Protein 3CZP (pdb70)

GO terms:
  GO:0042802 identical protein binding (F, IPI)

Nearest PDB structures (foldseek):
  3czp-assembly1_B  TM=9.838E-01  e=3.947E-71  Pseudomonas aeruginosa PAO1
  3rhf-assembly1_A  TM=9.357E-01  e=7.528E-18  Paenarthrobacter aurescens TC1
  5o6m-assembly1_C  TM=9.286E-01  e=1.727E-15  Meiothermus ruber H328
  5llb-assembly1_A  TM=9.405E-01  e=1.478E-15  Francisella tularensis subsp. tularensis SCHU S4
  4yeg-assembly2_D  TM=8.824E-01  e=2.903E-13  Francisella tularensis

InterPro domains:
  IPR022488 Polyphosphate kinase-2-related [PF03976] (11-234)
  IPR022488 Polyphosphate kinase-2-related [PF03976] (269-495)
  IPR022489 Polyphosphate:AMP phosphotransferase [TIGR03708] (2-491)
  IPR027417 P-loop containing nucleoside triphosphate hydrolase [G3DSA:3.40.50.300] (1-237)
  IPR027417 P-loop containing nucleoside triphosphate hydrolase [G3DSA:3.40.50.300] (238-495)
  IPR027417 P-loop containing nucleoside triphosphate hydrolase [SSF52540] (41-216)
  IPR027417 P-loop containing nucleoside triphosphate hydrolase [SSF52540] (302-489)

Foldseek 3Di:
DVVLAPDDADDPVNLVVLLVVLLVLVVVLLVLQLVVLQEEEEEEFAADPFLCRPVLVVVVVVSPCVQEAEDEDPPDDPQCVLAFVCLVVLVPGDFGSGYYYYYNDLLVCLVCVLVVVDDPVVLVVSLVLLLLVVVSVVLPYQYEYEYRYYDLVLLVVGVDPDDNVDSSSVVSSVVVVVVSQVSRADPRYHYHYHYRSYVSRRNSVVSVVVSVSSVVSSPDQLLCVVVVDDLVDADDPVRLVVLLVVLLQLLLVLLVPPVQQLEEEEEEEAEAVLLQPVPLVVSNCVSDDVVQEAEAEDDDDDPRCVRHGLCSVVSVPDDGRSHYYYYNHGSCCCLAVCVLVVVDDPVRSVVVLVVVQSVLVSRVVSHYQYEYEYRYDDLVLSCSQCVLCVDPDPVSNDDPCSVVVSVVVVVNSSSVSVLVRRCDPSYHYDYASRSYVSSRNSVSSVRSSVRSVVSVVPDD/DVVLAPDDEDDDVRLVVLLVVLLVLVVVLLVLQQVVLQAEEEEEFAADDPLCRVVLVVVNVVSPCVQEAEDEPPDDDLVCVLAFVCLVVLVPGDFRSGYYYYYHDLVVCLVCVLVPVDDPVVVVVSLVLVQLVVVSLVLPYHYEYEYRDDDPVLVVVVCSVPSSVVSVVVSQVSRADPSYHYDYFYRSYPSRRNSVVSVVVSVSSVVSSPDDPQQVVVVPDPLVDADDDVRLVVLLVVLLLLLLVLLPDPVLQQEEEEEEEAEAVVLCRVVLVVSNCVSDDPVQEAEDEDDDDDPRCVRGGLCSVVSVQQDGRSHYYYYHHDSCCCLAVCVVVVVDDPVRNVVSLVVVLSVLVSRLVSHYQYEYEYRYDDLVLCVSQVVLCPDPDPVSHQDPVSVVVSVCVSVRSRSVSVLVRHCDPSYHYDYASRSHVSSRSSSSSVRRSVSSVVSVVVVD

Sequence (912 aa):
FESAEVGHSIDKDTYEKAVIELREALLEAQFELKQQARFPVIILINGIEGAGKGETVKLLNEWDPRLIEEVQSFLRPSDEELERPPQWRFWRRLPPKGRTGIFFGNWYSQLYARVEGHIKEAKLDQAIDAAERFERLCDEGALLFKFWFHLSKKQLKERLSPLDWKQSEVYDRFVHYGERVLRRTSRDYAPWYVVEGADERYRALTVGRILLEGLQAALATDNRGLLDSLDLGQYLDKDAYKEQLAAEQARLAGLIRDKRFRQHSLVAVFEGNDAAGKGGAIRRVTDALDPRQYHIVPIAAPTEEEERAQPYLWRRFWRHIPARRQFTIFDRSWYGRVLVERIEGFCAPADWLRAYGEINDFEEQLSSEYGIIVVKFWLAIDKQTQERFKEREKTPYKRYKITEEDWRNRDKKWDQYVDAVGDVDRRTSTEIAPWTLVEANDKRFARVKVLRTINDAIEAAYKKDKFESAEVGHSIDKDTYEKAVIELREALLEAQFELKQQARFPVIILINGIEGAGKGETVKLLNEWDPRLIEVQSFLRPSDEELERPPQWRFWRRLPPKGRTGIFFGNWYSQLYARVEGHIKEAKLDQAIDAAERFERLCDEGALLFKFWFHLSKKQLKERLVYDRFVHYGERVLRRTSRDYAPWYVVEGADERYRALTVGRILLEGLQAALATKDNRGLLDSLDLGQYLDKDAYKEQLAAEQARLAGLIRDKRFRQHSLVAVFEGNDAAGKGGAIRRVTDALDPRQYHIVPIAAPTEEERAQPYLWRFWRHIPARRQFTIFDRSWYGRVLVERIEGFCAPADWLRAYGEINDFEEQLSEYGIIVVKFWLAIDKQTQERFKEREKTPYKRYKITEEDWRNRDKWDQYVDAVGDVDRTSTEIAPWTLLVEANDKRFARVKVLRTINDAIEAAYKKDK

B-factor: mean 32.68, std 11.09, range [10.51, 87.18]

Organism: Pseudomonas aeruginosa (strain ATCC 15692 / DSM 22644 / CIP 104116 / JCM 14847 / LMG 12228 / 1C / PRS 101 / PAO1) (NCBI:txid208964)

Structure (mmCIF, N/CA/C/O backbone):
data_3CZP
#
_entry.id   3CZP
#
_cell.length_a   97.089
_cell.length_b   100.735
_cell.length_c   120.128
_cell.angle_alpha   90.00
_cell.angle_beta   90.00
_cell.angle_gamma   90.00
#
_symmetry.space_group_name_H-M   'P 21 21 21'
#
loop_
_entity.id
_entity.type
_entity.pdbx_description
1 polymer 'Putative polyphosphate kinase 2'
2 non-polymer 'ACETATE ION'
3 non-polymer 1,2-ETHANEDIOL
4 non-polymer GLYCEROL
5 non-polymer 'MALONATE ION'
6 water water
#
loop_
_atom_site.group_PDB
_atom_site.id
_atom_site.type_symbol
_atom_site.label_atom_id
_atom_site.label_alt_id
_atom_site.label_comp_id
_atom_site.label_asym_id
_atom_site.label_entity_id
_atom_site.label_seq_id
_atom_site.pdbx_PDB_ins_code
_atom_site.Cartn_x
_atom_site.Cartn_y
_atom_site.Cartn_z
_atom_site.occupancy
_atom_site.B_iso_or_equiv
_atom_site.auth_seq_id
_atom_site.auth_comp_id
_atom_site.auth_asym_id
_atom_site.auth_atom_id
_atom_site.pdbx_PDB_model_num
ATOM 9 N N . PHE A 1 4 ? 40.963 48.602 -17.580 1.00 53.83 2 PHE A N 1
ATOM 10 C CA . PHE A 1 4 ? 40.741 48.024 -16.267 1.00 52.80 2 PHE A CA 1
ATOM 11 C C . PHE A 1 4 ? 42.035 47.764 -15.481 1.00 52.35 2 PHE A C 1
ATOM 12 O O . PHE A 1 4 ? 41.955 47.439 -14.307 1.00 51.20 2 PHE A O 1
ATOM 20 N N . GLU A 1 5 ? 43.222 47.925 -16.096 1.00 52.32 3 GLU A N 1
ATOM 21 C CA . GLU A 1 5 ? 44.479 47.585 -15.386 1.00 52.35 3 GLU A CA 1
ATOM 22 C C . GLU A 1 5 ? 44.725 48.422 -14.120 1.00 52.01 3 GLU A C 1
ATOM 23 O O . GLU A 1 5 ? 45.450 47.983 -13.222 1.00 52.85 3 GLU A O 1
ATOM 29 N N . SER A 1 6 ? 44.125 49.612 -14.048 1.00 51.25 4 SER A N 1
ATOM 30 C CA . SER A 1 6 ? 44.211 50.491 -12.867 1.00 50.53 4 SER A CA 1
ATOM 31 C C . SER A 1 6 ? 43.624 49.812 -11.594 1.00 49.88 4 SER A C 1
ATOM 32 O O . SER A 1 6 ? 44.157 49.938 -10.482 1.00 49.19 4 SER A O 1
ATOM 35 N N . ALA A 1 7 ? 42.551 49.060 -11.812 1.00 49.02 5 ALA A N 1
ATOM 36 C CA . ALA A 1 7 ? 41.768 48.395 -10.790 1.00 48.81 5 ALA A CA 1
ATOM 37 C C . ALA A 1 7 ? 42.151 46.897 -10.766 1.00 48.60 5 ALA A C 1
ATOM 38 O O . ALA A 1 7 ? 41.327 46.016 -10.422 1.00 49.46 5 ALA A O 1
ATOM 40 N N . GLU A 1 8 ? 43.375 46.610 -11.195 1.00 46.58 6 GLU A N 1
ATOM 41 C CA . GLU A 1 8 ? 43.917 45.252 -11.130 1.00 45.68 6 GLU A CA 1
ATOM 42 C C . GLU A 1 8 ? 45.203 45.215 -10.319 1.00 44.41 6 GLU A C 1
ATOM 43 O O . GLU A 1 8 ? 45.811 44.149 -10.193 1.00 43.97 6 GLU A O 1
ATOM 49 N N . VAL A 1 9 ? 45.573 46.374 -9.754 1.00 43.49 7 VAL A N 1
ATOM 50 C CA . VAL A 1 9 ? 46.802 46.550 -8.952 1.00 42.62 7 VAL A CA 1
ATOM 51 C C . VAL A 1 9 ? 46.659 45.945 -7.527 1.00 41.65 7 VAL A C 1
ATOM 52 O O . VAL A 1 9 ? 47.663 45.685 -6.849 1.00 40.66 7 VAL A O 1
ATOM 56 N N . GLY A 1 10 ? 45.428 45.720 -7.057 1.00 40.26 8 GLY A N 1
ATOM 57 C CA . GLY A 1 10 ? 45.233 44.976 -5.784 1.00 39.16 8 GLY A CA 1
ATOM 58 C C . GLY A 1 10 ? 44.942 45.843 -4.567 1.00 38.07 8 GLY A C 1
ATOM 59 O O . GLY A 1 10 ? 45.486 45.602 -3.470 1.00 38.93 8 GLY A O 1
ATOM 60 N N . HIS A 1 11 ? 44.067 46.833 -4.757 1.00 36.32 9 HIS A N 1
ATOM 61 C CA . HIS A 1 11 ? 43.662 47.766 -3.685 1.00 34.68 9 HIS A CA 1
ATOM 62 C C . HIS A 1 11 ? 43.072 47.018 -2.471 1.00 32.90 9 HIS A C 1
ATOM 63 O O . HIS A 1 11 ? 42.305 46.082 -2.650 1.00 30.84 9 HIS A O 1
ATOM 70 N N . SER A 1 12 ? 43.479 47.457 -1.276 1.00 32.06 10 SER A N 1
ATOM 71 C CA . SER A 1 12 ? 43.167 46.878 0.047 1.00 32.54 10 SER A CA 1
ATOM 72 C C . SER A 1 12 ? 42.952 48.014 1.024 1.00 31.19 10 SER A C 1
ATOM 73 O O . SER A 1 12 ? 43.655 49.026 0.945 1.00 30.76 10 SER A O 1
ATOM 76 N N . ILE A 1 13 ? 42.091 47.811 2.024 1.00 29.73 11 ILE A N 1
ATOM 77 C CA . ILE A 1 13 ? 42.046 48.702 3.182 1.00 29.68 11 ILE A CA 1
ATOM 78 C C . ILE A 1 13 ? 41.980 47.816 4.414 1.00 29.11 11 ILE A C 1
ATOM 79 O O . ILE A 1 13 ? 41.197 46.868 4.475 1.00 28.15 11 ILE A O 1
ATOM 84 N N . ASP A 1 14 ? 42.828 48.128 5.387 1.00 29.59 12 ASP A N 1
ATOM 85 C CA . ASP A 1 14 ? 42.932 47.339 6.622 1.00 29.98 12 ASP A CA 1
ATOM 86 C C . ASP A 1 14 ? 41.694 47.507 7.487 1.00 29.38 12 ASP A C 1
ATOM 87 O O . ASP A 1 14 ? 41.019 48.523 7.433 1.00 28.58 12 ASP A O 1
ATOM 92 N N . LYS A 1 15 ? 41.415 46.487 8.288 1.00 30.18 13 LYS A N 1
ATOM 93 C CA . LYS A 1 15 ? 40.217 46.460 9.131 1.00 30.17 13 LYS A CA 1
ATOM 94 C C . LYS A 1 15 ? 40.025 47.703 10.037 1.00 29.54 13 LYS A C 1
ATOM 95 O O . LYS A 1 15 ? 38.948 48.221 10.148 1.00 29.59 13 LYS A O 1
ATOM 101 N N . ASP A 1 16 ? 41.075 48.166 10.690 1.00 29.50 14 ASP A N 1
ATOM 102 C CA . ASP A 1 16 ? 40.959 49.250 11.648 1.00 29.30 14 ASP A CA 1
ATOM 103 C C . ASP A 1 16 ? 40.749 50.621 10.968 1.00 28.35 14 ASP A C 1
ATOM 104 O O . ASP A 1 16 ? 39.954 51.420 11.429 1.00 26.04 14 ASP A O 1
ATOM 109 N N . THR A 1 17 ? 41.456 50.886 9.880 1.00 28.23 15 THR A N 1
ATOM 110 C CA . THR A 1 17 ? 41.280 52.113 9.101 1.00 28.46 15 THR A CA 1
ATOM 111 C C . THR A 1 17 ? 39.834 52.147 8.533 1.00 28.59 15 THR A C 1
ATOM 112 O O . THR A 1 17 ? 39.192 53.192 8.531 1.00 28.65 15 THR A O 1
ATOM 116 N N . TYR A 1 18 ? 39.362 51.003 8.032 1.00 27.81 16 TYR A N 1
ATOM 117 C CA . TYR A 1 18 ? 38.027 50.831 7.488 1.00 28.60 16 TYR A CA 1
ATOM 118 C C . TYR A 1 18 ? 36.937 51.127 8.538 1.00 29.70 16 TYR A C 1
ATOM 119 O O . TYR A 1 18 ? 36.021 51.898 8.274 1.00 30.01 16 TYR A O 1
ATOM 128 N N . GLU A 1 19 ? 37.028 50.473 9.687 1.00 29.96 17 GLU A N 1
ATOM 129 C CA . GLU A 1 19 ? 35.995 50.602 10.680 1.00 31.81 17 GLU A CA 1
ATOM 130 C C . GLU A 1 19 ? 35.884 52.041 11.160 1.00 31.39 17 GLU A C 1
ATOM 131 O O . GLU A 1 19 ? 34.765 52.536 11.340 1.00 32.13 17 GLU A O 1
ATOM 137 N N . LYS A 1 20 ? 37.036 52.686 11.433 1.00 31.10 18 LYS A N 1
ATOM 138 C CA . LYS A 1 20 ? 37.052 54.113 11.772 1.00 30.19 18 LYS A CA 1
ATOM 139 C C . LYS A 1 20 ? 36.349 55.008 10.700 1.00 29.09 18 LYS A C 1
ATOM 140 O O . LYS A 1 20 ? 35.510 55.865 11.006 1.00 29.05 18 LYS A O 1
ATOM 146 N N . ALA A 1 21 ? 36.721 54.813 9.453 1.00 28.33 19 ALA A N 1
ATOM 147 C CA . ALA A 1 21 ? 36.161 55.603 8.352 1.00 28.11 19 ALA A CA 1
ATOM 148 C C . ALA A 1 21 ? 34.628 55.388 8.199 1.00 26.92 19 ALA A C 1
ATOM 149 O O . ALA A 1 21 ? 33.848 56.345 7.988 1.00 26.07 19 ALA A O 1
ATOM 151 N N . VAL A 1 22 ? 34.209 54.136 8.310 1.00 26.12 20 VAL A N 1
ATOM 152 C CA . VAL A 1 22 ? 32.799 53.802 8.196 1.00 26.46 20 VAL A CA 1
ATOM 153 C C . VAL A 1 22 ? 31.904 54.494 9.220 1.00 26.70 20 VAL A C 1
ATOM 154 O O . VAL A 1 22 ? 30.792 54.811 8.891 1.00 26.55 20 VAL A O 1
ATOM 158 N N . ILE A 1 23 ? 32.375 54.710 10.441 1.00 26.82 21 ILE A N 1
ATOM 159 C CA . ILE A 1 23 ? 31.561 55.328 11.471 1.00 26.84 21 ILE A CA 1
ATOM 160 C C . ILE A 1 23 ? 31.174 56.710 11.018 1.00 27.71 21 ILE A C 1
ATOM 161 O O . ILE A 1 23 ? 30.017 57.085 11.097 1.00 26.96 21 ILE A O 1
ATOM 166 N N . GLU A 1 24 ? 32.158 57.436 10.494 1.00 29.04 22 GLU A N 1
ATOM 167 C CA . GLU A 1 24 ? 31.964 58.797 10.010 1.00 30.23 22 GLU A CA 1
ATOM 168 C C . GLU A 1 24 ? 31.134 58.794 8.720 1.00 29.50 22 GLU A C 1
ATOM 169 O O . GLU A 1 24 ? 30.235 59.599 8.598 1.00 29.85 22 GLU A O 1
ATOM 175 N N . LEU A 1 25 ? 31.458 57.881 7.807 1.00 29.20 23 LEU A N 1
ATOM 176 C CA . LEU A 1 25 ? 30.911 57.824 6.473 1.00 28.96 23 LEU A CA 1
ATOM 177 C C . LEU A 1 25 ? 29.439 57.558 6.564 1.00 27.53 23 LEU A C 1
ATOM 178 O O . LEU A 1 25 ? 28.681 58.184 5.873 1.00 27.15 23 LEU A O 1
ATOM 183 N N . ARG A 1 26 ? 29.034 56.606 7.397 1.00 27.81 24 ARG A N 1
ATOM 184 C CA . ARG A 1 26 ? 27.627 56.261 7.480 1.00 27.73 24 ARG A CA 1
ATOM 185 C C . ARG A 1 26 ? 26.801 57.406 8.088 1.00 26.28 24 ARG A C 1
ATOM 186 O O . ARG A 1 26 ? 25.704 57.747 7.595 1.00 22.96 24 ARG A O 1
ATOM 194 N N . GLU A 1 27 ? 27.352 58.099 9.068 1.00 24.45 25 GLU A N 1
ATOM 195 C CA . GLU A 1 27 ? 26.645 59.253 9.591 1.00 25.58 25 GLU A CA 1
ATOM 196 C C . GLU A 1 27 ? 26.500 60.374 8.506 1.00 24.95 25 GLU A C 1
ATOM 197 O O . GLU A 1 27 ? 25.418 60.917 8.331 1.00 26.55 25 GLU A O 1
ATOM 203 N N . ALA A 1 28 ? 27.584 60.687 7.789 1.00 24.65 26 ALA A N 1
ATOM 204 C CA . ALA A 1 28 ? 27.578 61.661 6.708 1.00 24.43 26 ALA A CA 1
ATOM 205 C C . ALA A 1 28 ? 26.640 61.221 5.567 1.00 24.45 26 ALA A C 1
ATOM 206 O O . ALA A 1 28 ? 25.926 62.054 5.031 1.00 22.64 26 ALA A O 1
ATOM 208 N N . LEU A 1 29 ? 26.595 59.919 5.242 1.00 23.40 27 LEU A N 1
ATOM 209 C CA . LEU A 1 29 ? 25.631 59.447 4.236 1.00 23.47 27 LEU A CA 1
ATOM 210 C C . LEU A 1 29 ? 24.175 59.664 4.653 1.00 23.92 27 LEU A C 1
ATOM 211 O O . LEU A 1 29 ? 23.358 60.264 3.913 1.00 25.07 27 LEU A O 1
ATOM 216 N N . LEU A 1 30 ? 23.868 59.241 5.863 1.00 23.87 28 LEU A N 1
ATOM 217 C CA . LEU A 1 30 ? 22.562 59.401 6.405 1.00 22.68 28 LEU A CA 1
ATOM 218 C C . LEU A 1 30 ? 22.116 60.857 6.396 1.00 22.46 28 LEU A C 1
ATOM 219 O O . LEU A 1 30 ? 20.964 61.166 6.025 1.00 23.46 28 LEU A O 1
ATOM 224 N N . GLU A 1 31 ? 23.018 61.767 6.758 1.00 23.17 29 GLU A N 1
ATOM 225 C CA . GLU A 1 31 ? 22.722 63.200 6.687 1.00 22.74 29 GLU A CA 1
ATOM 226 C C . GLU A 1 31 ? 22.499 63.765 5.279 1.00 22.64 29 GLU A C 1
ATOM 227 O O . GLU A 1 31 ? 21.688 64.710 5.096 1.00 22.54 29 GLU A O 1
ATOM 233 N N . ALA A 1 32 ? 23.293 63.282 4.309 1.00 21.41 30 ALA A N 1
ATOM 234 C CA . ALA A 1 32 ? 23.195 63.671 2.923 1.00 21.94 30 ALA A CA 1
ATOM 235 C C . ALA A 1 32 ? 21.863 63.131 2.387 1.00 21.98 30 ALA A C 1
ATOM 236 O O . ALA A 1 32 ? 21.154 63.808 1.712 1.00 22.35 30 ALA A O 1
ATOM 238 N N . GLN A 1 33 ? 21.539 61.892 2.713 1.00 23.32 31 GLN A N 1
ATOM 239 C CA . GLN A 1 33 ? 20.275 61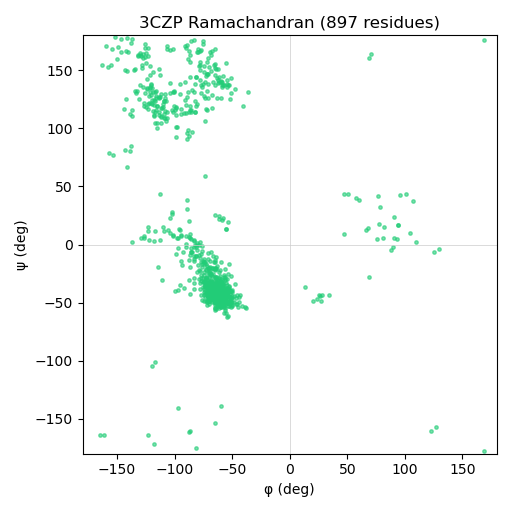.299 2.274 1.00 23.22 31 GLN A CA 1
ATOM 240 C C . GLN A 1 33 ? 19.052 62.073 2.797 1.00 22.26 31 GLN A C 1
ATOM 241 O O . GLN A 1 33 ? 18.082 62.257 2.090 1.00 22.35 31 GLN A O 1
ATOM 247 N N . PHE A 1 34 ? 19.112 62.545 4.032 1.00 21.94 32 PHE A N 1
ATOM 248 C CA . PHE A 1 34 ? 18.046 63.316 4.642 1.00 22.54 32 PHE A CA 1
ATOM 249 C C . PHE A 1 34 ? 17.875 64.684 3.967 1.00 22.48 32 PHE A C 1
ATOM 250 O O . PHE A 1 34 ? 16.758 65.112 3.653 1.00 22.86 32 PHE A O 1
ATOM 258 N N . GLU A 1 35 ? 18.985 65.338 3.689 1.00 21.70 33 GLU A N 1
ATOM 259 C CA . GLU A 1 35 ? 18.970 66.661 3.013 1.00 22.04 33 GLU A CA 1
ATOM 260 C C . GLU A 1 35 ? 18.403 66.567 1.557 1.00 21.82 33 GLU A C 1
ATOM 261 O O . GLU A 1 35 ? 17.711 67.465 1.031 1.00 20.05 33 GLU A O 1
ATOM 267 N N . LEU A 1 36 ? 18.732 65.468 0.914 1.00 21.76 34 LEU A N 1
ATOM 268 C CA . LEU A 1 36 ? 18.195 65.127 -0.371 1.00 22.32 34 LEU A CA 1
ATOM 269 C C . LEU A 1 36 ? 16.667 65.031 -0.346 1.00 23.02 34 LEU A C 1
ATOM 270 O O . LEU A 1 36 ? 16.001 65.495 -1.271 1.00 22.06 34 LEU A O 1
ATOM 275 N N . LYS A 1 37 ? 16.133 64.343 0.655 1.00 24.93 35 LYS A N 1
ATOM 276 C CA . LYS A 1 37 ? 14.708 64.195 0.832 1.00 25.45 35 LYS A CA 1
ATOM 277 C C . LYS A 1 37 ? 14.122 65.557 1.094 1.00 25.75 35 LYS A C 1
ATOM 278 O O . LYS A 1 37 ? 13.137 65.974 0.456 1.00 24.84 35 LYS A O 1
ATOM 284 N N . GLN A 1 38 ? 14.723 66.267 2.048 1.00 25.36 36 GLN A N 1
ATOM 285 C CA . GLN A 1 38 ? 14.289 67.638 2.366 1.00 25.39 36 GLN A CA 1
ATOM 286 C C . GLN A 1 38 ? 14.245 68.573 1.152 1.00 24.14 36 GLN A C 1
ATOM 287 O O . GLN A 1 38 ? 13.256 69.250 0.908 1.00 25.44 36 GLN A O 1
ATOM 293 N N . GLN A 1 39 ? 15.313 68.623 0.383 1.00 24.12 37 GLN A N 1
ATOM 294 C CA . GLN A 1 39 ? 15.330 69.492 -0.807 1.00 23.62 37 GLN A CA 1
ATOM 295 C C . GLN A 1 39 ? 14.299 69.080 -1.903 1.00 23.44 37 GLN A C 1
ATOM 296 O O . GLN A 1 39 ? 13.703 69.926 -2.552 1.00 21.27 37 GLN A O 1
ATOM 302 N N . ALA A 1 40 ? 14.100 67.777 -2.073 1.00 22.63 38 ALA A N 1
ATOM 303 C CA . ALA A 1 40 ? 13.144 67.259 -3.059 1.00 23.44 38 ALA A CA 1
ATOM 304 C C . ALA A 1 40 ? 13.347 67.879 -4.442 1.00 22.86 38 ALA A C 1
ATOM 305 O O . ALA A 1 40 ? 12.380 68.219 -5.129 1.00 22.87 38 ALA A O 1
ATOM 307 N N . ARG A 1 41 ? 14.589 67.985 -4.863 1.00 22.01 39 ARG A N 1
ATOM 308 C CA . ARG A 1 41 ? 14.918 68.759 -6.029 1.00 24.08 39 ARG A CA 1
ATOM 309 C C . ARG A 1 41 ? 15.454 67.911 -7.177 1.00 23.18 39 ARG A C 1
ATOM 310 O O . ARG A 1 41 ? 15.377 68.321 -8.311 1.00 21.04 39 ARG A O 1
ATOM 318 N N . PHE A 1 42 ? 15.932 66.694 -6.877 1.00 21.15 40 PHE A N 1
ATOM 319 C CA . PHE A 1 42 ? 16.488 65.880 -7.886 1.00 21.00 40 PHE A CA 1
ATOM 320 C C . PHE A 1 42 ? 16.567 64.432 -7.391 1.00 19.12 40 PHE A C 1
ATOM 321 O O . PHE A 1 42 ? 16.598 64.170 -6.186 1.00 20.87 40 PHE A O 1
ATOM 329 N N . PRO A 1 43 ? 16.551 63.509 -8.318 1.00 16.50 41 PRO A N 1
ATOM 330 C CA . PRO A 1 43 ? 16.711 62.098 -8.045 1.00 16.21 41 PRO A CA 1
ATOM 331 C C . PRO A 1 43 ? 18.145 61.679 -8.000 1.00 16.29 41 PRO A C 1
ATOM 332 O O . PRO A 1 43 ? 18.998 62.311 -8.632 1.00 16.87 41 PRO A O 1
ATOM 336 N N . VAL A 1 44 ? 18.398 60.566 -7.315 1.00 18.51 42 VAL A N 1
ATOM 337 C CA . VAL A 1 44 ? 19.676 59.916 -7.385 1.00 18.41 42 VAL A CA 1
ATOM 338 C C . VAL A 1 44 ? 19.533 58.528 -7.993 1.00 18.65 42 VAL A C 1
ATOM 339 O O . VAL A 1 44 ? 18.705 57.776 -7.586 1.00 18.04 42 VAL A O 1
ATOM 343 N N . ILE A 1 45 ? 20.313 58.258 -9.047 1.00 17.81 43 ILE A N 1
ATOM 344 C CA . ILE A 1 45 ? 20.288 56.962 -9.678 1.00 18.75 43 ILE A CA 1
ATOM 345 C C . ILE A 1 45 ? 21.672 56.351 -9.641 1.00 18.92 43 ILE A C 1
ATOM 346 O O . ILE A 1 45 ? 22.653 56.998 -10.027 1.00 21.34 43 ILE A O 1
ATOM 351 N N . ILE A 1 46 ? 21.730 55.108 -9.203 1.00 19.96 44 ILE A N 1
ATOM 352 C CA . ILE A 1 46 ? 22.970 54.361 -9.078 1.00 20.48 44 ILE A CA 1
ATOM 353 C C . ILE A 1 46 ? 22.873 53.067 -9.888 1.00 19.14 44 ILE A C 1
ATOM 354 O O . ILE A 1 46 ? 22.027 52.263 -9.643 1.00 18.89 44 ILE A O 1
ATOM 359 N N . LEU A 1 47 ? 23.729 52.945 -10.903 1.00 20.20 45 LEU A N 1
ATOM 360 C CA . LEU A 1 47 ? 23.865 51.714 -11.707 1.00 19.51 45 LEU A CA 1
ATOM 361 C C . LEU A 1 47 ? 24.996 50.846 -11.187 1.00 19.00 45 LEU A C 1
ATOM 362 O O . LEU A 1 47 ? 26.072 51.331 -10.838 1.00 19.25 45 LEU A O 1
ATOM 367 N N . ILE A 1 48 ? 24.719 49.552 -11.152 1.00 19.70 46 ILE A N 1
ATOM 368 C CA . ILE A 1 48 ? 25.582 48.531 -10.556 1.00 21.09 46 ILE A CA 1
ATOM 369 C C . ILE A 1 48 ? 25.833 47.518 -11.638 1.00 20.22 46 ILE A C 1
ATOM 370 O O . ILE A 1 48 ? 24.882 46.944 -12.149 1.00 21.48 46 ILE A O 1
ATOM 375 N N . ASN A 1 49 ? 27.103 47.365 -12.005 1.00 19.66 47 ASN A N 1
ATOM 376 C CA . ASN A 1 49 ? 27.554 46.560 -13.103 1.00 20.77 47 ASN A CA 1
ATOM 377 C C . ASN A 1 49 ? 28.949 45.987 -12.845 1.00 21.25 47 ASN A C 1
ATOM 378 O O . ASN A 1 49 ? 29.581 46.358 -11.858 1.00 22.89 47 ASN A O 1
ATOM 383 N N . GLY A 1 50 ? 29.392 45.060 -13.701 1.00 20.28 48 GLY A N 1
ATOM 384 C CA . GLY A 1 50 ? 30.698 44.483 -13.603 1.00 20.38 48 GLY A CA 1
ATOM 385 C C . GLY A 1 50 ? 30.799 42.971 -13.563 1.00 20.31 48 GLY A C 1
ATOM 386 O O . GLY A 1 50 ? 29.920 42.263 -14.021 1.00 19.07 48 GLY A O 1
ATOM 387 N N . ILE A 1 51 ? 31.901 42.506 -13.010 1.00 21.13 49 ILE A N 1
ATOM 388 C CA . ILE A 1 51 ? 32.254 41.082 -13.075 1.00 21.91 49 ILE A CA 1
ATOM 389 C C . ILE A 1 51 ? 31.497 40.352 -11.967 1.00 22.27 49 ILE A C 1
ATOM 390 O O . ILE A 1 51 ? 31.332 40.886 -10.864 1.00 20.35 49 ILE A O 1
ATOM 395 N N . GLU A 1 52 ? 30.983 39.165 -12.326 1.00 23.84 50 GLU A N 1
ATOM 396 C CA . GLU A 1 52 ? 30.413 38.190 -11.409 1.00 23.95 50 GLU A CA 1
ATOM 397 C C . GLU A 1 52 ? 31.428 37.931 -10.298 1.00 23.76 50 GLU A C 1
ATOM 398 O O . GLU A 1 52 ? 32.601 37.608 -10.572 1.00 22.00 50 GLU A O 1
ATOM 404 N N . GLY A 1 53 ? 30.996 38.100 -9.047 1.00 23.26 51 GLY A N 1
ATOM 405 C CA . GLY A 1 53 ? 31.864 37.777 -7.908 1.00 23.07 51 GLY A CA 1
ATOM 406 C C . GLY A 1 53 ? 32.670 38.956 -7.387 1.00 23.18 51 GLY A C 1
ATOM 407 O O . GLY A 1 53 ? 33.489 38.791 -6.467 1.00 23.05 51 GLY A O 1
ATOM 408 N N . ALA A 1 54 ? 32.423 40.146 -7.951 1.00 22.54 52 ALA A N 1
ATOM 409 C CA . ALA A 1 54 ? 33.173 41.345 -7.626 1.00 21.75 52 ALA A CA 1
ATOM 410 C C . ALA A 1 54 ? 32.510 42.180 -6.545 1.00 21.17 52 ALA A C 1
ATOM 411 O O . ALA A 1 54 ? 32.958 43.302 -6.266 1.00 21.55 52 ALA A O 1
ATOM 413 N N . GLY A 1 55 ? 31.448 41.654 -5.924 1.00 21.20 53 GLY A N 1
ATOM 414 C CA . GLY A 1 55 ? 30.863 42.277 -4.764 1.00 20.97 53 GLY A CA 1
ATOM 415 C C . GLY A 1 55 ? 29.760 43.279 -5.015 1.00 21.67 53 GLY A C 1
ATOM 416 O O . GLY A 1 55 ? 29.515 44.170 -4.170 1.00 21.73 53 GLY A O 1
ATOM 417 N N . LYS A 1 56 ? 29.103 43.150 -6.172 1.00 21.07 54 LYS A N 1
ATOM 418 C CA . LYS A 1 56 ? 27.985 44.024 -6.554 1.00 22.13 54 LYS A CA 1
ATOM 419 C C . LYS A 1 56 ? 26.839 44.003 -5.527 1.00 21.11 54 LYS A C 1
ATOM 420 O O . LYS A 1 56 ? 26.446 45.041 -4.998 1.00 21.49 54 LYS A O 1
ATOM 426 N N . GLY A 1 57 ? 26.294 42.824 -5.299 1.00 21.73 55 GLY A N 1
ATOM 427 C CA . GLY A 1 57 ? 25.165 42.643 -4.429 1.00 22.28 55 GLY A CA 1
ATOM 428 C C . GLY A 1 57 ? 25.533 42.834 -2.995 1.00 22.57 55 GLY A C 1
ATOM 429 O O . GLY A 1 57 ? 24.836 43.511 -2.268 1.00 23.97 55 GLY A O 1
ATOM 430 N N . GLU A 1 58 ? 26.653 42.267 -2.588 1.00 22.33 56 GLU A N 1
ATOM 431 C CA . GLU A 1 58 ? 27.196 42.531 -1.244 1.00 22.88 56 GLU A CA 1
ATOM 432 C C . GLU A 1 58 ? 27.318 44.032 -0.933 1.00 22.35 56 GLU A C 1
ATOM 433 O O . GLU A 1 58 ? 26.971 44.511 0.167 1.00 20.34 56 GLU A O 1
ATOM 439 N N . THR A 1 59 ? 27.837 44.771 -1.893 1.00 21.73 57 THR A N 1
ATOM 440 C CA . THR A 1 59 ? 28.034 46.210 -1.667 1.00 21.19 57 THR A CA 1
ATOM 441 C C . THR A 1 59 ? 26.726 46.971 -1.557 1.00 21.90 57 THR A C 1
ATOM 442 O O . THR A 1 59 ? 26.570 47.847 -0.654 1.00 22.19 57 THR A O 1
ATOM 446 N N . VAL A 1 60 ? 25.784 46.694 -2.462 1.00 20.68 58 VAL A N 1
ATOM 447 C CA . VAL A 1 60 ? 24.490 47.358 -2.380 1.00 20.23 58 VAL A CA 1
ATOM 448 C C . VAL A 1 60 ? 23.758 47.010 -1.088 1.00 20.69 58 VAL A C 1
ATOM 449 O O . VAL A 1 60 ? 23.037 47.823 -0.506 1.00 20.14 58 VAL A O 1
ATOM 453 N N . LYS A 1 61 ? 23.938 45.810 -0.607 1.00 21.91 59 LYS A N 1
ATOM 454 C CA . LYS A 1 61 ? 23.342 45.447 0.672 1.00 22.56 59 LYS A CA 1
ATOM 455 C C . LYS A 1 61 ? 23.898 46.301 1.824 1.00 23.43 59 LYS A C 1
ATOM 456 O O . LYS A 1 61 ? 23.138 46.750 2.740 1.00 21.88 59 LYS A O 1
ATOM 462 N N . LEU A 1 62 ? 25.220 46.483 1.787 1.00 24.43 60 LEU A N 1
ATOM 463 C CA . LEU A 1 62 ? 25.916 47.208 2.824 1.00 25.63 60 LEU A CA 1
ATOM 464 C C . LEU A 1 62 ? 25.478 48.665 2.788 1.00 25.10 60 LEU A C 1
ATOM 465 O O . LEU A 1 62 ? 25.217 49.203 3.829 1.00 25.06 60 LEU A O 1
ATOM 470 N N . LEU A 1 63 ? 25.322 49.255 1.609 1.00 24.12 61 LEU A N 1
ATOM 471 C CA . LEU A 1 63 ? 24.781 50.625 1.475 1.00 25.20 61 LEU A CA 1
ATOM 472 C C . LEU A 1 63 ? 23.414 50.817 2.126 1.00 25.15 61 LEU A C 1
ATOM 473 O O . LEU A 1 63 ? 23.127 51.891 2.615 1.00 26.70 61 LEU A O 1
ATOM 478 N N . ASN A 1 64 ? 22.606 49.766 2.114 1.00 23.90 62 ASN A N 1
ATOM 479 C CA . ASN A 1 64 ? 21.266 49.753 2.738 1.00 25.23 62 ASN A CA 1
ATOM 480 C C . ASN A 1 64 ? 21.285 49.470 4.211 1.00 24.45 62 ASN A C 1
ATOM 481 O O . ASN A 1 64 ? 20.235 49.470 4.856 1.00 25.51 62 ASN A O 1
ATOM 486 N N . GLU A 1 65 ? 22.485 49.230 4.748 1.00 24.55 63 GLU A N 1
ATOM 487 C CA . GLU A 1 65 ? 22.715 49.168 6.189 1.00 25.41 63 GLU A CA 1
ATOM 488 C C . GLU A 1 65 ? 23.281 50.467 6.662 1.00 24.64 63 GLU A C 1
ATOM 489 O O . GLU A 1 65 ? 22.853 50.991 7.665 1.00 25.26 63 GLU A O 1
ATOM 495 N N . TRP A 1 66 ? 24.176 51.035 5.871 1.00 24.14 64 TRP A N 1
ATOM 496 C CA . TRP A 1 66 ? 24.764 52.345 6.150 1.00 23.68 64 TRP A CA 1
ATOM 497 C C . TRP A 1 66 ? 23.765 53.466 6.020 1.00 24.06 64 TRP A C 1
ATOM 498 O O . TRP A 1 66 ? 23.756 54.387 6.839 1.00 22.80 64 TRP A O 1
ATOM 517 N N . ASP A 1 68 ? 19.629 54.781 4.878 1.00 22.88 66 ASP A N 1
ATOM 518 C CA . ASP A 1 68 ? 18.266 54.438 5.285 1.00 21.19 66 ASP A CA 1
ATOM 519 C C . ASP A 1 68 ? 17.575 53.760 4.087 1.00 20.29 66 ASP A C 1
ATOM 520 O O . ASP A 1 68 ? 17.273 54.386 3.088 1.00 20.57 66 ASP A O 1
ATOM 525 N N . PRO A 1 69 ? 17.285 52.463 4.195 1.00 20.71 67 PRO A N 1
ATOM 526 C CA . PRO A 1 69 ? 16.631 51.809 3.089 1.00 20.04 67 PRO A CA 1
ATOM 527 C C . PRO A 1 69 ? 15.203 52.302 2.813 1.00 20.73 67 PRO A C 1
ATOM 528 O O . PRO A 1 69 ? 14.663 52.022 1.743 1.00 22.26 67 PRO A O 1
ATOM 532 N N . ARG A 1 70 ? 14.532 52.916 3.787 1.00 20.24 68 ARG A N 1
ATOM 533 C CA . ARG A 1 70 ? 13.214 53.472 3.523 1.00 20.33 68 ARG A CA 1
ATOM 534 C C . ARG A 1 70 ? 13.186 54.480 2.376 1.00 21.68 68 ARG A C 1
ATOM 535 O O . ARG A 1 70 ? 12.118 54.756 1.842 1.00 20.88 68 ARG A O 1
ATOM 543 N N . LEU A 1 71 ? 14.348 55.058 2.058 1.00 21.12 69 LEU A N 1
ATOM 544 C CA . LEU A 1 71 ? 14.490 56.145 1.046 1.00 19.98 69 LEU A CA 1
ATOM 545 C C . LEU A 1 71 ? 15.205 55.696 -0.270 1.00 18.81 69 LEU A C 1
ATOM 546 O O . LEU A 1 71 ? 15.602 56.517 -1.108 1.00 17.90 69 LEU A O 1
ATOM 551 N N . ILE A 1 72 ? 15.379 54.373 -0.427 1.00 19.90 70 ILE A N 1
ATOM 552 C CA . ILE A 1 72 ? 16.163 53.740 -1.501 1.00 20.29 70 ILE A CA 1
ATOM 553 C C . ILE A 1 72 ? 15.279 52.609 -2.097 1.00 21.16 70 ILE A C 1
ATOM 554 O O . ILE A 1 72 ? 14.709 51.849 -1.359 1.00 19.06 70 ILE A O 1
ATOM 559 N N A GLU A 1 73 ? 15.099 52.590 -3.418 0.50 21.14 71 GLU A N 1
ATOM 560 N N B GLU A 1 73 ? 15.219 52.550 -3.423 0.50 21.35 71 GLU A N 1
ATOM 561 C CA A GLU A 1 73 ? 14.475 51.464 -4.114 0.50 22.49 71 GLU A CA 1
ATOM 562 C CA B GLU A 1 73 ? 14.514 51.520 -4.154 0.50 22.83 71 GLU A CA 1
ATOM 563 C C A GLU A 1 73 ? 15.587 50.773 -4.860 0.50 22.78 71 GLU A C 1
ATOM 564 C C B GLU A 1 73 ? 15.540 50.758 -4.961 0.50 22.96 71 GLU A C 1
ATOM 565 O O A GLU A 1 73 ? 16.402 51.436 -5.467 0.50 22.48 71 GLU A O 1
ATOM 566 O O B GLU A 1 73 ? 16.239 51.354 -5.740 0.50 22.93 71 GLU A O 1
ATOM 577 N N . VAL A 1 74 ? 15.628 49.446 -4.762 1.00 23.91 72 VAL A N 1
ATOM 578 C CA . VAL A 1 74 ? 16.599 48.598 -5.456 1.00 24.42 72 VAL A CA 1
ATOM 579 C C . VAL A 1 74 ? 15.847 47.719 -6.450 1.00 26.06 72 VAL A C 1
ATOM 580 O O . VAL A 1 74 ? 14.947 46.929 -6.071 1.00 27.42 72 VAL A O 1
ATOM 584 N N . GLN A 1 75 ? 16.145 47.920 -7.731 1.00 24.69 73 GLN A N 1
ATOM 585 C CA . GLN A 1 75 ? 15.480 47.207 -8.827 1.00 26.28 73 GLN A CA 1
ATOM 586 C C . GLN A 1 75 ? 16.438 46.280 -9.564 1.00 27.30 73 GLN A C 1
ATOM 587 O O . GLN A 1 75 ? 17.623 46.538 -9.610 1.00 24.50 73 GLN A O 1
ATOM 593 N N . SER A 1 76 ? 15.890 45.198 -10.118 1.00 30.00 74 SER A N 1
ATOM 594 C CA . SER A 1 76 ? 16.526 44.529 -11.247 1.00 31.96 74 SER A CA 1
ATOM 595 C C . SER A 1 76 ? 15.539 44.343 -12.399 1.00 32.03 74 SER A C 1
ATOM 596 O O . SER A 1 76 ? 14.324 44.303 -12.181 1.00 31.39 74 SER A O 1
ATOM 599 N N . PHE A 1 77 ? 16.073 44.298 -13.630 1.00 32.85 75 PHE A N 1
ATOM 600 C CA . PHE A 1 77 ? 15.250 44.414 -14.846 1.00 33.18 75 PHE A CA 1
ATOM 601 C C . PHE A 1 77 ? 15.367 43.256 -15.840 1.00 33.87 75 PHE A C 1
ATOM 602 O O . PHE A 1 77 ? 14.882 43.370 -17.016 1.00 36.36 75 PHE A O 1
ATOM 610 N N . LEU A 1 78 ? 15.930 42.138 -15.404 1.00 33.73 76 LEU A N 1
ATOM 611 C CA . LEU A 1 78 ? 16.097 41.008 -16.325 1.00 34.92 76 LEU A CA 1
ATOM 612 C C . LEU A 1 78 ? 15.043 39.864 -16.144 1.00 35.42 76 LEU A C 1
ATOM 613 O O . LEU A 1 78 ? 15.349 38.687 -16.376 1.00 35.99 76 LEU A O 1
ATOM 618 N N . ARG A 1 79 ? 13.848 40.200 -15.668 1.00 34.97 77 ARG A N 1
ATOM 619 C CA . ARG A 1 79 ? 12.681 39.309 -15.729 1.00 34.64 77 ARG A CA 1
ATOM 620 C C . ARG A 1 79 ? 11.498 40.200 -15.988 1.00 32.23 77 ARG A C 1
ATOM 621 O O . ARG A 1 79 ? 10.760 40.551 -15.071 1.00 32.01 77 ARG A O 1
ATOM 629 N N . PRO A 1 80 ? 11.306 40.562 -17.252 1.00 30.39 78 PRO A N 1
ATOM 630 C CA . PRO A 1 80 ? 10.257 41.485 -17.597 1.00 28.64 78 PRO A CA 1
ATOM 631 C C . PRO A 1 80 ? 8.887 40.850 -17.464 1.00 27.41 78 PRO A C 1
ATOM 632 O O . PRO A 1 80 ? 8.742 39.649 -17.717 1.00 26.02 78 PRO A O 1
ATOM 636 N N . SER A 1 81 ? 7.916 41.666 -17.086 1.00 25.81 79 SER A N 1
ATOM 637 C CA . SER A 1 81 ? 6.539 41.254 -16.993 1.00 26.05 79 SER A CA 1
ATOM 638 C C . SER A 1 81 ? 5.926 41.348 -18.403 1.00 26.04 79 SER A C 1
ATOM 639 O O . SER A 1 81 ? 6.586 41.806 -19.339 1.00 25.05 79 SER A O 1
ATOM 642 N N . ASP A 1 82 ? 4.674 40.921 -18.541 1.00 27.11 80 ASP A N 1
ATOM 643 C CA . ASP A 1 82 ? 3.933 41.045 -19.779 1.00 27.53 80 ASP A CA 1
ATOM 644 C C . ASP A 1 82 ? 3.887 42.505 -20.180 1.00 27.45 80 ASP A C 1
ATOM 645 O O . ASP A 1 82 ? 4.055 42.805 -21.343 1.00 28.29 80 ASP A O 1
ATOM 650 N N . GLU A 1 83 ? 3.630 43.399 -19.219 1.00 27.34 81 GLU A N 1
ATOM 651 C CA . GLU A 1 83 ? 3.376 44.827 -19.486 1.00 27.85 81 GLU A CA 1
ATOM 652 C C . GLU A 1 83 ? 4.607 45.432 -20.122 1.00 27.27 81 GLU A C 1
ATOM 653 O O . GLU A 1 83 ? 4.533 46.222 -21.041 1.00 28.58 81 GLU A O 1
ATOM 659 N N . GLU A 1 84 ? 5.749 45.017 -19.609 1.00 26.76 82 GLU A N 1
ATOM 660 C CA . GLU A 1 84 ? 7.060 45.497 -20.034 1.00 25.55 82 GLU A CA 1
ATOM 661 C C . GLU A 1 84 ? 7.496 44.967 -21.404 1.00 24.74 82 GLU A C 1
ATOM 662 O O . GLU A 1 84 ? 8.077 45.700 -22.187 1.00 24.10 82 GLU A O 1
ATOM 668 N N . LEU A 1 85 ? 7.251 43.692 -21.635 1.00 23.37 83 LEU A N 1
ATOM 669 C CA . LEU A 1 85 ? 7.558 43.019 -22.894 1.00 23.69 83 LEU A CA 1
ATOM 670 C C . LEU A 1 85 ? 6.703 43.485 -24.067 1.00 22.53 83 LEU A C 1
ATOM 671 O O . LEU A 1 85 ? 7.134 43.388 -25.226 1.00 21.12 83 LEU A O 1
ATOM 676 N N . GLU A 1 86 ? 5.471 43.898 -23.785 1.00 21.14 84 GLU A N 1
ATOM 677 C CA . GLU A 1 86 ? 4.569 44.429 -24.830 1.00 22.57 84 GLU A CA 1
ATOM 678 C C . GLU A 1 86 ? 4.722 45.945 -25.118 1.00 20.70 84 GLU A C 1
ATOM 679 O O . GLU A 1 86 ? 3.935 46.533 -25.878 1.00 20.12 84 GLU A O 1
ATOM 685 N N . ARG A 1 87 ? 5.746 46.537 -24.541 1.00 19.27 85 ARG A N 1
ATOM 686 C CA . ARG A 1 87 ? 6.056 47.937 -24.750 1.00 20.23 85 ARG A CA 1
ATOM 687 C C . ARG A 1 87 ? 7.541 48.112 -25.179 1.00 20.37 85 ARG A C 1
ATOM 688 O O . ARG A 1 87 ? 8.342 47.209 -25.002 1.00 20.94 85 ARG A O 1
ATOM 696 N N . PRO A 1 88 ? 7.913 49.287 -25.724 1.00 19.86 86 PRO A N 1
ATOM 697 C CA . PRO A 1 88 ? 9.311 49.436 -26.117 1.00 19.67 86 PRO A CA 1
ATOM 698 C C . PRO A 1 88 ? 10.277 49.225 -24.947 1.00 18.45 86 PRO A C 1
ATOM 699 O O . PRO A 1 88 ? 9.874 49.427 -23.802 1.00 18.56 86 PRO A O 1
ATOM 703 N N . PRO A 1 89 ? 11.452 48.630 -25.224 1.00 19.50 87 PRO A N 1
ATOM 704 C CA . PRO A 1 89 ? 12.402 48.253 -24.179 1.00 20.27 87 PRO A CA 1
ATOM 705 C C . PRO A 1 89 ? 12.706 49.309 -23.133 1.00 20.06 87 PRO A C 1
ATOM 706 O O . PRO A 1 89 ? 12.980 48.935 -22.004 1.00 20.79 87 PRO A O 1
ATOM 710 N N . GLN A 1 90 ? 12.715 50.571 -23.521 1.00 20.73 88 GLN A N 1
ATOM 711 C CA . GLN A 1 90 ? 13.042 51.678 -22.624 1.00 21.08 88 GLN A CA 1
ATOM 712 C C . GLN A 1 90 ? 11.948 51.961 -21.531 1.00 22.31 88 GLN A C 1
ATOM 713 O O . GLN A 1 90 ? 12.262 52.441 -20.423 1.00 21.58 88 GLN A O 1
ATOM 719 N N . TRP A 1 91 ? 10.698 51.627 -21.844 1.00 21.57 89 TRP A N 1
ATOM 720 C CA . TRP A 1 91 ? 9.550 51.899 -20.982 1.00 21.24 89 TRP A CA 1
ATOM 721 C C . TRP A 1 91 ? 9.744 51.385 -19.561 1.00 21.02 89 TRP A C 1
ATOM 722 O O . TRP A 1 91 ? 9.404 52.047 -18.598 1.00 20.88 89 TRP A O 1
ATOM 733 N N . ARG A 1 92 ? 10.237 50.172 -19.425 1.00 21.81 90 ARG A N 1
ATOM 734 C CA . ARG A 1 92 ? 10.368 49.578 -18.127 1.00 22.18 90 ARG A CA 1
ATOM 735 C C . ARG A 1 92 ? 11.343 50.290 -17.221 1.00 21.69 90 ARG A C 1
ATOM 736 O O . ARG A 1 92 ? 11.233 50.193 -15.978 1.00 22.56 90 ARG A O 1
ATOM 744 N N . PHE A 1 93 ? 12.360 50.935 -17.803 1.00 20.69 91 PHE A N 1
ATOM 745 C CA . PHE A 1 93 ? 13.264 51.754 -16.999 1.00 20.50 91 PHE A CA 1
ATOM 746 C C . PHE A 1 93 ? 12.581 53.056 -16.588 1.00 21.46 91 PHE A C 1
ATOM 747 O O . PHE A 1 93 ? 12.655 53.527 -15.420 1.00 22.44 91 PHE A O 1
ATOM 755 N N . TRP A 1 94 ? 11.895 53.676 -17.512 1.00 21.83 92 TRP A N 1
ATOM 756 C CA . TRP A 1 94 ? 11.154 54.941 -17.172 1.00 21.53 92 TRP A CA 1
ATOM 757 C C . TRP A 1 94 ? 10.169 54.715 -16.030 1.00 22.02 92 TRP A C 1
ATOM 758 O O . TRP A 1 94 ? 10.032 55.546 -15.111 1.00 23.35 92 TRP A O 1
ATOM 769 N N . ARG A 1 95 ? 9.518 53.556 -16.053 1.00 22.60 93 ARG A N 1
ATOM 770 C CA . ARG A 1 95 ? 8.534 53.187 -15.080 1.00 21.62 93 ARG A CA 1
ATOM 771 C C . ARG A 1 95 ? 9.112 53.164 -13.658 1.00 20.69 93 ARG A C 1
ATOM 772 O O . ARG A 1 95 ? 8.386 53.466 -12.670 1.00 18.14 93 ARG A O 1
ATOM 780 N N . ARG A 1 96 ? 10.398 52.822 -13.524 1.00 20.02 94 ARG A N 1
ATOM 781 C CA . ARG A 1 96 ? 11.035 52.692 -12.189 1.00 21.21 94 ARG A CA 1
ATOM 782 C C . ARG A 1 96 ? 11.966 53.808 -11.806 1.00 20.61 94 ARG A C 1
ATOM 783 O O . ARG A 1 96 ? 12.642 53.720 -10.767 1.00 20.28 94 ARG A O 1
ATOM 791 N N . LEU A 1 97 ? 11.957 54.913 -12.539 1.00 21.09 95 LEU A N 1
ATOM 792 C CA . LEU A 1 97 ? 12.809 56.012 -12.139 1.00 20.75 95 LEU A CA 1
ATOM 793 C C . LEU A 1 97 ? 12.381 56.499 -10.746 1.00 21.06 95 LEU A C 1
ATOM 794 O O . LEU A 1 97 ? 11.182 56.566 -10.471 1.00 21.39 95 LEU A O 1
ATOM 799 N N . PRO A 1 98 ? 13.364 56.833 -9.841 1.00 21.12 96 PRO A N 1
ATOM 800 C CA . PRO A 1 98 ? 12.966 57.326 -8.525 1.00 20.30 96 PRO A CA 1
ATOM 801 C C . PRO A 1 98 ? 12.640 58.792 -8.620 1.00 20.33 96 PRO A C 1
ATOM 802 O O . PRO A 1 98 ? 13.260 59.492 -9.378 1.00 21.47 96 PRO A O 1
ATOM 806 N N . PRO A 1 99 ? 11.647 59.256 -7.869 1.00 20.75 97 PRO A N 1
ATOM 807 C CA . PRO A 1 99 ? 11.269 60.655 -7.849 1.00 19.14 97 PRO A CA 1
ATOM 808 C C . PRO A 1 99 ? 12.332 61.560 -7.193 1.00 19.06 97 PRO A C 1
ATOM 809 O O . PRO A 1 99 ? 13.204 61.110 -6.425 1.00 19.42 97 PRO A O 1
ATOM 813 N N . LYS A 1 100 ? 12.231 62.834 -7.428 1.00 18.22 98 LYS A N 1
ATOM 814 C CA . LYS A 1 100 ? 13.052 63.779 -6.722 1.00 17.51 98 LYS A CA 1
ATOM 815 C C . LYS A 1 100 ? 13.064 63.531 -5.245 1.00 16.74 98 LYS A C 1
ATOM 816 O O . LYS A 1 100 ? 11.994 63.243 -4.640 1.00 16.79 98 LYS A O 1
ATOM 822 N N . GLY A 1 101 ? 14.264 63.568 -4.669 1.00 16.10 99 GLY A N 1
ATOM 823 C CA . GLY A 1 101 ? 14.442 63.384 -3.267 1.00 17.22 99 GLY A CA 1
ATOM 824 C C . GLY A 1 101 ? 14.653 61.933 -2.865 1.00 17.88 99 GLY A C 1
ATOM 825 O O . GLY A 1 101 ? 14.972 61.686 -1.721 1.00 19.02 99 GLY A O 1
ATOM 826 N N . ARG A 1 102 ? 14.604 61.002 -3.811 1.00 17.45 100 ARG A N 1
ATOM 827 C CA . ARG A 1 102 ? 14.859 59.584 -3.529 1.00 17.90 100 ARG A CA 1
ATOM 828 C C . ARG A 1 102 ? 15.974 59.017 -4.371 1.00 17.88 100 ARG A C 1
ATOM 829 O O . ARG A 1 102 ? 16.448 59.662 -5.307 1.00 17.40 100 ARG A O 1
ATOM 837 N N . THR A 1 103 ? 16.391 57.801 -4.001 1.00 17.85 101 THR A N 1
ATOM 838 C CA . THR A 1 103 ? 17.438 57.068 -4.633 1.00 17.92 101 THR A CA 1
ATOM 839 C C . THR A 1 103 ? 16.863 55.750 -5.145 1.00 17.90 101 THR A C 1
ATOM 840 O O . THR A 1 103 ? 16.107 55.047 -4.460 1.00 17.31 101 THR A O 1
ATOM 844 N N . GLY A 1 104 ? 17.307 55.434 -6.355 1.00 18.40 102 GLY A N 1
ATOM 845 C CA . GLY A 1 104 ? 17.005 54.174 -7.011 1.00 20.11 102 GLY A CA 1
ATOM 846 C C . GLY A 1 104 ? 18.312 53.518 -7.377 1.00 19.84 102 GLY A C 1
ATOM 847 O O . GLY A 1 104 ? 19.212 54.175 -7.911 1.00 20.49 102 GLY A O 1
ATOM 848 N N . ILE A 1 105 ? 18.429 52.224 -7.092 1.00 20.15 103 ILE A N 1
ATOM 849 C CA . ILE A 1 105 ? 19.658 51.473 -7.431 1.00 19.37 103 ILE A CA 1
ATOM 850 C C . ILE A 1 105 ? 19.266 50.328 -8.401 1.00 20.12 103 ILE A C 1
ATOM 851 O O . ILE A 1 105 ? 18.395 49.515 -8.094 1.00 18.82 103 ILE A O 1
ATOM 856 N N . PHE A 1 106 ? 19.863 50.349 -9.583 1.00 20.13 104 PHE A N 1
ATOM 857 C CA . PHE A 1 106 ? 19.503 49.484 -10.698 1.00 20.48 104 PHE A CA 1
ATOM 858 C C . PHE A 1 106 ? 20.567 48.436 -10.973 1.00 20.43 104 PHE A C 1
ATOM 859 O O . PHE A 1 106 ? 21.633 48.731 -11.516 1.00 19.95 104 PHE A O 1
ATOM 867 N N . PHE A 1 107 ? 20.198 47.196 -10.711 1.00 20.52 105 PHE A N 1
ATOM 868 C CA . PHE A 1 107 ? 20.898 46.061 -11.223 1.00 22.54 105 PHE A CA 1
ATOM 869 C C . PHE A 1 107 ? 20.242 45.719 -12.587 1.00 24.34 105 PHE A C 1
ATOM 870 O O . PHE A 1 107 ? 19.133 46.221 -12.950 1.00 26.13 105 PHE A O 1
ATOM 878 N N . GLY A 1 108 ? 20.875 44.835 -13.329 1.00 24.24 106 GLY A N 1
ATOM 879 C CA . GLY A 1 108 ? 20.294 44.355 -14.615 1.00 24.29 106 GLY A CA 1
ATOM 880 C C . GLY A 1 108 ? 19.778 45.497 -15.475 1.00 24.91 106 GLY A C 1
ATOM 881 O O . GLY A 1 108 ? 18.678 45.392 -16.058 1.00 28.57 106 GLY A O 1
ATOM 882 N N . ASN A 1 109 ? 20.554 46.584 -15.571 1.00 22.47 107 ASN A N 1
ATOM 883 C CA . ASN A 1 109 ? 20.060 47.800 -16.167 1.00 21.61 107 ASN A CA 1
ATOM 884 C C . ASN A 1 109 ? 20.321 47.702 -17.706 1.00 22.35 107 ASN A C 1
ATOM 885 O O . ASN A 1 109 ? 20.559 46.626 -18.234 1.00 21.56 107 ASN A O 1
ATOM 890 N N . TRP A 1 110 ? 20.302 48.809 -18.403 1.00 21.85 108 TRP A N 1
ATOM 891 C CA . TRP A 1 110 ? 20.515 48.792 -19.851 1.00 21.25 108 TRP A CA 1
ATOM 892 C C . TRP A 1 110 ? 21.918 48.242 -20.271 1.00 20.88 108 TRP A C 1
ATOM 893 O O . TRP A 1 110 ? 22.034 47.539 -21.246 1.00 18.34 108 TRP A O 1
ATOM 904 N N . TYR A 1 111 ? 22.953 48.487 -19.488 1.00 20.00 109 TYR A N 1
ATOM 905 C CA . TYR A 1 111 ? 24.285 47.933 -19.719 1.00 20.88 109 TYR A CA 1
ATOM 906 C C . TYR A 1 111 ? 24.385 46.432 -19.613 1.00 21.16 109 TYR A C 1
ATOM 907 O O . TYR A 1 111 ? 24.983 45.796 -20.483 1.00 18.38 109 TYR A O 1
ATOM 916 N N . SER A 1 112 ? 23.790 45.849 -18.583 1.00 21.32 110 SER A N 1
ATOM 917 C CA . SER A 1 112 ? 23.737 44.396 -18.443 1.00 22.22 110 SER A CA 1
ATOM 918 C C . SER A 1 112 ? 23.040 43.823 -19.659 1.00 22.13 110 SER A C 1
ATOM 919 O O . SER A 1 112 ? 23.482 42.859 -20.232 1.00 22.29 110 SER A O 1
ATOM 922 N N . GLN A 1 113 ? 21.922 44.419 -20.047 1.00 23.37 111 GLN A N 1
ATOM 923 C CA . GLN A 1 113 ? 21.203 43.957 -21.217 1.00 24.02 111 GLN A CA 1
ATOM 924 C C . GLN A 1 113 ? 22.064 43.924 -22.485 1.00 24.10 111 GLN A C 1
ATOM 925 O O . GLN A 1 113 ? 22.191 42.852 -23.105 1.00 23.61 111 GLN A O 1
ATOM 939 N N . LEU A 1 115 ? 25.483 44.162 -22.897 1.00 23.23 113 LEU A N 1
ATOM 940 C CA . LEU A 1 115 ? 26.685 43.344 -22.744 1.00 23.51 113 LEU A CA 1
ATOM 941 C C . LEU A 1 115 ? 26.336 41.889 -22.821 1.00 23.89 113 LEU A C 1
ATOM 942 O O . LEU A 1 115 ? 26.990 41.123 -23.515 1.00 24.47 113 LEU A O 1
ATOM 947 N N . TYR A 1 116 ? 25.294 41.482 -22.106 1.00 25.69 114 TYR A N 1
ATOM 948 C CA . TYR A 1 116 ? 24.863 40.075 -22.189 1.00 25.53 114 TYR A CA 1
ATOM 949 C C . TYR A 1 116 ? 24.495 39.709 -23.630 1.00 24.21 114 TYR A C 1
ATOM 950 O O . TYR A 1 116 ? 24.914 38.668 -24.149 1.00 22.18 114 TYR A O 1
ATOM 959 N N . ALA A 1 117 ? 23.739 40.580 -24.280 1.00 21.21 115 ALA A N 1
ATOM 960 C CA . ALA A 1 117 ? 23.242 40.331 -25.624 1.00 22.55 115 ALA A CA 1
ATOM 961 C C . ALA A 1 117 ? 24.404 40.111 -26.639 1.00 21.83 115 ALA A C 1
ATOM 962 O O . ALA A 1 117 ? 24.424 39.127 -27.445 1.00 21.76 115 ALA A O 1
ATOM 964 N N . ARG A 1 118 ? 25.441 40.921 -26.486 1.00 23.54 116 ARG A N 1
ATOM 965 C CA . ARG A 1 118 ? 26.619 40.877 -27.379 1.00 23.55 116 ARG A CA 1
ATOM 966 C C . ARG A 1 118 ? 27.502 39.691 -27.057 1.00 24.31 116 ARG A C 1
ATOM 967 O O . ARG A 1 118 ? 27.847 38.922 -27.953 1.00 25.53 116 ARG A O 1
ATOM 975 N N . VAL A 1 119 ? 27.803 39.485 -25.774 1.00 25.38 117 VAL A N 1
ATOM 976 C CA . VAL A 1 119 ? 28.664 38.397 -25.358 1.00 27.13 117 VAL A CA 1
ATOM 977 C C . VAL A 1 119 ? 28.059 37.053 -25.772 1.00 27.72 117 VAL A C 1
ATOM 978 O O . VAL A 1 119 ? 28.767 36.163 -26.192 1.00 26.43 117 VAL A O 1
ATOM 982 N N . GLU A 1 120 ? 26.733 36.955 -25.735 1.00 28.26 118 GLU A N 1
ATOM 983 C CA . GLU A 1 120 ? 26.012 35.744 -26.122 1.00 28.90 118 GLU A CA 1
ATOM 984 C C . GLU A 1 120 ? 25.731 35.611 -27.616 1.00 29.42 118 GLU A C 1
ATOM 985 O O . GLU A 1 120 ? 25.241 34.576 -28.074 1.00 29.02 118 GLU A O 1
ATOM 991 N N . GLY A 1 121 ? 26.045 36.649 -28.373 1.00 29.59 119 GLY A N 1
ATOM 992 C CA . GLY A 1 121 ? 25.807 36.638 -29.806 1.00 30.06 119 GLY A CA 1
ATOM 993 C C . GLY A 1 121 ? 24.375 36.878 -30.231 1.00 30.08 119 GLY A C 1
ATOM 994 O O . GLY A 1 121 ? 24.028 36.616 -31.381 1.00 30.69 119 GLY A O 1
ATOM 995 N N . HIS A 1 122 ? 23.548 37.419 -29.342 1.00 29.68 120 HIS A N 1
ATOM 996 C CA . HIS A 1 122 ? 22.181 37.752 -29.707 1.00 29.33 120 HIS A CA 1
ATOM 997 C C . HIS A 1 122 ? 22.091 38.978 -30.612 1.00 29.61 120 HIS A C 1
ATOM 998 O O . HIS A 1 122 ? 21.212 39.036 -31.432 1.00 30.05 120 HIS A O 1
ATOM 1005 N N . ILE A 1 123 ? 22.993 39.945 -30.457 1.00 29.38 121 ILE A N 1
ATOM 1006 C CA . ILE A 1 123 ? 23.010 41.141 -31.290 1.00 28.14 121 ILE A CA 1
ATOM 1007 C C . ILE A 1 123 ? 24.383 41.308 -31.937 1.00 28.59 121 ILE A C 1
ATOM 1008 O O . ILE A 1 123 ? 25.386 40.817 -31.432 1.00 29.17 121 ILE A O 1
ATOM 1013 N N . LYS A 1 124 ? 24.408 42.013 -33.059 1.00 27.98 122 LYS A N 1
ATOM 1014 C CA . LYS A 1 124 ? 25.626 42.248 -33.831 1.00 28.46 122 LYS A CA 1
ATOM 1015 C C . LYS A 1 124 ? 26.345 43.488 -33.305 1.00 27.77 122 LYS A C 1
ATOM 1016 O O . LYS A 1 124 ? 25.738 44.269 -32.583 1.00 27.05 122 LYS A O 1
ATOM 1022 N N . GLU A 1 125 ? 27.600 43.678 -33.723 1.00 27.58 123 GLU A N 1
ATOM 1023 C CA . GLU A 1 125 ? 28.392 44.883 -33.410 1.00 26.97 123 GLU A CA 1
ATOM 1024 C C . GLU A 1 125 ? 27.598 46.182 -33.642 1.00 26.76 123 GLU A C 1
ATOM 1025 O O . GLU A 1 125 ? 27.521 47.037 -32.723 1.00 25.11 123 GLU A O 1
ATOM 1031 N N . ALA A 1 126 ? 26.994 46.345 -34.829 1.00 24.66 124 ALA A N 1
ATOM 1032 C CA . ALA A 1 126 ? 26.226 47.573 -35.102 1.00 24.70 124 ALA A CA 1
ATOM 1033 C C . ALA A 1 126 ? 25.128 47.843 -34.053 1.00 24.14 124 ALA A C 1
ATOM 1034 O O . ALA A 1 126 ? 24.901 48.991 -33.652 1.00 22.64 124 ALA A O 1
ATOM 1036 N N . LYS A 1 127 ? 24.450 46.796 -33.600 1.00 24.56 125 LYS A N 1
ATOM 1037 C CA . LYS A 1 127 ? 23.330 46.977 -32.690 1.00 25.84 125 LYS A CA 1
ATOM 1038 C C . LYS A 1 127 ? 23.834 47.305 -31.293 1.00 24.33 125 LYS A C 1
ATOM 1039 O O . LYS A 1 127 ? 23.271 48.182 -30.642 1.00 22.53 125 LYS A O 1
ATOM 1045 N N . LEU A 1 128 ? 24.956 46.697 -30.883 1.00 22.56 126 LEU A N 1
ATOM 1046 C CA . LEU A 1 128 ? 25.603 47.138 -29.665 1.00 22.97 126 LEU A CA 1
ATOM 1047 C C . LEU A 1 128 ? 25.994 48.611 -29.735 1.00 22.75 126 LEU A C 1
ATOM 1048 O O . LEU A 1 128 ? 25.821 49.331 -28.768 1.00 22.40 126 LEU A O 1
ATOM 1053 N N . ASP A 1 129 ? 26.557 49.045 -30.859 1.00 22.02 127 ASP A N 1
ATOM 1054 C CA . ASP A 1 129 ? 26.961 50.446 -30.987 1.00 22.83 127 ASP A CA 1
ATOM 1055 C C . ASP A 1 129 ? 25.762 51.405 -30.866 1.00 22.75 127 ASP A C 1
ATOM 1056 O O . ASP A 1 129 ? 25.871 52.537 -30.305 1.00 24.04 127 ASP A O 1
ATOM 1061 N N . GLN A 1 130 ? 24.625 50.928 -31.336 1.00 21.89 128 GLN A N 1
ATOM 1062 C CA . GLN A 1 130 ? 23.379 51.707 -31.289 1.00 22.76 128 GLN A CA 1
ATOM 1063 C C . GLN A 1 130 ? 22.855 51.819 -29.873 1.00 22.13 128 GLN A C 1
ATOM 1064 O O . GLN A 1 130 ? 22.455 52.882 -29.498 1.00 22.64 128 GLN A O 1
ATOM 1070 N N . ALA A 1 131 ? 22.874 50.704 -29.137 1.00 22.63 129 ALA A N 1
ATOM 1071 C CA . ALA A 1 131 ? 22.523 50.603 -27.751 1.00 22.10 129 ALA A CA 1
ATOM 1072 C C . ALA A 1 131 ? 23.407 51.481 -26.911 1.00 22.15 129 ALA A C 1
ATOM 1073 O O . ALA A 1 131 ? 22.941 52.153 -25.987 1.00 19.72 129 ALA A O 1
ATOM 1075 N N . ILE A 1 132 ? 24.689 51.489 -27.232 1.00 22.73 130 ILE A N 1
ATOM 1076 C CA . ILE A 1 132 ? 25.616 52.355 -26.544 1.00 22.33 130 ILE A CA 1
ATOM 1077 C C . ILE A 1 132 ? 25.196 53.780 -26.706 1.00 21.18 130 ILE A C 1
ATOM 1078 O O . ILE A 1 132 ? 25.101 54.496 -25.707 1.00 20.47 130 ILE A O 1
ATOM 1083 N N . ASP A 1 133 ? 24.990 54.220 -27.946 1.00 21.48 131 ASP A N 1
ATOM 1084 C CA . ASP A 1 133 ? 24.623 55.633 -28.193 1.00 21.37 131 ASP A CA 1
ATOM 1085 C C . ASP A 1 133 ? 23.279 56.003 -27.541 1.00 20.64 131 ASP A C 1
ATOM 1086 O O . ASP A 1 133 ? 23.123 57.109 -26.995 1.00 21.36 131 ASP A O 1
ATOM 1091 N N . ALA A 1 134 ? 22.305 55.112 -27.611 1.00 19.94 132 ALA A N 1
ATOM 1092 C CA . ALA A 1 134 ? 20.983 55.320 -26.930 1.00 20.45 132 ALA A CA 1
ATOM 1093 C C . ALA A 1 134 ? 21.114 55.526 -25.405 1.00 19.76 132 ALA A C 1
ATOM 1094 O O . ALA A 1 134 ? 20.374 56.308 -24.826 1.00 19.83 132 ALA A O 1
ATOM 1096 N N . ALA A 1 135 ? 22.067 54.846 -24.790 1.00 19.81 133 ALA A N 1
ATOM 1097 C CA . ALA A 1 135 ? 22.322 54.958 -23.391 1.00 20.21 133 ALA A CA 1
ATOM 1098 C C . ALA A 1 135 ? 22.922 56.336 -23.123 1.00 21.32 133 ALA A C 1
ATOM 1099 O O . ALA A 1 135 ? 22.463 57.057 -22.209 1.00 20.61 133 ALA A O 1
ATOM 1101 N N . GLU A 1 136 ? 23.908 56.716 -23.936 1.00 18.80 134 GLU A N 1
ATOM 1102 C CA . GLU A 1 136 ? 24.549 57.998 -23.751 1.00 19.57 134 GLU A CA 1
ATOM 1103 C C . GLU A 1 136 ? 23.471 59.074 -23.826 1.00 18.50 134 GLU A C 1
ATOM 1104 O O . GLU A 1 136 ? 23.395 59.932 -22.972 1.00 18.72 134 GLU A O 1
ATOM 1110 N N . ARG A 1 137 ? 22.602 59.019 -24.829 1.00 20.82 135 ARG A N 1
ATOM 1111 C CA . ARG A 1 137 ? 21.555 60.038 -25.004 1.00 20.83 135 ARG A CA 1
ATOM 1112 C C . ARG A 1 137 ? 20.503 60.031 -23.834 1.00 19.93 135 ARG A C 1
ATOM 1113 O O . ARG A 1 137 ? 20.020 61.077 -23.438 1.00 20.04 135 ARG A O 1
ATOM 1121 N N . PHE A 1 138 ? 20.099 58.855 -23.407 1.00 19.31 136 PHE A N 1
ATOM 1122 C CA . PHE A 1 138 ? 19.144 58.677 -22.308 1.00 19.98 136 PHE A CA 1
ATOM 1123 C C . PHE A 1 138 ? 19.768 59.289 -21.041 1.00 20.48 136 PHE A C 1
ATOM 1124 O O . PHE A 1 138 ? 19.201 60.199 -20.449 1.00 19.18 136 PHE A O 1
ATOM 1132 N N . GLU A 1 139 ? 20.974 58.851 -20.689 1.00 19.31 137 GLU A N 1
ATOM 1133 C CA . GLU A 1 139 ? 21.644 59.409 -19.500 1.00 19.46 137 GLU A CA 1
ATOM 1134 C C . GLU A 1 139 ? 21.829 60.903 -19.564 1.00 20.16 137 GLU A C 1
ATOM 1135 O O . GLU A 1 139 ? 21.647 61.576 -18.558 1.00 18.20 137 GLU A O 1
ATOM 1141 N N . ARG A 1 140 ? 22.155 61.405 -20.744 1.00 21.17 138 ARG A N 1
ATOM 1142 C CA . ARG A 1 140 ? 22.363 62.868 -20.883 1.00 21.94 138 ARG A CA 1
ATOM 1143 C C . ARG A 1 140 ? 21.107 63.664 -20.553 1.00 22.48 138 ARG A C 1
ATOM 1144 O O . ARG A 1 140 ? 21.175 64.748 -19.936 1.00 21.98 138 ARG A O 1
ATOM 1165 N N . LEU A 1 142 ? 18.521 62.658 -18.696 1.00 19.30 140 LEU A N 1
ATOM 1166 C CA . LEU A 1 142 ? 18.234 62.528 -17.280 1.00 19.63 140 LEU A CA 1
ATOM 1167 C C . LEU A 1 142 ? 19.020 63.458 -16.461 1.00 19.18 140 LEU A C 1
ATOM 1168 O O . LEU A 1 142 ? 18.460 64.058 -15.537 1.00 21.38 140 LEU A O 1
ATOM 1173 N N . CYS A 1 143 ? 20.301 63.570 -16.771 1.00 20.30 141 CYS A N 1
ATOM 1174 C CA . CYS A 1 143 ? 21.201 64.507 -16.083 1.00 21.05 141 CYS A CA 1
ATOM 1175 C C . CYS A 1 143 ? 20.904 65.940 -16.435 1.00 21.07 141 CYS A C 1
ATOM 1176 O O . CYS A 1 143 ? 20.977 66.808 -15.568 1.00 21.49 141 CYS A O 1
ATOM 1179 N N . ASP A 1 144 ? 20.559 66.201 -17.692 1.00 21.07 142 ASP A N 1
ATOM 1180 C CA . ASP A 1 144 ? 20.062 67.558 -18.104 1.00 19.92 142 ASP A CA 1
ATOM 1181 C C . ASP A 1 144 ? 18.794 67.964 -17.338 1.00 20.18 142 ASP A C 1
ATOM 1182 O O . ASP A 1 144 ? 18.600 69.108 -17.013 1.00 19.82 142 ASP A O 1
ATOM 1187 N N . GLU A 1 145 ? 17.918 67.006 -17.075 1.00 19.44 143 GLU A N 1
ATOM 1188 C CA . GLU A 1 145 ? 16.722 67.195 -16.239 1.00 20.17 143 GLU A CA 1
ATOM 1189 C C . GLU A 1 145 ? 16.970 67.325 -14.715 1.00 20.19 143 GLU A C 1
ATOM 1190 O O . GLU A 1 145 ? 16.099 67.753 -13.970 1.00 21.24 143 GLU A O 1
ATOM 1196 N N . GLY A 1 146 ? 18.150 66.918 -14.248 1.00 20.79 144 GLY A N 1
ATOM 1197 C CA . GLY A 1 146 ? 18.610 67.183 -12.909 1.00 19.75 144 GLY A CA 1
ATOM 1198 C C . GLY A 1 146 ? 19.117 65.977 -12.174 1.00 20.06 144 GLY A C 1
ATOM 1199 O O . GLY A 1 146 ? 19.590 66.113 -11.038 1.00 19.33 144 GLY A O 1
ATOM 1200 N N . ALA A 1 147 ? 19.019 64.791 -12.778 1.00 19.63 145 ALA A N 1
ATOM 1201 C CA . ALA A 1 147 ? 19.443 63.592 -12.072 1.00 20.08 145 ALA A CA 1
ATOM 1202 C C . ALA A 1 147 ? 20.913 63.639 -11.709 1.00 20.86 145 ALA A C 1
ATOM 1203 O O . ALA A 1 147 ? 21.762 64.086 -12.506 1.00 21.53 145 ALA A O 1
ATOM 1205 N N . LEU A 1 148 ? 21.197 63.072 -10.526 1.00 22.02 146 LEU A N 1
ATOM 1206 C CA . LEU A 1 148 ? 22.525 62.683 -10.113 1.00 21.06 146 LEU A CA 1
ATOM 1207 C C . LEU A 1 148 ? 22.729 61.185 -10.343 1.00 21.16 146 LEU A C 1
ATOM 1208 O O . LEU A 1 148 ? 22.161 60.348 -9.662 1.00 20.30 146 LEU A O 1
ATOM 1213 N N . LEU A 1 149 ? 23.595 60.883 -11.309 1.00 21.15 147 LEU A N 1
ATOM 1214 C CA . LEU A 1 149 ? 23.741 59.567 -11.871 1.00 21.21 147 LEU A CA 1
ATOM 1215 C C . LEU A 1 149 ? 25.131 59.036 -11.600 1.00 21.73 147 LEU A C 1
ATOM 1216 O O . LEU A 1 149 ? 26.155 59.576 -12.073 1.00 23.09 147 LEU A O 1
ATOM 1221 N N . PHE A 1 150 ? 25.191 57.996 -10.809 1.00 22.23 148 PHE A N 1
ATOM 1222 C CA . PHE A 1 150 ? 26.430 57.280 -10.543 1.00 22.07 148 PHE A CA 1
ATOM 1223 C C . PHE A 1 150 ? 26.439 55.968 -11.330 1.00 22.58 148 PHE A C 1
ATOM 1224 O O . PHE A 1 150 ? 25.421 55.267 -11.354 1.00 23.93 148 PHE A O 1
ATOM 1232 N N . LYS A 1 151 ? 27.579 55.584 -11.923 1.00 22.25 149 LYS A N 1
ATOM 1233 C CA . LYS A 1 151 ? 27.726 54.248 -12.522 1.00 22.27 149 LYS A CA 1
ATOM 1234 C C . LYS A 1 151 ? 28.987 53.523 -11.959 1.00 22.84 149 LYS A C 1
ATOM 1235 O O . LYS A 1 151 ? 30.109 53.991 -12.105 1.00 24.36 149 LYS A O 1
ATOM 1241 N N . PHE A 1 152 ? 28.785 52.354 -11.368 1.00 21.87 150 PHE A N 1
ATOM 1242 C CA . PHE A 1 152 ? 29.864 51.641 -10.759 1.00 22.70 150 PHE A CA 1
ATOM 1243 C C . PHE A 1 152 ? 30.057 50.351 -11.483 1.00 21.85 150 PHE A C 1
ATOM 1244 O O . PHE A 1 152 ? 29.111 49.558 -11.666 1.00 22.67 150 PHE A O 1
ATOM 1252 N N . TRP A 1 153 ? 31.298 50.142 -11.879 1.00 22.57 151 TRP A N 1
ATOM 1253 C CA . TRP A 1 153 ? 31.760 48.895 -12.432 1.00 23.15 151 TRP A CA 1
ATOM 1254 C C . TRP A 1 153 ? 32.688 48.199 -11.435 1.00 23.38 151 TRP A C 1
ATOM 1255 O O . TRP A 1 153 ? 33.809 48.627 -11.205 1.00 24.06 151 TRP A O 1
ATOM 1266 N N . PHE A 1 154 ? 32.186 47.122 -10.852 1.00 24.22 152 PHE A N 1
ATOM 1267 C CA . PHE A 1 154 ? 32.896 46.276 -9.921 1.00 24.84 152 PHE A CA 1
ATOM 1268 C C . PHE A 1 154 ? 33.777 45.303 -10.693 1.00 26.03 152 PHE A C 1
ATOM 1269 O O . PHE A 1 154 ? 33.266 44.503 -11.509 1.00 26.78 152 PHE A O 1
ATOM 1277 N N . HIS A 1 155 ? 35.087 45.385 -10.471 1.00 26.19 153 HIS A N 1
ATOM 1278 C CA . HIS A 1 155 ? 36.033 44.669 -11.294 1.00 26.16 153 HIS A CA 1
ATOM 1279 C C . HIS A 1 155 ? 36.783 43.556 -10.567 1.00 26.88 153 HIS A C 1
ATOM 1280 O O . HIS A 1 155 ? 37.156 43.709 -9.416 1.00 25.81 153 HIS A O 1
ATOM 1287 N N . LEU A 1 156 ? 37.079 42.479 -11.308 1.00 27.30 154 LEU A N 1
ATOM 1288 C CA . LEU A 1 156 ? 38.121 41.543 -10.940 1.00 28.15 154 LEU A CA 1
ATOM 1289 C C . LEU A 1 156 ? 38.897 41.264 -12.190 1.00 29.02 154 LEU A C 1
ATOM 1290 O O . LEU A 1 156 ? 38.364 41.326 -13.291 1.00 29.06 154 LEU A O 1
ATOM 1295 N N . SER A 1 157 ? 40.174 40.970 -12.021 1.00 30.88 155 SER A N 1
ATOM 1296 C CA . SER A 1 157 ? 40.979 40.475 -13.121 1.00 31.60 155 SER A CA 1
ATOM 1297 C C . SER A 1 157 ? 40.667 39.013 -13.335 1.00 32.59 155 SER A C 1
ATOM 1298 O O . SER A 1 157 ? 40.051 38.339 -12.516 1.00 30.73 155 SER A O 1
ATOM 1301 N N . LYS A 1 158 ? 41.129 38.535 -14.475 1.00 34.49 156 LYS A N 1
ATOM 1302 C CA . LYS A 1 158 ? 40.898 37.157 -14.855 1.00 36.55 156 LYS A CA 1
ATOM 1303 C C . LYS A 1 158 ? 41.391 36.213 -13.772 1.00 36.94 156 LYS A C 1
ATOM 1304 O O . LYS A 1 158 ? 40.660 35.317 -13.369 1.00 37.83 156 LYS A O 1
ATOM 1310 N N . LYS A 1 159 ? 42.625 36.459 -13.313 1.00 38.03 157 LYS A N 1
ATOM 1311 C CA . LYS A 1 159 ? 43.301 35.723 -12.230 1.00 38.08 157 LYS A CA 1
ATOM 1312 C C . LYS A 1 159 ? 42.530 35.779 -10.919 1.00 38.15 157 LYS A C 1
ATOM 1313 O O . LYS A 1 159 ? 42.451 34.789 -10.197 1.00 36.51 157 LYS A O 1
ATOM 1319 N N . GLN A 1 160 ? 41.977 36.954 -10.617 1.00 38.86 158 GLN A N 1
ATOM 1320 C CA . GLN A 1 160 ? 41.197 37.155 -9.384 1.00 39.14 158 GLN A CA 1
ATOM 1321 C C . GLN A 1 160 ? 39.868 36.415 -9.518 1.00 39.83 158 GLN A C 1
ATOM 1322 O O . GLN A 1 160 ? 39.496 35.678 -8.635 1.00 40.42 158 GLN A O 1
ATOM 1328 N N . LEU A 1 161 ? 39.162 36.589 -10.641 1.00 40.95 159 LEU A N 1
ATOM 1329 C CA . LEU A 1 161 ? 37.968 35.764 -10.927 1.00 41.45 159 LEU A CA 1
ATOM 1330 C C . LEU A 1 161 ? 38.257 34.264 -10.786 1.00 42.04 159 LEU A C 1
ATOM 1331 O O . LEU A 1 161 ? 37.527 33.547 -10.129 1.00 42.29 159 LEU A O 1
ATOM 1336 N N . LYS A 1 162 ? 39.327 33.809 -11.415 1.00 43.24 160 LYS A N 1
ATOM 1337 C CA . LYS A 1 162 ? 39.747 32.411 -11.349 1.00 44.02 160 LYS A CA 1
ATOM 1338 C C . LYS A 1 162 ? 39.726 31.807 -9.941 1.00 44.44 160 LYS A C 1
ATOM 1339 O O . LYS A 1 162 ? 39.276 30.674 -9.744 1.00 44.41 160 LYS A O 1
ATOM 1345 N N . GLU A 1 163 ? 40.206 32.560 -8.957 1.00 45.17 161 GLU A N 1
ATOM 1346 C CA . GLU A 1 163 ? 40.241 32.080 -7.560 1.00 45.16 161 GLU A CA 1
ATOM 1347 C C . GLU A 1 163 ? 38.831 32.080 -6.923 1.00 45.19 161 GLU A C 1
ATOM 1348 O O . GLU A 1 163 ? 38.481 31.160 -6.181 1.00 44.28 161 GLU A O 1
ATOM 1354 N N . ARG A 1 164 ? 38.029 33.103 -7.237 1.00 44.78 162 ARG A N 1
ATOM 1355 C CA . ARG A 1 164 ? 36.713 33.311 -6.610 1.00 44.93 162 ARG A CA 1
ATOM 1356 C C . ARG A 1 164 ? 35.735 32.144 -6.820 1.00 45.18 162 ARG A C 1
ATOM 1357 O O . ARG A 1 164 ? 35.495 31.697 -7.946 1.00 45.48 162 ARG A O 1
ATOM 1359 N N . LEU A 1 178 ? 21.487 35.381 -9.885 1.00 44.89 176 LEU A N 1
ATOM 1360 C CA . LEU A 1 178 ? 22.224 34.340 -10.589 1.00 45.19 176 LEU A CA 1
ATOM 1361 C C . LEU A 1 178 ? 22.463 34.729 -12.063 1.00 45.32 176 LEU A C 1
ATOM 1362 O O . LEU A 1 178 ? 21.533 34.657 -12.885 1.00 45.47 176 LEU A O 1
ATOM 1364 N N . SER A 1 179 ? 23.704 35.126 -12.389 1.00 45.28 177 SER A N 1
ATOM 1365 C CA . SER A 1 179 ? 24.051 35.588 -13.752 1.00 44.98 177 SER A CA 1
ATOM 1366 C C . SER A 1 179 ? 23.681 34.561 -14.839 1.00 44.90 177 SER A C 1
ATOM 1367 O O . SER A 1 179 ? 23.885 33.358 -14.650 1.00 44.82 177 SER A O 1
ATOM 1370 N N . PRO A 1 180 ? 23.126 35.032 -15.975 1.00 44.55 178 PRO A N 1
ATOM 1371 C CA . PRO A 1 180 ? 22.824 34.121 -17.095 1.00 44.29 178 PRO A CA 1
ATOM 1372 C C . PRO A 1 180 ? 24.063 33.645 -17.901 1.00 43.99 178 PRO A C 1
ATOM 1373 O O . PRO A 1 180 ? 23.960 32.662 -18.656 1.00 43.66 178 PRO A O 1
ATOM 1377 N N . LEU A 1 181 ? 25.207 34.323 -17.719 1.00 43.51 179 LEU A N 1
ATOM 1378 C CA . LEU A 1 181 ? 26.495 33.924 -18.341 1.00 43.46 179 LEU A CA 1
ATOM 1379 C C . LEU A 1 181 ? 27.261 32.898 -17.482 1.00 43.40 179 LEU A C 1
ATOM 1380 O O . LEU A 1 181 ? 27.226 32.967 -16.239 1.00 42.82 179 LEU A O 1
ATOM 1385 N N . ASP A 1 182 ? 27.951 31.964 -18.150 1.00 43.09 180 ASP A N 1
ATOM 1386 C CA . ASP A 1 182 ? 28.800 30.967 -17.473 1.00 43.09 180 ASP A CA 1
ATOM 1387 C C . ASP A 1 182 ? 30.197 31.542 -17.331 1.00 42.81 180 ASP A C 1
ATOM 1388 O O . ASP A 1 182 ? 31.018 31.440 -18.237 1.00 43.11 180 ASP A O 1
ATOM 1393 N N . TRP A 1 183 ? 30.457 32.114 -16.175 1.00 42.47 181 TRP A N 1
ATOM 1394 C CA . TRP A 1 183 ? 31.719 32.742 -15.917 1.00 41.95 181 TRP A CA 1
ATOM 1395 C C . TRP A 1 183 ? 32.889 31.764 -15.756 1.00 41.65 181 TRP A C 1
ATOM 1396 O O . TRP A 1 183 ? 34.014 32.180 -15.698 1.00 41.27 181 TRP A O 1
ATOM 1407 N N . LYS A 1 184 ? 32.607 30.464 -15.713 1.00 20.00 182 LYS A N 1
ATOM 1408 C CA . LYS A 1 184 ? 33.649 29.427 -15.685 1.00 20.00 182 LYS A CA 1
ATOM 1409 C C . LYS A 1 184 ? 34.416 29.336 -17.002 1.00 20.00 182 LYS A C 1
ATOM 1410 O O . LYS A 1 184 ? 35.593 28.991 -17.026 1.00 41.26 182 LYS A O 1
ATOM 1416 N N . GLN A 1 185 ? 33.725 29.643 -18.089 1.00 40.90 183 GLN A N 1
ATOM 1417 C CA . GLN A 1 185 ? 34.340 29.708 -19.391 1.00 40.88 183 GLN A CA 1
ATOM 1418 C C . GLN A 1 185 ? 35.202 30.954 -19.507 1.00 40.74 183 GLN A C 1
ATOM 1419 O O . GLN A 1 185 ? 34.765 32.058 -19.268 1.00 39.27 183 GLN A O 1
ATOM 1425 N N . SER A 1 186 ? 36.448 30.729 -19.866 1.00 40.50 184 SER A N 1
ATOM 1426 C CA . SER A 1 186 ? 37.490 31.757 -20.010 1.00 40.46 184 SER A CA 1
ATOM 1427 C C . SER A 1 186 ? 37.070 32.827 -21.011 1.00 39.94 184 SER A C 1
ATOM 1428 O O . SER A 1 186 ? 37.286 34.001 -20.780 1.00 39.60 184 SER A O 1
ATOM 1431 N N . GLU A 1 187 ? 36.523 32.379 -22.142 1.00 39.81 185 GLU A N 1
ATOM 1432 C CA . GLU A 1 187 ? 36.026 33.263 -23.205 1.00 39.51 185 GLU A CA 1
ATOM 1433 C C . GLU A 1 187 ? 34.978 34.263 -22.707 1.00 38.81 185 GLU A C 1
ATOM 1434 O O . GLU A 1 187 ? 34.978 35.415 -23.152 1.00 38.85 185 GLU A O 1
ATOM 1440 N N . VAL A 1 188 ? 34.101 33.837 -21.788 1.00 37.45 186 VAL A N 1
ATOM 1441 C CA . VAL A 1 188 ? 33.070 34.726 -21.236 1.00 35.94 186 VAL A CA 1
ATOM 1442 C C . VAL A 1 188 ? 33.752 35.974 -20.685 1.00 34.17 186 VAL A C 1
ATOM 1443 O O . VAL A 1 188 ? 33.533 37.045 -21.230 1.00 34.52 186 VAL A O 1
ATOM 1447 N N . TYR A 1 189 ? 34.621 35.830 -19.681 1.00 31.37 187 TYR A N 1
ATOM 1448 C CA . TYR A 1 189 ? 35.357 37.000 -19.105 1.00 30.20 187 TYR A CA 1
ATOM 1449 C C . TYR A 1 189 ? 36.051 37.885 -20.191 1.00 28.95 187 TYR A C 1
ATOM 1450 O O . TYR A 1 189 ? 35.891 39.111 -20.265 1.00 27.37 187 TYR A O 1
ATOM 1459 N N . ASP A 1 190 ? 36.830 37.235 -21.050 1.00 29.53 188 ASP A N 1
ATOM 1460 C CA . ASP A 1 190 ? 37.583 37.960 -22.061 1.00 29.60 188 ASP A CA 1
ATOM 1461 C C . ASP A 1 190 ? 36.662 38.818 -22.927 1.00 28.61 188 ASP A C 1
ATOM 1462 O O . ASP A 1 190 ? 36.996 39.958 -23.236 1.00 28.81 188 ASP A O 1
ATOM 1467 N N . ARG A 1 191 ? 35.515 38.295 -23.309 1.00 27.92 189 ARG A N 1
ATOM 1468 C CA . ARG A 1 191 ? 34.630 39.058 -24.185 1.00 30.08 189 ARG A CA 1
ATOM 1469 C C . ARG A 1 191 ? 33.871 40.105 -23.449 1.00 28.03 189 ARG A C 1
ATOM 1470 O O . ARG A 1 191 ? 33.689 41.201 -23.960 1.00 27.98 189 ARG A O 1
ATOM 1478 N N . PHE A 1 192 ? 33.438 39.779 -22.231 1.00 27.35 190 PHE A N 1
ATOM 1479 C CA . PHE A 1 192 ? 32.758 40.719 -21.390 1.00 27.44 190 PHE A CA 1
ATOM 1480 C C . PHE A 1 192 ? 33.584 41.998 -21.148 1.00 26.49 190 PHE A C 1
ATOM 1481 O O . PHE A 1 192 ? 33.041 43.138 -21.193 1.00 25.25 190 PHE A O 1
ATOM 1489 N N . VAL A 1 193 ? 34.866 41.802 -20.870 1.00 24.41 191 VAL A N 1
ATOM 1490 C CA . VAL A 1 193 ? 35.728 42.925 -20.558 1.00 24.09 191 VAL A CA 1
ATOM 1491 C C . VAL A 1 193 ? 36.112 43.668 -21.832 1.00 23.32 191 VAL A C 1
ATOM 1492 O O . VAL A 1 193 ? 36.316 44.867 -21.786 1.00 23.42 191 VAL A O 1
ATOM 1496 N N . HIS A 1 194 ? 36.217 42.970 -22.959 1.00 23.62 192 HIS A N 1
ATOM 1497 C CA . HIS A 1 194 ? 36.445 43.606 -24.284 1.00 23.65 192 HIS A CA 1
ATOM 1498 C C . HIS A 1 194 ? 35.325 44.564 -24.648 1.00 23.65 192 HIS A C 1
ATOM 1499 O O . HIS A 1 194 ? 35.529 45.753 -24.951 1.00 22.71 192 HIS A O 1
ATOM 1506 N N . TYR A 1 195 ? 34.100 44.078 -24.557 1.00 24.80 193 TYR A N 1
ATOM 1507 C CA . TYR A 1 195 ? 32.954 44.943 -24.803 1.00 24.35 193 TYR A CA 1
ATOM 1508 C C . TYR A 1 195 ? 32.736 45.983 -23.685 1.00 25.90 193 TYR A C 1
ATOM 1509 O O . TYR A 1 195 ? 32.354 47.126 -23.979 1.00 23.63 193 TYR A O 1
ATOM 1518 N N . GLY A 1 196 ? 32.958 45.583 -22.422 1.00 25.38 194 GLY A N 1
ATOM 1519 C CA . GLY A 1 196 ? 32.892 46.520 -21.290 1.00 25.20 194 GLY A CA 1
ATOM 1520 C C . GLY A 1 196 ? 33.801 47.732 -21.518 1.00 25.75 194 GLY A C 1
ATOM 1521 O O . GLY A 1 196 ? 33.406 48.897 -21.307 1.00 24.78 194 GLY A O 1
ATOM 1522 N N . GLU A 1 197 ? 34.974 47.496 -22.067 1.00 25.54 195 GLU A N 1
ATOM 1523 C CA . GLU A 1 197 ? 35.842 48.611 -22.387 1.00 26.84 195 GLU A CA 1
ATOM 1524 C C . GLU A 1 197 ? 35.251 49.621 -23.369 1.00 27.13 195 GLU A C 1
ATOM 1525 O O . GLU A 1 197 ? 35.412 50.860 -23.200 1.00 28.01 195 GLU A O 1
ATOM 1531 N N . ARG A 1 198 ? 34.610 49.096 -24.418 1.00 27.51 196 ARG A N 1
ATOM 1532 C CA . ARG A 1 198 ? 33.980 49.898 -25.453 1.00 27.02 196 ARG A CA 1
ATOM 1533 C C . ARG A 1 198 ? 32.769 50.646 -24.901 1.00 26.17 196 ARG A C 1
ATOM 1534 O O . ARG A 1 198 ? 32.639 51.843 -25.101 1.00 24.77 196 ARG A O 1
ATOM 1542 N N . VAL A 1 199 ? 31.912 49.952 -24.155 1.00 25.05 197 VAL A N 1
ATOM 1543 C CA . VAL A 1 199 ? 30.790 50.611 -23.450 1.00 26.11 197 VAL A CA 1
ATOM 1544 C C . VAL A 1 199 ? 31.191 51.712 -22.510 1.00 26.31 197 VAL A C 1
ATOM 1545 O O . VAL A 1 199 ? 30.631 52.823 -22.564 1.00 26.25 197 VAL A O 1
ATOM 1549 N N . LEU A 1 200 ? 32.183 51.428 -21.656 1.00 26.48 198 LEU A N 1
ATOM 1550 C CA . LEU A 1 200 ? 32.638 52.369 -20.650 1.00 25.89 198 LEU A CA 1
ATOM 1551 C C . LEU A 1 200 ? 33.323 53.624 -21.236 1.00 25.44 198 LEU A C 1
ATOM 1552 O O . LEU A 1 200 ? 33.013 54.740 -20.845 1.00 25.27 198 LEU A O 1
ATOM 1557 N N . ARG A 1 201 ? 34.187 53.459 -22.226 1.00 25.82 199 ARG A N 1
ATOM 1558 C CA . ARG A 1 201 ? 34.805 54.589 -22.878 1.00 24.88 199 ARG A CA 1
ATOM 1559 C C . ARG A 1 201 ? 33.785 55.558 -23.456 1.00 24.68 199 ARG A C 1
ATOM 1560 O O . ARG A 1 201 ? 33.934 56.807 -23.361 1.00 25.35 199 ARG A O 1
ATOM 1568 N N . ARG A 1 202 ? 32.757 55.004 -24.086 1.00 23.89 200 ARG A N 1
ATOM 1569 C CA . ARG A 1 202 ? 31.778 55.790 -24.810 1.00 23.18 200 ARG A CA 1
ATOM 1570 C C . ARG A 1 202 ? 30.720 56.476 -23.926 1.00 23.17 200 ARG A C 1
ATOM 1571 O O . ARG A 1 202 ? 30.094 57.451 -24.331 1.00 23.35 200 ARG A O 1
ATOM 1579 N N . THR A 1 203 ? 30.516 55.954 -22.729 1.00 23.57 201 THR A N 1
ATOM 1580 C CA . THR A 1 203 ? 29.436 56.413 -21.864 1.00 23.67 201 THR A CA 1
ATOM 1581 C C . THR A 1 203 ? 29.923 57.017 -20.569 1.00 24.55 201 THR A C 1
ATOM 1582 O O . THR A 1 203 ? 29.106 57.395 -19.712 1.00 27.13 201 THR A O 1
ATOM 1586 N N . SER A 1 204 ? 31.222 57.108 -20.400 1.00 25.28 202 SER A N 1
ATOM 1587 C CA . SER A 1 204 ? 31.767 57.834 -19.268 1.00 26.24 202 SER A CA 1
ATOM 1588 C C . SER A 1 204 ? 31.861 59.312 -19.642 1.00 26.59 202 SER A C 1
ATOM 1589 O O . SER A 1 204 ? 32.610 59.676 -20.487 1.00 28.02 202 SER A O 1
ATOM 1592 N N . ARG A 1 205 ? 31.094 60.150 -18.979 1.00 26.36 203 ARG A N 1
ATOM 1593 C CA . ARG A 1 205 ? 30.992 61.576 -19.275 1.00 26.73 203 ARG A CA 1
ATOM 1594 C C . ARG A 1 205 ? 31.284 62.337 -18.010 1.00 27.28 203 ARG A C 1
ATOM 1595 O O . ARG A 1 205 ? 31.219 61.776 -16.893 1.00 27.41 203 ARG A O 1
ATOM 1603 N N . ASP A 1 206 ? 31.606 63.604 -18.168 1.00 27.80 204 ASP A N 1
ATOM 1604 C CA . ASP A 1 206 ? 31.943 64.453 -17.019 1.00 29.61 204 ASP A CA 1
ATOM 1605 C C . ASP A 1 206 ? 30.745 64.587 -16.038 1.00 29.54 204 ASP A C 1
ATOM 1606 O O . ASP A 1 206 ? 30.918 64.641 -14.798 1.00 31.26 204 ASP A O 1
ATOM 1611 N N . TYR A 1 207 ? 29.540 64.630 -16.587 1.00 29.69 205 TYR A N 1
ATOM 1612 C CA . TYR A 1 207 ? 28.299 64.728 -15.767 1.00 27.94 205 TYR A CA 1
ATOM 1613 C C . TYR A 1 207 ? 27.766 63.377 -15.302 1.00 27.26 205 TYR A C 1
ATOM 1614 O O . TYR A 1 207 ? 26.826 63.328 -14.550 1.00 25.39 205 TYR A O 1
ATOM 1623 N N . ALA A 1 208 ? 28.322 62.270 -15.806 1.00 26.87 206 ALA A N 1
ATOM 1624 C CA . ALA A 1 208 ? 27.932 60.951 -15.356 1.00 26.86 206 ALA A CA 1
ATOM 1625 C C . ALA A 1 208 ? 29.100 59.959 -15.666 1.00 27.20 206 ALA A C 1
ATOM 1626 O O . ALA A 1 208 ? 29.098 59.253 -16.680 1.00 26.03 206 ALA A O 1
ATOM 1628 N N . PRO A 1 209 ? 30.150 59.986 -14.809 1.00 28.00 207 PRO A N 1
ATOM 1629 C CA . PRO A 1 209 ? 31.338 59.159 -14.985 1.00 27.74 207 PRO A CA 1
ATOM 1630 C C . PRO A 1 209 ? 31.067 57.687 -14.693 1.00 26.70 207 PRO A C 1
ATOM 1631 O O . PRO A 1 209 ? 30.166 57.362 -13.919 1.00 25.96 207 PRO A O 1
ATOM 1635 N N . TRP A 1 210 ? 31.891 56.809 -15.258 1.00 24.83 208 TRP A N 1
ATOM 1636 C CA . TRP A 1 210 ? 31.947 55.430 -14.775 1.00 24.10 208 TRP A CA 1
ATOM 1637 C C . TRP A 1 210 ? 33.018 55.392 -13.702 1.00 24.33 208 TRP A C 1
ATOM 1638 O O . TRP A 1 210 ? 34.125 55.939 -13.897 1.00 23.49 208 TRP A O 1
ATOM 1649 N N . TYR A 1 211 ? 32.745 54.658 -12.634 1.00 23.44 209 TYR A N 1
ATOM 1650 C CA . TYR A 1 211 ? 33.758 54.461 -11.584 1.00 24.68 209 TYR A CA 1
ATOM 1651 C C . TYR A 1 211 ? 34.082 52.967 -11.566 1.00 25.29 209 TYR A C 1
ATOM 1652 O O . TYR A 1 211 ? 33.220 52.160 -11.282 1.00 24.70 209 TYR A O 1
ATOM 1661 N N . VAL A 1 212 ? 35.328 52.624 -11.905 1.00 25.81 210 VAL A N 1
ATOM 1662 C CA . VAL A 1 212 ? 35.800 51.248 -11.905 1.00 25.63 210 VAL A CA 1
ATOM 1663 C C . VAL A 1 212 ? 36.413 50.963 -10.532 1.00 26.06 210 VAL A C 1
ATOM 1664 O O . VAL A 1 212 ? 37.393 51.588 -10.116 1.00 26.10 210 VAL A O 1
ATOM 1668 N N . VAL A 1 213 ? 35.775 50.081 -9.790 1.00 26.20 211 VAL A N 1
ATOM 1669 C CA . VAL A 1 213 ? 36.189 49.812 -8.408 1.00 26.52 211 VAL A CA 1
ATOM 1670 C C . VAL A 1 213 ? 36.665 48.385 -8.321 1.00 26.52 211 VAL A C 1
ATOM 1671 O O . VAL A 1 213 ? 35.884 47.468 -8.609 1.00 26.98 211 VAL A O 1
ATOM 1675 N N . GLU A 1 214 ? 37.928 48.184 -7.949 1.00 27.46 212 GLU A N 1
ATOM 1676 C CA . GLU A 1 214 ? 38.451 46.839 -7.757 1.00 28.12 212 GLU A CA 1
ATOM 1677 C C . GLU A 1 214 ? 37.720 46.109 -6.613 1.00 27.79 212 GLU A C 1
ATOM 1678 O O . GLU A 1 214 ? 37.629 46.603 -5.482 1.00 27.34 212 GLU A O 1
ATOM 1684 N N . GLY A 1 215 ? 37.200 44.925 -6.908 1.00 27.91 213 GLY A N 1
ATOM 1685 C CA . GLY A 1 215 ? 36.308 44.250 -5.982 1.00 28.13 213 GLY A CA 1
ATOM 1686 C C . GLY A 1 215 ? 36.897 43.126 -5.153 1.00 28.20 213 GLY A C 1
ATOM 1687 O O . GLY A 1 215 ? 36.166 42.412 -4.449 1.00 30.37 213 GLY A O 1
ATOM 1688 N N . ALA A 1 216 ? 38.210 42.963 -5.208 1.00 28.10 214 ALA A N 1
ATOM 1689 C CA . ALA A 1 216 ? 38.857 41.832 -4.586 1.00 27.36 214 ALA A CA 1
ATOM 1690 C C . ALA A 1 216 ? 38.836 42.034 -3.073 1.00 26.68 214 ALA A C 1
ATOM 1691 O O . ALA A 1 216 ? 38.619 41.088 -2.349 1.00 26.30 214 ALA A O 1
ATOM 1693 N N . ASP A 1 217 ? 38.993 43.279 -2.622 1.00 26.85 215 ASP A N 1
ATOM 1694 C CA . ASP A 1 217 ? 38.914 43.605 -1.211 1.00 26.92 215 ASP A CA 1
ATOM 1695 C C . ASP A 1 217 ? 37.549 44.202 -0.794 1.00 26.54 215 ASP A C 1
ATOM 1696 O O . ASP A 1 217 ? 37.178 45.296 -1.206 1.00 25.98 215 ASP A O 1
ATOM 1701 N N . GLU A 1 218 ? 36.829 43.472 0.069 1.00 26.84 216 GLU A N 1
ATOM 1702 C CA . GLU A 1 218 ? 35.500 43.867 0.544 1.00 27.40 216 GLU A CA 1
ATOM 1703 C C . GLU A 1 218 ? 35.548 45.265 1.173 1.00 26.30 216 GLU A C 1
ATOM 1704 O O . GLU A 1 218 ? 34.714 46.135 0.889 1.00 25.99 216 GLU A O 1
ATOM 1710 N N . ARG A 1 219 ? 36.531 45.471 2.047 1.00 24.56 217 ARG A N 1
ATOM 1711 C CA . ARG A 1 219 ? 36.709 46.766 2.715 1.00 24.68 217 ARG A CA 1
ATOM 1712 C C . ARG A 1 219 ? 36.991 47.904 1.747 1.00 23.57 217 ARG A C 1
ATOM 1713 O O . ARG A 1 219 ? 36.331 48.924 1.760 1.00 23.92 217 ARG A O 1
ATOM 1721 N N . TYR A 1 220 ? 37.968 47.736 0.882 1.00 23.54 218 TYR A N 1
ATOM 1722 C CA . TYR A 1 220 ? 38.240 48.763 -0.117 1.00 23.54 218 TYR A CA 1
ATOM 1723 C C . TYR A 1 220 ? 37.028 49.075 -1.042 1.00 23.58 218 TYR A C 1
ATOM 1724 O O . TYR A 1 220 ? 36.770 50.229 -1.345 1.00 22.05 218 TYR A O 1
ATOM 1733 N N . ARG A 1 221 ? 36.365 48.039 -1.532 1.00 22.17 219 ARG A N 1
ATOM 1734 C CA . ARG A 1 221 ? 35.309 48.221 -2.509 1.00 24.30 219 ARG A CA 1
ATOM 1735 C C . ARG A 1 221 ? 34.101 48.966 -1.919 1.00 24.60 219 ARG A C 1
ATOM 1736 O O . ARG A 1 221 ? 33.565 49.876 -2.557 1.00 25.45 219 ARG A O 1
ATOM 1744 N N . ALA A 1 222 ? 33.687 48.608 -0.691 1.00 24.73 220 ALA A N 1
ATOM 1745 C CA . ALA A 1 222 ? 32.537 49.259 -0.066 1.00 25.03 220 ALA A CA 1
ATOM 1746 C C . ALA A 1 222 ? 32.811 50.673 0.321 1.00 25.33 220 ALA A C 1
ATOM 1747 O O . ALA A 1 222 ? 31.990 51.541 0.075 1.00 27.00 220 ALA A O 1
ATOM 1749 N N . LEU A 1 223 ? 33.933 50.888 1.001 1.00 25.84 221 LEU A N 1
ATOM 1750 C CA . LEU A 1 223 ? 34.337 52.218 1.381 1.00 25.11 221 LEU A CA 1
ATOM 1751 C C . LEU A 1 223 ? 34.531 53.148 0.194 1.00 24.54 221 LEU A C 1
ATOM 1752 O O . LEU A 1 223 ? 34.210 54.320 0.284 1.00 22.31 221 LEU A O 1
ATOM 1757 N N . THR A 1 224 ? 35.148 52.630 -0.875 1.00 25.21 222 THR A N 1
ATOM 1758 C CA . THR A 1 224 ? 35.406 53.428 -2.083 1.00 24.78 222 THR A CA 1
ATOM 1759 C C . THR A 1 224 ? 34.115 53.952 -2.762 1.00 24.17 222 THR A C 1
ATOM 1760 O O . THR A 1 224 ? 33.938 55.180 -2.998 1.00 24.20 222 THR A O 1
ATOM 1764 N N . VAL A 1 225 ? 33.184 53.041 -2.969 1.00 23.77 223 VAL A N 1
ATOM 1765 C CA . VAL A 1 225 ? 31.831 53.355 -3.495 1.00 23.10 223 VAL A CA 1
ATOM 1766 C C . VAL A 1 225 ? 31.084 54.348 -2.584 1.00 23.36 223 VAL A C 1
ATOM 1767 O O . VAL A 1 225 ? 30.503 55.344 -3.060 1.00 25.06 223 VAL A O 1
ATOM 1771 N N . GLY A 1 226 ? 31.100 54.091 -1.269 1.00 24.35 224 GLY A N 1
ATOM 1772 C CA . GLY A 1 226 ? 30.426 54.978 -0.306 1.00 23.32 224 GLY A CA 1
ATOM 1773 C C . GLY A 1 226 ? 30.996 56.380 -0.283 1.00 23.18 224 GLY A C 1
ATOM 1774 O O . GLY A 1 226 ? 30.252 57.360 -0.184 1.00 23.39 224 GLY A O 1
ATOM 1775 N N . ARG A 1 227 ? 32.322 56.477 -0.358 1.00 23.66 225 ARG A N 1
ATOM 1776 C CA . ARG A 1 227 ? 33.022 57.776 -0.447 1.00 24.33 225 ARG A CA 1
ATOM 1777 C C . ARG A 1 227 ? 32.649 58.515 -1.722 1.00 23.65 225 ARG A C 1
ATOM 1778 O O . ARG A 1 227 ? 32.444 59.723 -1.712 1.00 22.54 225 ARG A O 1
ATOM 1786 N N . ILE A 1 228 ? 32.616 57.780 -2.835 1.00 24.31 226 ILE A N 1
ATOM 1787 C CA . ILE A 1 228 ? 32.246 58.390 -4.132 1.00 23.90 226 ILE A CA 1
ATOM 1788 C C . ILE A 1 228 ? 30.796 58.934 -4.071 1.00 24.31 226 ILE A C 1
ATOM 1789 O O . ILE A 1 228 ? 30.514 60.064 -4.514 1.00 24.21 226 ILE A O 1
ATOM 1794 N N . LEU A 1 229 ? 29.878 58.121 -3.548 1.00 24.11 227 LEU A N 1
ATOM 1795 C CA . LEU A 1 229 ? 28.502 58.541 -3.361 1.00 24.14 227 LEU A CA 1
ATOM 1796 C C . LEU A 1 229 ? 28.383 59.815 -2.471 1.00 24.14 227 LEU A C 1
ATOM 1797 O O . LEU A 1 229 ? 27.664 60.750 -2.823 1.00 24.22 227 LEU A O 1
ATOM 1802 N N . LEU A 1 230 ? 29.062 59.819 -1.311 1.00 23.44 228 LEU A N 1
ATOM 1803 C CA . LEU A 1 230 ? 29.006 60.970 -0.420 1.00 24.29 228 LEU A CA 1
ATOM 1804 C C . LEU A 1 230 ? 29.489 62.213 -1.096 1.00 24.58 228 LEU A C 1
ATOM 1805 O O . LEU A 1 230 ? 28.855 63.259 -1.027 1.00 24.65 228 LEU A O 1
ATOM 1810 N N . GLU A 1 231 ? 30.633 62.116 -1.754 1.00 26.72 229 GLU A N 1
ATOM 1811 C CA . GLU A 1 231 ? 31.227 63.268 -2.422 1.00 27.55 229 GLU A CA 1
ATOM 1812 C C . GLU A 1 231 ? 30.304 63.838 -3.460 1.00 26.37 229 GLU A C 1
ATOM 1813 O O . GLU A 1 231 ? 30.077 65.067 -3.515 1.00 24.88 229 GLU A O 1
ATOM 1819 N N . GLY A 1 232 ? 29.784 62.952 -4.301 1.00 25.74 230 GLY A N 1
ATOM 1820 C CA . GLY A 1 232 ? 28.878 63.339 -5.390 1.00 25.09 230 GLY A CA 1
ATOM 1821 C C . GLY A 1 232 ? 27.581 63.937 -4.865 1.00 25.97 230 GLY A C 1
ATOM 1822 O O . GLY A 1 232 ? 27.111 64.926 -5.378 1.00 26.55 230 GLY A O 1
ATOM 1823 N N . LEU A 1 233 ? 27.003 63.345 -3.825 1.00 26.44 231 LEU A N 1
ATOM 1824 C CA . LEU A 1 233 ? 25.789 63.842 -3.245 1.00 25.76 231 LEU A CA 1
ATOM 1825 C C . LEU A 1 233 ? 25.953 65.162 -2.497 1.00 24.69 231 LEU A C 1
ATOM 1826 O O . LEU A 1 233 ? 25.157 66.080 -2.700 1.00 24.05 231 LEU A O 1
ATOM 1831 N N . GLN A 1 234 ? 27.021 65.305 -1.705 1.00 24.03 232 GLN A N 1
ATOM 1832 C CA . GLN A 1 234 ? 27.297 66.581 -1.020 1.00 24.52 232 GLN A CA 1
ATOM 1833 C C . GLN A 1 234 ? 27.450 67.721 -2.052 1.00 23.68 232 GLN A C 1
ATOM 1834 O O . GLN A 1 234 ? 26.855 68.763 -1.886 1.00 23.82 232 GLN A O 1
ATOM 1840 N N . ALA A 1 235 ? 28.198 67.490 -3.130 1.00 22.94 233 ALA A N 1
ATOM 1841 C CA . ALA A 1 235 ? 28.419 68.497 -4.181 1.00 22.47 233 ALA A CA 1
ATOM 1842 C C . ALA A 1 235 ? 27.121 68.939 -4.810 1.00 22.13 233 ALA A C 1
ATOM 1843 O O . ALA A 1 235 ? 26.877 70.141 -4.984 1.00 22.08 233 ALA A O 1
ATOM 1845 N N . ALA A 1 236 ? 26.302 67.949 -5.175 1.00 22.31 234 ALA A N 1
ATOM 1846 C CA . ALA A 1 236 ? 25.037 68.197 -5.816 1.00 22.21 234 ALA A CA 1
ATOM 1847 C C . ALA A 1 236 ? 24.107 68.907 -4.868 1.00 21.89 234 ALA A C 1
ATOM 1848 O O . ALA A 1 236 ? 23.420 69.798 -5.278 1.00 19.70 234 ALA A O 1
ATOM 1850 N N . LEU A 1 237 ? 24.082 68.520 -3.588 1.00 21.28 235 LEU A N 1
ATOM 1851 C CA . LEU A 1 237 ? 23.184 69.162 -2.630 1.00 22.66 235 LEU A CA 1
ATOM 1852 C C . LEU A 1 237 ? 23.543 70.596 -2.453 1.00 23.38 235 LEU A C 1
ATOM 1853 O O . LEU A 1 237 ? 22.655 71.327 -2.109 1.00 22.56 235 LEU A O 1
ATOM 1858 N N . ALA A 1 238 ? 24.812 70.979 -2.648 1.00 25.55 236 ALA A N 1
ATOM 1859 C CA . ALA A 1 238 ? 25.274 72.404 -2.488 1.00 27.67 236 ALA A CA 1
ATOM 1860 C C . ALA A 1 238 ? 24.939 73.375 -3.613 1.00 30.05 236 ALA A C 1
ATOM 1861 O O . ALA A 1 238 ? 24.916 74.593 -3.400 1.00 32.63 236 ALA A O 1
ATOM 1863 N N . THR A 1 239 ? 24.759 72.880 -4.829 1.00 33.07 237 THR A N 1
ATOM 1864 C CA . THR A 1 239 ? 24.624 73.754 -6.009 1.00 34.36 237 THR A CA 1
ATOM 1865 C C . THR A 1 239 ? 23.353 74.593 -5.894 1.00 36.19 237 THR A C 1
ATOM 1866 O O . THR A 1 239 ? 22.296 74.038 -5.560 1.00 39.41 237 THR A O 1
ATOM 1870 N N . ASP A 1 257 ? 14.365 81.726 -40.929 1.00 58.68 255 ASP A N 1
ATOM 1871 C CA . ASP A 1 257 ? 12.930 81.974 -40.878 1.00 58.64 255 ASP A CA 1
ATOM 1872 C C . ASP A 1 257 ? 12.107 80.731 -41.281 1.00 58.60 255 ASP A C 1
ATOM 1873 O O . ASP A 1 257 ? 11.932 80.440 -42.470 1.00 58.67 255 ASP A O 1
ATOM 1878 N N . ASN A 1 258 ? 11.585 80.029 -40.275 1.00 58.29 256 ASN A N 1
ATOM 1879 C CA . ASN A 1 258 ? 10.812 78.786 -40.464 1.00 58.00 256 ASN A CA 1
ATOM 1880 C C . ASN A 1 258 ? 9.282 78.933 -40.726 1.00 57.95 256 ASN A C 1
ATOM 1881 O O . ASN A 1 258 ? 8.565 77.927 -40.825 1.00 57.51 256 ASN A O 1
ATOM 1886 N N . ARG A 1 259 ? 8.796 80.168 -40.879 1.00 58.04 257 ARG A N 1
ATOM 1887 C CA . ARG A 1 259 ? 7.344 80.422 -41.042 1.00 57.89 257 ARG A CA 1
ATOM 1888 C C . ARG A 1 259 ? 6.777 80.224 -42.465 1.00 57.31 257 ARG A C 1
ATOM 1889 O O . ARG A 1 259 ? 5.552 80.238 -42.644 1.00 57.29 257 ARG A O 1
ATOM 1897 N N . GLY A 1 260 ? 7.657 80.041 -43.457 1.00 56.90 258 GLY A N 1
ATOM 1898 C CA . GLY A 1 260 ? 7.255 79.732 -44.841 1.00 56.18 258 GLY A CA 1
ATOM 1899 C C . GLY A 1 260 ? 6.604 78.362 -45.031 1.00 55.72 258 GLY A C 1
ATOM 1900 O O . GLY A 1 260 ? 5.920 78.149 -46.028 1.00 55.60 258 GLY A O 1
ATOM 1901 N N . LEU A 1 261 ? 6.825 77.437 -44.083 1.00 54.92 259 LEU A N 1
ATOM 1902 C CA . LEU A 1 261 ? 6.149 76.127 -44.070 1.00 54.41 259 LEU A CA 1
ATOM 1903 C C . LEU A 1 261 ? 4.657 76.301 -43.759 1.00 53.87 259 LEU A C 1
ATOM 1904 O O . LEU A 1 261 ? 3.819 75.549 -44.261 1.00 54.27 259 LEU A O 1
ATOM 1909 N N . LEU A 1 262 ? 4.352 77.292 -42.916 1.00 52.66 260 LEU A N 1
ATOM 1910 C CA . LEU A 1 262 ? 2.986 77.604 -42.511 1.00 51.61 260 LEU A CA 1
ATOM 1911 C C . LEU A 1 262 ? 2.355 78.656 -43.414 1.00 50.38 260 LEU A C 1
ATOM 1912 O O . LEU A 1 262 ? 1.167 78.563 -43.737 1.00 50.25 260 LEU A O 1
ATOM 1917 N N . ASP A 1 263 ? 3.151 79.632 -43.836 1.00 49.14 261 ASP A N 1
ATOM 1918 C CA . ASP A 1 263 ? 2.672 80.678 -44.732 1.00 48.05 261 ASP A CA 1
ATOM 1919 C C . ASP A 1 263 ? 2.330 80.120 -46.111 1.00 47.06 261 ASP A C 1
ATOM 1920 O O . ASP A 1 263 ? 1.514 80.692 -46.835 1.00 46.69 261 ASP A O 1
ATOM 1925 N N . SER A 1 264 ? 2.956 79.004 -46.472 1.00 45.60 262 SER A N 1
ATOM 1926 C CA . SER A 1 264 ? 2.717 78.380 -47.775 1.00 45.50 262 SER A CA 1
ATOM 1927 C C . SER A 1 264 ? 1.518 77.419 -47.839 1.00 44.63 262 SER A C 1
ATOM 1928 O O . SER A 1 264 ? 1.160 76.961 -48.922 1.00 44.86 262 SER A O 1
ATOM 1931 N N . LEU A 1 265 ? 0.875 77.114 -46.716 1.00 43.23 263 LEU A N 1
ATOM 1932 C CA . LEU A 1 265 ? -0.361 76.309 -46.775 1.00 42.41 263 LEU A CA 1
ATOM 1933 C C . LEU A 1 265 ? -1.485 77.015 -47.496 1.00 41.74 263 LEU A C 1
ATOM 1934 O O . LEU A 1 265 ? -1.642 78.234 -47.389 1.00 41.30 263 LEU A O 1
ATOM 1939 N N . ASP A 1 266 ? -2.287 76.217 -48.180 1.00 40.72 264 ASP A N 1
ATOM 1940 C CA . ASP A 1 266 ? -3.481 76.707 -48.835 1.00 40.46 264 ASP A CA 1
ATOM 1941 C C . ASP A 1 266 ? -4.665 76.397 -47.919 1.00 39.53 264 ASP A C 1
ATOM 1942 O O . ASP A 1 266 ? -5.301 75.339 -47.991 1.00 37.87 264 ASP A O 1
ATOM 1947 N N . LEU A 1 267 ? -4.974 77.373 -47.079 1.00 39.44 265 LEU A N 1
ATOM 1948 C CA . LEU A 1 267 ? -6.025 77.233 -46.086 1.00 39.14 265 LEU A CA 1
ATOM 1949 C C . LEU A 1 267 ? -7.404 77.514 -46.676 1.00 39.24 265 LEU A C 1
ATOM 1950 O O . LEU A 1 267 ? -8.396 77.522 -45.946 1.00 39.11 265 LEU A O 1
ATOM 1955 N N . GLY A 1 268 ? -7.451 77.757 -47.992 1.00 39.84 266 GLY A N 1
ATOM 1956 C CA . GLY A 1 268 ? -8.696 77.922 -48.751 1.00 39.85 266 GLY A CA 1
ATOM 1957 C C . GLY A 1 268 ? -9.346 76.598 -49.143 1.00 39.85 266 GLY A C 1
ATOM 1958 O O . GLY A 1 268 ? -10.414 76.601 -49.714 1.00 39.39 266 GLY A O 1
ATOM 1959 N N . GLN A 1 269 ? -8.737 75.462 -48.810 1.00 39.70 267 GLN A N 1
ATOM 1960 C CA . GLN A 1 269 ? -9.305 74.158 -49.220 1.00 40.05 267 GLN A CA 1
ATOM 1961 C C . GLN A 1 269 ? -10.495 73.690 -48.374 1.00 39.72 267 GLN A C 1
ATOM 1962 O O . GLN A 1 269 ? -10.569 73.993 -47.181 1.00 37.85 267 GLN A O 1
ATOM 1968 N N . TYR A 1 270 ? -11.396 72.932 -49.010 1.00 39.75 268 TYR A N 1
ATOM 1969 C CA . TYR A 1 270 ? -12.612 72.428 -48.361 1.00 40.06 268 TYR A CA 1
ATOM 1970 C C . TYR A 1 270 ? -13.263 71.204 -49.045 1.00 39.98 268 TYR A C 1
ATOM 1971 O O . TYR A 1 270 ? -12.863 70.786 -50.117 1.00 38.79 268 TYR A O 1
ATOM 1980 N N . LEU A 1 271 ? -14.251 70.634 -48.359 1.00 40.07 269 LEU A N 1
ATOM 1981 C CA . LEU A 1 271 ? -15.037 69.516 -48.844 1.00 40.42 269 LEU A CA 1
ATOM 1982 C C . LEU A 1 271 ? -16.520 69.872 -48.776 1.00 40.98 269 LEU A C 1
ATOM 1983 O O . LEU A 1 271 ? -17.020 70.362 -47.741 1.00 40.95 269 LEU A O 1
ATOM 1988 N N . ASP A 1 272 ? -17.209 69.646 -49.893 1.00 40.93 270 ASP A N 1
ATOM 1989 C CA . ASP A 1 272 ? -18.663 69.728 -49.958 1.00 41.36 270 ASP A CA 1
ATOM 1990 C C . ASP A 1 272 ? -19.346 68.714 -49.051 1.00 41.06 270 ASP A C 1
ATOM 1991 O O . ASP A 1 272 ? -18.806 67.624 -48.817 1.00 41.08 270 ASP A O 1
ATOM 1996 N N . LYS A 1 273 ? -20.543 69.069 -48.572 1.00 40.18 271 LYS A N 1
ATOM 1997 C CA . LYS A 1 273 ? -21.274 68.212 -47.636 1.00 40.48 271 LYS A CA 1
ATOM 1998 C C . LYS A 1 273 ? -21.351 66.788 -48.150 1.00 39.82 271 LYS A C 1
ATOM 1999 O O . LYS A 1 273 ? -21.096 65.866 -47.406 1.00 39.17 271 LYS A O 1
ATOM 2005 N N . ASP A 1 274 ? -21.659 66.609 -49.428 1.00 39.46 272 ASP A N 1
ATOM 2006 C CA . ASP A 1 274 ? -21.798 65.254 -49.969 1.00 39.18 272 ASP A CA 1
ATOM 2007 C C . ASP A 1 274 ? -20.431 64.504 -50.119 1.00 38.92 272 ASP A C 1
ATOM 2008 O O . ASP A 1 274 ? -20.282 63.269 -49.746 1.00 38.39 272 ASP A O 1
ATOM 2013 N N . ALA A 1 275 ? -19.415 65.228 -50.621 1.00 37.74 273 ALA A N 1
ATOM 2014 C CA . ALA A 1 275 ? -18.086 64.652 -50.768 1.00 37.60 273 ALA A CA 1
ATOM 2015 C C . ALA A 1 275 ? -17.544 64.268 -49.370 1.00 37.41 273 ALA A C 1
ATOM 2016 O O . ALA A 1 275 ? -16.928 63.248 -49.226 1.00 36.05 273 ALA A O 1
ATOM 2018 N N . TYR A 1 276 ? -17.843 65.077 -48.355 1.00 37.37 274 TYR A N 1
ATOM 2019 C CA . TYR A 1 276 ? -17.464 64.788 -46.981 1.00 37.80 274 TYR A CA 1
ATOM 2020 C C . TYR A 1 276 ? -18.111 63.529 -46.463 1.00 37.97 274 TYR A C 1
ATOM 2021 O O . TYR A 1 276 ? -17.447 62.718 -45.887 1.00 38.53 274 TYR A O 1
ATOM 2030 N N . LYS A 1 277 ? -19.404 63.330 -46.674 1.00 38.79 275 LYS A N 1
ATOM 2031 C CA . LYS A 1 277 ? -20.051 62.219 -45.970 1.00 39.31 275 LYS A CA 1
ATOM 2032 C C . LYS A 1 277 ? -19.610 60.873 -46.537 1.00 39.04 275 LYS A C 1
ATOM 2033 O O . LYS A 1 277 ? -19.462 59.914 -45.783 1.00 39.14 275 LYS A O 1
ATOM 2039 N N . GLU A 1 278 ? -19.369 60.829 -47.850 1.00 38.96 276 GLU A N 1
ATOM 2040 C CA . GLU A 1 278 ? -18.919 59.625 -48.542 1.00 39.08 276 GLU A CA 1
ATOM 2041 C C . GLU A 1 278 ? -17.491 59.313 -48.133 1.00 38.26 276 GLU A C 1
ATOM 2042 O O . GLU A 1 278 ? -17.182 58.196 -47.727 1.00 36.67 276 GLU A O 1
ATOM 2048 N N . GLN A 1 279 ? -16.637 60.333 -48.232 1.00 38.04 277 GLN A N 1
ATOM 2049 C CA . GLN A 1 279 ? -15.220 60.201 -47.912 1.00 38.19 277 GLN A CA 1
ATOM 2050 C C . GLN A 1 279 ? -15.040 59.897 -46.437 1.00 37.76 277 GLN A C 1
ATOM 2051 O O . GLN A 1 279 ? -14.272 59.010 -46.103 1.00 39.08 277 GLN A O 1
ATOM 2057 N N . LEU A 1 280 ? -15.745 60.608 -45.557 1.00 37.40 278 LEU A N 1
ATOM 2058 C CA . LEU A 1 280 ? -15.682 60.316 -44.117 1.00 37.05 278 LEU A CA 1
ATOM 2059 C C . LEU A 1 280 ? -16.046 58.843 -43.870 1.00 36.94 278 LEU A C 1
ATOM 2060 O O . LEU A 1 280 ? -15.333 58.135 -43.185 1.00 37.26 278 LEU A O 1
ATOM 2065 N N . ALA A 1 281 ? -17.152 58.398 -44.454 1.00 37.25 279 ALA A N 1
ATOM 2066 C CA . ALA A 1 281 ? -17.605 56.996 -44.360 1.00 36.72 279 ALA A CA 1
ATOM 2067 C C . ALA A 1 281 ? -16.567 55.990 -44.897 1.00 36.20 279 ALA A C 1
ATOM 2068 O O . ALA A 1 281 ? -16.328 54.948 -44.292 1.00 35.31 279 ALA A O 1
ATOM 2070 N N . ALA A 1 282 ? -15.978 56.300 -46.047 1.00 35.29 280 ALA A N 1
ATOM 2071 C CA . ALA A 1 282 ? -14.966 55.417 -46.638 1.00 35.29 280 ALA A CA 1
ATOM 2072 C C . ALA A 1 282 ? -13.751 55.305 -45.716 1.00 34.65 280 ALA A C 1
ATOM 2073 O O . ALA A 1 282 ? -13.247 54.204 -45.448 1.00 34.79 280 ALA A O 1
ATOM 2075 N N . GLU A 1 283 ? -13.285 56.437 -45.213 1.00 33.82 281 GLU A N 1
ATOM 2076 C CA . GLU A 1 283 ? -12.052 56.419 -44.393 1.00 34.06 281 GLU A CA 1
ATOM 2077 C C . GLU A 1 283 ? -12.220 55.789 -42.993 1.00 33.23 281 GLU A C 1
ATOM 2078 O O . GLU A 1 283 ? -11.298 55.104 -42.496 1.00 32.31 281 GLU A O 1
ATOM 2084 N N . GLN A 1 284 ? -13.387 55.998 -42.384 1.00 32.71 282 GLN A N 1
ATOM 2085 C CA . GLN A 1 284 ? -13.750 55.330 -41.139 1.00 32.35 282 GLN A CA 1
ATOM 2086 C C . GLN A 1 284 ? -13.784 53.790 -41.308 1.00 32.00 282 GLN A C 1
ATOM 2087 O O . GLN A 1 284 ? -13.198 53.069 -40.476 1.00 33.27 282 GLN A O 1
ATOM 2093 N N . ALA A 1 285 ? -14.393 53.296 -42.391 1.00 31.70 283 ALA A N 1
ATOM 2094 C CA . ALA A 1 285 ? -14.392 51.844 -42.721 1.00 30.79 283 ALA A CA 1
ATOM 2095 C C . ALA A 1 285 ? -12.980 51.302 -42.955 1.00 30.52 283 ALA A C 1
ATOM 2096 O O . ALA A 1 285 ? -12.645 50.153 -42.566 1.00 30.36 283 ALA A O 1
ATOM 2098 N N . ARG A 1 286 ? -12.151 52.122 -43.610 1.00 29.67 284 ARG A N 1
ATOM 2099 C CA . ARG A 1 286 ? -10.779 51.733 -43.956 1.00 28.98 284 ARG A CA 1
ATOM 2100 C C . ARG A 1 286 ? -9.996 51.612 -42.660 1.00 28.43 284 ARG A C 1
ATOM 2101 O O . ARG A 1 286 ? -9.309 50.623 -42.450 1.00 27.21 284 ARG A O 1
ATOM 2109 N N . LEU A 1 287 ? -10.149 52.591 -41.769 1.00 27.68 285 LEU A N 1
ATOM 2110 C CA . LEU A 1 287 ? -9.481 52.534 -40.451 1.00 27.66 285 LEU A CA 1
ATOM 2111 C C . LEU A 1 287 ? -9.947 51.327 -39.652 1.00 27.39 285 LEU A C 1
ATOM 2112 O O . LEU A 1 287 ? -9.121 50.622 -39.121 1.00 27.45 285 LEU A O 1
ATOM 2117 N N . ALA A 1 288 ? -11.251 51.076 -39.577 1.00 27.59 286 ALA A N 1
ATOM 2118 C CA . ALA A 1 288 ? -11.746 49.939 -38.820 1.00 27.37 286 ALA A CA 1
ATOM 2119 C C . ALA A 1 288 ? -11.109 48.642 -39.355 1.00 27.58 286 ALA A C 1
ATOM 2120 O O . ALA A 1 288 ? -10.737 47.737 -38.596 1.00 27.26 286 ALA A O 1
ATOM 2122 N N . GLY A 1 289 ? -10.971 48.547 -40.671 1.00 27.76 287 GLY A N 1
ATOM 2123 C CA . GLY A 1 289 ? -10.480 47.305 -41.261 1.00 27.40 287 GLY A CA 1
ATOM 2124 C C . GLY A 1 289 ? -9.001 47.134 -41.027 1.00 27.81 287 GLY A C 1
ATOM 2125 O O . GLY A 1 289 ? -8.523 46.026 -40.810 1.00 27.97 287 GLY A O 1
ATOM 2126 N N . LEU A 1 290 ? -8.258 48.241 -41.048 1.00 28.92 288 LEU A N 1
ATOM 2127 C CA . LEU A 1 290 ? -6.795 48.207 -40.854 1.00 29.26 288 LEU A CA 1
ATOM 2128 C C . LEU A 1 290 ? -6.423 47.817 -39.449 1.00 30.24 288 LEU A C 1
ATOM 2129 O O . LEU A 1 290 ? -5.405 47.150 -39.253 1.00 31.12 288 LEU A O 1
ATOM 2134 N N . ILE A 1 291 ? -7.223 48.285 -38.476 1.00 31.54 289 ILE A N 1
ATOM 2135 C CA . ILE A 1 291 ? -7.045 47.977 -37.052 1.00 31.98 289 ILE A CA 1
ATOM 2136 C C . ILE A 1 291 ? -7.352 46.509 -36.743 1.00 32.43 289 ILE A C 1
ATOM 2137 O O . ILE A 1 291 ? -6.703 45.902 -35.885 1.00 33.00 289 ILE A O 1
ATOM 2142 N N . ARG A 1 292 ? -8.290 45.938 -37.495 1.00 32.85 290 ARG A N 1
ATOM 2143 C CA . ARG A 1 292 ? -8.795 44.587 -37.281 1.00 32.70 290 ARG A CA 1
ATOM 2144 C C . ARG A 1 292 ? -7.883 43.606 -38.023 1.00 31.40 290 ARG A C 1
ATOM 2145 O O . ARG A 1 292 ? -7.844 42.436 -37.706 1.00 31.64 290 ARG A O 1
ATOM 2153 N N . ASP A 1 293 ? -7.112 44.097 -38.982 1.00 31.21 291 ASP A N 1
ATOM 2154 C CA . ASP A 1 293 ? -6.210 43.253 -39.783 1.00 31.05 291 ASP A CA 1
ATOM 2155 C C . ASP A 1 293 ? -5.245 42.561 -38.811 1.00 30.46 291 ASP A C 1
ATOM 2156 O O . ASP A 1 293 ? -4.756 43.190 -37.870 1.00 27.84 291 ASP A O 1
ATOM 2161 N N . LYS A 1 294 ? -4.988 41.278 -39.030 1.00 30.51 292 LYS A N 1
ATOM 2162 C CA . LYS A 1 294 ? -4.051 40.506 -38.179 1.00 31.27 292 LYS A CA 1
ATOM 2163 C C . LYS A 1 294 ? -2.658 41.193 -38.064 1.00 30.71 292 LYS A C 1
ATOM 2164 O O . LYS A 1 294 ? -1.940 41.013 -37.083 1.00 30.95 292 LYS A O 1
ATOM 2170 N N . ARG A 1 295 ? -2.281 42.003 -39.053 1.00 30.50 293 ARG A N 1
ATOM 2171 C CA . ARG A 1 295 ? -0.945 42.602 -39.076 1.00 30.37 293 ARG A CA 1
ATOM 2172 C C . ARG A 1 295 ? -0.780 43.667 -38.007 1.00 30.28 293 ARG A C 1
ATOM 2173 O O . ARG A 1 295 ? 0.336 43.991 -37.614 1.00 29.22 293 ARG A O 1
ATOM 2181 N N . PHE A 1 296 ? -1.895 44.197 -37.521 1.00 29.40 294 PHE A N 1
ATOM 2182 C CA . PHE A 1 296 ? -1.842 45.167 -36.454 1.00 29.94 294 PHE A CA 1
ATOM 2183 C C . PHE A 1 296 ? -1.306 44.626 -35.133 1.00 30.26 294 PHE A C 1
ATOM 2184 O O . PHE A 1 296 ? -0.854 45.387 -34.303 1.00 30.03 294 PHE A O 1
ATOM 2192 N N . ARG A 1 297 ? -1.370 43.307 -34.926 1.00 31.45 295 ARG A N 1
ATOM 2193 C CA . ARG A 1 297 ? -0.808 42.657 -33.716 1.00 32.99 295 ARG A CA 1
ATOM 2194 C C . ARG A 1 297 ? 0.657 42.907 -33.495 1.00 32.30 295 ARG A C 1
ATOM 2195 O O . ARG A 1 297 ? 1.137 42.824 -32.387 1.00 31.82 295 ARG A O 1
ATOM 2203 N N . GLN A 1 298 ? 1.362 43.130 -34.590 1.00 32.76 296 GLN A N 1
ATOM 2204 C CA . GLN A 1 298 ? 2.779 43.429 -34.584 1.00 33.96 296 GLN A CA 1
ATOM 2205 C C . GLN A 1 298 ? 3.049 44.892 -34.293 1.00 32.32 296 GLN A C 1
ATOM 2206 O O . GLN A 1 298 ? 4.203 45.300 -34.202 1.00 33.63 296 GLN A O 1
ATOM 2212 N N . HIS A 1 299 ? 1.996 45.675 -34.099 1.00 30.93 297 HIS A N 1
ATOM 2213 C CA . HIS A 1 299 ? 2.100 47.109 -34.064 1.00 29.00 297 HIS A CA 1
ATOM 2214 C C . HIS A 1 299 ? 1.261 47.748 -32.966 1.00 29.24 297 HIS A C 1
ATOM 2215 O O . HIS A 1 299 ? 0.466 47.108 -32.286 1.00 28.29 297 HIS A O 1
ATOM 2222 N N . SER A 1 300 ? 1.439 49.053 -32.828 1.00 28.53 298 SER A N 1
ATOM 2223 C CA . SER A 1 300 ? 0.439 49.850 -32.152 1.00 28.42 298 SER A CA 1
ATOM 2224 C C . SER A 1 300 ? 0.427 51.221 -32.838 1.00 28.39 298 SER A C 1
ATOM 2225 O O . SER A 1 300 ? 1.208 51.456 -33.738 1.00 26.34 298 SER A O 1
ATOM 2228 N N . LEU A 1 301 ? -0.483 52.098 -32.414 1.00 28.32 299 LEU A N 1
ATOM 2229 C CA . LEU A 1 301 ? -0.652 53.383 -33.064 1.00 28.83 299 LEU A CA 1
ATOM 2230 C C . LEU A 1 301 ? -0.580 54.471 -32.023 1.00 28.81 299 LEU A C 1
ATOM 2231 O O . LEU A 1 301 ? -1.147 54.333 -30.948 1.00 28.84 299 LEU A O 1
ATOM 2236 N N . VAL A 1 302 ? 0.156 55.530 -32.353 1.00 28.74 300 VAL A N 1
ATOM 2237 C CA . VAL A 1 302 ? 0.121 56.817 -31.612 1.00 28.86 300 VAL A CA 1
ATOM 2238 C C . VAL A 1 302 ? -0.240 57.924 -32.561 1.00 28.00 300 VAL A C 1
ATOM 2239 O O . VAL A 1 302 ? 0.467 58.147 -33.559 1.00 28.37 300 VAL A O 1
ATOM 2243 N N . ALA A 1 303 ? -1.346 58.621 -32.249 1.00 28.00 301 ALA A N 1
ATOM 2244 C CA . ALA A 1 303 ? -1.783 59.856 -32.947 1.00 27.72 301 ALA A CA 1
ATOM 2245 C C . ALA A 1 303 ? -1.658 61.044 -32.042 1.00 26.34 301 ALA A C 1
ATOM 2246 O O . ALA A 1 303 ? -2.283 61.111 -30.981 1.00 28.69 301 ALA A O 1
ATOM 2248 N N . VAL A 1 304 ? -0.816 61.980 -32.438 1.00 26.21 302 VAL A N 1
ATOM 2249 C CA . VAL A 1 304 ? -0.606 63.205 -31.710 1.00 27.09 302 VAL A CA 1
ATOM 2250 C C . VAL A 1 304 ? -1.376 64.360 -32.353 1.00 27.21 302 VAL A C 1
ATOM 2251 O O . VAL A 1 304 ? -1.295 64.553 -33.574 1.00 28.62 302 VAL A O 1
ATOM 2255 N N . PHE A 1 305 ? -2.110 65.125 -31.560 1.00 28.18 303 PHE A N 1
ATOM 2256 C CA . PHE A 1 305 ? -2.826 66.311 -32.072 1.00 27.42 303 PHE A CA 1
ATOM 2257 C C . PHE A 1 305 ? -2.412 67.606 -31.414 1.00 27.72 303 PHE A C 1
ATOM 2258 O O . PHE A 1 305 ? -2.499 67.749 -30.195 1.00 27.78 303 PHE A O 1
ATOM 2266 N N . GLU A 1 306 ? -1.952 68.543 -32.237 1.00 27.77 304 GLU A N 1
ATOM 2267 C CA . GLU A 1 306 ? -1.680 69.890 -31.838 1.00 26.37 304 GLU A CA 1
ATOM 2268 C C . GLU A 1 306 ? -2.383 70.830 -32.830 1.00 26.67 304 GLU A C 1
ATOM 2269 O O . GLU A 1 306 ? -2.802 70.412 -33.929 1.00 25.84 304 GLU A O 1
ATOM 2275 N N . GLY A 1 307 ? -2.552 72.088 -32.420 1.00 25.73 305 GLY A N 1
ATOM 2276 C CA . GLY A 1 307 ? -2.981 73.140 -33.357 1.00 26.24 305 GLY A CA 1
ATOM 2277 C C . GLY A 1 307 ? -3.359 74.380 -32.619 1.00 27.34 305 GLY A C 1
ATOM 2278 O O . GLY A 1 307 ? -3.400 74.399 -31.394 1.00 27.37 305 GLY A O 1
ATOM 2279 N N . ASN A 1 308 ? -3.681 75.418 -33.373 1.00 29.45 306 ASN A N 1
ATOM 2280 C CA . ASN A 1 308 ? -4.188 76.642 -32.815 1.00 30.74 306 ASN A CA 1
ATOM 2281 C C . ASN A 1 308 ? -5.446 76.394 -31.939 1.00 30.61 306 ASN A C 1
ATOM 2282 O O . ASN A 1 308 ? -6.156 75.419 -32.090 1.00 30.48 306 ASN A O 1
ATOM 2287 N N . ASP A 1 309 ? -5.707 77.296 -31.017 1.00 32.25 307 ASP A N 1
ATOM 2288 C CA . ASP A 1 309 ? -6.927 77.242 -30.241 1.00 32.26 307 ASP A CA 1
ATOM 2289 C C . ASP A 1 309 ? -8.116 77.330 -31.187 1.00 31.98 307 ASP A C 1
ATOM 2290 O O . ASP A 1 309 ? -8.076 78.039 -32.203 1.00 32.17 307 ASP A O 1
ATOM 2295 N N . ALA A 1 310 ? -9.158 76.555 -30.887 1.00 31.75 308 ALA A N 1
ATOM 2296 C CA . ALA A 1 310 ? -10.351 76.484 -31.736 1.00 31.08 308 ALA A CA 1
ATOM 2297 C C . ALA A 1 310 ? -10.098 75.867 -33.112 1.00 30.55 308 ALA A C 1
ATOM 2298 O O . ALA A 1 310 ? -10.954 75.950 -33.974 1.00 30.20 308 ALA A O 1
ATOM 2300 N N . ALA A 1 311 ? -8.948 75.235 -33.316 1.00 30.23 309 ALA A N 1
ATOM 2301 C CA . ALA A 1 311 ? -8.599 74.641 -34.625 1.00 30.73 309 ALA A CA 1
ATOM 2302 C C . ALA A 1 311 ? -9.466 73.431 -34.932 1.00 30.25 309 ALA A C 1
ATOM 2303 O O . ALA A 1 311 ? -9.603 73.023 -36.081 1.00 29.20 309 ALA A O 1
ATOM 2305 N N . GLY A 1 312 ? -10.066 72.877 -33.887 1.00 30.96 310 GLY A N 1
ATOM 2306 C CA . GLY A 1 312 ? -11.006 71.767 -34.023 1.00 31.54 310 GLY A CA 1
ATOM 2307 C C . GLY A 1 312 ? -10.338 70.402 -33.821 1.00 31.06 310 GLY A C 1
ATOM 2308 O O . GLY A 1 312 ? -10.628 69.463 -34.543 1.00 31.66 310 GLY A O 1
ATOM 2309 N N . LYS A 1 313 ? -9.472 70.280 -32.819 1.00 31.28 311 LYS A N 1
ATOM 2310 C CA . LYS A 1 313 ? -8.830 68.979 -32.481 1.00 31.77 311 LYS A CA 1
ATOM 2311 C C . LYS A 1 313 ? -9.824 67.939 -31.939 1.00 30.14 311 LYS A C 1
ATOM 2312 O O . LYS A 1 313 ? -9.770 66.768 -32.313 1.00 30.01 311 LYS A O 1
ATOM 2318 N N . GLY A 1 314 ? -10.696 68.379 -31.045 1.00 29.84 312 GLY A N 1
ATOM 2319 C CA . GLY A 1 314 ? -11.713 67.528 -30.453 1.00 30.43 312 GLY A CA 1
ATOM 2320 C C . GLY A 1 314 ? -12.607 66.903 -31.500 1.00 30.43 312 GLY A C 1
ATOM 2321 O O . GLY A 1 314 ? -12.921 65.720 -31.457 1.00 30.32 312 GLY A O 1
ATOM 2322 N N . GLY A 1 315 ? -13.003 67.716 -32.458 1.00 31.41 313 GLY A N 1
ATOM 2323 C CA . GLY A 1 315 ? -13.853 67.242 -33.513 1.00 31.68 313 GLY A CA 1
ATOM 2324 C C . GLY A 1 315 ? -13.160 66.247 -34.408 1.00 32.02 313 GLY A C 1
ATOM 2325 O O . GLY A 1 315 ? -13.745 65.210 -34.723 1.00 32.51 313 GLY A O 1
ATOM 2326 N N . ALA A 1 316 ? -11.927 66.560 -34.831 1.00 31.15 314 ALA A N 1
ATOM 2327 C CA . ALA A 1 316 ? -11.135 65.593 -35.642 1.00 31.10 314 ALA A CA 1
ATOM 2328 C C . ALA A 1 316 ? -10.922 64.300 -34.887 1.00 30.83 314 ALA A C 1
ATOM 2329 O O . ALA A 1 316 ? -11.002 63.211 -35.457 1.00 32.02 314 ALA A O 1
ATOM 2331 N N . ILE A 1 317 ? -10.631 64.404 -33.603 1.00 30.97 315 ILE A N 1
ATOM 2332 C CA . ILE A 1 317 ? -10.368 63.213 -32.799 1.00 30.27 315 ILE A CA 1
ATOM 2333 C C . ILE A 1 317 ? -11.617 62.335 -32.733 1.00 29.90 315 ILE A C 1
ATOM 2334 O O . ILE A 1 317 ? -11.528 61.114 -32.803 1.00 29.71 315 ILE A O 1
ATOM 2339 N N . ARG A 1 318 ? -12.779 62.940 -32.595 1.00 29.64 316 ARG A N 1
ATOM 2340 C CA . ARG A 1 318 ? -13.974 62.125 -32.433 1.00 30.54 316 ARG A CA 1
ATOM 2341 C C . ARG A 1 318 ? -14.402 61.419 -33.728 1.00 29.95 316 ARG A C 1
ATOM 2342 O O . ARG A 1 318 ? -15.032 60.372 -33.670 1.00 28.98 316 ARG A O 1
ATOM 2350 N N . ARG A 1 319 ? -14.102 62.003 -34.886 1.00 29.76 317 ARG A N 1
ATOM 2351 C CA . ARG A 1 319 ? -14.404 61.317 -36.154 1.00 29.83 317 ARG A CA 1
ATOM 2352 C C . ARG A 1 319 ? -13.488 60.067 -36.350 1.00 29.01 317 ARG A C 1
ATOM 2353 O O . ARG A 1 319 ? -13.857 59.114 -37.059 1.00 27.46 317 ARG A O 1
ATOM 2361 N N . VAL A 1 320 ? -12.316 60.079 -35.721 1.00 28.68 318 VAL A N 1
ATOM 2362 C CA . VAL A 1 320 ? -11.462 58.871 -35.665 1.00 29.58 318 VAL A CA 1
ATOM 2363 C C . VAL A 1 320 ? -12.091 57.860 -34.707 1.00 29.51 318 VAL A C 1
ATOM 2364 O O . VAL A 1 320 ? -12.237 56.686 -35.042 1.00 32.04 318 VAL A O 1
ATOM 2368 N N . THR A 1 321 ? -12.480 58.301 -33.522 1.00 30.06 319 THR A N 1
ATOM 2369 C CA . THR A 1 321 ? -13.005 57.363 -32.511 1.00 29.82 319 THR A CA 1
ATOM 2370 C C . THR A 1 321 ? -14.315 56.750 -32.997 1.00 29.97 319 THR A C 1
ATOM 2371 O O . THR A 1 321 ? -14.583 55.599 -32.686 1.00 30.39 319 THR A O 1
ATOM 2375 N N . ASP A 1 322 ? -15.109 57.535 -33.741 1.00 29.29 320 ASP A N 1
ATOM 2376 C CA . ASP A 1 322 ? -16.412 57.109 -34.308 1.00 30.03 320 ASP A CA 1
ATOM 2377 C C . ASP A 1 322 ? -16.274 55.880 -35.176 1.00 30.05 320 ASP A C 1
ATOM 2378 O O . ASP A 1 322 ? -17.210 55.099 -35.304 1.00 30.87 320 ASP A O 1
ATOM 2383 N N . ALA A 1 323 ? -15.100 55.726 -35.793 1.00 29.60 321 ALA A N 1
ATOM 2384 C CA . ALA A 1 323 ? -14.751 54.573 -36.598 1.00 29.48 321 ALA A CA 1
ATOM 2385 C C . ALA A 1 323 ? -14.569 53.265 -35.791 1.00 29.15 321 ALA A C 1
ATOM 2386 O O . ALA A 1 323 ? -14.692 52.179 -36.334 1.00 29.55 321 ALA A O 1
ATOM 2388 N N . LEU A 1 324 ? -14.275 53.362 -34.500 1.00 29.81 322 LEU A N 1
ATOM 2389 C CA . LEU A 1 324 ? -13.897 52.186 -33.718 1.00 29.77 322 LEU A CA 1
ATOM 2390 C C . LEU A 1 324 ? -14.725 51.943 -32.453 1.00 29.70 322 LEU A C 1
ATOM 2391 O O . LEU A 1 324 ? -15.544 52.760 -32.052 1.00 29.82 322 LEU A O 1
ATOM 2396 N N . ASP A 1 325 ? -14.497 50.796 -31.829 1.00 29.58 323 ASP A N 1
ATOM 2397 C CA . ASP A 1 325 ? -15.089 50.486 -30.531 1.00 29.26 323 ASP A CA 1
ATOM 2398 C C . ASP A 1 325 ? -14.214 51.175 -29.454 1.00 28.33 323 ASP A C 1
ATOM 2399 O O . ASP A 1 325 ? -13.013 51.312 -29.634 1.00 28.20 323 ASP A O 1
ATOM 2404 N N . PRO A 1 326 ? -14.818 51.681 -28.368 1.00 28.41 324 PRO A N 1
ATOM 2405 C CA . PRO A 1 326 ? -13.957 52.331 -27.363 1.00 28.93 324 PRO A CA 1
ATOM 2406 C C . PRO A 1 326 ? -12.943 51.447 -26.656 1.00 28.67 324 PRO A C 1
ATOM 2407 O O . PRO A 1 326 ? -12.005 51.949 -26.116 1.00 30.11 324 PRO A O 1
ATOM 2411 N N . ARG A 1 327 ? -13.137 50.144 -26.626 1.00 29.35 325 ARG A N 1
ATOM 2412 C CA . ARG A 1 327 ? -12.116 49.216 -26.116 1.00 29.25 325 ARG A CA 1
ATOM 2413 C C . ARG A 1 327 ? -10.879 49.176 -26.988 1.00 29.25 325 ARG A C 1
ATOM 2414 O O . ARG A 1 327 ? -9.873 48.634 -26.574 1.00 29.52 325 ARG A O 1
ATOM 2422 N N . GLN A 1 328 ? -10.933 49.790 -28.165 1.00 29.87 326 GLN A N 1
ATOM 2423 C CA . GLN A 1 328 ? -9.799 49.780 -29.093 1.00 29.54 326 GLN A CA 1
ATOM 2424 C C . GLN A 1 328 ? -8.812 50.967 -28.979 1.00 31.08 326 GLN A C 1
ATOM 2425 O O . GLN A 1 328 ? -7.787 50.989 -29.674 1.00 33.56 326 GLN A O 1
ATOM 2431 N N . TYR A 1 329 ? -9.126 51.967 -28.157 1.00 30.98 327 TYR A N 1
ATOM 2432 C CA . TYR A 1 329 ? -8.355 53.183 -28.128 1.00 30.90 327 TYR A CA 1
ATOM 2433 C C . TYR A 1 329 ? -8.347 53.734 -26.718 1.00 30.92 327 TYR A C 1
ATOM 2434 O O . TYR A 1 329 ? -9.110 53.274 -25.853 1.00 30.19 327 TYR A O 1
ATOM 2443 N N . HIS A 1 330 ? -7.420 54.678 -26.498 1.00 31.12 328 HIS A N 1
ATOM 2444 C CA . HIS A 1 330 ? -7.204 55.343 -25.211 1.00 30.78 328 HIS A CA 1
ATOM 2445 C C . HIS A 1 330 ? -6.845 56.774 -25.563 1.00 30.10 328 HIS A C 1
ATOM 2446 O O . HIS A 1 330 ? -5.866 56.982 -26.264 1.00 29.65 328 HIS A O 1
ATOM 2453 N N . ILE A 1 331 ? -7.665 57.750 -25.164 1.00 27.91 329 ILE A N 1
ATOM 2454 C CA . ILE A 1 331 ? -7.377 59.138 -25.447 1.00 27.12 329 ILE A CA 1
ATOM 2455 C C . ILE A 1 331 ? -6.818 59.786 -24.188 1.00 26.71 329 ILE A C 1
ATOM 2456 O O . ILE A 1 331 ? -7.403 59.640 -23.101 1.00 25.65 329 ILE A O 1
ATOM 2461 N N . VAL A 1 332 ? -5.694 60.500 -24.342 1.00 26.46 330 VAL A N 1
ATOM 2462 C CA . VAL A 1 332 ? -5.003 61.195 -23.251 1.00 25.52 330 VAL A CA 1
ATOM 2463 C C . VAL A 1 332 ? -5.002 62.693 -23.514 1.00 26.36 330 VAL A C 1
ATOM 2464 O O . VAL A 1 332 ? -4.250 63.158 -24.348 1.00 26.89 330 VAL A O 1
ATOM 2468 N N . PRO A 1 333 ? -5.837 63.442 -22.814 1.00 26.06 331 PRO A N 1
ATOM 2469 C CA . PRO A 1 333 ? -5.825 64.891 -22.955 1.00 27.00 331 PRO A CA 1
ATOM 2470 C C . PRO A 1 333 ? -4.719 65.477 -22.081 1.00 26.92 331 PRO A C 1
ATOM 2471 O O . PRO A 1 333 ? -4.735 65.333 -20.873 1.00 28.98 331 PRO A O 1
ATOM 2475 N N . ILE A 1 334 ? -3.699 66.062 -22.685 1.00 26.37 332 ILE A N 1
ATOM 2476 C CA . ILE A 1 334 ? -2.502 66.399 -21.910 1.00 27.45 332 ILE A CA 1
ATOM 2477 C C . ILE A 1 334 ? -2.765 67.786 -21.377 1.00 27.76 332 ILE A C 1
ATOM 2478 O O . ILE A 1 334 ? -3.116 68.632 -22.158 1.00 28.71 332 ILE A O 1
ATOM 2483 N N . ALA A 1 335 ? -2.630 67.961 -20.054 1.00 27.86 333 ALA A N 1
ATOM 2484 C CA . ALA A 1 335 ? -2.697 69.239 -19.363 1.00 27.48 333 ALA A CA 1
ATOM 2485 C C . ALA A 1 335 ? -1.392 69.491 -18.557 1.00 27.85 333 ALA A C 1
ATOM 2486 O O . ALA A 1 335 ? -0.391 68.797 -18.731 1.00 28.42 333 ALA A O 1
ATOM 2488 N N . ALA A 1 336 ? -1.472 70.449 -17.631 1.00 26.48 334 ALA A N 1
ATOM 2489 C CA . ALA A 1 336 ? -0.409 70.812 -16.692 1.00 26.63 334 ALA A CA 1
ATOM 2490 C C . ALA A 1 336 ? 0.014 69.522 -15.976 1.00 26.02 334 ALA A C 1
ATOM 2491 O O . ALA A 1 336 ? -0.841 68.682 -15.654 1.00 24.41 334 ALA A O 1
ATOM 2493 N N . PRO A 1 337 ? 1.333 69.304 -15.784 1.00 25.84 335 PRO A N 1
ATOM 2494 C CA . PRO A 1 337 ? 1.667 68.092 -15.063 1.00 24.40 335 PRO A CA 1
ATOM 2495 C C . PRO A 1 337 ? 1.165 67.989 -13.600 1.00 24.09 335 PRO A C 1
ATOM 2496 O O . PRO A 1 337 ? 1.111 68.976 -12.883 1.00 24.27 335 PRO A O 1
ATOM 2500 N N . THR A 1 338 ? 0.776 66.778 -13.196 1.00 22.94 336 THR A N 1
ATOM 2501 C CA . THR A 1 338 ? 0.386 66.505 -11.818 1.00 23.81 336 THR A CA 1
ATOM 2502 C C . THR A 1 338 ? 1.658 66.439 -10.939 1.00 22.73 336 THR A C 1
ATOM 2503 O O . THR A 1 338 ? 2.786 66.504 -11.449 1.00 22.12 336 THR A O 1
ATOM 2507 N N . GLU A 1 339 ? 1.470 66.345 -9.642 1.00 21.41 337 GLU A N 1
ATOM 2508 C CA . GLU A 1 339 ? 2.570 66.293 -8.656 1.00 23.23 337 GLU A CA 1
ATOM 2509 C C . GLU A 1 339 ? 3.589 65.156 -8.911 1.00 22.43 337 GLU A C 1
ATOM 2510 O O . GLU A 1 339 ? 4.823 65.352 -8.861 1.00 22.72 337 GLU A O 1
ATOM 2516 N N A GLU A 1 340 ? 3.051 63.969 -9.192 0.50 21.64 338 GLU A N 1
ATOM 2517 N N B GLU A 1 340 ? 3.054 63.979 -9.185 0.50 21.33 338 GLU A N 1
ATOM 2518 C CA A GLU A 1 340 ? 3.855 62.786 -9.479 0.50 21.48 338 GLU A CA 1
ATOM 2519 C CA B GLU A 1 340 ? 3.854 62.821 -9.498 0.50 20.79 338 GLU A CA 1
ATOM 2520 C C A GLU A 1 340 ? 4.575 62.868 -10.820 0.50 21.07 338 GLU A C 1
ATOM 2521 C C B GLU A 1 340 ? 4.676 63.090 -10.752 0.50 20.77 338 GLU A C 1
ATOM 2522 O O A GLU A 1 340 ? 5.601 62.199 -10.986 0.50 21.20 338 GLU A O 1
ATOM 2523 O O B GLU A 1 340 ? 5.884 62.881 -10.775 0.50 20.64 338 GLU A O 1
ATOM 2534 N N . GLU A 1 341 ? 4.035 63.647 -11.775 1.00 20.91 339 GLU A N 1
ATOM 2535 C CA . GLU A 1 341 ? 4.712 63.961 -13.013 1.00 21.22 339 GLU A CA 1
ATOM 2536 C C . GLU A 1 341 ? 5.801 65.029 -12.861 1.00 21.57 339 GLU A C 1
ATOM 2537 O O . GLU A 1 341 ? 6.839 64.967 -13.529 1.00 19.21 339 GLU A O 1
ATOM 2543 N N . ARG A 1 342 ? 5.547 65.998 -11.996 1.00 21.41 340 ARG A N 1
ATOM 2544 C CA . ARG A 1 342 ? 6.521 67.039 -11.751 1.00 23.31 340 ARG A CA 1
ATOM 2545 C C . ARG A 1 342 ? 7.803 66.520 -11.002 1.00 23.21 340 ARG A C 1
ATOM 2546 O O . ARG A 1 342 ? 8.883 67.098 -11.128 1.00 25.76 340 ARG A O 1
ATOM 2554 N N . ALA A 1 343 ? 7.664 65.430 -10.242 1.00 22.10 341 ALA A N 1
ATOM 2555 C CA . ALA A 1 343 ? 8.764 64.795 -9.489 1.00 20.99 341 ALA A CA 1
ATOM 2556 C C . ALA A 1 343 ? 9.647 63.969 -10.411 1.00 20.33 341 ALA A C 1
ATOM 2557 O O . ALA A 1 343 ? 10.609 63.356 -9.954 1.00 20.19 341 ALA A O 1
ATOM 2559 N N . GLN A 1 344 ? 9.348 63.958 -11.720 1.00 20.63 342 GLN A N 1
ATOM 2560 C CA . GLN A 1 344 ? 10.058 63.059 -12.682 1.00 20.17 342 GLN A CA 1
ATOM 2561 C C . GLN A 1 344 ? 10.540 63.881 -13.891 1.00 20.54 342 GLN A C 1
ATOM 2562 O O . GLN A 1 344 ? 10.117 65.015 -14.087 1.00 21.08 342 GLN A O 1
ATOM 2568 N N . PRO A 1 345 ? 11.474 63.346 -14.688 1.00 20.88 343 PRO A N 1
ATOM 2569 C CA . PRO A 1 345 ? 11.886 64.061 -15.880 1.00 21.20 343 PRO A CA 1
ATOM 2570 C C . PRO A 1 345 ? 10.742 64.188 -16.900 1.00 20.18 343 PRO A C 1
ATOM 2571 O O . PRO A 1 345 ? 9.844 63.353 -16.946 1.00 20.86 343 PRO A O 1
ATOM 2575 N N . TYR A 1 346 ? 10.800 65.245 -17.680 1.00 20.57 344 TYR A N 1
ATOM 2576 C CA . TYR A 1 346 ? 9.736 65.620 -18.620 1.00 21.72 344 TYR A CA 1
ATOM 2577 C C . TYR A 1 346 ? 9.033 64.466 -19.372 1.00 22.40 344 TYR A C 1
ATOM 2578 O O . TYR A 1 346 ? 7.801 64.370 -19.316 1.00 25.02 344 TYR A O 1
ATOM 2587 N N . LEU A 1 347 ? 9.773 63.585 -20.050 1.00 21.04 345 LEU A N 1
ATOM 2588 C CA . LEU A 1 347 ? 9.095 62.550 -20.906 1.00 21.23 345 LEU A CA 1
ATOM 2589 C C . LEU A 1 347 ? 8.441 61.444 -20.134 1.00 21.06 345 LEU A C 1
ATOM 2590 O O . LEU A 1 347 ? 7.704 60.662 -20.706 1.00 21.96 345 LEU A O 1
ATOM 2595 N N . TRP A 1 348 ? 8.769 61.297 -18.850 1.00 20.37 346 TRP A N 1
ATOM 2596 C CA . TRP A 1 348 ? 8.138 60.294 -17.991 1.00 21.14 346 TRP A CA 1
ATOM 2597 C C . TRP A 1 348 ? 6.607 60.283 -18.083 1.00 21.22 346 TRP A C 1
ATOM 2598 O O . TRP A 1 348 ? 5.978 59.208 -18.160 1.00 19.83 346 TRP A O 1
ATOM 2609 N N . ARG A 1 349 ? 6.023 61.476 -18.072 1.00 20.84 347 ARG A N 1
ATOM 2610 C CA A ARG A 1 349 ? 4.578 61.631 -18.146 0.50 21.63 347 ARG A CA 1
ATOM 2611 C CA B ARG A 1 349 ? 4.578 61.631 -18.146 0.50 21.59 347 ARG A CA 1
ATOM 2612 C C . ARG A 1 349 ? 4.021 61.073 -19.449 1.00 21.96 347 ARG A C 1
ATOM 2613 O O . ARG A 1 349 ? 2.882 60.608 -19.479 1.00 24.04 347 ARG A O 1
ATOM 2628 N N . PHE A 1 350 ? 4.814 61.119 -20.516 1.00 21.60 348 PHE A N 1
ATOM 2629 C CA . PHE A 1 350 ? 4.348 60.603 -21.803 1.00 21.29 348 PHE A CA 1
ATOM 2630 C C . PHE A 1 350 ? 4.592 59.134 -21.962 1.00 22.20 348 PHE A C 1
ATOM 2631 O O . PHE A 1 350 ? 3.726 58.437 -22.453 1.00 23.82 348 PHE A O 1
ATOM 2639 N N . TRP A 1 351 ? 5.768 58.668 -21.556 1.00 20.50 349 TRP A N 1
ATOM 2640 C CA . TRP A 1 351 ? 6.083 57.237 -21.600 1.00 21.38 349 TRP A CA 1
ATOM 2641 C C . TRP A 1 351 ? 5.024 56.366 -20.892 1.00 21.95 349 TRP A C 1
ATOM 2642 O O . TRP A 1 351 ? 4.819 55.178 -21.245 1.00 23.90 349 TRP A O 1
ATOM 2653 N N . ARG A 1 352 ? 4.472 56.896 -19.815 1.00 22.62 350 ARG A N 1
ATOM 2654 C CA . ARG A 1 352 ? 3.541 56.185 -18.951 1.00 24.80 350 ARG A CA 1
ATOM 2655 C C . ARG A 1 352 ? 2.265 55.918 -19.705 1.00 24.90 350 ARG A C 1
ATOM 2656 O O . ARG A 1 352 ? 1.516 55.046 -19.346 1.00 26.42 350 ARG A O 1
ATOM 2664 N N . HIS A 1 353 ? 2.025 56.676 -20.762 1.00 24.79 351 HIS A N 1
ATOM 2665 C CA . HIS A 1 353 ? 0.876 56.479 -21.609 1.00 25.95 351 HIS A CA 1
ATOM 2666 C C . HIS A 1 353 ? 1.106 55.769 -22.916 1.00 26.44 351 HIS A C 1
ATOM 2667 O O . HIS A 1 353 ? 0.175 55.689 -23.715 1.00 27.16 351 HIS A O 1
ATOM 2674 N N . ILE A 1 354 ? 2.300 55.241 -23.157 1.00 26.26 352 ILE A N 1
ATOM 2675 C CA . ILE A 1 354 ? 2.588 54.618 -24.462 1.00 25.16 352 ILE A CA 1
ATOM 2676 C C . ILE A 1 354 ? 1.833 53.325 -24.585 1.00 26.01 352 ILE A C 1
ATOM 2677 O O . ILE A 1 354 ? 1.781 52.558 -23.647 1.00 24.91 352 ILE A O 1
ATOM 2682 N N . PRO A 1 355 ? 1.246 53.054 -25.767 1.00 26.52 353 PRO A N 1
ATOM 2683 C CA . PRO A 1 355 ? 0.432 51.838 -25.872 1.00 25.51 353 PRO A CA 1
ATOM 2684 C C . PRO A 1 355 ? 1.205 50.522 -25.896 1.00 24.30 353 PRO A C 1
ATOM 2685 O O . PRO A 1 355 ? 2.324 50.451 -26.398 1.00 26.44 353 PRO A O 1
ATOM 2689 N N . ALA A 1 356 ? 0.629 49.492 -25.300 1.00 21.96 354 ALA A N 1
ATOM 2690 C CA . ALA A 1 356 ? 1.064 48.133 -25.560 1.00 22.21 354 ALA A CA 1
ATOM 2691 C C . ALA A 1 356 ? 0.786 47.754 -27.035 1.00 21.83 354 ALA A C 1
ATOM 2692 O O . ALA A 1 356 ? 0.017 48.413 -27.730 1.00 22.56 354 ALA A O 1
ATOM 2694 N N . ARG A 1 357 ? 1.342 46.645 -27.473 1.00 22.58 355 ARG A N 1
ATOM 2695 C CA . ARG A 1 357 ? 1.039 46.129 -28.799 1.00 23.29 355 ARG A CA 1
ATOM 2696 C C . ARG A 1 357 ? -0.467 45.958 -28.988 1.00 22.97 355 ARG A C 1
ATOM 2697 O O . ARG A 1 357 ? -1.177 45.520 -28.097 1.00 22.24 355 ARG A O 1
ATOM 2705 N N . ARG A 1 358 ? -0.909 46.286 -30.195 1.00 23.27 356 ARG A N 1
ATOM 2706 C CA . ARG A 1 358 ? -2.292 46.210 -30.622 1.00 24.24 356 ARG A CA 1
ATOM 2707 C C . ARG A 1 358 ? -3.159 47.324 -30.080 1.00 23.94 356 ARG A C 1
ATOM 2708 O O . ARG A 1 358 ? -4.313 47.313 -30.341 1.00 22.60 356 ARG A O 1
ATOM 2716 N N . GLN A 1 359 ? -2.598 48.297 -29.368 1.00 24.60 357 GLN A N 1
ATOM 2717 C CA . GLN A 1 359 ? -3.390 49.387 -28.806 1.00 25.31 357 GLN A CA 1
ATOM 2718 C C . GLN A 1 359 ? -3.191 50.656 -29.638 1.00 25.26 357 GLN A C 1
ATOM 2719 O O . GLN A 1 359 ? -2.270 50.756 -30.470 1.00 23.42 357 GLN A O 1
ATOM 2725 N N . PHE A 1 360 ? -4.053 51.638 -29.378 1.00 25.22 358 PHE A N 1
ATOM 2726 C CA . PHE A 1 360 ? -4.091 52.907 -30.129 1.00 26.47 358 PHE A CA 1
ATOM 2727 C C . PHE A 1 360 ? -4.260 54.025 -29.124 1.00 26.17 358 PHE A C 1
ATOM 2728 O O . PHE A 1 360 ? -5.220 54.044 -28.415 1.00 27.98 358 PHE A O 1
ATOM 2736 N N . THR A 1 361 ? -3.286 54.909 -28.990 1.00 26.80 359 THR A N 1
ATOM 2737 C CA . THR A 1 361 ? -3.362 56.004 -28.006 1.00 26.72 359 THR A CA 1
ATOM 2738 C C . THR A 1 361 ? -3.380 57.291 -28.804 1.00 26.39 359 THR A C 1
ATOM 2739 O O . THR A 1 361 ? -2.623 57.482 -29.741 1.00 26.13 359 THR A O 1
ATOM 2743 N N . ILE A 1 362 ? -4.309 58.152 -28.443 1.00 25.98 360 ILE A N 1
ATOM 2744 C CA . ILE A 1 362 ? -4.453 59.454 -29.052 1.00 25.03 360 ILE A CA 1
ATOM 2745 C C . ILE A 1 362 ? -4.071 60.510 -27.963 1.00 25.10 360 ILE A C 1
ATOM 2746 O O . ILE A 1 362 ? -4.605 60.477 -26.820 1.00 24.10 360 ILE A O 1
ATOM 2751 N N . PHE A 1 363 ? -3.178 61.434 -28.344 1.00 24.18 361 PHE A N 1
ATOM 2752 C CA . PHE A 1 363 ? -2.680 62.453 -27.490 1.00 24.00 361 PHE A CA 1
ATOM 2753 C C . PHE A 1 363 ? -3.291 63.769 -27.954 1.00 23.96 361 PHE A C 1
ATOM 2754 O O . PHE A 1 363 ? -2.980 64.294 -29.021 1.00 22.91 361 PHE A O 1
ATOM 2762 N N . ASP A 1 364 ? -4.194 64.273 -27.149 1.00 23.05 362 ASP A N 1
ATOM 2763 C CA . ASP A 1 364 ? -4.721 65.591 -27.356 1.00 22.93 362 ASP A CA 1
ATOM 2764 C C . ASP A 1 364 ? -3.819 66.572 -26.632 1.00 23.36 362 ASP A C 1
ATOM 2765 O O . ASP A 1 364 ? -3.906 66.756 -25.418 1.00 22.85 362 ASP A O 1
ATOM 2770 N N . ARG A 1 365 ? -2.932 67.182 -27.417 1.00 23.13 363 ARG A N 1
ATOM 2771 C CA . ARG A 1 365 ? -1.708 67.822 -26.929 1.00 24.20 363 ARG A CA 1
ATOM 2772 C C . ARG A 1 365 ? -0.760 66.751 -26.427 1.00 23.05 363 ARG A C 1
ATOM 2773 O O . ARG A 1 365 ? -1.161 65.617 -26.241 1.00 23.26 363 ARG A O 1
ATOM 2781 N N . SER A 1 366 ? 0.512 67.069 -26.324 1.00 22.94 364 SER A N 1
ATOM 2782 C CA . SER A 1 366 ? 1.497 66.018 -26.285 1.00 22.40 364 SER A CA 1
ATOM 2783 C C . SER A 1 366 ? 2.776 66.549 -25.716 1.00 23.57 364 SER A C 1
ATOM 2784 O O . SER A 1 366 ? 2.802 67.632 -25.152 1.00 22.33 364 SER A O 1
ATOM 2787 N N . TRP A 1 367 ? 3.860 65.791 -25.925 1.00 23.78 365 TRP A N 1
ATOM 2788 C CA . TRP A 1 367 ? 5.201 66.214 -25.521 1.00 23.59 365 TRP A CA 1
ATOM 2789 C C . TRP A 1 367 ? 5.742 67.422 -26.264 1.00 23.72 365 TRP A C 1
ATOM 2790 O O . TRP A 1 367 ? 6.735 67.983 -25.864 1.00 24.23 365 TRP A O 1
ATOM 2801 N N . TYR A 1 368 ? 5.116 67.776 -27.374 1.00 24.96 366 TYR A N 1
ATOM 2802 C CA . TYR A 1 368 ? 5.413 69.011 -28.106 1.00 25.56 366 TYR A CA 1
ATOM 2803 C C . TYR A 1 368 ? 5.106 70.305 -27.360 1.00 25.76 366 TYR A C 1
ATOM 2804 O O . TYR A 1 368 ? 5.618 71.386 -27.738 1.00 26.09 366 TYR A O 1
ATOM 2813 N N . GLY A 1 369 ? 4.331 70.198 -26.285 1.00 27.20 367 GLY A N 1
ATOM 2814 C CA . GLY A 1 369 ? 4.056 71.343 -25.415 1.00 28.09 367 GLY A CA 1
ATOM 2815 C C . GLY A 1 369 ? 5.313 72.086 -24.985 1.00 28.21 367 GLY A C 1
ATOM 2816 O O . GLY A 1 369 ? 5.319 73.300 -24.928 1.00 29.13 367 GLY A O 1
ATOM 2817 N N . ARG A 1 370 ? 6.380 71.340 -24.695 1.00 29.67 368 ARG A N 1
ATOM 2818 C CA . ARG A 1 370 ? 7.660 71.914 -24.304 1.00 29.60 368 ARG A CA 1
ATOM 2819 C C . ARG A 1 370 ? 8.199 72.939 -25.310 1.00 30.17 368 ARG A C 1
ATOM 2820 O O . ARG A 1 370 ? 8.711 74.017 -24.904 1.00 31.05 368 ARG A O 1
ATOM 2828 N N . VAL A 1 371 ? 8.072 72.623 -26.611 1.00 30.02 369 VAL A N 1
ATOM 2829 C CA . VAL A 1 371 ? 8.573 73.507 -27.683 1.00 29.67 369 VAL A CA 1
ATOM 2830 C C . VAL A 1 371 ? 7.482 74.401 -28.288 1.00 30.08 369 VAL A C 1
ATOM 2831 O O . VAL A 1 371 ? 7.725 75.136 -29.237 1.00 30.57 369 VAL A O 1
ATOM 2835 N N . LEU A 1 372 ? 6.290 74.350 -27.694 1.00 30.56 370 LEU A N 1
ATOM 2836 C CA . LEU A 1 372 ? 5.197 75.240 -28.060 1.00 29.70 370 LEU A CA 1
ATOM 2837 C C . LEU A 1 372 ? 4.863 76.096 -26.856 1.00 30.01 370 LEU A C 1
ATOM 2838 O O . LEU A 1 372 ? 5.585 77.042 -26.572 1.00 30.92 370 LEU A O 1
ATOM 2843 N N . VAL A 1 373 ? 3.808 75.785 -26.109 1.00 29.91 371 VAL A N 1
ATOM 2844 C CA . VAL A 1 373 ? 3.427 76.639 -24.952 1.00 29.46 371 VAL A CA 1
ATOM 2845 C C . VAL A 1 373 ? 4.501 76.929 -23.872 1.00 29.18 371 VAL A C 1
ATOM 2846 O O . VAL A 1 373 ? 4.544 78.026 -23.341 1.00 28.05 371 VAL A O 1
ATOM 2850 N N . GLU A 1 374 ? 5.361 75.967 -23.528 1.00 29.74 372 GLU A N 1
ATOM 2851 C CA . GLU A 1 374 ? 6.400 76.228 -22.535 1.00 29.88 372 GLU A CA 1
ATOM 2852 C C . GLU A 1 374 ? 7.422 77.245 -23.036 1.00 29.73 372 GLU A C 1
ATOM 2853 O O . GLU A 1 374 ? 7.843 78.097 -22.279 1.00 29.33 372 GLU A O 1
ATOM 2859 N N . ARG A 1 375 ? 7.846 77.099 -24.291 1.00 29.66 373 ARG A N 1
ATOM 2860 C CA . ARG A 1 375 ? 8.784 78.001 -24.929 1.00 30.22 373 ARG A CA 1
ATOM 2861 C C . ARG A 1 375 ? 8.247 79.426 -24.885 1.00 30.61 373 ARG A C 1
ATOM 2862 O O . ARG A 1 375 ? 8.897 80.355 -24.396 1.00 32.62 373 ARG A O 1
ATOM 2870 N N . ILE A 1 376 ? 7.028 79.564 -25.368 1.00 30.69 374 ILE A N 1
ATOM 2871 C CA . ILE A 1 376 ? 6.314 80.836 -25.441 1.00 31.16 374 ILE A CA 1
ATOM 2872 C C . ILE A 1 376 ? 5.997 81.481 -24.106 1.00 31.17 374 ILE A C 1
ATOM 2873 O O . ILE A 1 376 ? 6.195 82.670 -23.966 1.00 32.23 374 ILE A O 1
ATOM 2878 N N . GLU A 1 377 ? 5.511 80.739 -23.129 1.00 31.43 375 GLU A N 1
ATOM 2879 C CA . GLU A 1 377 ? 5.202 81.349 -21.820 1.00 31.74 375 GLU A CA 1
ATOM 2880 C C . GLU A 1 377 ? 6.407 81.381 -20.863 1.00 32.00 375 GLU A C 1
ATOM 2881 O O . GLU A 1 377 ? 6.354 82.060 -19.829 1.00 31.66 375 GLU A O 1
ATOM 2887 N N . GLY A 1 378 ? 7.456 80.630 -21.209 1.00 32.43 376 GLY A N 1
ATOM 2888 C CA . GLY A 1 378 ? 8.649 80.498 -20.385 1.00 32.90 376 GLY A CA 1
ATOM 2889 C C . GLY A 1 378 ? 8.429 79.574 -19.211 1.00 33.78 376 GLY A C 1
ATOM 2890 O O . GLY A 1 378 ? 8.866 79.856 -18.105 1.00 34.35 376 GLY A O 1
ATOM 2891 N N . PHE A 1 379 ? 7.742 78.463 -19.423 1.00 35.00 377 PHE A N 1
ATOM 2892 C CA . PHE A 1 379 ? 7.541 77.536 -18.336 1.00 35.59 377 PHE A CA 1
ATOM 2893 C C . PHE A 1 379 ? 8.785 76.662 -18.167 1.00 36.27 377 PHE A C 1
ATOM 2894 O O . PHE A 1 379 ? 8.889 75.896 -17.199 1.00 36.93 377 PHE A O 1
ATOM 2902 N N . CYS A 1 380 ? 9.698 76.745 -19.130 1.00 36.36 378 CYS A N 1
ATOM 2903 C CA . CYS A 1 380 ? 11.010 76.105 -19.037 1.00 36.41 378 CYS A CA 1
ATOM 2904 C C . CYS A 1 380 ? 12.037 77.094 -19.639 1.00 36.58 378 CYS A C 1
ATOM 2905 O O . CYS A 1 380 ? 11.647 78.052 -20.320 1.00 37.36 378 CYS A O 1
ATOM 2908 N N . ALA A 1 381 ? 13.326 76.846 -19.403 1.00 35.94 379 ALA A N 1
ATOM 2909 C CA . ALA A 1 381 ? 14.398 77.727 -19.884 1.00 35.43 379 ALA A CA 1
ATOM 2910 C C . ALA A 1 381 ? 14.647 77.459 -21.360 1.00 35.22 379 ALA A C 1
ATOM 2911 O O . ALA A 1 381 ? 14.382 76.353 -21.850 1.00 34.51 379 ALA A O 1
ATOM 2913 N N . PRO A 1 382 ? 15.152 78.470 -22.086 1.00 35.24 380 PRO A N 1
ATOM 2914 C CA . PRO A 1 382 ? 15.636 78.254 -23.465 1.00 34.39 380 PRO A CA 1
ATOM 2915 C C . PRO A 1 382 ? 16.488 76.994 -23.694 1.00 33.08 380 PRO A C 1
ATOM 2916 O O . PRO A 1 382 ? 16.259 76.315 -24.674 1.00 33.58 380 PRO A O 1
ATOM 2920 N N . ALA A 1 383 ? 17.459 76.701 -22.827 1.00 32.50 381 ALA A N 1
ATOM 2921 C CA . ALA A 1 383 ? 18.243 75.437 -22.904 1.00 31.67 381 ALA A CA 1
ATOM 2922 C C . ALA A 1 383 ? 17.343 74.193 -22.914 1.00 31.07 381 ALA A C 1
ATOM 2923 O O . ALA A 1 383 ? 17.626 73.198 -23.615 1.00 29.88 381 ALA A O 1
ATOM 2925 N N . ASP A 1 384 ? 16.272 74.249 -22.123 1.00 30.77 382 ASP A N 1
ATOM 2926 C CA . ASP A 1 384 ? 15.357 73.107 -21.944 1.00 30.31 382 ASP A CA 1
ATOM 2927 C C . ASP A 1 384 ? 14.571 72.841 -23.214 1.00 29.36 382 ASP A C 1
ATOM 2928 O O . ASP A 1 384 ? 14.500 71.699 -23.668 1.00 28.25 382 ASP A O 1
ATOM 2933 N N . TRP A 1 385 ? 14.013 73.872 -23.837 1.00 28.14 383 TRP A N 1
ATOM 2934 C CA . TRP A 1 385 ? 13.307 73.584 -25.096 1.00 27.16 383 TRP A CA 1
ATOM 2935 C C . TRP A 1 385 ? 14.259 73.317 -26.279 1.00 26.94 383 TRP A C 1
ATOM 2936 O O . TRP A 1 385 ? 13.904 72.536 -27.139 1.00 26.72 383 TRP A O 1
ATOM 2947 N N . LEU A 1 386 ? 15.481 73.886 -26.300 1.00 26.13 384 LEU A N 1
ATOM 2948 C CA . LEU A 1 386 ? 16.398 73.677 -27.434 1.00 26.24 384 LEU A CA 1
ATOM 2949 C C . LEU A 1 386 ? 16.867 72.240 -27.525 1.00 26.31 384 LEU A C 1
ATOM 2950 O O . LEU A 1 386 ? 17.060 71.684 -28.631 1.00 27.52 384 LEU A O 1
ATOM 2955 N N . ARG A 1 387 ? 17.060 71.640 -26.356 1.00 23.06 385 ARG A N 1
ATOM 2956 C CA . ARG A 1 387 ? 17.449 70.230 -26.281 1.00 23.15 385 ARG A CA 1
ATOM 2957 C C . ARG A 1 387 ? 16.271 69.289 -26.473 1.00 22.84 385 ARG A C 1
ATOM 2958 O O . ARG A 1 387 ? 16.470 68.123 -26.773 1.00 24.37 385 ARG A O 1
ATOM 2966 N N . ALA A 1 388 ? 15.051 69.793 -26.326 1.00 24.29 386 ALA A N 1
ATOM 2967 C CA . ALA A 1 388 ? 13.822 68.971 -26.456 1.00 24.23 386 ALA A CA 1
ATOM 2968 C C . ALA A 1 388 ? 13.576 68.348 -27.845 1.00 23.93 386 ALA A C 1
ATOM 2969 O O . ALA A 1 388 ? 13.039 67.244 -27.937 1.00 24.89 386 ALA A O 1
ATOM 2971 N N . TYR A 1 389 ? 13.961 69.061 -28.898 1.00 23.30 387 TYR A N 1
ATOM 2972 C CA . TYR A 1 389 ? 13.773 68.576 -30.260 1.00 22.89 387 TYR A CA 1
ATOM 2973 C C . TYR A 1 389 ? 14.475 67.239 -30.464 1.00 23.13 387 TYR A C 1
ATOM 2974 O O . TYR A 1 389 ? 13.876 66.276 -30.943 1.00 22.25 387 TYR A O 1
ATOM 2983 N N . GLY A 1 390 ? 15.751 67.188 -30.096 1.00 23.42 388 GLY A N 1
ATOM 2984 C CA . GLY A 1 390 ? 16.557 65.949 -30.228 1.00 23.64 388 GLY A CA 1
ATOM 2985 C C . GLY A 1 390 ? 16.072 64.841 -29.345 1.00 22.98 388 GLY A C 1
ATOM 2986 O O . GLY A 1 390 ? 16.004 63.686 -29.739 1.00 25.00 388 GLY A O 1
ATOM 2987 N N . GLU A 1 391 ? 15.789 65.197 -28.105 1.00 22.38 389 GLU A N 1
ATOM 2988 C CA . GLU A 1 391 ? 15.084 64.311 -27.159 1.00 21.73 389 GLU A CA 1
ATOM 2989 C C . GLU A 1 391 ? 13.770 63.717 -27.715 1.00 21.39 389 GLU A C 1
ATOM 2990 O O . GLU A 1 391 ? 13.498 62.520 -27.577 1.00 22.40 389 GLU A O 1
ATOM 2996 N N . ILE A 1 392 ? 12.953 64.564 -28.332 1.00 21.85 390 ILE A N 1
ATOM 2997 C CA . ILE A 1 392 ? 11.679 64.117 -28.889 1.00 22.11 390 ILE A CA 1
ATOM 2998 C C . ILE A 1 392 ? 11.902 63.111 -30.014 1.00 22.14 390 ILE A C 1
ATOM 2999 O O . ILE A 1 392 ? 11.229 62.083 -30.091 1.00 21.80 390 ILE A O 1
ATOM 3004 N N . ASN A 1 393 ? 12.857 63.424 -30.882 1.00 22.46 391 ASN A N 1
ATOM 3005 C CA . ASN A 1 393 ? 13.211 62.580 -31.996 1.00 23.03 391 ASN A CA 1
ATOM 3006 C C . ASN A 1 393 ? 13.742 61.255 -31.551 1.00 23.29 391 ASN A C 1
ATOM 3007 O O . ASN A 1 393 ? 13.362 60.193 -32.131 1.00 23.16 391 ASN A O 1
ATOM 3012 N N . ASP A 1 394 ? 14.549 61.277 -30.473 1.00 24.26 392 ASP A N 1
ATOM 3013 C CA . ASP A 1 394 ? 15.087 60.013 -29.937 1.00 25.43 392 ASP A CA 1
ATOM 3014 C C . ASP A 1 394 ? 13.923 59.163 -29.372 1.00 23.50 392 ASP A C 1
ATOM 3015 O O . ASP A 1 394 ? 13.840 57.978 -29.612 1.00 21.44 392 ASP A O 1
ATOM 3020 N N . PHE A 1 395 ? 13.033 59.806 -28.632 1.00 23.72 393 PHE A N 1
ATOM 3021 C CA . PHE A 1 395 ? 11.785 59.190 -28.134 1.00 23.71 393 PHE A CA 1
ATOM 3022 C C . PHE A 1 395 ? 10.958 58.535 -29.226 1.00 22.92 393 PHE A C 1
ATOM 3023 O O . PHE A 1 395 ? 10.610 57.363 -29.163 1.00 23.55 393 PHE A O 1
ATOM 3031 N N . GLU A 1 396 ? 10.681 59.299 -30.270 1.00 22.79 394 GLU A N 1
ATOM 3032 C CA . GLU A 1 396 ? 9.869 58.833 -31.386 1.00 23.62 394 GLU A CA 1
ATOM 3033 C C . GLU A 1 396 ? 10.519 57.718 -32.156 1.00 23.67 394 GLU A C 1
ATOM 3034 O O . GLU A 1 396 ? 9.834 56.837 -32.665 1.00 24.12 394 GLU A O 1
ATOM 3040 N N . GLU A 1 397 ? 11.847 57.762 -32.224 1.00 25.12 395 GLU A N 1
ATOM 3041 C CA . GLU A 1 397 ? 12.625 56.678 -32.830 1.00 25.76 395 GLU A CA 1
ATOM 3042 C C . GLU A 1 397 ? 12.569 55.398 -32.036 1.00 24.78 395 GLU A C 1
ATOM 3043 O O . GLU A 1 397 ? 12.498 54.328 -32.631 1.00 22.88 395 GLU A O 1
ATOM 3049 N N . GLN A 1 398 ? 12.655 55.503 -30.701 1.00 24.54 396 GLN A N 1
ATOM 3050 C CA . GLN A 1 398 ? 12.468 54.347 -29.809 1.00 25.16 396 GLN A CA 1
ATOM 3051 C C . GLN A 1 398 ? 11.098 53.695 -30.088 1.00 24.31 396 GLN A C 1
ATOM 3052 O O . GLN A 1 398 ? 10.971 52.485 -30.138 1.00 24.95 396 GLN A O 1
ATOM 3058 N N . LEU A 1 399 ? 10.052 54.501 -30.220 1.00 25.26 397 LEU A N 1
ATOM 3059 C CA . LEU A 1 399 ? 8.705 54.004 -30.455 1.00 25.01 397 LEU A CA 1
ATOM 3060 C C . LEU A 1 399 ? 8.660 53.298 -31.851 1.00 25.67 397 LEU A C 1
ATOM 3061 O O . LEU A 1 399 ? 8.204 52.167 -31.975 1.00 25.45 397 LEU A O 1
ATOM 3066 N N . SER A 1 400 ? 9.124 53.976 -32.891 1.00 26.13 398 SER A N 1
ATOM 3067 C CA A SER A 1 400 ? 9.162 53.426 -34.261 0.50 25.88 398 SER A CA 1
ATOM 3068 C CA B SER A 1 400 ? 9.131 53.396 -34.250 0.50 26.66 398 SER A CA 1
ATOM 3069 C C . SER A 1 400 ? 9.879 52.076 -34.324 1.00 26.43 398 SER A C 1
ATOM 3070 O O . SER A 1 400 ? 9.416 51.134 -34.967 1.00 25.33 398 SER A O 1
ATOM 3075 N N . GLU A 1 401 ? 11.032 52.015 -33.671 1.00 27.71 399 GLU A N 1
ATOM 3076 C CA . GLU A 1 401 ? 11.876 50.834 -33.675 1.00 28.04 399 GLU A CA 1
ATOM 3077 C C . GLU A 1 401 ? 11.183 49.616 -33.091 1.00 27.95 399 GLU A C 1
ATOM 3078 O O . GLU A 1 401 ? 11.445 48.487 -33.493 1.00 27.47 399 GLU A O 1
ATOM 3084 N N . TYR A 1 402 ? 10.288 49.840 -32.142 1.00 27.51 400 TYR A N 1
ATOM 3085 C CA . TYR A 1 402 ? 9.525 48.763 -31.545 1.00 27.19 400 TYR A CA 1
ATOM 3086 C C . TYR A 1 402 ? 8.307 48.402 -32.422 1.00 27.16 400 TYR A C 1
ATOM 3087 O O . TYR A 1 402 ? 7.679 47.399 -32.210 1.00 26.82 400 TYR A O 1
ATOM 3096 N N . GLY A 1 403 ? 7.995 49.205 -33.444 1.00 27.74 401 GLY A N 1
ATOM 3097 C CA . GLY A 1 403 ? 6.863 48.914 -34.377 1.00 27.29 401 GLY A CA 1
ATOM 3098 C C . GLY A 1 403 ? 5.632 49.797 -34.115 1.00 27.99 401 GLY A C 1
ATOM 3099 O O . GLY A 1 403 ? 4.558 49.567 -34.652 1.00 29.53 401 GLY A O 1
ATOM 3100 N N . ILE A 1 404 ? 5.781 50.818 -33.277 1.00 27.58 402 ILE A N 1
ATOM 3101 C CA . ILE A 1 404 ? 4.707 51.772 -33.040 1.00 25.91 402 ILE A CA 1
ATOM 3102 C C . ILE A 1 404 ? 4.646 52.709 -34.218 1.00 25.79 402 ILE A C 1
ATOM 3103 O O . ILE A 1 404 ? 5.650 53.253 -34.657 1.00 25.37 402 ILE A O 1
ATOM 3108 N N . ILE A 1 405 ? 3.431 52.863 -34.731 1.00 26.20 403 ILE A N 1
ATOM 3109 C CA . ILE A 1 405 ? 3.106 53.779 -35.813 1.00 25.72 403 ILE A CA 1
ATOM 3110 C C . ILE A 1 405 ? 2.804 55.146 -35.256 1.00 25.67 403 ILE A C 1
ATOM 3111 O O . ILE A 1 405 ? 1.839 55.328 -34.571 1.00 27.04 403 ILE A O 1
ATOM 3116 N N . VAL A 1 406 ? 3.620 56.124 -35.583 1.00 26.23 404 VAL A N 1
ATOM 3117 C CA . VAL A 1 406 ? 3.488 57.452 -35.028 1.00 26.51 404 VAL A CA 1
ATOM 3118 C C . VAL A 1 406 ? 2.995 58.472 -36.096 1.00 26.74 404 VAL A C 1
ATOM 3119 O O . VAL A 1 406 ? 3.655 58.703 -37.144 1.00 26.89 404 VAL A O 1
ATOM 3123 N N . VAL A 1 407 ? 1.827 59.060 -35.832 1.00 24.50 405 VAL A N 1
ATOM 3124 C CA . VAL A 1 407 ? 1.237 60.059 -36.715 1.00 24.77 405 VAL A CA 1
ATOM 3125 C C . VAL A 1 407 ? 1.087 61.369 -35.932 1.00 25.33 405 VAL A C 1
ATOM 3126 O O . VAL A 1 407 ? 0.677 61.333 -34.782 1.00 24.39 405 VAL A O 1
ATOM 3130 N N . LYS A 1 408 ? 1.457 62.508 -36.526 1.00 24.18 406 LYS A N 1
ATOM 3131 C CA . LYS A 1 408 ? 1.474 63.806 -35.836 1.00 24.00 406 LYS A CA 1
ATOM 3132 C C . LYS A 1 408 ? 0.759 64.896 -36.651 1.00 23.43 406 LYS A C 1
ATOM 3133 O O . LYS A 1 408 ? 1.112 65.151 -37.797 1.00 23.66 406 LYS A O 1
ATOM 3139 N N . PHE A 1 409 ? -0.225 65.555 -36.053 1.00 23.80 407 PHE A N 1
ATOM 3140 C CA . PHE A 1 409 ? -1.044 66.543 -36.747 1.00 23.70 407 PHE A CA 1
ATOM 3141 C C . PHE A 1 409 ? -0.881 67.939 -36.139 1.00 24.58 407 PHE A C 1
ATOM 3142 O O . PHE A 1 409 ? -1.022 68.122 -34.937 1.00 25.04 407 PHE A O 1
ATOM 3150 N N . TRP A 1 410 ? -0.645 68.928 -36.989 1.00 24.93 408 TRP A N 1
ATOM 3151 C CA . TRP A 1 410 ? -0.766 70.303 -36.623 1.00 25.50 408 TRP A CA 1
ATOM 3152 C C . TRP A 1 410 ? -1.941 70.825 -37.386 1.00 26.04 408 TRP A C 1
ATOM 3153 O O . TRP A 1 410 ? -1.883 70.936 -38.599 1.00 26.56 408 TRP A O 1
ATOM 3164 N N . LEU A 1 411 ? -3.018 71.113 -36.672 1.00 26.55 409 LEU A N 1
ATOM 3165 C CA . LEU A 1 411 ? -4.208 71.669 -37.301 1.00 27.42 409 LEU A CA 1
ATOM 3166 C C . LEU A 1 411 ? -4.053 73.183 -37.378 1.00 27.89 409 LEU A C 1
ATOM 3167 O O . LEU A 1 411 ? -4.016 73.883 -36.359 1.00 28.30 409 LEU A O 1
ATOM 3172 N N . ALA A 1 412 ? -3.997 73.678 -38.610 1.00 27.73 410 ALA A N 1
ATOM 3173 C CA . ALA A 1 412 ? -3.724 75.088 -38.863 1.00 28.12 410 ALA A CA 1
ATOM 3174 C C . ALA A 1 412 ? -5.014 75.815 -39.260 1.00 28.99 410 ALA A C 1
ATOM 3175 O O . ALA A 1 412 ? -5.750 75.352 -40.126 1.00 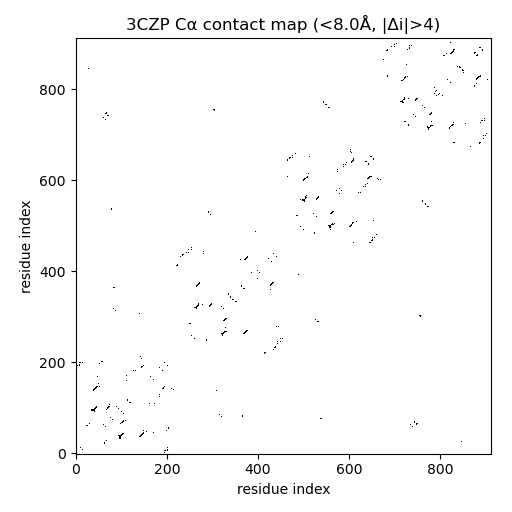28.45 410 ALA A O 1
ATOM 3177 N N . ILE A 1 413 ? -5.281 76.949 -38.604 1.00 29.06 411 ILE A N 1
ATOM 3178 C CA . ILE A 1 413 ? -6.355 77.842 -39.009 1.00 29.13 411 ILE A CA 1
ATOM 3179 C C . ILE A 1 413 ? -5.783 79.257 -39.043 1.00 30.42 411 ILE A C 1
ATOM 3180 O O . ILE A 1 413 ? -4.707 79.501 -38.453 1.00 31.43 411 ILE A O 1
ATOM 3185 N N . ASP A 1 414 ? -6.471 80.189 -39.720 1.00 30.94 412 ASP A N 1
ATOM 3186 C CA . ASP A 1 414 ? -6.013 81.585 -39.705 1.00 31.61 412 ASP A CA 1
ATOM 3187 C C . ASP A 1 414 ? -6.663 82.364 -38.563 1.00 32.40 412 ASP A C 1
ATOM 3188 O O . ASP A 1 414 ? -7.541 81.827 -37.853 1.00 30.70 412 ASP A O 1
ATOM 3193 N N . LYS A 1 415 ? -6.181 83.591 -38.345 1.00 32.91 413 LYS A N 1
ATOM 3194 C CA . LYS A 1 415 ? -6.599 84.405 -37.181 1.00 33.83 413 LYS A CA 1
ATOM 3195 C C . LYS A 1 415 ? -8.073 84.750 -37.275 1.00 34.45 413 LYS A C 1
ATOM 3196 O O . LYS A 1 415 ? -8.779 84.829 -36.268 1.00 33.94 413 LYS A O 1
ATOM 3202 N N . GLN A 1 416 ? -8.491 84.980 -38.516 1.00 35.18 414 GLN A N 1
ATOM 3203 C CA . GLN A 1 416 ? -9.834 85.382 -38.877 1.00 36.44 414 GLN A CA 1
ATOM 3204 C C . GLN A 1 416 ? -10.820 84.254 -38.591 1.00 37.30 414 GLN A C 1
ATOM 3205 O O . GLN A 1 416 ? -11.877 84.490 -38.023 1.00 37.15 414 GLN A O 1
ATOM 3211 N N . THR A 1 417 ? -10.462 83.034 -38.978 1.00 38.72 415 THR A N 1
ATOM 3212 C CA . THR A 1 417 ? -11.270 81.822 -38.673 1.00 39.68 415 THR A CA 1
ATOM 3213 C C . THR A 1 417 ? -11.295 81.481 -37.174 1.00 41.55 415 THR A C 1
ATOM 3214 O O . THR A 1 417 ? -12.335 81.101 -36.615 1.00 42.20 415 THR A O 1
ATOM 3218 N N . GLN A 1 418 ? -10.172 81.673 -36.502 1.00 42.39 416 GLN A N 1
ATOM 3219 C CA . GLN A 1 418 ? -10.160 81.502 -35.069 1.00 43.16 416 GLN A CA 1
ATOM 3220 C C . GLN A 1 418 ? -11.233 82.346 -34.435 1.00 44.85 416 GLN A C 1
ATOM 3221 O O . GLN A 1 418 ? -12.022 81.845 -33.649 1.00 46.18 416 GLN A O 1
ATOM 3235 N N . GLU A 1 420 ? -13.993 83.785 -35.629 1.00 46.98 418 GLU A N 1
ATOM 3236 C CA . GLU A 1 420 ? -15.319 83.271 -35.990 1.00 47.23 418 GLU A CA 1
ATOM 3237 C C . GLU A 1 420 ? -15.680 82.142 -35.057 1.00 47.51 418 GLU A C 1
ATOM 3238 O O . GLU A 1 420 ? -16.814 82.038 -34.587 1.00 48.33 418 GLU A O 1
ATOM 3244 N N . ARG A 1 421 ? -14.711 81.274 -34.796 1.00 46.70 419 ARG A N 1
ATOM 3245 C CA . ARG A 1 421 ? -14.981 80.131 -33.948 1.00 46.46 419 ARG A CA 1
ATOM 3246 C C . ARG A 1 421 ? -15.102 80.555 -32.478 1.00 46.76 419 ARG A C 1
ATOM 3247 O O . ARG A 1 421 ? -15.895 79.981 -31.743 1.00 46.67 419 ARG A O 1
ATOM 3255 N N . PHE A 1 422 ? -14.361 81.593 -32.074 1.00 47.23 420 PHE A N 1
ATOM 3256 C CA . PHE A 1 422 ? -14.435 82.111 -30.699 1.00 47.16 420 PHE A CA 1
ATOM 3257 C C . PHE A 1 422 ? -15.784 82.772 -30.457 1.00 47.33 420 PHE A C 1
ATOM 3258 O O . PHE A 1 422 ? -16.321 82.681 -29.364 1.00 47.11 420 PHE A O 1
ATOM 3266 N N . LYS A 1 423 ? -16.333 83.409 -31.480 1.00 47.59 421 LYS A N 1
ATOM 3267 C CA . LYS A 1 423 ? -17.667 83.987 -31.394 1.00 48.47 421 LYS A CA 1
ATOM 3268 C C . LYS A 1 423 ? -18.743 82.892 -31.429 1.00 48.87 421 LYS A C 1
ATOM 3269 O O . LYS A 1 423 ? -19.646 82.912 -30.595 1.00 48.48 421 LYS A O 1
ATOM 3275 N N . GLU A 1 424 ? -18.628 81.917 -32.334 1.00 49.19 422 GLU A N 1
ATOM 3276 C CA . GLU A 1 424 ? -19.636 80.842 -32.406 1.00 49.66 422 GLU A CA 1
ATOM 3277 C C . GLU A 1 424 ? -19.746 80.072 -31.089 1.00 50.02 422 GLU A C 1
ATOM 3278 O O . GLU A 1 424 ? -20.838 79.728 -30.654 1.00 49.53 422 GLU A O 1
ATOM 3284 N N . ARG A 1 425 ? -18.607 79.799 -30.460 1.00 51.13 423 ARG A N 1
ATOM 3285 C CA . ARG A 1 425 ? -18.579 79.142 -29.149 1.00 51.90 423 ARG A CA 1
ATOM 3286 C C . ARG A 1 425 ? -19.440 79.880 -28.118 1.00 52.07 423 ARG A C 1
ATOM 3287 O O . ARG A 1 425 ? -20.313 79.288 -27.474 1.00 52.11 423 ARG A O 1
ATOM 3295 N N . GLU A 1 426 ? -19.195 81.176 -27.978 1.00 52.47 424 GLU A N 1
ATOM 3296 C CA . GLU A 1 426 ? -19.871 81.984 -26.967 1.00 52.95 424 GLU A CA 1
ATOM 3297 C C . GLU A 1 426 ? -21.297 82.347 -27.356 1.00 52.95 424 GLU A C 1
ATOM 3298 O O . GLU A 1 426 ? -22.126 82.542 -26.475 1.00 53.61 424 GLU A O 1
ATOM 3304 N N . LYS A 1 427 ? -21.574 82.459 -28.657 1.00 53.09 425 LYS A N 1
ATOM 3305 C CA . LYS A 1 427 ? -22.953 82.611 -29.166 1.00 53.17 425 LYS A CA 1
ATOM 3306 C C . LYS A 1 427 ? -23.896 81.543 -28.586 1.00 53.51 425 LYS A C 1
ATOM 3307 O O . LYS A 1 427 ? -25.048 81.848 -28.233 1.00 53.62 425 LYS A O 1
ATOM 3313 N N . THR A 1 428 ? -23.394 80.307 -28.496 1.00 53.64 426 THR A N 1
ATOM 3314 C CA . THR A 1 428 ? -24.144 79.164 -27.957 1.00 53.76 426 THR A CA 1
ATOM 3315 C C . THR A 1 428 ? -24.271 79.242 -26.430 1.00 53.81 426 THR A C 1
ATOM 3316 O O . THR A 1 428 ? -23.306 79.605 -25.747 1.00 53.90 426 THR A O 1
ATOM 3320 N N . PRO A 1 429 ? -25.456 78.889 -25.885 1.00 53.97 427 PRO A N 1
ATOM 3321 C CA . PRO A 1 429 ? -25.619 78.839 -24.417 1.00 54.00 427 PRO A CA 1
ATOM 3322 C C . PRO A 1 429 ? -24.699 77.839 -23.666 1.00 53.98 427 PRO A C 1
ATOM 3323 O O . PRO A 1 429 ? -24.445 78.011 -22.468 1.00 53.91 427 PRO A O 1
ATOM 3327 N N . TYR A 1 430 ? -24.199 76.824 -24.368 1.00 53.94 428 TYR A N 1
ATOM 3328 C CA . TYR A 1 430 ? -23.462 75.727 -23.733 1.00 53.82 428 TYR A CA 1
ATOM 3329 C C . TYR A 1 430 ? -22.109 76.169 -23.150 1.00 53.70 428 TYR A C 1
ATOM 3330 O O . TYR A 1 430 ? -21.215 76.617 -23.883 1.00 53.67 428 TYR A O 1
ATOM 3339 N N . LYS A 1 431 ? -21.984 76.025 -21.825 1.00 53.36 429 LYS A N 1
ATOM 3340 C CA . LYS A 1 431 ? -20.860 76.584 -21.059 1.00 53.24 429 LYS A CA 1
ATOM 3341 C C . LYS A 1 431 ? -19.557 75.765 -21.087 1.00 52.94 429 LYS A C 1
ATOM 3342 O O . LYS A 1 431 ? -18.562 76.176 -20.484 1.00 52.80 429 LYS A O 1
ATOM 3348 N N . ARG A 1 432 ? -19.548 74.631 -21.787 1.00 52.70 430 ARG A N 1
ATOM 3349 C CA . ARG A 1 432 ? -18.290 73.929 -22.080 1.00 52.61 430 ARG A CA 1
ATOM 3350 C C . ARG A 1 432 ? -17.465 74.688 -23.145 1.00 52.76 430 ARG A C 1
ATOM 3351 O O . ARG A 1 432 ? -16.242 74.518 -23.233 1.00 52.44 430 ARG A O 1
ATOM 3359 N N . TYR A 1 433 ? -18.146 75.529 -23.932 1.00 53.23 431 TYR A N 1
ATOM 3360 C CA . TYR A 1 433 ? -17.520 76.311 -25.016 1.00 53.49 431 TYR A CA 1
ATOM 3361 C C . TYR A 1 433 ? -16.943 77.675 -24.587 1.00 53.64 431 TYR A C 1
ATOM 3362 O O . TYR A 1 433 ? -15.984 78.153 -25.198 1.00 53.61 431 TYR A O 1
ATOM 3371 N N . LYS A 1 434 ? -17.541 78.311 -23.576 1.00 53.78 432 LYS A N 1
ATOM 3372 C CA . LYS A 1 434 ? -17.202 79.709 -23.222 1.00 53.80 432 LYS A CA 1
ATOM 3373 C C . LYS A 1 434 ? -15.678 79.972 -23.315 1.00 53.89 432 LYS A C 1
ATOM 3374 O O . LYS A 1 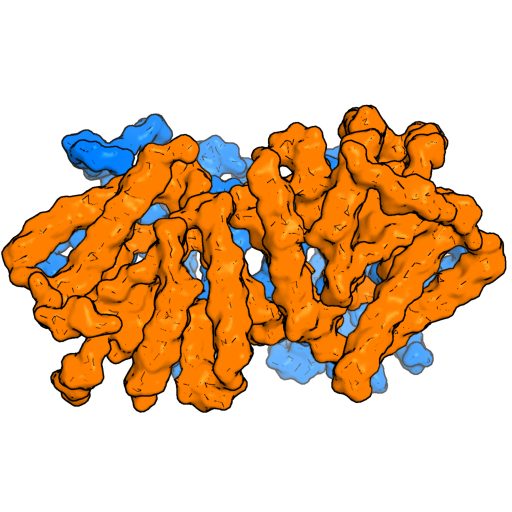434 ? -14.884 79.318 -22.619 1.00 53.86 432 LYS A O 1
ATOM 3380 N N . ILE A 1 435 ? -15.286 80.905 -24.194 1.00 53.82 433 ILE A N 1
ATOM 3381 C CA . ILE A 1 435 ? -13.862 81.186 -24.485 1.00 53.77 433 ILE A CA 1
ATOM 3382 C C . ILE A 1 435 ? -13.159 81.901 -23.322 1.00 53.42 433 ILE A C 1
ATOM 3383 O O . ILE A 1 435 ? -13.479 83.048 -22.986 1.00 53.41 433 ILE A O 1
ATOM 3388 N N . THR A 1 436 ? -12.177 81.217 -22.741 1.00 52.98 434 THR A N 1
ATOM 3389 C CA . THR A 1 436 ? -11.684 81.543 -21.402 1.00 52.54 434 THR A CA 1
ATOM 3390 C C . THR A 1 436 ? -10.804 82.802 -21.363 1.00 52.32 434 THR A C 1
ATOM 3391 O O . THR A 1 436 ? -10.509 83.408 -22.405 1.00 52.14 434 THR A O 1
ATOM 3395 N N . GLU A 1 437 ? -10.416 83.202 -20.149 1.00 52.05 435 GLU A N 1
ATOM 3396 C CA . GLU A 1 437 ? -9.599 84.412 -19.920 1.00 51.80 435 GLU A CA 1
ATOM 3397 C C . GLU A 1 437 ? -8.236 84.372 -20.644 1.00 51.62 435 GLU A C 1
ATOM 3398 O O . GLU A 1 437 ? -7.735 85.407 -21.101 1.00 51.54 435 GLU A O 1
ATOM 3404 N N . GLU A 1 438 ? -7.662 83.172 -20.760 1.00 51.36 436 GLU A N 1
ATOM 3405 C CA . GLU A 1 438 ? -6.289 82.983 -21.249 1.00 50.99 436 GLU A CA 1
ATOM 3406 C C . GLU A 1 438 ? -6.119 82.968 -22.777 1.00 50.69 436 GLU A C 1
ATOM 3407 O O . GLU A 1 438 ? -5.119 83.479 -23.278 1.00 50.80 436 GLU A O 1
ATOM 3413 N N . ASP A 1 439 ? -7.059 82.373 -23.514 1.00 50.20 437 ASP A N 1
ATOM 3414 C CA . ASP A 1 439 ? -6.869 82.196 -24.965 1.00 49.74 437 ASP A CA 1
ATOM 3415 C C . ASP A 1 439 ? -7.300 83.423 -25.796 1.00 49.21 437 ASP A C 1
ATOM 3416 O O . ASP A 1 439 ? -7.264 83.383 -27.026 1.00 48.82 437 ASP A O 1
ATOM 3421 N N . TRP A 1 440 ? -7.687 84.506 -25.116 1.00 48.72 438 TRP A N 1
ATOM 3422 C CA . TRP A 1 440 ? -7.672 85.857 -25.714 1.00 48.34 438 TRP A CA 1
ATOM 3423 C C . TRP A 1 440 ? -6.272 86.487 -25.631 1.00 47.59 438 TRP A C 1
ATOM 3424 O O . TRP A 1 440 ? -5.910 87.308 -26.474 1.00 47.51 438 TRP A O 1
ATOM 3435 N N . ARG A 1 441 ? -5.500 86.096 -24.616 1.00 46.67 439 ARG A N 1
ATOM 3436 C CA . ARG A 1 441 ? -4.094 86.485 -24.510 1.00 46.07 439 ARG A CA 1
ATOM 3437 C C . ARG A 1 441 ? -3.222 85.707 -25.514 1.00 45.45 439 ARG A C 1
ATOM 3438 O O . ARG A 1 441 ? -2.441 86.329 -26.232 1.00 45.49 439 ARG A O 1
ATOM 3446 N N . ASN A 1 442 ? -3.362 84.374 -25.579 1.00 44.54 440 ASN A N 1
ATOM 3447 C CA . ASN A 1 442 ? -2.617 83.528 -26.560 1.00 43.81 440 ASN A CA 1
ATOM 3448 C C . ASN A 1 442 ? -2.796 83.967 -28.025 1.00 42.94 440 ASN A C 1
ATOM 3449 O O . ASN A 1 442 ? -1.907 83.760 -28.862 1.00 42.80 440 ASN A O 1
ATOM 3454 N N . ARG A 1 443 ? -3.959 84.546 -28.320 1.00 41.72 441 ARG A N 1
ATOM 3455 C CA . ARG A 1 443 ? -4.285 85.054 -29.649 1.00 41.08 441 ARG A CA 1
ATOM 3456 C C . ARG A 1 443 ? -3.411 86.277 -30.007 1.00 40.56 441 ARG A C 1
ATOM 3457 O O . ARG A 1 443 ? -3.069 86.478 -31.172 1.00 40.88 441 ARG A O 1
ATOM 3465 N N . ASP A 1 444 ? -3.046 87.076 -28.999 1.00 39.92 442 ASP A N 1
ATOM 3466 C CA . ASP A 1 444 ? -2.101 88.202 -29.167 1.00 39.39 442 ASP A CA 1
ATOM 3467 C C . ASP A 1 444 ? -0.622 87.731 -29.175 1.00 38.93 442 ASP A C 1
ATOM 3468 O O . ASP A 1 444 ? 0.291 88.552 -29.266 1.00 38.13 442 ASP A O 1
ATOM 3473 N N . LYS A 1 445 ? -0.421 86.408 -29.058 1.00 38.79 443 LYS A N 1
ATOM 3474 C CA A LYS A 1 445 ? 0.901 85.781 -29.140 0.50 38.56 443 LYS A CA 1
ATOM 3475 C CA B LYS A 1 445 ? 0.892 85.772 -29.131 0.50 38.76 443 LYS A CA 1
ATOM 3476 C C . LYS A 1 445 ? 1.007 84.939 -30.418 1.00 38.51 443 LYS A C 1
ATOM 3477 O O . LYS A 1 445 ? 1.882 84.098 -30.537 1.00 37.84 443 LYS A O 1
ATOM 3488 N N . TRP A 1 446 ? 0.129 85.202 -31.388 1.00 38.64 444 TRP A N 1
ATOM 3489 C CA . TRP A 1 446 ? 0.035 84.421 -32.645 1.00 38.43 444 TRP A CA 1
ATOM 3490 C C . TRP A 1 446 ? 1.321 84.156 -33.479 1.00 38.22 444 TRP A C 1
ATOM 3491 O O . TRP A 1 446 ? 1.563 83.011 -33.907 1.00 37.54 444 TRP A O 1
ATOM 3502 N N . ASP A 1 447 ? 2.107 85.201 -33.750 1.00 37.49 445 ASP A N 1
ATOM 3503 C CA . ASP A 1 447 ? 3.333 85.037 -34.541 1.00 37.62 445 ASP A CA 1
ATOM 3504 C C . ASP A 1 447 ? 4.426 84.275 -33.769 1.00 37.52 445 ASP A C 1
ATOM 3505 O O . ASP A 1 447 ? 5.358 83.738 -34.407 1.00 36.13 445 ASP A O 1
ATOM 3510 N N . GLN A 1 448 ? 4.327 84.235 -32.426 1.00 37.51 446 GLN A N 1
ATOM 3511 C CA . GLN A 1 448 ? 5.219 83.370 -31.604 1.00 37.81 446 GLN A CA 1
ATOM 3512 C C . GLN A 1 448 ? 4.903 81.898 -31.827 1.00 37.20 446 GLN A C 1
ATOM 3513 O O . GLN A 1 448 ? 5.805 81.048 -31.786 1.00 37.85 446 GLN A O 1
ATOM 3519 N N . TYR A 1 449 ? 3.634 81.563 -32.048 1.00 36.63 447 TYR A N 1
ATOM 3520 C CA . TYR A 1 449 ? 3.318 80.158 -32.372 1.00 36.50 447 TYR A CA 1
ATOM 3521 C C . TYR A 1 449 ? 3.732 79.824 -33.792 1.00 36.02 447 TYR A C 1
ATOM 3522 O O . TYR A 1 449 ? 4.139 78.701 -34.052 1.00 36.91 447 TYR A O 1
ATOM 3531 N N . VAL A 1 450 ? 3.677 80.785 -34.701 1.00 34.73 448 VAL A N 1
ATOM 3532 C CA . VAL A 1 450 ? 4.081 80.537 -36.088 1.00 34.31 448 VAL A CA 1
ATOM 3533 C C . VAL A 1 450 ? 5.575 80.199 -36.112 1.00 34.49 448 VAL A C 1
ATOM 3534 O O . VAL A 1 450 ? 5.993 79.154 -36.663 1.00 34.55 448 VAL A O 1
ATOM 3538 N N . ASP A 1 451 ? 6.370 81.033 -35.438 1.00 33.91 449 ASP A N 1
ATOM 3539 C CA . ASP A 1 451 ? 7.817 80.800 -35.371 1.00 33.99 449 ASP A CA 1
ATOM 3540 C C . ASP A 1 451 ? 8.124 79.464 -34.719 1.00 32.95 449 ASP A C 1
ATOM 3541 O O . ASP A 1 451 ? 8.973 78.728 -35.198 1.00 33.37 449 ASP A O 1
ATOM 3546 N N . ALA A 1 452 ? 7.414 79.159 -33.645 1.00 32.60 450 ALA A N 1
ATOM 3547 C CA . ALA A 1 452 ? 7.606 77.915 -32.896 1.00 32.87 450 ALA A CA 1
ATOM 3548 C C . ALA A 1 452 ? 7.139 76.634 -33.609 1.00 32.70 450 ALA A C 1
ATOM 3549 O O . ALA A 1 452 ? 7.792 75.558 -33.534 1.00 31.95 450 ALA A O 1
ATOM 3551 N N . VAL A 1 453 ? 6.000 76.718 -34.284 1.00 32.90 451 VAL A N 1
ATOM 3552 C CA . VAL A 1 453 ? 5.505 75.580 -35.101 1.00 32.98 451 VAL A CA 1
ATOM 3553 C C . VAL A 1 453 ? 6.459 75.338 -36.264 1.00 32.98 451 VAL A C 1
ATOM 3554 O O . VAL A 1 453 ? 6.820 74.198 -36.542 1.00 34.79 451 VAL A O 1
ATOM 3558 N N . GLY A 1 454 ? 6.931 76.407 -36.886 1.00 32.19 452 GLY A N 1
ATOM 3559 C CA . GLY A 1 454 ? 7.942 76.306 -37.920 1.00 31.25 452 GLY A CA 1
ATOM 3560 C C . GLY A 1 454 ? 9.201 75.581 -37.508 1.00 31.16 452 GLY A C 1
ATOM 3561 O O . GLY A 1 454 ? 9.689 74.714 -38.228 1.00 30.60 452 GLY A O 1
ATOM 3562 N N . ASP A 1 455 ? 9.749 75.948 -36.354 1.00 31.91 453 ASP A N 1
ATOM 3563 C CA . ASP A 1 455 ? 10.938 75.301 -35.830 1.00 32.98 453 ASP A CA 1
ATOM 3564 C C . ASP A 1 455 ? 10.708 73.871 -35.488 1.00 32.99 453 ASP A C 1
ATOM 3565 O O . ASP A 1 455 ? 11.565 73.024 -35.765 1.00 34.00 453 ASP A O 1
ATOM 3578 N N . VAL A 1 457 ? 8.442 71.760 -36.737 1.00 33.66 455 VAL A N 1
ATOM 3579 C CA . VAL A 1 457 ? 8.357 71.003 -37.987 1.00 33.47 455 VAL A CA 1
ATOM 3580 C C . VAL A 1 457 ? 9.734 70.820 -38.667 1.00 33.13 455 VAL A C 1
ATOM 3581 O O . VAL A 1 457 ? 10.134 69.694 -39.017 1.00 33.20 455 VAL A O 1
ATOM 3585 N N . ASP A 1 458 ? 10.498 71.893 -38.811 1.00 32.60 456 ASP A N 1
ATOM 3586 C CA . ASP A 1 458 ? 11.860 71.755 -39.282 1.00 32.62 456 ASP A CA 1
ATOM 3587 C C . ASP A 1 458 ? 12.724 70.750 -38.509 1.00 32.42 456 ASP A C 1
ATOM 3588 O O . ASP A 1 458 ? 13.458 69.959 -39.108 1.00 31.68 456 ASP A O 1
ATOM 3593 N N . ARG A 1 459 ? 12.662 70.781 -37.175 1.00 32.03 457 ARG A N 1
ATOM 3594 C CA A ARG A 1 459 ? 13.610 70.024 -36.368 0.50 31.63 457 ARG A CA 1
ATOM 3595 C CA B ARG A 1 459 ? 13.603 70.033 -36.341 0.50 31.39 457 ARG A CA 1
ATOM 3596 C C . ARG A 1 459 ? 13.108 68.604 -36.029 1.00 31.41 457 ARG A C 1
ATOM 3597 O O . ARG A 1 459 ? 13.897 67.731 -35.669 1.00 31.15 457 ARG A O 1
ATOM 3612 N N . THR A 1 460 ? 11.795 68.364 -36.113 1.00 30.90 458 THR A N 1
ATOM 3613 C CA . THR A 1 460 ? 11.219 67.057 -35.679 1.00 30.85 458 THR A CA 1
ATOM 3614 C C . THR A 1 460 ? 10.310 66.413 -36.728 1.00 30.31 458 THR A C 1
ATOM 3615 O O . THR A 1 460 ? 9.678 65.409 -36.464 1.00 29.42 458 THR A O 1
ATOM 3619 N N . SER A 1 461 ? 10.221 66.982 -37.913 1.00 31.23 459 SER A N 1
ATOM 3620 C CA . SER A 1 461 ? 9.517 66.254 -38.994 1.00 31.35 459 SER A CA 1
ATOM 3621 C C . SER A 1 461 ? 10.521 65.365 -39.685 1.00 31.69 459 SER A C 1
ATOM 3622 O O . SER A 1 461 ? 11.245 65.822 -40.542 1.00 32.22 459 SER A O 1
ATOM 3625 N N . THR A 1 462 ? 10.608 64.111 -39.240 1.00 32.35 460 THR A N 1
ATOM 3626 C CA . THR A 1 462 ? 11.678 63.213 -39.618 1.00 32.16 460 THR A CA 1
ATOM 3627 C C . THR A 1 462 ? 11.115 62.191 -40.592 1.00 32.96 460 THR A C 1
ATOM 3628 O O . THR A 1 462 ? 9.921 62.105 -40.728 1.00 33.53 460 THR A O 1
ATOM 3632 N N . GLU A 1 463 ? 11.989 61.423 -41.240 1.00 33.93 461 GLU A N 1
ATOM 3633 C CA . GLU A 1 463 ? 11.582 60.283 -42.053 1.00 34.13 461 GLU A CA 1
ATOM 3634 C C . GLU A 1 463 ? 10.773 59.251 -41.257 1.00 34.46 461 GLU A C 1
ATOM 3635 O O . GLU A 1 463 ? 9.801 58.706 -41.752 1.00 34.37 461 GLU A O 1
ATOM 3641 N N . ILE A 1 464 ? 11.194 59.014 -40.017 1.00 33.26 462 ILE A N 1
ATOM 3642 C CA . ILE A 1 464 ? 10.538 58.090 -39.087 1.00 33.26 462 ILE A CA 1
ATOM 3643 C C . ILE A 1 464 ? 9.168 58.588 -38.612 1.00 30.57 462 ILE A C 1
ATOM 3644 O O . ILE A 1 464 ? 8.240 57.831 -38.551 1.00 27.97 462 ILE A O 1
ATOM 3649 N N . ALA A 1 465 ? 9.074 59.863 -38.300 1.00 30.66 463 ALA A N 1
ATOM 3650 C CA . ALA A 1 465 ? 7.827 60.491 -37.855 1.00 30.54 463 ALA A CA 1
ATOM 3651 C C . ALA A 1 465 ? 7.620 61.854 -38.479 1.00 30.71 463 ALA A C 1
ATOM 3652 O O . ALA A 1 465 ? 7.946 62.863 -37.854 1.00 31.26 463 ALA A O 1
ATOM 3654 N N . PRO A 1 466 ? 7.048 61.910 -39.706 1.00 31.36 464 PRO A N 1
ATOM 3655 C CA . PRO A 1 466 ? 6.758 63.217 -40.292 1.00 30.82 464 PRO A CA 1
ATOM 3656 C C . PRO A 1 466 ? 5.608 63.970 -39.623 1.00 30.87 464 PRO A C 1
ATOM 3657 O O . PRO A 1 466 ? 4.646 63.379 -39.129 1.00 30.64 464 PRO A O 1
ATOM 3661 N N . TRP A 1 467 ? 5.722 65.295 -39.591 1.00 31.25 465 TRP A N 1
ATOM 3662 C CA . TRP A 1 467 ? 4.584 66.137 -39.268 1.00 30.80 465 TRP A CA 1
ATOM 3663 C C . TRP A 1 467 ? 3.608 66.291 -40.450 1.00 31.56 465 TRP A C 1
ATOM 3664 O O . TRP A 1 467 ? 4.040 66.518 -41.552 1.00 31.90 465 TRP A O 1
ATOM 3675 N N . THR A 1 468 ? 2.299 66.222 -40.173 1.00 31.47 466 THR A N 1
ATOM 3676 C CA . THR A 1 468 ? 1.250 66.494 -41.158 1.00 31.52 466 THR A CA 1
ATOM 3677 C C . THR A 1 468 ? 0.587 67.759 -40.770 1.00 31.90 466 THR A C 1
ATOM 3678 O O . THR A 1 468 ? 0.033 67.847 -39.699 1.00 31.93 466 THR A O 1
ATOM 3682 N N . LEU A 1 469 ? 0.694 68.750 -41.645 1.00 31.55 467 LEU A N 1
ATOM 3683 C CA . LEU A 1 469 ? 0.036 70.001 -41.454 1.00 32.81 467 LEU A CA 1
ATOM 3684 C C . LEU A 1 469 ? -1.385 69.872 -42.044 1.00 32.44 467 LEU A C 1
ATOM 3685 O O . LEU A 1 469 ? -1.552 69.618 -43.242 1.00 32.71 467 LEU A O 1
ATOM 3690 N N . VAL A 1 470 ? -2.396 70.038 -41.192 1.00 32.27 468 VAL A N 1
ATOM 3691 C CA . VAL A 1 470 ? -3.782 69.922 -41.617 1.00 32.51 468 VAL A CA 1
ATOM 3692 C C . VAL A 1 470 ? -4.367 71.325 -41.822 1.00 32.59 468 VAL A C 1
ATOM 3693 O O . VAL A 1 470 ? -4.364 72.133 -40.924 1.00 33.53 468 VAL A O 1
ATOM 3697 N N . GLU A 1 471 ? -4.794 71.620 -43.031 1.00 33.07 469 GLU A N 1
ATOM 3698 C CA . GLU A 1 471 ? -5.466 72.899 -43.367 1.00 32.26 469 GLU A CA 1
ATOM 3699 C C . GLU A 1 471 ? -6.856 72.789 -42.753 1.00 31.43 469 GLU A C 1
ATOM 3700 O O . GLU A 1 471 ? -7.688 72.013 -43.226 1.00 29.84 469 GLU A O 1
ATOM 3706 N N . ALA A 1 472 ? -7.091 73.508 -41.662 1.00 31.33 470 ALA A N 1
ATOM 3707 C CA . ALA A 1 472 ? -8.214 73.187 -40.760 1.00 31.27 470 ALA A CA 1
ATOM 3708 C C . ALA A 1 472 ? -9.329 74.218 -40.709 1.00 31.54 470 ALA A C 1
ATOM 3709 O O . ALA A 1 472 ? -10.311 74.037 -39.992 1.00 31.66 470 ALA A O 1
ATOM 3711 N N . ASN A 1 473 ? -9.244 75.263 -41.535 1.00 31.73 471 ASN A N 1
ATOM 3712 C CA . ASN A 1 473 ? -10.311 76.252 -41.626 1.00 30.87 471 ASN A CA 1
ATOM 3713 C C . ASN A 1 473 ? -11.692 75.630 -41.942 1.00 32.22 471 ASN A C 1
ATOM 3714 O O . ASN A 1 473 ? -12.707 76.174 -41.530 1.00 32.16 471 ASN A O 1
ATOM 3719 N N . ASP A 1 474 ? -11.686 74.559 -42.749 1.00 32.19 472 ASP A N 1
ATOM 3720 C CA . ASP A 1 474 ? -12.865 73.774 -43.098 1.00 31.66 472 ASP A CA 1
ATOM 3721 C C . ASP A 1 474 ? -12.774 72.473 -42.342 1.00 31.17 472 ASP A C 1
ATOM 3722 O O . ASP A 1 474 ? -11.907 71.635 -42.622 1.00 32.37 472 ASP A O 1
ATOM 3727 N N . LYS A 1 475 ? -13.636 72.320 -41.349 1.00 31.25 473 LYS A N 1
ATOM 3728 C CA . LYS A 1 475 ? -13.685 71.113 -40.513 1.00 31.74 473 LYS A CA 1
ATOM 3729 C C . LYS A 1 475 ? -13.800 69.816 -41.306 1.00 31.95 473 LYS A C 1
ATOM 3730 O O . LYS A 1 475 ? -13.219 68.788 -40.925 1.00 32.44 473 LYS A O 1
ATOM 3736 N N . ARG A 1 476 ? -14.552 69.854 -42.402 1.00 32.28 474 ARG A N 1
ATOM 3737 C CA . ARG A 1 476 ? -14.847 68.653 -43.157 1.00 32.64 474 ARG A CA 1
ATOM 3738 C C . ARG A 1 476 ? -13.583 68.120 -43.819 1.00 32.20 474 ARG A C 1
ATOM 3739 O O . ARG A 1 476 ? -13.288 66.915 -43.761 1.00 31.53 474 ARG A O 1
ATOM 3747 N N . PHE A 1 477 ? -12.831 69.037 -44.429 1.00 32.25 475 PHE A N 1
ATOM 3748 C CA . PHE A 1 477 ? -11.565 68.724 -45.126 1.00 32.14 475 PHE A CA 1
ATOM 3749 C C . PHE A 1 477 ? -10.572 68.197 -44.098 1.00 31.79 475 PHE A C 1
ATOM 3750 O O . PHE A 1 477 ? -9.981 67.115 -44.265 1.00 32.02 475 PHE A O 1
ATOM 3758 N N . ALA A 1 478 ? -10.433 68.955 -43.008 1.00 31.62 476 ALA A N 1
ATOM 3759 C CA . ALA A 1 478 ? -9.570 68.589 -41.872 1.00 31.27 476 ALA A CA 1
ATOM 3760 C C . ALA A 1 478 ? -9.854 67.169 -41.348 1.00 31.59 476 ALA A C 1
ATOM 3761 O O . ALA A 1 478 ? -8.932 66.336 -41.204 1.00 31.70 476 ALA A O 1
ATOM 3763 N N . ARG A 1 479 ? -11.123 66.867 -41.070 1.00 31.94 477 ARG A N 1
ATOM 3764 C CA . ARG A 1 479 ? -11.462 65.537 -40.554 1.00 32.25 477 ARG A CA 1
ATOM 3765 C C . ARG A 1 479 ? -11.042 64.376 -41.460 1.00 31.82 477 ARG A C 1
ATOM 3766 O O . ARG A 1 479 ? -10.473 63.373 -40.994 1.00 31.43 477 ARG A O 1
ATOM 3774 N N . VAL A 1 480 ? -11.334 64.500 -42.746 1.00 31.20 478 VAL A N 1
ATOM 3775 C CA . VAL A 1 480 ? -11.038 63.435 -43.705 1.00 31.08 478 VAL A CA 1
ATOM 3776 C C . VAL A 1 480 ? -9.538 63.278 -43.878 1.00 30.92 478 VAL A C 1
ATOM 3777 O O . VAL A 1 480 ? -9.030 62.182 -43.922 1.00 30.91 478 VAL A O 1
ATOM 3781 N N . LYS A 1 481 ? -8.819 64.384 -43.941 1.00 31.42 479 LYS A N 1
ATOM 3782 C CA . LYS A 1 481 ? -7.360 64.355 -44.035 1.00 30.99 479 LYS A CA 1
ATOM 3783 C C . LYS A 1 481 ? -6.691 63.636 -42.824 1.00 30.72 479 LYS A C 1
ATOM 3784 O O . LYS A 1 481 ? -5.773 62.826 -42.990 1.00 29.48 479 LYS A O 1
ATOM 3790 N N . VAL A 1 482 ? -7.216 63.872 -41.627 1.00 30.00 480 VAL A N 1
ATOM 3791 C CA . VAL A 1 482 ? -6.711 63.222 -40.414 1.00 29.47 480 VAL A CA 1
ATOM 3792 C C . VAL A 1 482 ? -6.892 61.712 -40.534 1.00 28.75 480 VAL A C 1
ATOM 3793 O O . VAL A 1 482 ? -5.944 60.932 -40.349 1.00 27.45 480 VAL A O 1
ATOM 3797 N N . LEU A 1 483 ? -8.109 61.304 -40.876 1.00 28.15 481 LEU A N 1
ATOM 3798 C CA . LEU A 1 483 ? -8.401 59.885 -41.019 1.00 28.37 481 LEU A CA 1
ATOM 3799 C C . LEU A 1 483 ? -7.532 59.298 -42.146 1.00 29.29 481 LEU A C 1
ATOM 3800 O O . LEU A 1 483 ? -6.863 58.294 -41.945 1.00 29.91 481 LEU A O 1
ATOM 3805 N N . ARG A 1 484 ? -7.496 59.953 -43.301 1.00 28.26 482 ARG A N 1
ATOM 3806 C CA . ARG A 1 484 ? -6.734 59.397 -44.433 1.00 28.43 482 ARG A CA 1
ATOM 3807 C C . ARG A 1 484 ? -5.244 59.198 -44.108 1.00 27.72 482 ARG A C 1
ATOM 3808 O O . ARG A 1 484 ? -4.647 58.217 -44.521 1.00 26.09 482 ARG A O 1
ATOM 3816 N N . THR A 1 485 ? -4.668 60.149 -43.377 1.00 28.11 483 THR A N 1
ATOM 3817 C CA . THR A 1 485 ? -3.280 60.075 -42.967 1.00 28.00 483 THR A CA 1
ATOM 3818 C C . THR A 1 485 ? -2.995 58.905 -42.041 1.00 29.41 483 THR A C 1
ATOM 3819 O O . THR A 1 485 ? -1.988 58.175 -42.208 1.00 30.89 483 THR A O 1
ATOM 3823 N N . ILE A 1 486 ? -3.817 58.760 -41.022 1.00 29.37 484 ILE A N 1
ATOM 3824 C CA . ILE A 1 486 ? -3.723 57.606 -40.154 1.00 30.33 484 ILE A CA 1
ATOM 3825 C C . ILE A 1 486 ? -3.710 56.326 -40.986 1.00 30.64 484 ILE A C 1
ATOM 3826 O O . ILE A 1 486 ? -2.802 55.532 -40.862 1.00 32.26 484 ILE A O 1
ATOM 3831 N N . ASN A 1 487 ? -4.709 56.164 -41.847 1.00 31.12 485 ASN A N 1
ATOM 3832 C CA . ASN A 1 487 ? -4.847 55.010 -42.702 1.00 30.77 485 ASN A CA 1
ATOM 3833 C C . ASN A 1 487 ? -3.657 54.814 -43.632 1.00 30.76 485 ASN A C 1
ATOM 3834 O O . ASN A 1 487 ? -3.184 53.686 -43.781 1.00 29.48 485 ASN A O 1
ATOM 3839 N N . ASP A 1 488 ? -3.200 55.893 -44.292 1.00 31.25 486 ASP A N 1
ATOM 3840 C CA . ASP A 1 488 ? -1.974 55.797 -45.146 1.00 31.20 486 ASP A CA 1
ATOM 3841 C C . ASP A 1 488 ? -0.771 55.288 -44.302 1.00 31.34 486 ASP A C 1
ATOM 3842 O O . ASP A 1 488 ? 0.031 54.482 -44.775 1.00 30.44 486 ASP A O 1
ATOM 3847 N N . ALA A 1 489 ? -0.641 55.789 -43.068 1.00 31.88 487 ALA A N 1
ATOM 3848 C CA . ALA A 1 489 ? 0.480 55.408 -42.188 1.00 31.76 487 ALA A CA 1
ATOM 3849 C C . ALA A 1 489 ? 0.455 53.921 -41.765 1.00 31.65 487 ALA A C 1
ATOM 3850 O O . ALA A 1 489 ? 1.481 53.256 -41.759 1.00 32.73 487 ALA A O 1
ATOM 3852 N N . ILE A 1 490 ? -0.713 53.401 -41.418 1.00 31.98 488 ILE A N 1
ATOM 3853 C CA . ILE A 1 490 ? -0.874 51.955 -41.106 1.00 31.85 488 ILE A CA 1
ATOM 3854 C C . ILE A 1 490 ? -0.601 51.086 -42.344 1.00 31.21 488 ILE A C 1
ATOM 3855 O O . ILE A 1 490 ? 0.156 50.132 -42.273 1.00 31.76 488 ILE A O 1
ATOM 3860 N N . GLU A 1 491 ? -1.207 51.397 -43.490 1.00 31.78 489 GLU A N 1
ATOM 3861 C CA . GLU A 1 491 ? -0.896 50.639 -44.700 1.00 32.45 489 GLU A CA 1
ATOM 3862 C C . GLU A 1 491 ? 0.612 50.616 -45.015 1.00 31.84 489 GLU A C 1
ATOM 3863 O O . GLU A 1 491 ? 1.151 49.581 -45.407 1.00 31.10 489 GLU A O 1
ATOM 3869 N N . ALA A 1 492 ? 1.268 51.772 -44.853 1.00 31.02 490 ALA A N 1
ATOM 3870 C CA . ALA A 1 492 ? 2.679 51.903 -45.116 1.00 31.56 490 ALA A CA 1
ATOM 3871 C C . ALA A 1 492 ? 3.525 50.969 -44.269 1.00 31.65 490 ALA A C 1
ATOM 3872 O O . ALA A 1 492 ? 4.471 50.322 -44.788 1.00 31.68 490 ALA A O 1
ATOM 3874 N N . ALA A 1 493 ? 3.224 50.969 -42.968 1.00 31.49 491 ALA A N 1
ATOM 3875 C CA . ALA A 1 493 ? 3.790 50.071 -41.991 1.00 30.94 491 ALA A CA 1
ATOM 3876 C C . ALA A 1 493 ? 3.646 48.615 -42.425 1.00 31.00 491 ALA A C 1
ATOM 3877 O O . ALA A 1 493 ? 4.611 47.854 -42.379 1.00 29.85 491 ALA A O 1
ATOM 3879 N N . TYR A 1 494 ? 2.447 48.211 -42.842 1.00 31.14 492 TYR A N 1
ATOM 3880 C CA . TYR A 1 494 ? 2.273 46.817 -43.302 1.00 30.97 492 TYR A CA 1
ATOM 3881 C C . TYR A 1 494 ? 3.141 46.469 -44.520 1.00 31.35 492 TYR A C 1
ATOM 3882 O O . TYR A 1 494 ? 3.598 45.330 -44.682 1.00 31.81 492 TYR A O 1
ATOM 3891 N N . LYS A 1 495 ? 3.321 47.446 -45.390 1.00 32.27 493 LYS A N 1
ATOM 3892 C CA . LYS A 1 495 ? 4.119 47.266 -46.606 1.00 33.49 493 LYS A CA 1
ATOM 3893 C C . LYS A 1 495 ? 5.603 47.129 -46.280 1.00 33.94 493 LYS A C 1
ATOM 3894 O O . LYS A 1 495 ? 6.353 46.581 -47.076 1.00 34.78 493 LYS A O 1
ATOM 3900 N N . LYS A 1 496 ? 6.010 47.650 -45.124 1.00 35.30 494 LYS A N 1
ATOM 3901 C CA . LYS A 1 496 ? 7.371 47.553 -44.630 1.00 36.16 494 LYS A CA 1
ATOM 3902 C C . LYS A 1 496 ? 7.616 46.224 -43.912 1.00 36.70 494 LYS A C 1
ATOM 3903 O O . LYS A 1 496 ? 8.704 45.690 -44.014 1.00 36.62 494 LYS A O 1
ATOM 3909 N N . ASP A 1 497 ? 6.610 45.696 -43.257 1.00 37.59 495 ASP A N 1
ATOM 3910 C CA . ASP A 1 497 ? 6.737 44.432 -42.599 1.00 38.50 495 ASP A CA 1
ATOM 3911 C C . ASP A 1 497 ? 6.946 43.318 -43.585 1.00 40.56 495 ASP A C 1
ATOM 3912 O O . ASP A 1 497 ? 6.510 43.378 -44.712 1.00 41.61 495 ASP A O 1
ATOM 3917 N N . LYS A 1 498 ? 7.572 42.259 -43.108 1.00 43.11 496 LYS A N 1
ATOM 3918 C CA . LYS A 1 498 ? 7.562 41.012 -43.801 1.00 44.61 496 LYS A CA 1
ATOM 3919 C C . LYS A 1 498 ? 6.133 40.561 -43.801 1.00 45.01 496 LYS A C 1
ATOM 3920 O O . LYS A 1 498 ? 5.449 40.730 -42.810 1.00 45.91 496 LYS A O 1
ATOM 3934 N N . PHE B 1 4 ? -36.737 39.452 -13.757 1.00 86.09 2 PHE B N 1
ATOM 3935 C CA . PHE B 1 4 ? -36.331 39.883 -15.109 1.00 85.66 2 PHE B CA 1
ATOM 3936 C C . PHE B 1 4 ? -37.489 40.123 -16.068 1.00 85.31 2 PHE B C 1
ATOM 3937 O O . PHE B 1 4 ? -37.326 40.793 -17.089 1.00 85.34 2 PHE B O 1
ATOM 3945 N N . GLU B 1 5 ? -38.657 39.599 -15.721 1.00 84.75 3 GLU B N 1
ATOM 3946 C CA . GLU B 1 5 ? -39.827 39.657 -16.591 1.00 84.30 3 GLU B CA 1
ATOM 3947 C C . GLU B 1 5 ? -40.371 41.093 -16.860 1.00 83.63 3 GLU B C 1
ATOM 3948 O O . GLU B 1 5 ? -40.941 41.335 -17.933 1.00 83.58 3 GLU B O 1
ATOM 3954 N N . SER B 1 6 ? -40.174 42.029 -15.917 1.00 82.42 4 SER B N 1
ATOM 3955 C CA . SER B 1 6 ? -40.385 43.478 -16.172 1.00 81.53 4 SER B CA 1
ATOM 3956 C C . SER B 1 6 ? -39.756 43.960 -17.502 1.00 80.95 4 SER B C 1
ATOM 3957 O O . SER B 1 6 ? -40.427 44.609 -18.330 1.00 80.71 4 SER B O 1
ATOM 3960 N N . ALA B 1 7 ? -38.469 43.626 -17.680 1.00 79.87 5 ALA B N 1
ATOM 3961 C CA . ALA B 1 7 ? -37.696 43.923 -18.899 1.00 78.71 5 ALA B CA 1
ATOM 3962 C C . ALA B 1 7 ? -37.799 42.801 -19.939 1.00 77.59 5 ALA B C 1
ATOM 3963 O O . ALA B 1 7 ? -36.852 42.550 -20.687 1.00 77.76 5 ALA B O 1
ATOM 3965 N N . GLU B 1 8 ? -38.934 42.108 -19.963 1.00 76.25 6 GLU B N 1
ATOM 3966 C CA . GLU B 1 8 ? -39.255 41.170 -21.036 1.00 75.08 6 GLU B CA 1
ATOM 3967 C C . GLU B 1 8 ? -40.592 41.555 -21.697 1.00 74.34 6 GLU B C 1
ATOM 3968 O O . GLU B 1 8 ? -41.130 40.799 -22.515 1.00 74.14 6 GLU B O 1
ATOM 3974 N N . VAL B 1 9 ? -41.091 42.756 -21.371 1.00 73.22 7 VAL B N 1
ATOM 3975 C CA . VAL B 1 9 ? -42.440 43.206 -21.774 1.00 72.12 7 VAL B CA 1
ATOM 3976 C C . VAL B 1 9 ? -42.446 43.936 -23.134 1.00 71.16 7 VAL B C 1
ATOM 3977 O O . VAL B 1 9 ? -43.476 44.485 -23.542 1.00 71.23 7 VAL B O 1
ATOM 3981 N N . GLY B 1 10 ? -41.301 43.940 -23.822 1.00 69.42 8 GLY B N 1
ATOM 3982 C CA . GLY B 1 10 ? -41.226 44.397 -25.215 1.00 68.25 8 GLY B CA 1
ATOM 3983 C C . GLY B 1 10 ? -40.849 45.861 -25.419 1.00 67.07 8 GLY B C 1
ATOM 3984 O O . GLY B 1 10 ? -41.058 46.391 -26.525 1.00 66.61 8 GLY B O 1
ATOM 3985 N N . HIS B 1 11 ? -40.292 46.495 -24.363 1.00 65.25 9 HIS B N 1
ATOM 3986 C CA . HIS B 1 11 ? -39.894 47.938 -24.346 1.00 64.09 9 HIS B CA 1
ATOM 3987 C C . HIS B 1 11 ? -39.333 48.473 -25.675 1.00 63.18 9 HIS B C 1
ATOM 3988 O O . HIS B 1 11 ? -38.432 47.859 -26.267 1.00 62.06 9 HIS B O 1
ATOM 3995 N N . SER B 1 12 ? -39.854 49.622 -26.116 1.00 62.27 10 SER B N 1
ATOM 3996 C CA . SER B 1 12 ? -39.588 50.126 -27.461 1.00 61.66 10 SER B CA 1
ATOM 3997 C C . SER B 1 12 ? -39.815 51.640 -27.532 1.00 60.96 10 SER B C 1
ATOM 3998 O O . SER B 1 12 ? -40.616 52.188 -26.761 1.00 60.25 10 SER B O 1
ATOM 4001 N N . ILE B 1 13 ? -39.109 52.298 -28.458 1.00 60.07 11 ILE B N 1
ATOM 4002 C CA . ILE B 1 13 ? -39.205 53.755 -28.695 1.00 59.52 11 ILE B CA 1
ATOM 4003 C C . ILE B 1 13 ? -39.106 53.994 -30.225 1.00 59.24 11 ILE B C 1
ATOM 4004 O O . ILE B 1 13 ? -38.187 53.470 -30.874 1.00 58.82 11 ILE B O 1
ATOM 4009 N N . ASP B 1 14 ? -40.102 54.703 -30.801 1.00 57.69 12 ASP B N 1
ATOM 4010 C CA . ASP B 1 14 ? -40.113 54.976 -32.239 1.00 57.18 12 ASP B CA 1
ATOM 4011 C C . ASP B 1 14 ? -39.032 55.985 -32.621 1.00 55.21 12 ASP B C 1
ATOM 4012 O O . ASP B 1 14 ? -38.511 56.717 -31.785 1.00 54.38 12 ASP B O 1
ATOM 4017 N N . LYS B 1 15 ? -38.694 55.993 -33.905 1.00 53.59 13 LYS B N 1
ATOM 4018 C CA . LYS B 1 15 ? -37.622 56.832 -34.449 1.00 53.67 13 LYS B CA 1
ATOM 4019 C C . LYS B 1 15 ? -37.766 58.323 -34.177 1.00 53.66 13 LYS B C 1
ATOM 4020 O O . LYS B 1 15 ? -36.819 58.962 -33.780 1.00 52.74 13 LYS B O 1
ATOM 4026 N N . ASP B 1 16 ? -38.919 58.898 -34.564 1.00 54.21 14 ASP B N 1
ATOM 4027 C CA . ASP B 1 16 ? -39.113 60.340 -34.422 1.00 54.62 14 ASP B CA 1
ATOM 4028 C C . ASP B 1 16 ? -38.915 60.784 -32.960 1.00 53.93 14 ASP B C 1
ATOM 4029 O O . ASP B 1 16 ? -38.238 61.761 -32.695 1.00 54.39 14 ASP B O 1
ATOM 4034 N N . THR B 1 17 ? -39.562 60.093 -32.029 1.00 54.07 15 THR B N 1
ATOM 4035 C CA . THR B 1 17 ? -39.448 60.406 -30.587 1.00 53.76 15 THR B CA 1
ATOM 4036 C C . THR B 1 17 ? -38.025 60.343 -30.118 1.00 53.99 15 THR B C 1
ATOM 4037 O O . THR B 1 17 ? -37.591 61.176 -29.305 1.00 53.77 15 THR B O 1
ATOM 4041 N N . TYR B 1 18 ? -37.318 59.312 -30.584 1.00 54.27 16 TYR B N 1
ATOM 4042 C CA . TYR B 1 18 ? -35.940 58.998 -30.144 1.00 54.58 16 TYR B CA 1
ATOM 4043 C C . TYR B 1 18 ? -34.958 60.049 -30.643 1.00 54.55 16 TYR B C 1
ATOM 4044 O O . TYR B 1 18 ? -34.067 60.472 -29.915 1.00 54.09 16 TYR B O 1
ATOM 4053 N N . GLU B 1 19 ? -35.139 60.450 -31.910 1.00 55.48 17 GLU B N 1
ATOM 4054 C CA . GLU B 1 19 ? -34.187 61.372 -32.573 1.00 55.50 17 GLU B CA 1
ATOM 4055 C C . GLU B 1 19 ? -34.298 62.800 -32.003 1.00 55.42 17 GLU B C 1
ATOM 4056 O O . GLU B 1 19 ? -33.288 63.451 -31.766 1.00 56.41 17 GLU B O 1
ATOM 4062 N N . LYS B 1 20 ? -35.525 63.262 -31.757 1.00 54.81 18 LYS B N 1
ATOM 4063 C CA . LYS B 1 20 ? -35.721 64.495 -30.997 1.00 54.18 18 LYS B CA 1
ATOM 4064 C C . LYS B 1 20 ? -35.118 64.397 -29.574 1.00 53.01 18 LYS B C 1
ATOM 4065 O O . LYS B 1 20 ? -34.461 65.327 -29.113 1.00 52.88 18 LYS B O 1
ATOM 4071 N N . ALA B 1 21 ? -35.345 63.277 -28.883 1.00 52.36 19 ALA B N 1
ATOM 4072 C CA . ALA B 1 21 ? -34.820 63.064 -27.514 1.00 51.52 19 ALA B CA 1
ATOM 4073 C C . ALA B 1 21 ? -33.336 63.209 -27.488 1.00 50.54 19 ALA B C 1
ATOM 4074 O O . ALA B 1 21 ? -32.760 63.755 -26.521 1.00 50.78 19 ALA B O 1
ATOM 4076 N N . VAL B 1 22 ? -32.704 62.661 -28.530 1.00 49.26 20 VAL B N 1
ATOM 4077 C CA . VAL B 1 22 ? -31.268 62.474 -28.519 1.00 46.89 20 VAL B CA 1
ATOM 4078 C C . VAL B 1 22 ? -30.565 63.805 -28.692 1.00 45.95 20 VAL B C 1
ATOM 4079 O O . VAL B 1 22 ? -29.551 64.043 -28.058 1.00 45.32 20 VAL B O 1
ATOM 4083 N N . ILE B 1 23 ? -31.137 64.694 -29.485 1.00 43.34 21 ILE B N 1
ATOM 4084 C CA . ILE B 1 23 ? -30.515 66.008 -29.721 1.00 42.60 21 ILE B CA 1
ATOM 4085 C C . ILE B 1 23 ? -30.292 66.716 -28.403 1.00 40.11 21 ILE B C 1
ATOM 4086 O O . ILE B 1 23 ? -29.176 67.162 -28.122 1.00 40.39 21 ILE B O 1
ATOM 4091 N N . GLU B 1 24 ? -31.330 66.745 -27.570 1.00 38.58 22 GLU B N 1
ATOM 4092 C CA . GLU B 1 24 ? -31.245 67.385 -26.265 1.00 37.54 22 GLU B CA 1
ATOM 4093 C C . GLU B 1 24 ? -30.429 66.567 -25.247 1.00 36.50 22 GLU B C 1
ATOM 4094 O O . GLU B 1 24 ? -29.731 67.162 -24.422 1.00 34.93 22 GLU B O 1
ATOM 4100 N N . LEU B 1 25 ? -30.536 65.231 -25.301 1.00 35.69 23 LEU B N 1
ATOM 4101 C CA . LEU B 1 25 ? -29.828 64.341 -24.364 1.00 35.69 23 LEU B CA 1
ATOM 4102 C C . LEU B 1 25 ? -28.304 64.461 -24.504 1.00 35.53 23 LEU B C 1
ATOM 4103 O O . LEU B 1 25 ? -27.595 64.624 -23.514 1.00 35.32 23 LEU B O 1
ATOM 4108 N N . ARG B 1 26 ? -27.805 64.377 -25.740 1.00 34.61 24 ARG B N 1
ATOM 4109 C CA . ARG B 1 26 ? -26.379 64.474 -25.958 1.00 34.35 24 ARG B CA 1
ATOM 4110 C C . ARG B 1 26 ? -25.767 65.836 -25.570 1.00 33.69 24 ARG B C 1
ATOM 4111 O O . ARG B 1 26 ? -24.669 65.889 -25.017 1.00 31.21 24 ARG B O 1
ATOM 4119 N N . GLU B 1 27 ? -26.476 66.928 -25.820 1.00 33.55 25 GLU B N 1
ATOM 4120 C CA . GLU B 1 27 ? -26.028 68.231 -25.352 1.00 34.37 25 GLU B CA 1
ATOM 4121 C C . GLU B 1 27 ? -26.025 68.328 -23.830 1.00 34.36 25 GLU B C 1
ATOM 4122 O O . GLU B 1 27 ? -25.094 68.881 -23.237 1.00 34.70 25 GLU B O 1
ATOM 4128 N N . ALA B 1 28 ? -27.078 67.813 -23.204 1.00 34.36 26 ALA B N 1
ATOM 4129 C CA . ALA B 1 28 ? -27.157 67.758 -21.742 1.00 34.44 26 ALA B CA 1
ATOM 4130 C C . ALA B 1 28 ? -26.069 66.845 -21.078 1.00 34.28 26 ALA B C 1
ATOM 4131 O O . ALA B 1 28 ? -25.519 67.179 -20.019 1.00 34.64 26 ALA B O 1
ATOM 4133 N N . LEU B 1 29 ? -25.731 65.708 -21.687 1.00 33.17 27 LEU B N 1
ATOM 4134 C CA . LEU B 1 29 ? -24.607 64.910 -21.227 1.00 32.61 27 LEU B CA 1
ATOM 4135 C C . LEU B 1 29 ? -23.259 65.610 -21.387 1.00 31.80 27 LEU B C 1
ATOM 4136 O O . LEU B 1 29 ? -22.402 65.513 -20.522 1.00 32.18 27 LEU B O 1
ATOM 4141 N N . LEU B 1 30 ? -23.041 66.277 -22.505 1.00 30.87 28 LEU B N 1
ATOM 4142 C CA . LEU B 1 30 ? -21.776 66.950 -22.727 1.00 30.56 28 LEU B CA 1
ATOM 4143 C C . LEU B 1 30 ? -21.596 68.024 -21.656 1.00 30.99 28 LEU B C 1
ATOM 4144 O O . LEU B 1 30 ? -20.525 68.174 -21.075 1.00 28.28 28 LEU B O 1
ATOM 4149 N N . GLU B 1 31 ? -22.677 68.734 -21.361 1.00 31.91 29 GLU B N 1
ATOM 4150 C CA . GLU B 1 31 ? -22.625 69.774 -20.338 1.00 33.84 29 GLU B CA 1
ATOM 4151 C C . GLU B 1 31 ? -22.311 69.299 -18.922 1.00 33.30 29 GLU B C 1
ATOM 4152 O O . GLU B 1 31 ? -21.489 69.911 -18.219 1.00 33.04 29 GLU B O 1
ATOM 4158 N N . ALA B 1 32 ? -22.973 68.211 -18.542 1.00 33.61 30 ALA B N 1
ATOM 4159 C CA . ALA B 1 32 ? -22.792 67.529 -17.282 1.00 32.65 30 ALA B CA 1
ATOM 4160 C C . ALA B 1 32 ? -21.394 66.919 -17.161 1.00 33.59 30 ALA B C 1
ATOM 4161 O O . ALA B 1 32 ? -20.809 66.920 -16.099 1.00 32.51 30 ALA B O 1
ATOM 4163 N N . GLN B 1 33 ? -20.913 66.319 -18.259 1.00 33.63 31 GLN B N 1
ATOM 4164 C CA . GLN B 1 33 ? -19.608 65.730 -18.333 1.00 33.38 31 GLN B CA 1
ATOM 4165 C C . GLN B 1 33 ? -18.561 66.802 -18.111 1.00 33.42 31 GLN B C 1
ATOM 4166 O O . GLN B 1 33 ? -17.573 66.590 -17.396 1.00 31.94 31 GLN B O 1
ATOM 4172 N N . PHE B 1 34 ? -18.788 67.957 -18.723 1.00 33.09 32 PHE B N 1
ATOM 4173 C CA . PHE B 1 34 ? -17.890 69.088 -18.540 1.00 32.67 32 PHE B CA 1
ATOM 4174 C C . PHE B 1 34 ? -17.912 69.690 -17.128 1.00 32.71 32 PHE B C 1
ATOM 4175 O O . PHE B 1 34 ? -16.877 70.153 -16.629 1.00 30.84 32 PHE B O 1
ATOM 4183 N N . GLU B 1 35 ? -19.090 69.714 -16.506 1.00 33.12 33 GLU B N 1
ATOM 4184 C CA . GLU B 1 35 ? -19.225 70.163 -15.117 1.00 32.83 33 GLU B CA 1
ATOM 4185 C C . GLU B 1 35 ? -18.588 69.141 -14.171 1.00 32.15 33 GLU B C 1
ATOM 4186 O O . GLU B 1 35 ? -18.063 69.511 -13.121 1.00 30.34 33 GLU B O 1
ATOM 4192 N N . LEU B 1 36 ? -18.693 67.855 -14.515 1.00 31.13 34 LEU B N 1
ATOM 4193 C CA . LEU B 1 36 ? -17.974 66.815 -13.791 1.00 32.08 34 LEU B CA 1
ATOM 4194 C C . LEU B 1 36 ? -16.420 67.060 -13.776 1.00 32.76 34 LEU B C 1
ATOM 4195 O O . LEU B 1 36 ? -15.765 67.022 -12.724 1.00 32.46 34 LEU B O 1
ATOM 4200 N N . LYS B 1 37 ? -15.841 67.304 -14.960 1.00 33.24 35 LYS B N 1
ATOM 4201 C CA . LYS B 1 37 ? -14.447 67.697 -15.111 1.00 32.34 35 LYS B CA 1
ATOM 4202 C C . LYS B 1 37 ? -14.130 68.936 -14.304 1.00 32.73 35 LYS B C 1
ATOM 4203 O O . LYS B 1 37 ? -13.141 68.957 -13.544 1.00 32.19 35 LYS B O 1
ATOM 4209 N N . GLN B 1 38 ? -14.956 69.977 -14.422 1.00 32.37 36 GLN B N 1
ATOM 4210 C CA . GLN B 1 38 ? -14.651 71.233 -13.721 1.00 32.37 36 GLN B CA 1
ATOM 4211 C C . GLN B 1 38 ? -14.718 71.094 -12.180 1.00 32.24 36 GLN B C 1
ATOM 4212 O O . GLN B 1 38 ? -13.873 71.668 -11.439 1.00 29.87 36 GLN B O 1
ATOM 4218 N N . GLN B 1 39 ? -15.692 70.329 -11.682 1.00 31.03 37 GLN B N 1
ATOM 4219 C CA . GLN B 1 39 ? -15.802 70.137 -10.233 1.00 31.22 37 GLN B CA 1
ATOM 4220 C C . GLN B 1 39 ? -14.648 69.310 -9.654 1.00 30.22 37 GLN B C 1
ATOM 4221 O O . GLN B 1 39 ? -14.162 69.584 -8.561 1.00 29.15 37 GLN B O 1
ATOM 4227 N N . ALA B 1 40 ? -14.254 68.278 -10.390 1.00 30.03 38 ALA B N 1
ATOM 4228 C CA . ALA B 1 40 ? -13.096 67.430 -10.046 1.00 29.55 38 ALA B CA 1
ATOM 4229 C C . ALA B 1 40 ? -13.340 66.842 -8.649 1.00 28.42 38 ALA B C 1
ATOM 4230 O O . ALA B 1 40 ? -12.456 66.736 -7.829 1.00 28.38 38 ALA B O 1
ATOM 4232 N N . ARG B 1 41 ? -14.571 66.449 -8.401 1.00 27.46 39 ARG B N 1
ATOM 4233 C CA . ARG B 1 41 ? -15.028 66.186 -7.053 1.00 27.62 39 ARG B CA 1
ATOM 4234 C C . ARG B 1 41 ? -15.299 64.738 -6.793 1.00 26.58 39 ARG B C 1
ATOM 4235 O O . ARG B 1 41 ? -15.171 64.278 -5.656 1.00 26.89 39 ARG B O 1
ATOM 4243 N N . PHE B 1 42 ? -15.702 64.024 -7.828 1.00 25.04 40 PHE B N 1
ATOM 4244 C CA . PHE B 1 42 ? -15.973 62.585 -7.708 1.00 24.92 40 PHE B CA 1
ATOM 4245 C C . PHE B 1 42 ? -15.816 61.897 -9.052 1.00 23.84 40 PHE B C 1
ATOM 4246 O O . PHE B 1 42 ? -15.901 62.563 -10.073 1.00 24.62 40 PHE B O 1
ATOM 4254 N N . PRO B 1 43 ? -15.514 60.575 -9.051 1.00 24.42 41 PRO B N 1
ATOM 4255 C CA . PRO B 1 43 ? -15.439 59.810 -10.283 1.00 24.17 41 PRO B CA 1
ATOM 4256 C C . PRO B 1 43 ? -16.827 59.242 -10.650 1.00 24.74 41 PRO B C 1
ATOM 4257 O O . PRO B 1 43 ? -17.724 59.142 -9.764 1.00 23.55 41 PRO B O 1
ATOM 4261 N N . VAL B 1 44 ? -17.000 58.882 -11.933 1.00 24.65 42 VAL B N 1
ATOM 4262 C CA . VAL B 1 44 ? -18.175 58.117 -12.397 1.00 24.56 42 VAL B CA 1
ATOM 4263 C C . VAL B 1 44 ? -17.693 56.739 -12.868 1.00 22.88 42 VAL B C 1
ATOM 4264 O O . VAL B 1 44 ? -16.754 56.631 -13.637 1.00 22.89 42 VAL B O 1
ATOM 4268 N N . ILE B 1 45 ? -18.295 55.704 -12.334 1.00 22.92 43 ILE B N 1
ATOM 4269 C CA . ILE B 1 45 ? -18.029 54.299 -12.713 1.00 23.54 43 ILE B CA 1
ATOM 4270 C C . ILE B 1 45 ? -19.297 53.682 -13.283 1.00 24.14 43 ILE B C 1
ATOM 4271 O O . ILE B 1 45 ? -20.361 53.742 -12.684 1.00 23.55 43 ILE B O 1
ATOM 4276 N N . ILE B 1 46 ? -19.189 53.149 -14.497 1.00 24.84 44 ILE B N 1
ATOM 4277 C CA . ILE B 1 46 ? -20.325 52.492 -15.169 1.00 24.95 44 ILE B CA 1
ATOM 4278 C C . ILE B 1 46 ? -19.904 51.037 -15.402 1.00 25.57 44 ILE B C 1
ATOM 4279 O O . ILE B 1 46 ? -18.964 50.756 -16.164 1.00 25.34 44 ILE B O 1
ATOM 4284 N N . LEU B 1 47 ? -20.617 50.136 -14.739 1.00 25.90 45 LEU B N 1
ATOM 4285 C CA . LEU B 1 47 ? -20.525 48.708 -15.012 1.00 25.20 45 LEU B CA 1
ATOM 4286 C C . LEU B 1 47 ? -21.492 48.262 -16.114 1.00 25.05 45 LEU B C 1
ATOM 4287 O O . LEU B 1 47 ? -22.675 48.576 -16.104 1.00 25.10 45 LEU B O 1
ATOM 4292 N N . ILE B 1 48 ? -20.957 47.517 -17.070 1.00 24.92 46 ILE B N 1
ATOM 4293 C CA . ILE B 1 48 ? -21.701 47.087 -18.240 1.00 25.46 46 ILE B CA 1
ATOM 4294 C C . ILE B 1 48 ? -21.697 45.573 -18.146 1.00 25.69 46 ILE B C 1
ATOM 4295 O O . ILE B 1 48 ? -20.651 44.975 -18.244 1.00 25.96 46 ILE B O 1
ATOM 4300 N N . ASN B 1 49 ? -22.868 44.998 -17.882 1.00 26.24 47 ASN B N 1
ATOM 4301 C CA . ASN B 1 49 ? -23.071 43.562 -17.830 1.00 26.79 47 ASN B CA 1
ATOM 4302 C C . ASN B 1 49 ? -24.360 43.082 -18.530 1.00 27.93 47 ASN B C 1
ATOM 4303 O O . ASN B 1 49 ? -25.181 43.865 -18.999 1.00 26.75 47 ASN B O 1
ATOM 4308 N N . GLY B 1 50 ? -24.530 41.764 -18.559 1.00 28.88 48 GLY B N 1
ATOM 4309 C CA . GLY B 1 50 ? -25.747 41.160 -19.044 1.00 30.60 48 GLY B CA 1
ATOM 4310 C C . GLY B 1 50 ? -25.520 40.202 -20.191 1.00 30.89 48 GLY B C 1
ATOM 4311 O O . GLY B 1 50 ? -24.408 39.722 -20.400 1.00 31.65 48 GLY B O 1
ATOM 4312 N N . ILE B 1 51 ? -26.597 39.939 -20.917 1.00 32.06 49 ILE B N 1
ATOM 4313 C CA . ILE B 1 51 ? -26.605 39.019 -22.067 1.00 32.96 49 ILE B CA 1
ATOM 4314 C C . ILE B 1 51 ? -25.778 39.530 -23.268 1.00 33.83 49 ILE B C 1
ATOM 4315 O O . ILE B 1 51 ? -25.930 40.679 -23.745 1.00 32.92 49 ILE B O 1
ATOM 4320 N N . GLU B 1 52 ? -24.896 38.654 -23.744 1.00 34.84 50 GLU B N 1
ATOM 4321 C CA . GLU B 1 52 ? -24.186 38.866 -25.001 1.00 35.27 50 GLU B CA 1
ATOM 4322 C C . GLU B 1 52 ? -25.226 38.992 -26.165 1.00 35.20 50 GLU B C 1
ATOM 4323 O O . GLU B 1 52 ? -26.123 38.130 -26.315 1.00 35.86 50 GLU B O 1
ATOM 4329 N N . GLY B 1 53 ? -25.124 40.093 -26.935 1.00 33.69 51 GLY B N 1
ATOM 4330 C CA . GLY B 1 53 ? -26.072 40.467 -27.981 1.00 32.39 51 GLY B CA 1
ATOM 4331 C C . GLY B 1 53 ? -27.253 41.357 -27.570 1.00 31.59 51 GLY B C 1
ATOM 4332 O O . GLY B 1 53 ? -28.139 41.628 -28.393 1.00 30.42 51 GLY B O 1
ATOM 4333 N N . ALA B 1 54 ? -27.272 41.827 -26.322 1.00 30.21 52 ALA B N 1
ATOM 4334 C CA . ALA B 1 54 ? -28.341 42.680 -25.811 1.00 30.21 52 ALA B CA 1
ATOM 4335 C C . ALA B 1 54 ? -27.964 44.173 -25.892 1.00 29.83 52 ALA B C 1
ATOM 4336 O O . ALA B 1 54 ? -28.633 45.030 -25.315 1.00 29.39 52 ALA B O 1
ATOM 4338 N N . GLY B 1 55 ? -26.909 44.468 -26.643 1.00 29.66 53 GLY B N 1
ATOM 4339 C CA . GLY B 1 55 ? -26.513 45.832 -26.960 1.00 30.40 53 GLY B CA 1
ATOM 4340 C C . GLY B 1 55 ? -25.472 46.469 -26.057 1.00 30.02 53 GLY B C 1
ATOM 4341 O O . GLY B 1 55 ? -25.328 47.688 -26.079 1.00 30.53 53 GLY B O 1
ATOM 4342 N N . LYS B 1 56 ? -24.756 45.663 -25.270 1.00 30.54 54 LYS B N 1
ATOM 4343 C CA . LYS B 1 56 ? -23.694 46.170 -24.374 1.00 29.95 54 LYS B CA 1
ATOM 4344 C C . LYS B 1 56 ? -22.667 47.023 -25.113 1.00 29.39 54 LYS B C 1
ATOM 4345 O O . LYS B 1 56 ? -22.541 48.192 -24.824 1.00 28.14 54 LYS B O 1
ATOM 4351 N N . GLY B 1 57 ? -21.967 46.437 -26.079 1.00 29.04 55 GLY B N 1
ATOM 4352 C CA . GLY B 1 57 ? -20.893 47.127 -26.760 1.00 29.12 55 GLY B CA 1
ATOM 4353 C C . GLY B 1 57 ? -21.387 48.264 -27.630 1.00 29.24 55 GLY B C 1
ATOM 4354 O O . GLY B 1 57 ? -20.737 49.312 -27.716 1.00 28.78 55 GLY B O 1
ATOM 4355 N N . GLU B 1 58 ? -22.542 48.054 -28.278 1.00 29.70 56 GLU B N 1
ATOM 4356 C CA . GLU B 1 58 ? -23.121 49.051 -29.196 1.00 29.99 56 GLU B CA 1
ATOM 4357 C C . GLU B 1 58 ? -23.517 50.282 -28.405 1.00 29.50 56 GLU B C 1
ATOM 4358 O O . GLU B 1 58 ? -23.307 51.400 -28.835 1.00 29.60 56 GLU B O 1
ATOM 4364 N N . THR B 1 59 ? -24.090 50.056 -27.223 1.00 29.41 57 THR B N 1
ATOM 4365 C CA . THR B 1 59 ? -24.519 51.154 -26.373 1.00 28.61 57 THR B CA 1
ATOM 4366 C C . THR B 1 59 ? -23.318 51.931 -25.835 1.00 29.03 57 THR B C 1
ATOM 4367 O O . THR B 1 59 ? -23.330 53.158 -25.874 1.00 28.83 57 THR B O 1
ATOM 4371 N N . VAL B 1 60 ? -22.262 51.248 -25.392 1.00 28.24 58 VAL B N 1
ATOM 4372 C CA . VAL B 1 60 ? -21.065 51.977 -24.933 1.00 28.50 58 VAL B CA 1
ATOM 4373 C C . VAL B 1 60 ? -20.396 52.804 -26.050 1.00 28.35 58 VAL B C 1
ATOM 4374 O O . VAL B 1 60 ? -20.004 53.9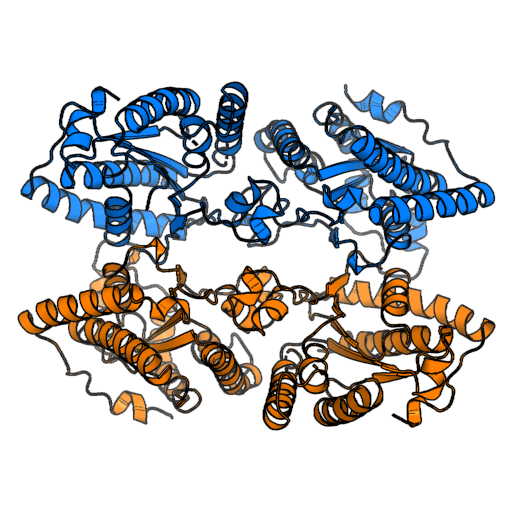78 -25.825 1.00 27.54 58 VAL B O 1
ATOM 4378 N N . LYS B 1 61 ? -20.319 52.235 -27.256 1.00 28.40 59 LYS B N 1
ATOM 4379 C CA . LYS B 1 61 ? -19.875 52.988 -28.442 1.00 28.96 59 LYS B CA 1
ATOM 4380 C C . LYS B 1 61 ? -20.695 54.248 -28.647 1.00 29.00 59 LYS B C 1
ATOM 4381 O O . LYS B 1 61 ? -20.140 55.321 -28.819 1.00 28.54 59 LYS B O 1
ATOM 4387 N N . LEU B 1 62 ? -22.022 54.105 -28.624 1.00 29.40 60 LEU B N 1
ATOM 4388 C CA . LEU B 1 62 ? -22.911 55.258 -28.802 1.00 29.45 60 LEU B CA 1
ATOM 4389 C C . LEU B 1 62 ? -22.726 56.305 -27.724 1.00 29.06 60 LEU B C 1
ATOM 4390 O O . LEU B 1 62 ? -22.733 57.470 -28.039 1.00 29.86 60 LEU B O 1
ATOM 4395 N N . LEU B 1 63 ? -22.563 55.912 -26.460 1.00 29.21 61 LEU B N 1
ATOM 4396 C CA . LEU B 1 63 ? -22.287 56.901 -25.408 1.00 29.97 61 LEU B CA 1
ATOM 4397 C C . LEU B 1 63 ? -20.994 57.686 -25.675 1.00 30.13 61 LEU B C 1
ATOM 4398 O O . LEU B 1 63 ? -20.918 58.871 -25.376 1.00 30.16 61 LEU B O 1
ATOM 4403 N N . ASN B 1 64 ? -19.976 57.031 -26.240 1.00 29.83 62 ASN B N 1
ATOM 4404 C CA . ASN B 1 64 ? -18.745 57.754 -26.616 1.00 29.63 62 ASN B CA 1
ATOM 4405 C C . ASN B 1 64 ? -18.860 58.598 -27.890 1.00 28.97 62 ASN B C 1
ATOM 4406 O O . ASN B 1 64 ? -17.927 59.269 -28.287 1.00 27.92 62 ASN B O 1
ATOM 4411 N N . GLU B 1 65 ? -19.991 58.502 -28.556 1.00 29.10 63 GLU B N 1
ATOM 4412 C CA . GLU B 1 65 ? -20.267 59.378 -29.673 1.00 30.69 63 GLU B CA 1
ATOM 4413 C C . GLU B 1 65 ? -21.095 60.572 -29.187 1.00 29.78 63 GLU B C 1
ATOM 4414 O O . GLU B 1 65 ? -20.884 61.690 -29.664 1.00 29.66 63 GLU B O 1
ATOM 4420 N N . TRP B 1 66 ? -21.982 60.331 -28.209 1.00 29.67 64 TRP B N 1
ATOM 4421 C CA . TRP B 1 66 ? -22.817 61.389 -27.617 1.00 29.66 64 TRP B CA 1
ATOM 4422 C C . TRP B 1 66 ? -22.033 62.257 -26.667 1.00 29.37 64 TRP B C 1
ATOM 4423 O O . TRP B 1 66 ? -22.219 63.479 -26.640 1.00 27.53 64 TRP B O 1
ATOM 4442 N N . ASP B 1 68 ? -18.011 63.026 -24.719 1.00 29.02 66 ASP B N 1
ATOM 4443 C CA . ASP B 1 68 ? -16.674 63.298 -25.168 1.00 28.18 66 ASP B CA 1
ATOM 4444 C C . ASP B 1 68 ? -15.745 62.168 -24.692 1.00 27.19 66 ASP B C 1
ATOM 4445 O O . ASP B 1 68 ? -15.448 62.046 -23.484 1.00 27.91 66 ASP B O 1
ATOM 4450 N N . PRO B 1 69 ? -15.248 61.362 -25.643 1.00 24.71 67 PRO B N 1
ATOM 4451 C CA . PRO B 1 69 ? -14.410 60.251 -25.284 1.00 24.32 67 PRO B CA 1
ATOM 4452 C C . PRO B 1 69 ? -13.079 60.666 -24.649 1.00 23.97 67 PRO B C 1
ATOM 4453 O O . PRO B 1 69 ? -12.462 59.865 -24.009 1.00 24.50 67 PRO B O 1
ATOM 4457 N N . ARG B 1 70 ? -12.632 61.906 -24.846 1.00 22.69 68 ARG B N 1
ATOM 4458 C CA . ARG B 1 70 ? -11.422 62.379 -24.182 1.00 22.39 68 ARG B CA 1
ATOM 4459 C C . ARG B 1 70 ? -11.525 62.337 -22.642 1.00 22.06 68 ARG B C 1
ATOM 4460 O O . ARG B 1 70 ? -10.504 62.426 -21.982 1.00 25.16 68 ARG B O 1
ATOM 4468 N N . LEU B 1 71 ? -12.742 62.191 -22.086 1.00 19.78 69 LEU B N 1
ATOM 4469 C CA . LEU B 1 71 ? -12.988 62.211 -20.635 1.00 18.52 69 LEU B CA 1
ATOM 4470 C C . LEU B 1 71 ? -13.540 60.864 -20.108 1.00 18.29 69 LEU B C 1
ATOM 4471 O O . LEU B 1 71 ? -13.999 60.764 -18.957 1.00 18.31 69 LEU B O 1
ATOM 4476 N N . ILE B 1 72 ? -13.478 59.854 -20.966 1.00 18.24 70 ILE B N 1
ATOM 4477 C CA . ILE B 1 72 ? -13.957 58.519 -20.652 1.00 19.16 70 ILE B CA 1
ATOM 4478 C C . ILE B 1 72 ? -12.892 57.520 -21.007 1.00 19.36 70 ILE B C 1
ATOM 4479 O O . ILE B 1 72 ? -12.233 57.635 -22.071 1.00 20.34 70 ILE B O 1
ATOM 4484 N N . GLU B 1 73 ? -12.714 56.555 -20.108 1.00 20.03 71 GLU B N 1
ATOM 4485 C CA . GLU B 1 73 ? -11.839 55.380 -20.323 1.00 21.11 71 GLU B CA 1
ATOM 4486 C C . GLU B 1 73 ? -12.693 54.134 -20.240 1.00 19.89 71 GLU B C 1
ATOM 4487 O O . GLU B 1 73 ? -13.482 53.994 -19.306 1.00 18.95 71 GLU B O 1
ATOM 4493 N N . VAL B 1 74 ? -12.552 53.257 -21.216 1.00 21.26 72 VAL B N 1
ATOM 4494 C CA . VAL B 1 74 ? -13.338 52.031 -21.264 1.00 23.27 72 VAL B CA 1
ATOM 4495 C C . VAL B 1 74 ? -12.389 50.887 -21.055 1.00 25.62 72 VAL B C 1
ATOM 4496 O O . VAL B 1 74 ? -11.409 50.778 -21.788 1.00 27.70 72 VAL B O 1
ATOM 4500 N N . GLN B 1 75 ? -12.682 50.022 -20.089 1.00 26.82 73 GLN B N 1
ATOM 4501 C CA . GLN B 1 75 ? -11.851 48.886 -19.792 1.00 28.21 73 GLN B CA 1
ATOM 4502 C C . GLN B 1 75 ? -12.605 47.582 -19.929 1.00 29.92 73 GLN B C 1
ATOM 4503 O O . GLN B 1 75 ? -13.801 47.458 -19.615 1.00 27.38 73 GLN B O 1
ATOM 4509 N N . SER B 1 76 ? -11.882 46.574 -20.372 1.00 32.16 74 SER B N 1
ATOM 4510 C CA . SER B 1 76 ? -12.315 45.213 -20.087 1.00 34.32 74 SER B CA 1
ATOM 4511 C C . SER B 1 76 ? -11.275 44.493 -19.274 1.00 34.90 74 SER B C 1
ATOM 4512 O O . SER B 1 76 ? -10.090 44.790 -19.363 1.00 37.41 74 SER B O 1
ATOM 4515 N N . PHE B 1 77 ? -11.722 43.586 -18.430 1.00 36.44 75 PHE B N 1
ATOM 4516 C CA . PHE B 1 77 ? -10.821 42.781 -17.659 1.00 38.03 75 PHE B CA 1
ATOM 4517 C C . PHE B 1 77 ? -10.931 41.332 -18.128 1.00 39.07 75 PHE B C 1
ATOM 4518 O O . PHE B 1 77 ? -10.982 40.427 -17.322 1.00 40.24 75 PHE B O 1
ATOM 4526 N N . LEU B 1 78 ? -10.971 41.113 -19.442 1.00 40.23 76 LEU B N 1
ATOM 4527 C CA . LEU B 1 78 ? -11.025 39.746 -19.984 1.00 40.48 76 LEU B CA 1
ATOM 4528 C C . LEU B 1 78 ? -9.746 38.965 -19.671 1.00 40.71 76 LEU B C 1
ATOM 4529 O O . LEU B 1 78 ? -9.786 37.887 -19.061 1.00 42.10 76 LEU B O 1
ATOM 4534 N N . ARG B 1 79 ? -8.614 39.519 -20.088 1.00 39.64 77 ARG B N 1
ATOM 4535 C CA . ARG B 1 79 ? -7.364 38.792 -20.105 1.00 38.62 77 ARG B CA 1
ATOM 4536 C C . ARG B 1 79 ? -6.376 39.430 -19.134 1.00 36.27 77 ARG B C 1
ATOM 4537 O O . ARG B 1 79 ? -5.737 40.419 -19.435 1.00 35.06 77 ARG B O 1
ATOM 4545 N N . PRO B 1 80 ? -6.239 38.852 -17.952 1.00 34.84 78 PRO B N 1
ATOM 4546 C CA . PRO B 1 80 ? -5.351 39.494 -16.984 1.00 33.32 78 PRO B CA 1
ATOM 4547 C C . PRO B 1 80 ? -3.864 39.348 -17.349 1.00 32.41 78 PRO B C 1
ATOM 4548 O O . PRO B 1 80 ? -3.482 38.347 -17.921 1.00 30.73 78 PRO B O 1
ATOM 4552 N N . SER B 1 81 ? -3.041 40.353 -17.034 1.00 31.45 79 SER B N 1
ATOM 4553 C CA . SER B 1 81 ? -1.606 40.230 -17.233 1.00 30.97 79 SER B CA 1
ATOM 4554 C C . SER B 1 81 ? -1.017 39.414 -16.078 1.00 29.80 79 SER B C 1
ATOM 4555 O O . SER B 1 81 ? -1.697 39.167 -15.083 1.00 29.54 79 SER B O 1
ATOM 4558 N N . ASP B 1 82 ? 0.240 38.980 -16.202 1.00 28.97 80 ASP B N 1
ATOM 4559 C CA . ASP B 1 82 ? 0.941 38.343 -15.082 1.00 30.10 80 ASP B CA 1
ATOM 4560 C C . ASP B 1 82 ? 0.999 39.253 -13.861 1.00 28.77 80 ASP B C 1
ATOM 4561 O O . ASP B 1 82 ? 0.928 38.800 -12.717 1.00 30.23 80 ASP B O 1
ATOM 4566 N N . GLU B 1 83 ? 1.114 40.549 -14.102 1.00 26.72 81 GLU B N 1
ATOM 4567 C CA . GLU B 1 83 ? 1.129 41.500 -13.024 1.00 26.43 81 GLU B CA 1
ATOM 4568 C C . GLU B 1 83 ? -0.135 41.502 -12.202 1.00 26.30 81 GLU B C 1
ATOM 4569 O O . GLU B 1 83 ? -0.098 41.571 -10.984 1.00 24.34 81 GLU B O 1
ATOM 4575 N N . GLU B 1 84 ? -1.243 41.539 -12.903 1.00 26.49 82 GLU B N 1
ATOM 4576 C CA . GLU B 1 84 ? -2.568 41.392 -12.321 1.00 27.83 82 GLU B CA 1
ATOM 4577 C C . GLU B 1 84 ? -2.836 40.008 -11.672 1.00 28.05 82 GLU B C 1
ATOM 4578 O O . GLU B 1 84 ? -3.439 39.915 -10.600 1.00 28.24 82 GLU B O 1
ATOM 4584 N N . LEU B 1 85 ? -2.398 38.942 -12.317 1.00 29.08 83 LEU B N 1
ATOM 4585 C CA . LEU B 1 85 ? -2.631 37.575 -11.822 1.00 29.02 83 LEU B CA 1
ATOM 4586 C C . LEU B 1 85 ? -1.796 37.207 -10.574 1.00 29.64 83 LEU B C 1
ATOM 4587 O O . LEU B 1 85 ? -2.188 36.308 -9.800 1.00 28.03 83 LEU B O 1
ATOM 4592 N N . GLU B 1 86 ? -0.627 37.834 -10.435 1.00 29.67 84 GLU B N 1
ATOM 4593 C CA . GLU B 1 86 ? 0.310 37.536 -9.328 1.00 30.16 84 GLU B CA 1
ATOM 4594 C C . GLU B 1 86 ? 0.012 38.372 -8.095 1.00 29.34 84 GLU B C 1
ATOM 4595 O O . GLU B 1 86 ? 0.765 38.305 -7.115 1.00 29.88 84 GLU B O 1
ATOM 4601 N N . ARG B 1 87 ? -1.095 39.127 -8.145 1.00 28.90 85 ARG B N 1
ATOM 4602 C CA . ARG B 1 87 ? -1.621 39.907 -7.041 1.00 28.56 85 ARG B CA 1
ATOM 4603 C C . ARG B 1 87 ? -3.101 39.522 -6.754 1.00 29.20 85 ARG B C 1
ATOM 4604 O O . ARG B 1 87 ? -3.762 38.888 -7.599 1.00 28.52 85 ARG B O 1
ATOM 4612 N N . PRO B 1 88 ? -3.628 39.925 -5.566 1.00 28.64 86 PRO B N 1
ATOM 4613 C CA . PRO B 1 88 ? -5.041 39.691 -5.270 1.00 29.26 86 PRO B CA 1
ATOM 4614 C C . PRO B 1 88 ? -5.959 40.179 -6.380 1.00 28.98 86 PRO B C 1
ATOM 4615 O O . PRO B 1 88 ? -5.673 41.227 -7.023 1.00 29.50 86 PRO B O 1
ATOM 4619 N N . PRO B 1 89 ? -7.048 39.438 -6.623 1.00 28.98 87 PRO B N 1
ATOM 4620 C CA . PRO B 1 89 ? -7.987 39.741 -7.702 1.00 29.30 87 PRO B CA 1
ATOM 4621 C C . PRO B 1 89 ? -8.611 41.148 -7.691 1.00 29.05 87 PRO B C 1
ATOM 4622 O O . PRO B 1 89 ? -8.944 41.688 -8.736 1.00 28.28 87 PRO B O 1
ATOM 4626 N N . GLN B 1 90 ? -8.786 41.740 -6.529 1.00 29.06 88 GLN B N 1
ATOM 4627 C CA . GLN B 1 90 ? -9.277 43.112 -6.516 1.00 29.36 88 GLN B CA 1
ATOM 4628 C C . GLN B 1 90 ? -8.279 44.138 -7.086 1.00 28.28 88 GLN B C 1
ATOM 4629 O O . GLN B 1 90 ? -8.692 45.176 -7.569 1.00 28.68 88 GLN B O 1
ATOM 4635 N N . TRP B 1 91 ? -6.999 43.847 -6.999 1.00 27.22 89 TRP B N 1
ATOM 4636 C CA . TRP B 1 91 ? -5.933 44.800 -7.352 1.00 27.36 89 TRP B CA 1
ATOM 4637 C C . TRP B 1 91 ? -6.087 45.356 -8.740 1.00 27.03 89 TRP B C 1
ATOM 4638 O O . TRP B 1 91 ? -5.881 46.536 -8.954 1.00 27.20 89 TRP B O 1
ATOM 4649 N N . ARG B 1 92 ? -6.434 44.505 -9.699 1.00 27.33 90 ARG B N 1
ATOM 4650 C CA . ARG B 1 92 ? -6.593 44.961 -11.082 1.00 27.58 90 ARG B CA 1
ATOM 4651 C C . ARG B 1 92 ? -7.684 46.016 -11.254 1.00 27.93 90 ARG B C 1
ATOM 4652 O O . ARG B 1 92 ? -7.614 46.834 -12.167 1.00 29.15 90 ARG B O 1
ATOM 4660 N N . PHE B 1 93 ? -8.710 45.991 -10.411 1.00 27.55 91 PHE B N 1
ATOM 4661 C CA . PHE B 1 93 ? -9.775 46.978 -10.547 1.00 27.83 91 PHE B CA 1
ATOM 4662 C C . PHE B 1 93 ? -9.315 48.313 -9.983 1.00 27.93 91 PHE B C 1
ATOM 4663 O O . PHE B 1 93 ? -9.511 49.363 -10.593 1.00 27.09 91 PHE B O 1
ATOM 4671 N N . TRP B 1 94 ? -8.645 48.263 -8.811 1.00 27.40 92 TRP B N 1
ATOM 4672 C CA . TRP B 1 94 ? -8.146 49.470 -8.210 1.00 26.87 92 TRP B CA 1
ATOM 4673 C C . TRP B 1 94 ? -7.270 50.214 -9.175 1.00 27.38 92 TRP B C 1
ATOM 4674 O O . TRP B 1 94 ? -7.362 51.430 -9.242 1.00 28.11 92 TRP B O 1
ATOM 4685 N N . ARG B 1 95 ? -6.415 49.480 -9.910 1.00 27.13 93 ARG B N 1
ATOM 4686 C CA . ARG B 1 95 ? -5.447 50.064 -10.813 1.00 27.58 93 ARG B CA 1
ATOM 4687 C C . ARG B 1 95 ? -6.112 50.920 -11.887 1.00 27.06 93 ARG B C 1
ATOM 4688 O O . ARG B 1 95 ? -5.567 51.956 -12.297 1.00 26.99 93 ARG B O 1
ATOM 4696 N N . ARG B 1 96 ? -7.316 50.523 -12.305 1.00 26.61 94 ARG B N 1
ATOM 4697 C CA . ARG B 1 96 ? -7.998 51.236 -13.362 1.00 27.69 94 ARG B CA 1
ATOM 4698 C C . ARG B 1 96 ? -9.126 52.123 -12.901 1.00 26.71 94 ARG B C 1
ATOM 4699 O O . ARG B 1 96 ? -9.861 52.627 -13.742 1.00 26.79 94 ARG B O 1
ATOM 4707 N N . LEU B 1 97 ? -9.290 52.352 -11.604 1.00 25.37 95 LEU B N 1
ATOM 4708 C CA . LEU B 1 97 ? -10.308 53.327 -11.193 1.00 24.96 95 LEU B CA 1
ATOM 4709 C C . LEU B 1 97 ? -10.096 54.751 -11.760 1.00 24.08 95 LEU B C 1
ATOM 4710 O O . LEU B 1 97 ? -8.982 55.285 -11.798 1.00 26.10 95 LEU B O 1
ATOM 4715 N N . PRO B 1 98 ? -11.189 55.364 -12.251 1.00 25.04 96 PRO B N 1
ATOM 4716 C CA . PRO B 1 98 ? -11.047 56.694 -12.887 1.00 23.73 96 PRO B CA 1
ATOM 4717 C C . PRO B 1 98 ? -10.919 57.770 -11.838 1.00 23.93 96 PRO B C 1
ATOM 4718 O O . PRO B 1 98 ? -11.546 57.711 -10.817 1.00 21.54 96 PRO B O 1
ATOM 4722 N N . PRO B 1 99 ? -10.083 58.756 -12.083 1.00 25.02 97 PRO B N 1
ATOM 4723 C CA . PRO B 1 99 ? -9.913 59.801 -11.093 1.00 25.60 97 PRO B CA 1
ATOM 4724 C C . PRO B 1 99 ? -11.146 60.677 -10.961 1.00 25.48 97 PRO B C 1
ATOM 4725 O O . PRO B 1 99 ? -12.049 60.699 -11.821 1.00 25.55 97 PRO B O 1
ATOM 4729 N N . LYS B 1 100 ? -11.164 61.443 -9.892 1.00 25.66 98 LYS B N 1
ATOM 4730 C CA . LYS B 1 100 ? -12.228 62.401 -9.684 1.00 24.86 98 LYS B CA 1
ATOM 4731 C C . LYS B 1 100 ? -12.351 63.284 -10.960 1.00 25.83 98 LYS B C 1
ATOM 4732 O O . LYS B 1 100 ? -11.349 63.737 -11.511 1.00 25.40 98 LYS B O 1
ATOM 4738 N N . GLY B 1 101 ? -13.581 63.557 -11.395 1.00 26.01 99 GLY B N 1
ATOM 4739 C CA . GLY B 1 101 ? -13.815 64.368 -12.621 1.00 25.12 99 GLY B CA 1
ATOM 4740 C C . GLY B 1 101 ? -13.870 63.629 -13.948 1.00 25.06 99 GLY B C 1
ATOM 4741 O O . GLY B 1 101 ? -14.182 64.218 -14.988 1.00 22.38 99 GLY B O 1
ATOM 4742 N N . ARG B 1 102 ? -13.601 62.318 -13.894 1.00 25.19 100 ARG B N 1
ATOM 4743 C CA . ARG B 1 102 ? -13.571 61.473 -15.084 1.00 26.03 100 ARG B CA 1
ATOM 4744 C C . ARG B 1 102 ? -14.511 60.278 -14.909 1.00 24.47 100 ARG B C 1
ATOM 4745 O O . ARG B 1 102 ? -15.072 60.060 -13.818 1.00 22.58 100 ARG B O 1
ATOM 4753 N N . THR B 1 103 ? -14.730 59.575 -16.028 1.00 23.81 101 THR B N 1
ATOM 4754 C CA . THR B 1 103 ? -15.683 58.454 -16.105 1.00 23.71 101 THR B CA 1
ATOM 4755 C C . THR B 1 103 ? -14.882 57.229 -16.546 1.00 23.65 101 THR B C 1
ATOM 4756 O O . THR B 1 103 ? -14.055 57.344 -17.448 1.00 22.20 101 THR B O 1
ATOM 4760 N N . GLY B 1 104 ? -15.135 56.090 -15.889 1.00 23.42 102 GLY B N 1
ATOM 4761 C CA . GLY B 1 104 ? -14.585 54.780 -16.262 1.00 23.58 102 GLY B CA 1
ATOM 4762 C C . GLY B 1 104 ? -15.708 53.813 -16.516 1.00 24.18 102 GLY B C 1
ATOM 4763 O O . GLY B 1 104 ? -16.642 53.688 -15.686 1.00 24.00 102 GLY B O 1
ATOM 4764 N N . ILE B 1 105 ? -15.665 53.168 -17.695 1.00 24.43 103 ILE B N 1
ATOM 4765 C CA . ILE B 1 105 ? -16.665 52.140 -18.084 1.00 24.95 103 ILE B CA 1
ATOM 4766 C C . ILE B 1 105 ? -15.984 50.812 -18.074 1.00 26.19 103 ILE B C 1
ATOM 4767 O O . ILE B 1 105 ? -14.962 50.635 -18.734 1.00 27.07 103 ILE B O 1
ATOM 4772 N N . PHE B 1 106 ? -16.510 49.906 -17.256 1.00 26.99 104 PHE B N 1
ATOM 4773 C CA . PHE B 1 106 ? -15.898 48.601 -17.044 1.00 28.11 104 PHE B CA 1
ATOM 4774 C C . PHE B 1 106 ? -16.763 47.460 -17.624 1.00 28.04 104 PHE B C 1
ATOM 4775 O O . PHE B 1 106 ? -17.831 47.169 -17.077 1.00 27.17 104 PHE B O 1
ATOM 4783 N N . PHE B 1 107 ? -16.291 46.831 -18.695 1.00 29.46 105 PHE B N 1
ATOM 4784 C CA . PHE B 1 107 ? -16.861 45.570 -19.173 1.00 31.35 105 PHE B CA 1
ATOM 4785 C C . PHE B 1 107 ? -16.104 44.557 -18.352 1.00 33.16 105 PHE B C 1
ATOM 4786 O O . PHE B 1 107 ? -15.083 44.870 -17.767 1.00 34.83 105 PHE B O 1
ATOM 4794 N N . GLY B 1 108 ? -16.577 43.335 -18.269 1.00 35.76 106 GLY B N 1
ATOM 4795 C CA . GLY B 1 108 ? -15.711 42.267 -17.731 1.00 36.93 106 GLY B CA 1
ATOM 4796 C C . GLY B 1 108 ? -15.235 42.503 -16.310 1.00 36.80 106 GLY B C 1
ATOM 4797 O O . GLY B 1 108 ? -14.109 42.154 -15.932 1.00 39.27 106 GLY B O 1
ATOM 4798 N N . ASN B 1 109 ? -16.126 43.056 -15.503 1.00 36.22 107 ASN B N 1
ATOM 4799 C CA . ASN B 1 109 ? -15.804 43.487 -14.148 1.00 35.19 107 ASN B CA 1
ATOM 4800 C C . ASN B 1 109 ? -15.958 42.319 -13.144 1.00 34.50 107 ASN B C 1
ATOM 4801 O O . ASN B 1 109 ? -15.995 41.155 -13.517 1.00 34.68 107 ASN B O 1
ATOM 4806 N N . TRP B 1 110 ? -16.087 42.644 -11.874 1.00 33.76 108 TRP B N 1
ATOM 4807 C CA . TRP B 1 110 ? -16.221 41.637 -10.832 1.00 34.16 108 TRP B CA 1
ATOM 4808 C C . TRP B 1 110 ? -17.500 40.780 -10.925 1.00 34.45 108 TRP B C 1
ATOM 4809 O O . TRP B 1 110 ? -17.488 39.616 -10.490 1.00 34.73 108 TRP B O 1
ATOM 4820 N N . TYR B 1 111 ? -18.583 41.320 -11.494 1.00 34.48 109 TYR B N 1
ATOM 4821 C CA . TYR B 1 111 ? -19.825 40.542 -11.677 1.00 35.60 109 TYR B CA 1
ATOM 4822 C C . TYR B 1 111 ? -19.686 39.464 -12.744 1.00 36.55 109 TYR B C 1
ATOM 4823 O O . TYR B 1 111 ? -20.138 38.344 -12.538 1.00 36.70 109 TYR B O 1
ATOM 4832 N N . SER B 1 112 ? -19.061 39.800 -13.873 1.00 37.68 110 SER B N 1
ATOM 4833 C CA . SER B 1 112 ? -18.858 38.850 -14.966 1.00 39.35 110 SER B CA 1
ATOM 4834 C C . SER B 1 112 ? -17.980 37.684 -14.503 1.00 40.62 110 SER B C 1
ATOM 4835 O O . SER B 1 112 ? -18.274 36.520 -14.798 1.00 41.06 110 SER B O 1
ATOM 4838 N N . GLN B 1 113 ? -16.914 38.009 -13.781 1.00 42.00 111 GLN B N 1
ATOM 4839 C CA . GLN B 1 113 ? -16.039 37.006 -13.196 1.00 43.11 111 GLN B CA 1
ATOM 4840 C C . GLN B 1 113 ? -16.772 36.027 -12.311 1.00 44.78 111 GLN B C 1
ATOM 4841 O O . GLN B 1 113 ? -16.605 34.820 -12.481 1.00 46.55 111 GLN B O 1
ATOM 4855 N N . LEU B 1 115 ? -20.060 35.511 -12.034 1.00 45.55 113 LEU B N 1
ATOM 4856 C CA . LEU B 1 115 ? -21.158 34.873 -12.754 1.00 45.86 113 LEU B CA 1
ATOM 4857 C C . LEU B 1 115 ? -20.691 33.720 -13.628 1.00 46.23 113 LEU B C 1
ATOM 4858 O O . LEU B 1 115 ? -21.261 32.633 -13.548 1.00 46.58 113 LEU B O 1
ATOM 4863 N N . TYR B 1 116 ? -19.652 33.930 -14.430 1.00 46.21 114 TYR B N 1
ATOM 4864 C CA . TYR B 1 116 ? -19.207 32.871 -15.340 1.00 46.10 114 TYR B CA 1
ATOM 4865 C C . TYR B 1 116 ? -18.478 31.786 -14.562 1.00 46.13 114 TYR B C 1
ATOM 4866 O O . TYR B 1 116 ? -18.461 30.645 -14.995 1.00 46.29 114 TYR B O 1
ATOM 4875 N N . ALA B 1 117 ? -17.877 32.128 -13.421 1.00 45.52 115 ALA B N 1
ATOM 4876 C CA . ALA B 1 117 ? -17.180 31.118 -12.629 1.00 45.73 115 ALA B CA 1
ATOM 4877 C C . ALA B 1 117 ? -18.191 30.147 -12.020 1.00 45.61 115 ALA B C 1
ATOM 4878 O O . ALA B 1 117 ? -17.960 28.940 -11.988 1.00 45.11 115 ALA B O 1
ATOM 4880 N N . ARG B 1 118 ? -19.329 30.668 -11.572 1.00 46.08 116 ARG B N 1
ATOM 4881 C CA . ARG B 1 118 ? -20.396 29.812 -11.042 1.00 45.95 116 ARG B CA 1
ATOM 4882 C C . ARG B 1 118 ? -21.078 28.998 -12.144 1.00 46.10 116 ARG B C 1
ATOM 4883 O O . ARG B 1 118 ? -21.342 27.804 -11.976 1.00 46.01 116 ARG B O 1
ATOM 4891 N N . VAL B 1 119 ? -21.364 29.664 -13.262 1.00 46.05 117 VAL B N 1
ATOM 4892 C CA . VAL B 1 119 ? -22.064 29.068 -14.388 1.00 45.86 117 VAL B CA 1
ATOM 4893 C C . VAL B 1 119 ? -21.197 28.030 -15.074 1.00 45.74 117 VAL B C 1
ATOM 4894 O O . VAL B 1 119 ? -21.696 26.989 -15.505 1.00 45.35 117 VAL B O 1
ATOM 4898 N N . GLU B 1 120 ? -19.899 28.298 -15.154 1.00 45.68 118 GLU B N 1
ATOM 4899 C CA . GLU B 1 120 ? -18.976 27.328 -15.721 1.00 46.04 118 GLU B CA 1
ATOM 4900 C C . GLU B 1 120 ? -18.607 26.255 -14.689 1.00 45.92 118 GLU B C 1
ATOM 4901 O O . GLU B 1 120 ? -17.900 25.297 -15.019 1.00 45.89 118 GLU B O 1
ATOM 4907 N N . GLY B 1 121 ? -19.082 26.417 -13.451 1.00 45.84 119 GLY B N 1
ATOM 4908 C CA . GLY B 1 121 ? -18.915 25.410 -12.397 1.00 45.67 119 GLY B CA 1
ATOM 4909 C C . GLY B 1 121 ? -17.581 25.399 -11.647 1.00 45.52 119 GLY B C 1
ATOM 4910 O O . GLY B 1 121 ? -17.278 24.432 -10.945 1.00 45.17 119 GLY B O 1
ATOM 4911 N N . HIS B 1 122 ? -16.787 26.460 -11.767 1.00 45.28 120 HIS B N 1
ATOM 4912 C CA . HIS B 1 122 ? -15.462 26.497 -11.142 1.00 45.40 120 HIS B CA 1
ATOM 4913 C C . HIS B 1 122 ? -15.506 26.979 -9.687 1.00 45.49 120 HIS B C 1
ATOM 4914 O O . HIS B 1 122 ? -14.488 26.983 -9.001 1.00 45.07 120 HIS B O 1
ATOM 4921 N N . ILE B 1 123 ? -16.675 27.421 -9.226 1.00 45.56 121 ILE B N 1
ATOM 4922 C CA . ILE B 1 123 ? -16.862 27.769 -7.809 1.00 45.33 121 ILE B CA 1
ATOM 4923 C C . ILE B 1 123 ? -18.262 27.373 -7.331 1.00 44.84 121 ILE B C 1
ATOM 4924 O O . ILE B 1 123 ? -19.219 27.356 -8.111 1.00 44.66 121 ILE B O 1
ATOM 4929 N N . LYS B 1 124 ? -18.353 27.062 -6.042 1.00 44.59 122 LYS B N 1
ATOM 4930 C CA . LYS B 1 124 ? -19.556 26.509 -5.432 1.00 44.51 122 LYS B CA 1
ATOM 4931 C C . LYS B 1 124 ? -20.492 27.627 -5.032 1.00 44.20 122 LYS B C 1
ATOM 4932 O O . LYS B 1 124 ? -20.150 28.805 -5.173 1.00 44.23 122 LYS B O 1
ATOM 4938 N N . GLU B 1 125 ? -21.679 27.266 -4.557 1.00 44.07 123 GLU B N 1
ATOM 4939 C CA . GLU B 1 125 ? -22.693 28.260 -4.191 1.00 43.87 123 GLU B CA 1
ATOM 4940 C C . GLU B 1 125 ? -22.163 29.186 -3.106 1.00 43.48 123 GLU B C 1
ATOM 4941 O O . GLU B 1 125 ? -22.198 30.409 -3.257 1.00 43.20 123 GLU B O 1
ATOM 4947 N N . ALA B 1 126 ? -21.662 28.582 -2.024 1.00 43.12 124 ALA B N 1
ATOM 4948 C CA . ALA B 1 126 ? -21.091 29.319 -0.897 1.00 42.65 124 ALA B CA 1
ATOM 4949 C C . ALA B 1 126 ? -20.096 30.396 -1.364 1.00 42.15 124 ALA B C 1
ATOM 4950 O O . ALA B 1 126 ? -20.190 31.555 -0.950 1.00 41.43 124 ALA B O 1
ATOM 4952 N N . LYS B 1 127 ? -19.162 30.007 -2.231 1.00 41.91 125 LYS B N 1
ATOM 4953 C CA . LYS B 1 127 ? -18.131 30.925 -2.688 1.00 41.94 125 LYS B CA 1
ATOM 4954 C C . LYS B 1 127 ? -18.697 32.090 -3.540 1.00 40.86 125 LYS B C 1
ATOM 4955 O O . LYS B 1 127 ? -18.148 33.189 -3.485 1.00 41.16 125 LYS B O 1
ATOM 4961 N N . LEU B 1 128 ? -19.777 31.861 -4.293 1.00 39.70 126 LEU B N 1
ATOM 4962 C CA . LEU B 1 128 ? -20.465 32.952 -4.988 1.00 39.63 126 LEU B CA 1
ATOM 4963 C C . LEU B 1 128 ? -21.082 33.928 -3.978 1.00 39.37 126 LEU B C 1
ATOM 4964 O O . LEU B 1 128 ? -20.878 35.132 -4.110 1.00 39.28 126 LEU B O 1
ATOM 4969 N N . ASP B 1 129 ? -21.815 33.425 -2.974 1.00 39.73 127 ASP B N 1
ATOM 4970 C CA . ASP B 1 129 ? -22.408 34.288 -1.912 1.00 39.79 127 ASP B CA 1
ATOM 4971 C C . ASP B 1 129 ? -21.356 35.218 -1.285 1.00 39.20 127 ASP B C 1
ATOM 4972 O O . ASP B 1 129 ? -21.649 36.372 -0.966 1.00 39.02 127 ASP B O 1
ATOM 4977 N N . GLN B 1 130 ? -20.150 34.683 -1.070 1.00 39.09 128 GLN B N 1
ATOM 4978 C CA . GLN B 1 130 ? -19.009 35.447 -0.517 1.00 38.97 128 GLN B CA 1
ATOM 4979 C C . GLN B 1 130 ? -18.622 36.575 -1.477 1.00 38.29 128 GLN B C 1
ATOM 4980 O O . GLN B 1 130 ? -18.370 37.703 -1.048 1.00 37.40 128 GLN B O 1
ATOM 4986 N N . ALA B 1 131 ? -18.580 36.235 -2.769 1.00 37.93 129 ALA B N 1
ATOM 4987 C CA . ALA B 1 131 ? -18.223 37.172 -3.838 1.00 37.68 129 ALA B CA 1
ATOM 4988 C C . ALA B 1 131 ? -19.282 38.266 -3.996 1.00 37.29 129 ALA B C 1
ATOM 4989 O O . ALA B 1 131 ? -18.939 39.418 -4.256 1.00 37.09 129 ALA B O 1
ATOM 4991 N N . ILE B 1 132 ? -20.547 37.905 -3.793 1.00 36.38 130 ILE B N 1
ATOM 4992 C CA . ILE B 1 132 ? -21.653 38.881 -3.799 1.00 36.65 130 ILE B CA 1
ATOM 4993 C C . ILE B 1 132 ? -21.497 39.886 -2.636 1.00 36.83 130 ILE B C 1
ATOM 4994 O O . ILE B 1 132 ? -21.664 41.103 -2.804 1.00 36.34 130 ILE B O 1
ATOM 4999 N N . ASP B 1 133 ? -21.192 39.348 -1.459 1.00 37.51 131 ASP B N 1
ATOM 5000 C CA . ASP B 1 133 ? -21.100 40.170 -0.248 1.00 38.22 131 ASP B CA 1
ATOM 5001 C C . ASP B 1 133 ? -19.803 41.010 -0.276 1.00 37.46 131 ASP B C 1
ATOM 5002 O O . ASP B 1 133 ? -19.799 42.136 0.178 1.00 37.25 131 ASP B O 1
ATOM 5007 N N . ALA B 1 134 ? -18.749 40.506 -0.901 1.00 37.22 132 ALA B N 1
ATOM 5008 C CA . ALA B 1 134 ? -17.526 41.292 -1.079 1.00 37.99 132 ALA B CA 1
ATOM 5009 C C . ALA B 1 134 ? -17.757 42.483 -2.017 1.00 37.35 132 ALA B C 1
ATOM 5010 O O . ALA B 1 134 ? -17.275 43.567 -1.755 1.00 37.79 132 ALA B O 1
ATOM 5012 N N . ALA B 1 135 ? -18.490 42.259 -3.109 1.00 37.70 133 ALA B N 1
ATOM 5013 C CA . ALA B 1 135 ? -18.850 43.300 -4.089 1.00 37.09 133 ALA B CA 1
ATOM 5014 C C . ALA B 1 135 ? -19.652 44.437 -3.463 1.00 36.92 133 ALA B C 1
ATOM 5015 O O . ALA B 1 135 ? -19.464 45.596 -3.794 1.00 36.72 133 ALA B O 1
ATOM 5017 N N . GLU B 1 136 ? -20.568 44.082 -2.563 1.00 37.27 134 GLU B N 1
ATOM 5018 C CA . GLU B 1 136 ? -21.417 45.058 -1.904 1.00 36.91 134 GLU B CA 1
ATOM 5019 C C . GLU B 1 136 ? -20.581 45.931 -0.974 1.00 35.98 134 GLU B C 1
ATOM 5020 O O . GLU B 1 136 ? -20.718 47.164 -0.969 1.00 34.53 134 GLU B O 1
ATOM 5026 N N . ARG B 1 137 ? -19.683 45.316 -0.212 1.00 36.21 135 ARG B N 1
ATOM 5027 C CA . ARG B 1 137 ? -18.795 46.092 0.666 1.00 36.53 135 ARG B CA 1
ATOM 5028 C C . ARG B 1 137 ? -17.834 46.968 -0.152 1.00 35.95 135 ARG B C 1
ATOM 5029 O O . ARG B 1 137 ? -17.575 48.109 0.195 1.00 35.68 135 ARG B O 1
ATOM 5037 N N . PHE B 1 138 ? -17.327 46.435 -1.253 1.00 35.60 136 PHE B N 1
ATOM 5038 C CA . PHE B 1 138 ? -16.448 47.195 -2.159 1.00 35.17 136 PHE B CA 1
ATOM 5039 C C . PHE B 1 138 ? -17.168 48.412 -2.721 1.00 34.96 136 PHE B C 1
ATOM 5040 O O . PHE B 1 138 ? -16.656 49.532 -2.607 1.00 34.31 136 PHE B O 1
ATOM 5048 N N . GLU B 1 139 ? -18.351 48.198 -3.308 1.00 35.05 137 GLU B N 1
ATOM 5049 C CA . GLU B 1 139 ? -19.158 49.287 -3.871 1.00 35.16 137 GLU B CA 1
ATOM 5050 C C . GLU B 1 139 ? -19.637 50.276 -2.820 1.00 35.04 137 GLU B C 1
ATOM 5051 O O . GLU B 1 139 ? -19.626 51.473 -3.074 1.00 34.85 137 GLU B O 1
ATOM 5057 N N . ARG B 1 140 ? -20.016 49.805 -1.637 1.00 34.61 138 ARG B N 1
ATOM 5058 C CA . ARG B 1 140 ? -20.418 50.739 -0.576 1.00 35.07 138 ARG B CA 1
ATOM 5059 C C . ARG B 1 140 ? -19.293 51.717 -0.225 1.00 34.08 138 ARG B C 1
ATOM 5060 O O . ARG B 1 140 ? -19.536 52.921 -0.037 1.00 32.87 138 ARG B O 1
ATOM 5081 N N . LEU B 1 142 ? -16.659 52.493 -2.278 1.00 33.28 140 LEU B N 1
ATOM 5082 C CA . LEU B 1 142 ? -16.444 53.373 -3.433 1.00 33.67 140 LEU B CA 1
ATOM 5083 C C . LEU B 1 142 ? -17.430 54.523 -3.405 1.00 33.15 140 LEU B C 1
ATOM 5084 O O . LEU B 1 142 ? -17.047 55.674 -3.606 1.00 32.80 140 LEU B O 1
ATOM 5089 N N . CYS B 1 143 ? -18.689 54.199 -3.100 1.00 33.38 141 CYS B N 1
ATOM 5090 C CA . CYS B 1 143 ? -19.761 55.189 -2.985 1.00 33.96 141 CYS B CA 1
ATOM 5091 C C . CYS B 1 143 ? -19.628 56.059 -1.764 1.00 33.18 141 CYS B C 1
ATOM 5092 O O . CYS B 1 143 ? -19.901 57.275 -1.831 1.00 32.98 141 CYS B O 1
ATOM 5095 N N . ASP B 1 144 ? -19.181 55.459 -0.650 1.00 31.64 142 ASP B N 1
ATOM 5096 C CA . ASP B 1 144 ? -18.934 56.233 0.552 1.00 29.56 142 ASP B CA 1
ATOM 5097 C C . ASP B 1 144 ? -17.836 57.207 0.294 1.00 28.76 142 ASP B C 1
ATOM 5098 O O . ASP B 1 144 ? -17.816 58.315 0.862 1.00 27.00 142 ASP B O 1
ATOM 5103 N N . GLU B 1 145 ? -16.887 56.800 -0.549 1.00 28.39 143 GLU B N 1
ATOM 5104 C CA . GLU B 1 145 ? -15.774 57.669 -0.912 1.00 27.76 143 GLU B CA 1
ATOM 5105 C C . GLU B 1 145 ? -16.165 58.783 -1.899 1.00 28.24 143 GLU B C 1
ATOM 5106 O O . GLU B 1 145 ? -15.399 59.725 -2.107 1.00 29.29 143 GLU B O 1
ATOM 5112 N N . GLY B 1 146 ? -17.329 58.683 -2.528 1.00 28.72 144 GLY B N 1
ATOM 5113 C CA . GLY B 1 146 ? -17.854 59.763 -3.390 1.00 28.60 144 GLY B CA 1
ATOM 5114 C C . GLY B 1 146 ? -18.206 59.303 -4.801 1.00 29.00 144 GLY B C 1
ATOM 5115 O O . GLY B 1 146 ? -18.784 60.065 -5.577 1.00 29.04 144 GLY B O 1
ATOM 5116 N N . ALA B 1 147 ? -17.885 58.054 -5.152 1.00 30.24 145 ALA B N 1
ATOM 5117 C CA . ALA B 1 147 ? -18.128 57.573 -6.498 1.00 29.79 145 ALA B CA 1
ATOM 5118 C C . ALA B 1 147 ? -19.590 57.664 -6.822 1.00 30.44 145 ALA B C 1
ATOM 5119 O O . ALA B 1 147 ? -20.451 57.356 -5.996 1.00 29.61 145 ALA B O 1
ATOM 5121 N N . LEU B 1 148 ? -19.863 58.077 -8.058 1.00 30.31 146 LEU B N 1
ATOM 5122 C CA . LEU B 1 148 ? -21.184 57.867 -8.674 1.00 29.80 146 LEU B CA 1
ATOM 5123 C C . LEU B 1 148 ? -21.106 56.560 -9.482 1.00 29.65 146 LEU B C 1
ATOM 5124 O O . LEU B 1 148 ? -20.379 56.474 -10.479 1.00 29.61 146 LEU B O 1
ATOM 5129 N N . LEU B 1 149 ? -21.828 55.546 -9.033 1.00 29.59 147 LEU B N 1
ATOM 5130 C CA . LEU B 1 149 ? -21.747 54.162 -9.574 1.00 30.41 147 LEU B CA 1
ATOM 5131 C C . LEU B 1 149 ? -23.057 53.766 -10.276 1.00 31.03 147 LEU B C 1
ATOM 5132 O O . LEU B 1 149 ? -24.129 53.915 -9.699 1.00 31.32 147 LEU B O 1
ATOM 5137 N N . PHE B 1 150 ? -22.969 53.332 -11.533 1.00 30.68 148 PHE B N 1
ATOM 5138 C CA . PHE B 1 150 ? -24.129 52.932 -12.337 1.00 31.19 148 PHE B CA 1
ATOM 5139 C C . PHE B 1 150 ? -23.843 51.496 -12.717 1.00 31.43 148 PHE B C 1
ATOM 5140 O O . PHE B 1 150 ? -22.705 51.150 -13.122 1.00 31.42 148 PHE B O 1
ATOM 5148 N N . LYS B 1 151 ? -24.853 50.653 -12.581 1.00 32.51 149 LYS B N 1
ATOM 5149 C CA . LYS B 1 151 ? -24.734 49.277 -13.025 1.00 32.52 149 LYS B CA 1
ATOM 5150 C C . LYS B 1 151 ? -25.889 49.029 -13.940 1.00 32.41 149 LYS B C 1
ATOM 5151 O O . LYS B 1 151 ? -27.048 49.167 -13.551 1.00 32.36 149 LYS B O 1
ATOM 5157 N N . PHE B 1 152 ? -25.544 48.702 -15.181 1.00 33.11 150 PHE B N 1
ATOM 5158 C CA . PHE B 1 152 ? -26.484 48.335 -16.221 1.00 33.69 150 PHE B CA 1
ATOM 5159 C C . PHE B 1 152 ? -26.397 46.848 -16.563 1.00 34.69 150 PHE B C 1
ATOM 5160 O O . PHE B 1 152 ? -25.345 46.356 -16.947 1.00 34.81 150 PHE B O 1
ATOM 5168 N N . TRP B 1 153 ? -27.534 46.170 -16.440 1.00 35.26 151 TRP B N 1
ATOM 5169 C CA . TRP B 1 153 ? -27.721 44.838 -17.019 1.00 36.43 151 TRP B CA 1
ATOM 5170 C C . TRP B 1 153 ? -28.551 44.848 -18.307 1.00 35.81 151 TRP B C 1
ATOM 5171 O O . TRP B 1 153 ? -29.731 45.177 -18.290 1.00 35.53 151 TRP B O 1
ATOM 5182 N N . PHE B 1 154 ? -27.926 44.466 -19.412 1.00 36.18 152 PHE B N 1
ATOM 5183 C CA . PHE B 1 154 ? -28.576 44.476 -20.738 1.00 36.17 152 PHE B CA 1
ATOM 5184 C C . PHE B 1 154 ? -29.205 43.126 -20.937 1.00 36.57 152 PHE B C 1
ATOM 5185 O O . PHE B 1 154 ? -28.526 42.104 -20.870 1.00 36.25 152 PHE B O 1
ATOM 5193 N N . HIS B 1 155 ? -30.505 43.130 -21.214 1.00 37.07 153 HIS B N 1
ATOM 5194 C CA . HIS B 1 155 ? -31.263 41.913 -21.153 1.00 37.78 153 HIS B CA 1
ATOM 5195 C C . HIS B 1 155 ? -31.918 41.561 -22.477 1.00 38.00 153 HIS B C 1
ATOM 5196 O O . HIS B 1 155 ? -32.430 42.420 -23.192 1.00 38.48 153 HIS B O 1
ATOM 5203 N N . LEU B 1 156 ? -31.847 40.281 -22.815 1.00 38.62 154 LEU B N 1
ATOM 5204 C CA . LEU B 1 156 ? -32.787 39.656 -23.744 1.00 38.91 154 LEU B CA 1
ATOM 5205 C C . LEU B 1 156 ? -33.452 38.521 -22.969 1.00 39.29 154 LEU B C 1
ATOM 5206 O O . LEU B 1 156 ? -32.890 38.021 -21.981 1.00 39.36 154 LEU B O 1
ATOM 5211 N N . SER B 1 157 ? -34.668 38.156 -23.366 1.00 40.13 155 SER B N 1
ATOM 5212 C CA . SER B 1 157 ? -35.307 36.942 -22.853 1.00 40.60 155 SER B CA 1
ATOM 5213 C C . SER B 1 157 ? -34.741 35.733 -23.598 1.00 41.61 155 SER B C 1
ATOM 5214 O O . SER B 1 157 ? -34.072 35.877 -24.619 1.00 41.67 155 SER B O 1
ATOM 5217 N N . LYS B 1 158 ? -34.975 34.539 -23.067 1.00 43.29 156 LYS B N 1
ATOM 5218 C CA . LYS B 1 158 ? -34.540 33.306 -23.730 1.00 44.33 156 LYS B CA 1
ATOM 5219 C C . LYS B 1 158 ? -35.031 33.293 -25.182 1.00 45.39 156 LYS B C 1
ATOM 5220 O O . LYS B 1 158 ? -34.251 33.065 -26.114 1.00 45.59 156 LYS B O 1
ATOM 5226 N N . LYS B 1 159 ? -36.320 33.581 -25.361 1.00 46.57 157 LYS B N 1
ATOM 5227 C CA . LYS B 1 159 ? -36.935 33.607 -26.693 1.00 47.47 157 LYS B CA 1
ATOM 5228 C C . LYS B 1 159 ? -36.492 34.791 -27.560 1.00 48.16 157 LYS B C 1
ATOM 5229 O O . LYS B 1 159 ? -36.375 34.638 -28.761 1.00 48.35 157 LYS B O 1
ATOM 5235 N N . GLN B 1 160 ? -36.230 35.959 -26.970 1.00 49.34 158 GLN B N 1
ATOM 5236 C CA . GLN B 1 160 ? -35.712 37.101 -27.741 1.00 49.52 158 GLN B CA 1
ATOM 5237 C C . GLN B 1 160 ? -34.280 36.816 -28.234 1.00 50.11 158 GLN B C 1
ATOM 5238 O O . GLN B 1 160 ? -33.886 37.229 -29.341 1.00 49.64 158 GLN B O 1
ATOM 5244 N N . LEU B 1 161 ? -33.510 36.116 -27.403 1.00 50.90 159 LEU B N 1
ATOM 5245 C CA . LEU B 1 161 ? -32.106 35.829 -27.706 1.00 51.69 159 LEU B CA 1
ATOM 5246 C C . LEU B 1 161 ? -31.981 34.907 -28.903 1.00 52.81 159 LEU B C 1
ATOM 5247 O O . LEU B 1 161 ? -31.162 35.160 -29.798 1.00 52.88 159 LEU B O 1
ATOM 5252 N N . LYS B 1 162 ? -32.807 33.853 -28.902 1.00 53.55 160 LYS B N 1
ATOM 5253 C CA . LYS B 1 162 ? -32.831 32.845 -29.957 1.00 54.43 160 LYS B CA 1
ATOM 5254 C C . LYS B 1 162 ? -33.074 33.457 -31.326 1.00 55.08 160 LYS B C 1
ATOM 5255 O O . LYS B 1 162 ? -32.518 33.008 -32.329 1.00 55.08 160 LYS B O 1
ATOM 5261 N N . GLU B 1 163 ? -33.927 34.477 -31.352 1.00 56.08 161 GLU B N 1
ATOM 5262 C CA . GLU B 1 163 ? -34.382 35.110 -32.598 1.00 56.48 161 GLU B CA 1
ATOM 5263 C C . GLU B 1 163 ? -33.325 36.000 -33.267 1.00 56.93 161 GLU B C 1
ATOM 5264 O O . GLU B 1 163 ? -33.503 36.384 -34.429 1.00 56.94 161 GLU B O 1
ATOM 5270 N N . ARG B 1 164 ? -32.232 36.313 -32.557 1.00 57.34 162 ARG B N 1
ATOM 5271 C CA . ARG B 1 164 ? -31.024 36.866 -33.194 1.00 57.60 162 ARG B CA 1
ATOM 5272 C C . ARG B 1 164 ? -30.259 35.793 -33.994 1.00 57.74 162 ARG B C 1
ATOM 5273 O O . ARG B 1 164 ? -29.087 35.523 -33.717 1.00 57.76 162 ARG B O 1
ATOM 5281 N N . LEU B 1 165 ? -30.940 35.192 -34.979 1.00 57.82 163 LEU B N 1
ATOM 5282 C CA . LEU B 1 165 ? -30.390 34.149 -35.852 1.00 57.71 163 LEU B CA 1
ATOM 5283 C C . LEU B 1 165 ? -29.637 33.030 -35.116 1.00 57.68 163 LEU B C 1
ATOM 5284 O O . LEU B 1 165 ? -29.484 33.045 -33.889 1.00 57.62 163 LEU B O 1
ATOM 5289 N N . VAL B 1 188 ? -26.640 27.594 -21.700 1.00 55.02 186 VAL B N 1
ATOM 5290 C CA . VAL B 1 188 ? -25.930 28.345 -20.656 1.00 54.67 186 VAL B CA 1
ATOM 5291 C C . VAL B 1 188 ? -26.769 29.504 -20.122 1.00 54.74 186 VAL B C 1
ATOM 5292 O O . VAL B 1 188 ? -26.597 29.910 -18.964 1.00 54.87 186 VAL B O 1
ATOM 5296 N N . TYR B 1 189 ? -27.658 30.025 -20.976 1.00 54.47 187 TYR B N 1
ATOM 5297 C CA . TYR B 1 189 ? -28.561 31.145 -20.656 1.00 54.47 187 TYR B CA 1
ATOM 5298 C C . TYR B 1 189 ? -29.322 30.927 -19.353 1.00 54.28 187 TYR B C 1
ATOM 5299 O O . TYR B 1 189 ? -29.434 31.829 -18.534 1.00 54.50 187 TYR B O 1
ATOM 5308 N N . ASP B 1 190 ? -29.869 29.737 -19.178 1.00 54.42 188 ASP B N 1
ATOM 5309 C CA . ASP B 1 190 ? -30.789 29.504 -18.081 1.00 54.71 188 ASP B CA 1
ATOM 5310 C C . ASP B 1 190 ? -30.084 29.661 -16.738 1.00 54.90 188 ASP B C 1
ATOM 5311 O O . ASP B 1 190 ? -30.499 30.473 -15.909 1.00 55.09 188 ASP B O 1
ATOM 5316 N N . ARG B 1 191 ? -28.999 28.928 -16.527 1.00 54.90 189 ARG B N 1
ATOM 5317 C CA . ARG B 1 191 ? -28.287 29.065 -15.264 1.00 55.13 189 ARG B CA 1
ATOM 5318 C C . ARG B 1 191 ? -27.584 30.430 -15.158 1.00 55.20 189 ARG B C 1
ATOM 5319 O O . ARG B 1 191 ? -27.380 30.940 -14.054 1.00 55.35 189 ARG B O 1
ATOM 5327 N N . PHE B 1 192 ? -27.273 31.051 -16.297 1.00 55.26 190 PHE B N 1
ATOM 5328 C CA . PHE B 1 192 ? -26.692 32.387 -16.287 1.00 55.17 190 PHE B CA 1
ATOM 5329 C C . PHE B 1 192 ? -27.666 33.434 -15.745 1.00 55.03 190 PHE B C 1
ATOM 5330 O O . PHE B 1 192 ? -27.258 34.314 -14.974 1.00 54.81 190 PHE B O 1
ATOM 5338 N N . VAL B 1 193 ? -28.934 33.360 -16.148 1.00 54.88 191 VAL B N 1
ATOM 5339 C CA . VAL B 1 193 ? -29.949 34.293 -15.633 1.00 54.73 191 VAL B CA 1
ATOM 5340 C C . VAL B 1 193 ? -30.429 33.890 -14.223 1.00 54.84 191 VAL B C 1
ATOM 5341 O O . VAL B 1 193 ? -30.808 34.753 -13.425 1.00 55.02 191 VAL B O 1
ATOM 5345 N N . HIS B 1 194 ? -30.399 32.590 -13.926 1.00 54.35 192 HIS B N 1
ATOM 5346 C CA . HIS B 1 194 ? -30.705 32.084 -12.584 1.00 54.11 192 HIS B CA 1
ATOM 5347 C C . HIS B 1 194 ? -29.749 32.657 -11.544 1.00 53.89 192 HIS B C 1
ATOM 5348 O O . HIS B 1 194 ? -30.193 33.218 -10.545 1.00 54.10 192 HIS B O 1
ATOM 5355 N N . TYR B 1 195 ? -28.445 32.507 -11.781 1.00 53.37 193 TYR B N 1
ATOM 5356 C CA . TYR B 1 195 ? -27.435 33.071 -10.895 1.00 53.14 193 TYR B CA 1
ATOM 5357 C C . TYR B 1 195 ? -27.371 34.596 -10.968 1.00 52.81 193 TYR B C 1
ATOM 5358 O O . TYR B 1 195 ? -27.197 35.254 -9.941 1.00 52.35 193 TYR B O 1
ATOM 5367 N N . GLY B 1 196 ? -27.544 35.149 -12.173 1.00 53.14 194 GLY B N 1
ATOM 5368 C CA . GLY B 1 196 ? -27.612 36.598 -12.383 1.00 53.21 194 GLY B CA 1
ATOM 5369 C C . GLY B 1 196 ? -28.645 37.284 -11.507 1.00 53.62 194 GLY B C 1
ATOM 5370 O O . GLY B 1 196 ? -28.351 38.288 -10.867 1.00 53.42 194 GLY B O 1
ATOM 5371 N N . GLU B 1 197 ? -29.865 36.741 -11.510 1.00 54.07 195 GLU B N 1
ATOM 5372 C CA . GLU B 1 197 ? -30.969 37.170 -10.644 1.00 54.41 195 GLU B CA 1
ATOM 5373 C C . GLU B 1 197 ? -30.596 37.244 -9.137 1.00 54.96 195 GLU B C 1
ATOM 5374 O O . GLU B 1 197 ? -31.037 38.151 -8.420 1.00 55.07 195 GLU B O 1
ATOM 5380 N N . ARG B 1 198 ? -29.815 36.273 -8.655 1.00 55.11 196 ARG B N 1
ATOM 5381 C CA . ARG B 1 198 ? -29.444 36.208 -7.234 1.00 55.02 196 ARG B CA 1
ATOM 5382 C C . ARG B 1 198 ? -28.506 37.336 -6.897 1.00 54.52 196 ARG B C 1
ATOM 5383 O O . ARG B 1 198 ? -28.669 37.997 -5.871 1.00 54.21 196 ARG B O 1
ATOM 5391 N N . VAL B 1 199 ? -27.531 37.546 -7.786 1.00 54.14 197 VAL B N 1
ATOM 5392 C CA . VAL B 1 199 ? -26.518 38.575 -7.633 1.00 53.47 197 VAL B CA 1
ATOM 5393 C C . VAL B 1 199 ? -27.165 39.952 -7.664 1.00 53.49 197 VAL B C 1
ATOM 5394 O O . VAL B 1 199 ? -26.936 40.781 -6.777 1.00 53.67 197 VAL B O 1
ATOM 5398 N N . LEU B 1 200 ? -27.987 40.182 -8.685 1.00 53.20 198 LEU B N 1
ATOM 5399 C CA . LEU B 1 200 ? -28.660 41.459 -8.852 1.00 52.93 198 LEU B CA 1
ATOM 5400 C C . LEU B 1 200 ? -29.568 41.753 -7.645 1.00 52.81 198 LEU B C 1
ATOM 5401 O O . LEU B 1 200 ? -29.571 42.869 -7.110 1.00 53.65 198 LEU B O 1
ATOM 5406 N N . ARG B 1 201 ? -30.328 40.765 -7.205 1.00 52.30 199 ARG B N 1
ATOM 5407 C CA . ARG B 1 201 ? -31.136 40.931 -5.991 1.00 52.09 199 ARG B CA 1
ATOM 5408 C C . ARG B 1 201 ? -30.315 41.420 -4.773 1.00 51.32 199 ARG B C 1
ATOM 5409 O O . ARG B 1 201 ? -30.784 42.252 -3.985 1.00 51.33 199 ARG B O 1
ATOM 5417 N N . ARG B 1 202 ? -29.104 40.890 -4.617 1.00 50.28 200 ARG B N 1
ATOM 5418 C CA . ARG B 1 202 ? -28.343 41.061 -3.390 1.00 49.97 200 ARG B CA 1
ATOM 5419 C C . ARG B 1 202 ? -27.326 42.197 -3.470 1.00 49.52 200 ARG B C 1
ATOM 5420 O O . ARG B 1 202 ? -26.631 42.472 -2.493 1.00 49.90 200 ARG B O 1
ATOM 5428 N N . THR B 1 203 ? -27.221 42.830 -4.633 1.00 48.89 201 THR B N 1
ATOM 5429 C CA . THR B 1 203 ? -26.302 43.953 -4.838 1.00 48.82 201 THR B CA 1
ATOM 5430 C C . THR B 1 203 ? -26.994 45.217 -5.399 1.00 48.68 201 THR B C 1
ATOM 5431 O O . THR B 1 203 ? -26.307 46.225 -5.705 1.00 49.28 201 THR B O 1
ATOM 5435 N N . SER B 1 204 ? -28.320 45.186 -5.524 1.00 47.96 202 SER B N 1
ATOM 5436 C CA . SER B 1 204 ? -29.038 46.393 -5.917 1.00 47.88 202 SER B CA 1
ATOM 5437 C C . SER B 1 204 ? -29.406 47.144 -4.645 1.00 47.99 202 SER B C 1
ATOM 5438 O O . SER B 1 204 ? -30.184 46.671 -3.821 1.00 49.07 202 SER B O 1
ATOM 5441 N N . ARG B 1 205 ? -28.793 48.308 -4.498 1.00 47.47 203 ARG B N 1
ATOM 5442 C CA . ARG B 1 205 ? -28.863 49.102 -3.296 1.00 46.67 203 ARG B CA 1
ATOM 5443 C C . ARG B 1 205 ? -29.264 50.505 -3.694 1.00 45.92 203 ARG B C 1
ATOM 5444 O O . ARG B 1 205 ? -29.041 50.916 -4.822 1.00 45.98 203 ARG B O 1
ATOM 5452 N N . ASP B 1 206 ? -29.878 51.231 -2.771 1.00 45.00 204 ASP B N 1
ATOM 5453 C CA . ASP B 1 206 ? -30.375 52.566 -3.065 1.00 43.91 204 ASP B CA 1
ATOM 5454 C C . ASP B 1 206 ? -29.255 53.491 -3.510 1.00 43.21 204 ASP B C 1
ATOM 5455 O O . ASP B 1 206 ? -29.466 54.309 -4.395 1.00 43.29 204 ASP B O 1
ATOM 5460 N N . TYR B 1 207 ? -28.060 53.293 -2.941 1.00 42.45 205 TYR B N 1
ATOM 5461 C CA . TYR B 1 207 ? -26.844 54.067 -3.230 1.00 41.61 205 TYR B CA 1
ATOM 5462 C C . TYR B 1 207 ? -26.183 53.629 -4.559 1.00 41.39 205 TYR B C 1
ATOM 5463 O O . TYR B 1 207 ? -25.405 54.402 -5.181 1.00 41.55 205 TYR B O 1
ATOM 5472 N N . ALA B 1 208 ? -26.476 52.395 -4.995 1.00 40.49 206 ALA B N 1
ATOM 5473 C CA . ALA B 1 208 ? -25.911 51.838 -6.243 1.00 40.32 206 ALA B CA 1
ATOM 5474 C C . ALA B 1 208 ? -26.846 50.775 -6.845 1.00 40.00 206 ALA B C 1
ATOM 5475 O O . ALA B 1 208 ? -26.621 49.569 -6.678 1.00 40.56 206 ALA B O 1
ATOM 5477 N N . PRO B 1 209 ? -27.937 51.223 -7.499 1.00 39.45 207 PRO B N 1
ATOM 5478 C CA . PRO B 1 209 ? -28.938 50.269 -7.986 1.00 39.18 207 PRO B CA 1
ATOM 5479 C C . PRO B 1 209 ? -28.480 49.592 -9.254 1.00 37.74 207 PRO B C 1
ATOM 5480 O O . PRO B 1 209 ? -27.612 50.112 -9.920 1.00 38.49 207 PRO B O 1
ATOM 5484 N N . TRP B 1 210 ? -28.990 48.395 -9.508 1.00 37.19 208 TRP B N 1
ATOM 5485 C CA . TRP B 1 210 ? -28.922 47.798 -10.832 1.00 37.03 208 TRP B CA 1
ATOM 5486 C C . TRP B 1 210 ? -30.116 48.314 -11.703 1.00 37.57 208 TRP B C 1
ATOM 5487 O O . TRP B 1 210 ? -31.294 48.350 -11.266 1.00 37.12 208 TRP B O 1
ATOM 5498 N N . TYR B 1 211 ? -29.788 48.713 -12.928 1.00 37.32 209 TYR B N 1
ATOM 5499 C CA . TYR B 1 211 ? -30.770 49.099 -13.899 1.00 37.16 209 TYR B CA 1
ATOM 5500 C C . TYR B 1 211 ? -30.811 47.999 -14.906 1.00 35.90 209 TYR B C 1
ATOM 5501 O O . TYR B 1 211 ? -29.889 47.832 -15.659 1.00 34.70 209 TYR B O 1
ATOM 5510 N N . VAL B 1 212 ? -31.879 47.204 -14.867 1.00 35.04 210 VAL B N 1
ATOM 5511 C CA . VAL B 1 212 ? -32.130 46.194 -15.894 1.00 35.16 210 VAL B CA 1
ATOM 5512 C C . VAL B 1 212 ? -32.800 46.877 -17.112 1.00 35.07 210 VAL B C 1
ATOM 5513 O O . VAL B 1 212 ? -33.927 47.386 -17.015 1.00 36.06 210 VAL B O 1
ATOM 5517 N N . VAL B 1 213 ? -32.088 46.901 -18.239 1.00 34.58 211 VAL B N 1
ATOM 5518 C CA . VAL B 1 213 ? -32.525 47.601 -19.445 1.00 34.16 211 VAL B CA 1
ATOM 5519 C C . VAL B 1 213 ? -32.764 46.563 -20.551 1.00 34.73 211 VAL B C 1
ATOM 5520 O O . VAL B 1 213 ? -31.842 45.842 -20.973 1.00 34.67 211 VAL B O 1
ATOM 5524 N N . GLU B 1 214 ? -33.995 46.481 -21.045 1.00 34.70 212 GLU B N 1
ATOM 5525 C CA . GLU B 1 214 ? -34.275 45.486 -22.030 1.00 35.09 212 GLU B CA 1
ATOM 5526 C C . GLU B 1 214 ? -33.575 45.901 -23.317 1.00 34.14 212 GLU B C 1
ATOM 5527 O O . GLU B 1 214 ? -33.749 47.024 -23.775 1.00 33.96 212 GLU B O 1
ATOM 5533 N N . GLY B 1 215 ? -32.758 45.007 -23.869 1.00 33.29 213 GLY B N 1
ATOM 5534 C CA . GLY B 1 215 ? -31.962 45.313 -25.055 1.00 34.34 213 GLY B CA 1
ATOM 5535 C C . GLY B 1 215 ? -32.507 44.931 -26.419 1.00 34.58 213 GLY B C 1
ATOM 5536 O O . GLY B 1 215 ? -31.752 44.935 -27.399 1.00 34.20 213 GLY B O 1
ATOM 5537 N N . ALA B 1 216 ? -33.799 44.563 -26.475 1.00 34.81 214 ALA B N 1
ATOM 5538 C CA . ALA B 1 216 ? -34.435 44.049 -27.683 1.00 35.51 214 ALA B CA 1
ATOM 5539 C C . ALA B 1 216 ? -34.483 45.128 -28.769 1.00 35.80 214 ALA B C 1
ATOM 5540 O O . ALA B 1 216 ? -34.379 44.821 -29.960 1.00 35.65 214 ALA B O 1
ATOM 5542 N N . ASP B 1 217 ? -34.647 46.380 -28.325 1.00 36.27 215 ASP B N 1
ATOM 5543 C CA . ASP B 1 217 ? -34.890 47.530 -29.211 1.00 36.32 215 ASP B CA 1
ATOM 5544 C C . ASP B 1 217 ? -33.757 48.471 -28.990 1.00 36.32 215 ASP B C 1
ATOM 5545 O O . ASP B 1 217 ? -33.447 48.805 -27.846 1.00 37.08 215 ASP B O 1
ATOM 5550 N N . GLU B 1 218 ? -33.061 48.837 -30.046 1.00 36.11 216 GLU B N 1
ATOM 5551 C CA . GLU B 1 218 ? -31.791 49.503 -29.830 1.00 36.11 216 GLU B CA 1
ATOM 5552 C C . GLU B 1 218 ? -31.957 50.997 -29.513 1.00 35.63 216 GLU B C 1
ATOM 5553 O O . GLU B 1 218 ? -31.129 51.598 -28.791 1.00 35.93 216 GLU B O 1
ATOM 5559 N N . ARG B 1 219 ? -33.072 51.573 -29.943 1.00 34.03 217 ARG B N 1
ATOM 5560 C CA . ARG B 1 219 ? -33.398 52.951 -29.595 1.00 34.11 217 ARG B CA 1
ATOM 5561 C C . ARG B 1 219 ? -33.733 53.070 -28.116 1.00 33.44 217 ARG B C 1
ATOM 5562 O O . ARG B 1 219 ? -33.176 53.921 -27.417 1.00 32.04 217 ARG B O 1
ATOM 5570 N N . TYR B 1 220 ? -34.616 52.176 -27.646 1.00 32.50 218 TYR B N 1
ATOM 5571 C CA . TYR B 1 220 ? -34.972 52.118 -26.241 1.00 32.66 218 TYR B CA 1
ATOM 5572 C C . TYR B 1 220 ? -33.737 51.909 -25.337 1.00 32.35 218 TYR B C 1
ATOM 5573 O O . TYR B 1 220 ? -33.602 52.603 -24.334 1.00 31.31 218 TYR B O 1
ATOM 5582 N N . ARG B 1 221 ? -32.854 50.970 -25.698 1.00 31.99 219 ARG B N 1
ATOM 5583 C CA . ARG B 1 221 ? -31.783 50.546 -24.793 1.00 32.22 219 ARG B CA 1
ATOM 5584 C C . ARG B 1 221 ? -30.762 51.650 -24.639 1.00 32.14 219 ARG B C 1
ATOM 5585 O O . ARG B 1 221 ? -30.290 51.888 -23.546 1.00 32.93 219 ARG B O 1
ATOM 5593 N N . ALA B 1 222 ? -30.452 52.323 -25.732 1.00 32.36 220 ALA B N 1
ATOM 5594 C CA . ALA B 1 222 ? -29.503 53.428 -25.716 1.00 33.07 220 ALA B CA 1
ATOM 5595 C C . ALA B 1 222 ? -30.095 54.681 -25.029 1.00 33.03 220 ALA B C 1
ATOM 5596 O O . ALA B 1 222 ? -29.453 55.252 -24.131 1.00 33.40 220 ALA B O 1
ATOM 5598 N N . LEU B 1 223 ? -31.297 55.096 -25.408 1.00 33.07 221 LEU B N 1
ATOM 5599 C CA . LEU B 1 223 ? -31.922 56.284 -24.792 1.00 33.19 221 LEU B CA 1
ATOM 5600 C C . LEU B 1 223 ? -32.131 56.068 -23.281 1.00 33.42 221 LEU B C 1
ATOM 5601 O O . LEU B 1 223 ? -31.926 56.981 -22.465 1.00 33.23 221 LEU B O 1
ATOM 5606 N N . THR B 1 224 ? -32.517 54.852 -22.897 1.00 33.55 222 THR B N 1
ATOM 5607 C CA . THR B 1 224 ? -32.800 54.566 -21.487 1.00 33.84 222 THR B CA 1
ATOM 5608 C C . THR B 1 224 ? -31.535 54.690 -20.639 1.00 33.30 222 THR B C 1
ATOM 5609 O O . THR B 1 224 ? -31.547 55.338 -19.602 1.00 33.17 222 THR B O 1
ATOM 5613 N N . VAL B 1 225 ? -30.453 54.058 -21.071 1.00 33.80 223 VAL B N 1
ATOM 5614 C CA . VAL B 1 225 ? -29.139 54.235 -20.425 1.00 33.76 223 VAL B CA 1
ATOM 5615 C C . VAL B 1 225 ? -28.655 55.701 -20.415 1.00 34.16 223 VAL B C 1
ATOM 5616 O O . VAL B 1 225 ? -28.158 56.193 -19.414 1.00 35.59 223 VAL B O 1
ATOM 5620 N N . GLY B 1 226 ? -28.784 56.386 -21.543 1.00 34.35 224 GLY B N 1
ATOM 5621 C CA . GLY B 1 226 ? -28.452 57.801 -21.642 1.00 34.31 224 GLY B CA 1
ATOM 5622 C C . GLY B 1 226 ? -29.139 58.611 -20.564 1.00 34.95 224 GLY B C 1
ATOM 5623 O O . GLY B 1 226 ? -28.490 59.359 -19.852 1.00 33.33 224 GLY B O 1
ATOM 5624 N N . ARG B 1 227 ? -30.449 58.406 -20.427 1.00 34.97 225 ARG B N 1
ATOM 5625 C CA . ARG B 1 227 ? -31.294 59.155 -19.528 1.00 36.19 225 ARG B CA 1
ATOM 5626 C C . ARG B 1 227 ? -31.007 58.903 -18.085 1.00 35.11 225 ARG B C 1
ATOM 5627 O O . ARG B 1 227 ? -31.035 59.831 -17.295 1.00 34.51 225 ARG B O 1
ATOM 5635 N N . ILE B 1 228 ? -30.814 57.635 -17.744 1.00 35.10 226 ILE B N 1
ATOM 5636 C CA . ILE B 1 228 ? -30.395 57.241 -16.387 1.00 35.17 226 ILE B CA 1
ATOM 5637 C C . ILE B 1 228 ? -29.042 57.836 -16.005 1.00 34.54 226 ILE B C 1
ATOM 5638 O O . ILE B 1 228 ? -28.857 58.322 -14.904 1.00 34.13 226 ILE B O 1
ATOM 5643 N N . LEU B 1 229 ? -28.093 57.785 -16.916 1.00 34.14 227 LEU B N 1
ATOM 5644 C CA . LEU B 1 229 ? -26.816 58.458 -16.731 1.00 33.58 227 LEU B CA 1
ATOM 5645 C C . LEU B 1 229 ? -27.001 59.953 -16.481 1.00 33.30 227 LEU B C 1
ATOM 5646 O O . LEU B 1 229 ? -26.473 60.507 -15.517 1.00 31.36 227 LEU B O 1
ATOM 5651 N N . LEU B 1 230 ? -27.746 60.621 -17.360 1.00 33.00 228 LEU B N 1
ATOM 5652 C CA . LEU B 1 230 ? -27.924 62.078 -17.232 1.00 34.06 228 LEU B CA 1
ATOM 5653 C C . LEU B 1 230 ? -28.576 62.480 -15.907 1.00 34.44 228 LEU B C 1
ATOM 5654 O O . LEU B 1 230 ? -28.117 63.400 -15.233 1.00 34.60 228 LEU B O 1
ATOM 5659 N N . GLU B 1 231 ? -29.639 61.775 -15.555 1.00 34.74 229 GLU B N 1
ATOM 5660 C CA . GLU B 1 231 ? -30.359 62.015 -14.312 1.00 36.02 229 GLU B CA 1
ATOM 5661 C C . GLU B 1 231 ? -29.450 61.888 -13.117 1.00 34.98 229 GLU B C 1
ATOM 5662 O O . GLU B 1 231 ? -29.389 62.800 -12.284 1.00 35.49 229 GLU B O 1
ATOM 5668 N N . GLY B 1 232 ? -28.767 60.745 -13.028 1.00 33.25 230 GLY B N 1
ATOM 5669 C CA . GLY B 1 232 ? -27.908 60.435 -11.891 1.00 32.66 230 GLY B CA 1
ATOM 5670 C C . GLY B 1 232 ? -26.756 61.407 -11.828 1.00 31.69 230 GLY B C 1
ATOM 5671 O O . GLY B 1 232 ? -26.385 61.850 -10.781 1.00 31.86 230 GLY B O 1
ATOM 5672 N N . LEU B 1 233 ? -26.208 61.766 -12.973 1.00 31.62 231 LEU B N 1
ATOM 5673 C CA . LEU B 1 233 ? -25.150 62.750 -13.030 1.00 32.22 231 LEU B CA 1
ATOM 5674 C C . LEU B 1 233 ? -25.546 64.162 -12.605 1.00 31.43 231 LEU B C 1
ATOM 5675 O O . LEU B 1 233 ? -24.864 64.758 -11.772 1.00 32.58 231 LEU B O 1
ATOM 5680 N N . GLN B 1 234 ? -26.628 64.693 -13.150 1.00 31.83 232 GLN B N 1
ATOM 5681 C CA . GLN B 1 234 ? -27.110 66.027 -12.802 1.00 31.62 232 GLN B CA 1
ATOM 5682 C C . GLN B 1 234 ? -27.404 66.124 -11.318 1.00 31.40 232 GLN B C 1
ATOM 5683 O O . GLN B 1 234 ? -27.073 67.131 -10.660 1.00 30.31 232 GLN B O 1
ATOM 5689 N N . ALA B 1 235 ? -28.028 65.070 -10.800 1.00 31.36 233 ALA B N 1
ATOM 5690 C CA . ALA B 1 235 ? -28.344 64.972 -9.396 1.00 30.91 233 ALA B CA 1
ATOM 5691 C C . ALA B 1 235 ? -27.061 64.988 -8.553 1.00 30.97 233 ALA B C 1
ATOM 5692 O O . ALA B 1 235 ? -26.965 65.745 -7.585 1.00 31.25 233 ALA B O 1
ATOM 5694 N N . ALA B 1 236 ? -26.060 64.171 -8.906 1.00 31.32 234 ALA B N 1
ATOM 5695 C CA . ALA B 1 236 ? -24.814 64.140 -8.122 1.00 29.65 234 ALA B CA 1
ATOM 5696 C C . ALA B 1 236 ? -24.071 65.482 -8.162 1.00 29.66 234 ALA B C 1
ATOM 5697 O O . ALA B 1 236 ? -23.493 65.895 -7.121 1.00 30.53 234 ALA B O 1
ATOM 5699 N N . LEU B 1 237 ? -24.101 66.178 -9.302 1.00 27.40 235 LEU B N 1
ATOM 5700 C CA . LEU B 1 237 ? -23.403 67.461 -9.465 1.00 26.60 235 LEU B CA 1
ATOM 5701 C C . LEU B 1 237 ? -24.021 68.588 -8.624 1.00 26.13 235 LEU B C 1
ATOM 5702 O O . LEU B 1 237 ? -23.338 69.551 -8.273 1.00 24.56 235 LEU B O 1
ATOM 5707 N N . ALA B 1 238 ? -25.314 68.472 -8.318 1.00 26.37 236 ALA B N 1
ATOM 5708 C CA . ALA B 1 238 ? -26.045 69.503 -7.580 1.00 26.88 236 ALA B CA 1
ATOM 5709 C C . ALA B 1 238 ? -25.974 69.303 -6.057 1.00 27.16 236 ALA B C 1
ATOM 5710 O O . ALA B 1 238 ? -26.939 69.550 -5.359 1.00 27.83 236 ALA B O 1
ATOM 5712 N N . THR B 1 239 ? -24.836 68.871 -5.529 1.00 27.78 237 THR B N 1
ATOM 5713 C CA . THR B 1 239 ? -24.754 68.513 -4.110 1.00 28.21 237 THR B CA 1
ATOM 5714 C C . THR B 1 239 ? -23.520 69.069 -3.393 1.00 28.52 237 THR B C 1
ATOM 5715 O O . THR B 1 239 ? -22.483 69.300 -4.010 1.00 28.73 237 THR B O 1
ATOM 5719 N N . LYS B 1 240 ? -23.678 69.300 -2.087 1.00 29.11 238 LYS B N 1
ATOM 5720 C CA . LYS B 1 240 ? -22.585 69.660 -1.184 1.00 29.10 238 LYS B CA 1
ATOM 5721 C C . LYS B 1 240 ? -22.123 68.386 -0.489 1.00 29.46 238 LYS B C 1
ATOM 5722 O O . LYS B 1 240 ? -22.485 67.277 -0.908 1.00 29.22 238 LYS B O 1
ATOM 5724 N N . ASP B 1 257 ? -12.586 57.247 26.665 1.00 18.23 255 ASP B N 1
ATOM 5725 C CA . ASP B 1 257 ? -11.367 56.528 27.026 1.00 18.62 255 ASP B CA 1
ATOM 5726 C C . ASP B 1 257 ? -11.312 55.092 26.512 1.00 18.53 255 ASP B C 1
ATOM 5727 O O . ASP B 1 257 ? -12.251 54.304 26.703 1.00 18.81 255 ASP B O 1
ATOM 5732 N N . ASN B 1 258 ? -10.173 54.754 25.918 1.00 17.58 256 ASN B N 1
ATOM 5733 C CA . ASN B 1 258 ? -9.837 53.374 25.594 1.00 17.51 256 ASN B CA 1
ATOM 5734 C C . ASN B 1 258 ? -8.326 53.139 25.841 1.00 17.40 256 ASN B C 1
ATOM 5735 O O . ASN B 1 258 ? -7.553 52.924 24.892 1.00 17.16 256 ASN B O 1
ATOM 5740 N N . ARG B 1 259 ? -7.915 53.212 27.114 1.00 16.50 257 ARG B N 1
ATOM 5741 C CA . ARG B 1 259 ? -6.503 53.015 27.510 1.00 16.54 257 ARG B CA 1
ATOM 5742 C C . ARG B 1 259 ? -6.100 51.567 27.932 1.00 15.70 257 ARG B C 1
ATOM 5743 O O . ARG B 1 259 ? -4.892 51.258 28.030 1.00 15.01 257 ARG B O 1
ATOM 5751 N N . GLY B 1 260 ? -7.088 50.725 28.254 1.00 13.76 258 GLY B N 1
ATOM 5752 C CA . GLY B 1 260 ? -6.854 49.385 28.777 1.00 13.45 258 GLY B CA 1
ATOM 5753 C C . GLY B 1 260 ? -5.680 48.640 28.177 1.00 12.56 258 GLY B C 1
ATOM 5754 O O . GLY B 1 260 ? -4.791 48.182 28.884 1.00 10.51 258 GLY B O 1
ATOM 5755 N N . LEU B 1 261 ? -5.697 48.530 26.857 1.00 13.01 259 LEU B N 1
ATOM 5756 C CA . LEU B 1 261 ? -4.681 47.800 26.089 1.00 13.87 259 LEU B CA 1
ATOM 5757 C C . LEU B 1 261 ? -3.271 48.322 26.394 1.00 13.12 259 LEU B C 1
ATOM 5758 O O . LEU B 1 261 ? -2.441 47.584 26.880 1.00 11.10 259 LEU B O 1
ATOM 5763 N N . LEU B 1 262 ? -3.046 49.605 26.147 1.00 14.29 260 LEU B N 1
ATOM 5764 C CA . LEU B 1 262 ? -1.724 50.195 26.299 1.00 16.92 260 LEU B CA 1
ATOM 5765 C C . LEU B 1 262 ? -1.292 50.225 27.767 1.00 17.65 260 LEU B C 1
ATOM 5766 O O . LEU B 1 262 ? -0.170 49.938 28.074 1.00 15.01 260 LEU B O 1
ATOM 5771 N N . ASP B 1 263 ? -2.211 50.524 28.681 1.00 22.84 261 ASP B N 1
ATOM 5772 C CA . ASP B 1 263 ? -1.906 50.490 30.119 1.00 23.97 261 ASP B CA 1
ATOM 5773 C C . ASP B 1 263 ? -1.475 49.102 30.625 1.00 26.46 261 ASP B C 1
ATOM 5774 O O . ASP B 1 263 ? -0.765 49.013 31.612 1.00 27.11 261 ASP B O 1
ATOM 5779 N N . SER B 1 264 ? -1.911 48.029 29.967 1.00 28.11 262 SER B N 1
ATOM 5780 C CA . SER B 1 264 ? -1.653 46.649 30.434 1.00 28.06 262 SER B CA 1
ATOM 5781 C C . SER B 1 264 ? -0.276 46.141 29.995 1.00 29.41 262 SER B C 1
ATOM 5782 O O . SER B 1 264 ? 0.208 45.128 30.505 1.00 31.46 262 SER B O 1
ATOM 5785 N N . LEU B 1 265 ? 0.371 46.834 29.051 1.00 28.74 263 LEU B N 1
ATOM 5786 C CA . LEU B 1 265 ? 1.698 46.442 28.589 1.00 28.15 263 LEU B CA 1
ATOM 5787 C C . LEU B 1 265 ? 2.752 46.549 29.685 1.00 27.31 263 LEU B C 1
ATOM 5788 O O . LEU B 1 265 ? 2.749 47.489 30.471 1.00 25.61 263 LEU B O 1
ATOM 5793 N N . ASP B 1 266 ? 3.605 45.531 29.735 1.00 27.59 264 ASP B N 1
ATOM 5794 C CA . ASP B 1 266 ? 4.829 45.529 30.558 1.00 27.02 264 ASP B CA 1
ATOM 5795 C C . ASP B 1 266 ? 5.960 46.118 29.716 1.00 26.22 264 ASP B C 1
ATOM 5796 O O . ASP B 1 266 ? 6.669 45.408 28.985 1.00 25.93 264 ASP B O 1
ATOM 5801 N N . LEU B 1 267 ? 6.111 47.432 29.823 1.00 25.93 265 LEU B N 1
ATOM 5802 C CA . LEU B 1 267 ? 7.139 48.169 29.106 1.00 26.07 265 LEU B CA 1
ATOM 5803 C C . LEU B 1 267 ? 8.537 48.067 29.760 1.00 26.70 265 LEU B C 1
ATOM 5804 O O . LEU B 1 267 ? 9.492 48.674 29.243 1.00 27.63 265 LEU B O 1
ATOM 5809 N N . GLY B 1 268 ? 8.619 47.336 30.883 1.00 25.13 266 GLY B N 1
ATOM 5810 C CA . GLY B 1 268 ? 9.865 47.006 31.576 1.00 25.65 266 GLY B CA 1
ATOM 5811 C C . GLY B 1 268 ? 10.660 45.873 30.965 1.00 25.54 266 GLY B C 1
ATOM 5812 O O . GLY B 1 268 ? 11.807 45.665 31.327 1.00 24.67 266 GLY B O 1
ATOM 5813 N N . GLN B 1 269 ? 10.063 45.176 29.992 1.00 25.70 267 GLN B N 1
ATOM 5814 C CA . GLN B 1 269 ? 10.720 44.053 29.311 1.00 25.72 267 GLN B CA 1
ATOM 5815 C C . GLN B 1 269 ? 11.915 44.473 28.466 1.00 24.69 267 GLN B C 1
ATOM 5816 O O . GLN B 1 269 ? 11.893 45.513 27.819 1.00 25.80 267 GLN B O 1
ATOM 5822 N N . TYR B 1 270 ? 12.979 43.674 28.507 1.00 24.01 268 TYR B N 1
ATOM 5823 C CA . TYR B 1 270 ? 14.185 44.040 27.840 1.00 25.29 268 TYR B CA 1
ATOM 5824 C C . TYR B 1 270 ? 14.986 42.801 27.483 1.00 25.63 268 TYR B C 1
ATOM 5825 O O . TYR B 1 270 ? 14.649 41.675 27.908 1.00 24.52 268 TYR B O 1
ATOM 5834 N N . LEU B 1 271 ? 16.015 42.996 26.648 1.00 26.21 269 LEU B N 1
ATOM 5835 C CA . LEU B 1 271 ? 17.033 41.941 26.423 1.00 25.46 269 LEU B CA 1
ATOM 5836 C C . LEU B 1 271 ? 18.414 42.461 26.721 1.00 26.19 269 LEU B C 1
ATOM 5837 O O . LEU B 1 271 ? 18.806 43.516 26.233 1.00 26.03 269 LEU B O 1
ATOM 5842 N N . ASP B 1 272 ? 19.200 41.674 27.452 1.00 26.85 270 ASP B N 1
ATOM 5843 C CA . ASP B 1 272 ? 20.524 42.092 27.801 1.00 26.59 270 ASP B CA 1
ATOM 5844 C C . ASP B 1 272 ? 21.504 41.845 26.642 1.00 26.74 270 ASP B C 1
ATOM 5845 O O . ASP B 1 272 ? 21.115 41.466 25.556 1.00 25.74 270 ASP B O 1
ATOM 5850 N N . LYS B 1 273 ? 22.775 42.105 26.878 1.00 27.63 271 LYS B N 1
ATOM 5851 C CA . LYS B 1 273 ? 23.759 42.189 25.790 1.00 27.93 271 LYS B CA 1
ATOM 5852 C C . LYS B 1 273 ? 23.799 40.885 25.007 1.00 27.90 271 LYS B C 1
ATOM 5853 O O . LYS B 1 273 ? 23.646 40.866 23.777 1.00 27.77 271 LYS B O 1
ATOM 5859 N N . ASP B 1 274 ? 23.935 39.795 25.741 1.00 26.87 272 ASP B N 1
ATOM 5860 C CA . ASP B 1 274 ? 24.084 38.482 25.131 1.00 27.68 272 ASP B CA 1
ATOM 5861 C C . ASP B 1 274 ? 22.812 37.957 24.491 1.00 26.50 272 ASP B C 1
ATOM 5862 O O . ASP B 1 274 ? 22.860 37.356 23.417 1.00 23.69 272 ASP B O 1
ATOM 5867 N N . ALA B 1 275 ? 21.684 38.177 25.163 1.00 26.08 273 ALA B N 1
ATOM 5868 C CA . ALA B 1 275 ? 20.364 37.794 24.654 1.00 25.71 273 ALA B CA 1
ATOM 5869 C C . ALA B 1 275 ? 20.065 38.476 23.347 1.00 25.48 273 ALA B C 1
ATOM 5870 O O . ALA B 1 275 ? 19.614 37.855 22.390 1.00 25.00 273 ALA B O 1
ATOM 5872 N N . TYR B 1 276 ? 20.342 39.770 23.288 1.00 25.95 274 TYR B N 1
ATOM 5873 C CA . TYR B 1 276 ? 20.100 40.545 22.072 1.00 26.59 274 TYR B CA 1
ATOM 5874 C C . TYR B 1 276 ? 20.946 40.044 20.882 1.00 27.67 274 TYR B C 1
ATOM 5875 O O . TYR B 1 276 ? 20.409 39.709 19.834 1.00 28.44 274 TYR B O 1
ATOM 5884 N N . LYS B 1 277 ? 22.262 39.935 21.087 1.00 28.49 275 LYS B N 1
ATOM 5885 C CA . LYS B 1 277 ? 23.199 39.486 20.030 1.00 28.61 275 LYS B CA 1
ATOM 5886 C C . LYS B 1 277 ? 22.756 38.149 19.409 1.00 28.74 275 LYS B C 1
ATOM 5887 O O . LYS B 1 277 ? 22.599 38.025 18.170 1.00 29.37 275 LYS B O 1
ATOM 5893 N N . GLU B 1 278 ? 22.464 37.203 20.280 1.00 28.31 276 GLU B N 1
ATOM 5894 C CA . GLU B 1 278 ? 22.116 35.836 19.883 1.00 29.69 276 GLU B CA 1
ATOM 5895 C C . GLU B 1 278 ? 20.760 35.712 19.224 1.00 27.62 276 GLU B C 1
ATOM 5896 O O . GLU B 1 278 ? 20.597 35.048 18.191 1.00 26.56 276 GLU B O 1
ATOM 5902 N N . GLN B 1 279 ? 19.774 36.330 19.863 1.00 27.24 277 GLN B N 1
ATOM 5903 C CA . GLN B 1 279 ? 18.414 36.303 19.386 1.00 26.40 277 GLN B CA 1
ATOM 5904 C C . GLN B 1 279 ? 18.240 37.084 18.121 1.00 26.03 277 GLN B C 1
ATOM 5905 O O . GLN B 1 279 ? 17.484 36.634 17.279 1.00 24.09 277 GLN B O 1
ATOM 5911 N N . LEU B 1 280 ? 18.925 38.235 17.987 1.00 25.14 278 LEU B N 1
ATOM 5912 C CA . LEU B 1 280 ? 18.889 39.041 16.748 1.00 25.09 278 LEU B CA 1
ATOM 5913 C C . LEU B 1 280 ? 19.452 38.232 15.586 1.00 25.66 278 LEU B C 1
ATOM 5914 O O . LEU B 1 280 ? 18.840 38.174 14.497 1.00 24.69 278 LEU B O 1
ATOM 5919 N N . ALA B 1 281 ? 20.600 37.589 15.834 1.00 26.15 279 ALA B N 1
ATOM 5920 C CA . ALA B 1 281 ? 21.256 36.745 14.832 1.00 25.59 279 ALA B CA 1
ATOM 5921 C C . ALA B 1 281 ? 20.357 35.538 14.464 1.00 25.90 279 ALA B C 1
ATOM 5922 O O . ALA B 1 281 ? 20.123 35.288 13.272 1.00 25.24 279 ALA B O 1
ATOM 5924 N N . ALA B 1 282 ? 19.827 34.827 15.464 1.00 26.00 280 ALA B N 1
ATOM 5925 C CA . ALA B 1 282 ? 18.947 33.673 15.191 1.00 25.63 280 ALA B CA 1
ATOM 5926 C C . ALA B 1 282 ? 17.744 34.060 14.340 1.00 24.92 280 ALA B C 1
ATOM 5927 O O . ALA B 1 282 ? 17.428 33.381 13.366 1.00 23.57 280 ALA B O 1
ATOM 5929 N N . GLU B 1 283 ? 17.061 35.153 14.705 1.00 24.68 281 GLU B N 1
ATOM 5930 C CA . GLU B 1 283 ? 15.831 35.502 14.032 1.00 25.36 281 GLU B CA 1
ATOM 5931 C C . GLU B 1 283 ? 16.111 36.092 12.652 1.00 25.83 281 GLU B C 1
ATOM 5932 O O . GLU B 1 283 ? 15.332 35.899 11.715 1.00 26.37 281 GLU B O 1
ATOM 5938 N N . GLN B 1 284 ? 17.235 36.803 12.504 1.00 26.34 282 GLN B N 1
ATOM 5939 C CA . GLN B 1 284 ? 17.673 37.246 11.168 1.00 25.06 282 GLN B CA 1
ATOM 5940 C C . GLN B 1 284 ? 17.965 36.068 10.237 1.00 25.18 282 GLN B C 1
ATOM 5941 O O . GLN B 1 284 ? 17.453 36.059 9.126 1.00 23.75 282 GLN B O 1
ATOM 5947 N N . ALA B 1 285 ? 18.739 35.067 10.688 1.00 23.68 283 ALA B N 1
ATOM 5948 C CA . ALA B 1 285 ? 18.972 33.880 9.887 1.00 25.12 283 ALA B CA 1
ATOM 5949 C C . ALA B 1 285 ? 17.660 33.141 9.569 1.00 24.76 283 ALA B C 1
ATOM 5950 O O . ALA B 1 285 ? 17.473 32.652 8.456 1.00 25.18 283 ALA B O 1
ATOM 5952 N N . ARG B 1 286 ? 16.770 33.061 10.563 1.00 25.28 284 ARG B N 1
ATOM 5953 C CA . ARG B 1 286 ? 15.477 32.396 10.433 1.00 25.28 284 ARG B CA 1
ATOM 5954 C C . ARG B 1 286 ? 14.627 33.078 9.350 1.00 25.05 284 ARG B C 1
ATOM 5955 O O . ARG B 1 286 ? 13.955 32.399 8.550 1.00 25.53 284 ARG B O 1
ATOM 5963 N N . LEU B 1 287 ? 14.694 34.395 9.281 1.00 25.19 285 LEU B N 1
ATOM 5964 C CA . LEU B 1 287 ? 13.887 35.169 8.308 1.00 25.24 285 LEU B CA 1
ATOM 5965 C C . LEU B 1 287 ? 14.451 34.912 6.907 1.00 26.37 285 LEU B C 1
ATOM 5966 O O . LEU B 1 287 ? 13.712 34.548 5.995 1.00 28.45 285 LEU B O 1
ATOM 5971 N N . ALA B 1 288 ? 15.770 34.997 6.766 1.00 25.46 286 ALA B N 1
ATOM 5972 C CA . ALA B 1 288 ? 16.394 34.741 5.494 1.00 25.16 286 ALA B CA 1
ATOM 5973 C C . ALA B 1 288 ? 16.086 33.347 4.975 1.00 24.89 286 ALA B C 1
ATOM 5974 O O . ALA B 1 288 ? 15.847 33.160 3.768 1.00 25.47 286 ALA B O 1
ATOM 5976 N N . GLY B 1 289 ? 16.074 32.368 5.874 1.00 24.98 287 GLY B N 1
ATOM 5977 C CA . GLY B 1 289 ? 15.672 31.020 5.531 1.00 24.09 287 GLY B CA 1
ATOM 5978 C C . GLY B 1 289 ? 14.241 30.775 5.065 1.00 24.10 287 GLY B C 1
ATOM 5979 O O . GLY B 1 289 ? 13.994 29.964 4.138 1.00 24.64 287 GLY B O 1
ATOM 5980 N N . LEU B 1 290 ? 13.294 31.449 5.719 1.00 24.62 288 LEU B N 1
ATOM 5981 C CA . LEU B 1 290 ? 11.882 31.331 5.431 1.00 24.54 288 LEU B CA 1
ATOM 5982 C C . LEU B 1 290 ? 11.517 31.937 4.101 1.00 24.74 288 LEU B C 1
ATOM 5983 O O . LEU B 1 290 ? 10.682 31.386 3.384 1.00 23.37 288 LEU B O 1
ATOM 5988 N N . ILE B 1 291 ? 12.132 33.074 3.776 1.00 25.35 289 ILE B N 1
ATOM 5989 C CA . ILE B 1 291 ? 11.921 33.738 2.517 1.00 25.34 289 ILE B CA 1
ATOM 5990 C C . ILE B 1 291 ? 12.613 33.011 1.401 1.00 25.50 289 ILE B C 1
ATOM 5991 O O . ILE B 1 291 ? 12.103 32.964 0.276 1.00 27.17 289 ILE B O 1
ATOM 5996 N N . ARG B 1 292 ? 13.737 32.388 1.695 1.00 24.95 290 ARG B N 1
ATOM 5997 C CA . ARG B 1 292 ? 14.437 31.581 0.718 1.00 26.34 290 ARG B CA 1
ATOM 5998 C C . ARG B 1 292 ? 13.719 30.228 0.464 1.00 25.83 290 ARG B C 1
ATOM 5999 O O . ARG B 1 292 ? 13.945 29.555 -0.544 1.00 27.58 290 ARG B O 1
ATOM 6007 N N . ASP B 1 293 ? 12.832 29.840 1.361 1.00 24.49 291 ASP B N 1
ATOM 6008 C CA . ASP B 1 293 ? 12.037 28.637 1.197 1.00 24.59 291 ASP B CA 1
ATOM 6009 C C . ASP B 1 293 ? 11.173 28.651 -0.078 1.00 24.24 291 ASP B C 1
ATOM 6010 O O . ASP B 1 293 ? 10.534 29.675 -0.409 1.00 23.62 291 ASP B O 1
ATOM 6015 N N . LYS B 1 294 ? 11.091 27.503 -0.756 1.00 24.36 292 LYS B N 1
ATOM 6016 C CA . LYS B 1 294 ? 10.352 27.433 -2.013 1.00 25.37 292 LYS B CA 1
ATOM 6017 C C . LYS B 1 294 ? 8.893 27.781 -1.805 1.00 25.25 292 LYS B C 1
ATOM 6018 O O . LYS B 1 294 ? 8.271 28.353 -2.686 1.00 26.09 292 LYS B O 1
ATOM 6024 N N . ARG B 1 295 ? 8.355 27.457 -0.626 1.00 24.86 293 ARG B N 1
ATOM 6025 C CA . ARG B 1 295 ? 6.972 27.733 -0.328 1.00 24.51 293 ARG B CA 1
ATOM 6026 C C . ARG B 1 295 ? 6.697 29.230 -0.286 1.00 24.23 293 ARG B C 1
ATOM 6027 O O . ARG B 1 295 ? 5.535 29.636 -0.339 1.00 23.42 293 ARG B O 1
ATOM 6035 N N . PHE B 1 296 ? 7.744 30.075 -0.243 1.00 23.99 294 PHE B N 1
ATOM 6036 C CA . PHE B 1 296 ? 7.477 31.544 -0.257 1.00 23.51 294 PHE B CA 1
ATOM 6037 C C . PHE B 1 296 ? 6.957 32.048 -1.610 1.00 24.27 294 PHE B C 1
ATOM 6038 O O . PHE B 1 296 ? 6.344 33.109 -1.726 1.00 23.50 294 PHE B O 1
ATOM 6046 N N . ARG B 1 297 ? 7.210 31.269 -2.653 1.00 25.80 295 ARG B N 1
ATOM 6047 C CA . ARG B 1 297 ? 6.648 31.512 -3.991 1.00 26.06 295 ARG B CA 1
ATOM 6048 C C . ARG B 1 297 ? 5.123 31.569 -4.077 1.00 25.23 295 ARG B C 1
ATOM 6049 O O . ARG B 1 297 ? 4.609 32.186 -5.021 1.00 24.58 295 ARG B O 1
ATOM 6057 N N . GLN B 1 298 ? 4.418 30.909 -3.151 1.00 24.67 296 GLN B N 1
ATOM 6058 C CA . GLN B 1 298 ? 2.948 30.883 -3.140 1.00 24.58 296 GLN B CA 1
ATOM 6059 C C . GLN B 1 298 ? 2.350 31.979 -2.222 1.00 23.98 296 GLN B C 1
ATOM 6060 O O . GLN B 1 298 ? 1.143 32.045 -1.991 1.00 23.10 296 GLN B O 1
ATOM 6066 N N . HIS B 1 299 ? 3.216 32.859 -1.723 1.00 22.76 297 HIS B N 1
ATOM 6067 C CA . HIS B 1 299 ? 2.866 33.807 -0.713 1.00 22.37 297 HIS B CA 1
ATOM 6068 C C . HIS B 1 299 ? 3.556 35.136 -1.005 1.00 21.53 297 HIS B C 1
ATOM 6069 O O . HIS B 1 299 ? 4.334 35.305 -1.973 1.00 22.38 297 HIS B O 1
ATOM 6076 N N . SER B 1 300 ? 3.270 36.090 -0.168 1.00 21.49 298 SER B N 1
ATOM 6077 C CA . SER B 1 300 ? 4.074 37.297 -0.123 1.00 22.10 298 SER B CA 1
ATOM 6078 C C . SER B 1 300 ? 3.938 37.789 1.319 1.00 21.61 298 SER B C 1
ATOM 6079 O O . SER B 1 300 ? 3.236 37.163 2.125 1.00 21.44 298 SER B O 1
ATOM 6082 N N . LEU B 1 301 ? 4.611 38.877 1.633 1.00 22.08 299 LEU B N 1
ATOM 6083 C CA . LEU B 1 301 ? 4.648 39.401 2.974 1.00 22.98 299 LEU B CA 1
ATOM 6084 C C . LEU B 1 301 ? 4.382 40.892 2.960 1.00 22.24 299 LEU B C 1
ATOM 6085 O O . LEU B 1 301 ? 4.961 41.586 2.151 1.00 23.40 299 LEU B O 1
ATOM 6090 N N . VAL B 1 302 ? 3.478 41.344 3.847 1.00 21.74 300 VAL B N 1
ATOM 6091 C CA . VAL B 1 302 ? 3.186 42.775 4.097 1.00 21.73 300 VAL B CA 1
ATOM 6092 C C . VAL B 1 302 ? 3.445 42.997 5.595 1.00 21.32 300 VAL B C 1
ATOM 6093 O O . VAL B 1 302 ? 2.831 42.341 6.432 1.00 22.79 300 VAL B O 1
ATOM 6097 N N . ALA B 1 303 ? 4.349 43.913 5.947 1.00 20.48 301 ALA B N 1
ATOM 6098 C CA . ALA B 1 303 ? 4.536 44.288 7.343 1.00 20.36 301 ALA B CA 1
ATOM 6099 C C . ALA B 1 303 ? 4.175 45.766 7.530 1.00 20.95 301 ALA B C 1
ATOM 6100 O O . ALA B 1 303 ? 4.775 46.621 6.908 1.00 21.97 301 ALA B O 1
ATOM 6102 N N . VAL B 1 304 ? 3.246 46.051 8.432 1.00 20.10 302 VAL B N 1
ATOM 6103 C CA . VAL B 1 304 ? 2.899 47.424 8.811 1.00 21.20 302 VAL B CA 1
ATOM 6104 C C . VAL B 1 304 ? 3.546 47.856 10.133 1.00 22.38 302 VAL B C 1
ATOM 6105 O O . VAL B 1 304 ? 3.447 47.138 11.136 1.00 21.18 302 VAL B O 1
ATOM 6109 N N . PHE B 1 305 ? 4.146 49.055 10.114 1.00 21.73 303 PHE B N 1
ATOM 6110 C CA . PHE B 1 305 ? 4.736 49.694 11.275 1.00 21.93 303 PHE B CA 1
ATOM 6111 C C . PHE B 1 305 ? 4.062 50.999 11.602 1.00 22.24 303 PHE B C 1
ATOM 6112 O O . PHE B 1 305 ? 4.064 51.947 10.784 1.00 21.12 303 PHE B O 1
ATOM 6120 N N . GLU B 1 306 ? 3.513 51.036 12.818 1.00 21.97 304 GLU B N 1
ATOM 6121 C CA . GLU B 1 306 ? 2.977 52.241 13.404 1.00 22.35 304 GLU B CA 1
ATOM 6122 C C . GLU B 1 306 ? 3.552 52.321 14.802 1.00 21.85 304 GLU B C 1
ATOM 6123 O O . GLU B 1 306 ? 4.052 51.324 15.357 1.00 21.40 304 GLU B O 1
ATOM 6129 N N . GLY B 1 307 ? 3.500 53.501 15.391 1.00 20.86 305 GLY B N 1
ATOM 6130 C CA . GLY B 1 307 ? 3.846 53.594 16.779 1.00 21.70 305 GLY B CA 1
ATOM 6131 C C . GLY B 1 307 ? 3.999 55.028 17.178 1.00 22.01 305 GLY B C 1
ATOM 6132 O O . GLY B 1 307 ? 3.836 55.922 16.385 1.00 22.11 305 GLY B O 1
ATOM 6133 N N . ASN B 1 308 ? 4.359 55.231 18.421 1.00 22.26 306 ASN B N 1
ATOM 6134 C CA . ASN B 1 308 ? 4.620 56.583 18.922 1.00 22.66 306 ASN B CA 1
ATOM 6135 C C . ASN B 1 308 ? 5.842 57.201 18.194 1.00 22.45 306 ASN B C 1
ATOM 6136 O O . ASN B 1 308 ? 6.793 56.494 17.826 1.00 22.45 306 ASN B O 1
ATOM 6141 N N . ASP B 1 309 ? 5.872 58.510 18.062 1.00 22.21 307 ASP B N 1
ATOM 6142 C CA . ASP B 1 309 ? 7.075 59.198 17.615 1.00 21.73 307 ASP B CA 1
ATOM 6143 C C . ASP B 1 309 ? 8.222 58.851 18.581 1.00 20.62 307 ASP B C 1
ATOM 6144 O O . ASP B 1 309 ? 8.048 58.913 19.810 1.00 19.89 307 ASP B O 1
ATOM 6149 N N . ALA B 1 310 ? 9.396 58.583 17.990 1.00 20.37 308 ALA B N 1
ATOM 6150 C CA . ALA B 1 310 ? 10.632 58.166 18.651 1.00 21.56 308 ALA B CA 1
ATOM 6151 C C . ALA B 1 310 ? 10.569 56.740 19.278 1.00 21.74 308 ALA B C 1
ATOM 6152 O O . ALA B 1 310 ? 11.438 56.386 20.098 1.00 21.45 308 ALA B O 1
ATOM 6154 N N . ALA B 1 311 ? 9.556 55.931 18.920 1.00 22.62 309 ALA B N 1
ATOM 6155 C CA . ALA B 1 311 ? 9.413 54.551 19.469 1.00 22.62 309 ALA B CA 1
ATOM 6156 C C . ALA B 1 311 ? 10.455 53.581 18.880 1.00 23.50 309 ALA B C 1
ATOM 6157 O O . ALA B 1 311 ? 10.774 52.553 19.474 1.00 24.42 309 ALA B O 1
ATOM 6159 N N . GLY B 1 312 ? 11.003 53.929 17.721 1.00 24.43 310 GLY B N 1
ATOM 6160 C CA . GLY B 1 312 ? 12.119 53.214 17.099 1.00 24.05 310 GLY B CA 1
ATOM 6161 C C . GLY B 1 312 ? 11.714 52.399 15.885 1.00 23.41 310 GLY B C 1
ATOM 6162 O O . GLY B 1 312 ? 12.206 51.317 15.695 1.00 22.88 310 GLY B O 1
ATOM 6163 N N . LYS B 1 313 ? 10.800 52.905 15.089 1.00 22.61 311 LYS B N 1
ATOM 6164 C CA . LYS B 1 313 ? 10.259 52.167 13.962 1.00 23.85 311 LYS B CA 1
ATOM 6165 C C . LYS B 1 313 ? 11.299 51.959 12.862 1.00 22.72 311 LYS B C 1
ATOM 6166 O O . LYS B 1 313 ? 11.454 50.873 12.309 1.00 24.04 311 LYS B O 1
ATOM 6172 N N . GLY B 1 314 ? 12.014 53.024 12.532 1.00 22.90 312 GLY B N 1
ATOM 6173 C CA . GLY B 1 314 ? 13.093 52.957 11.556 1.00 21.89 312 GLY B CA 1
ATOM 6174 C C . GLY B 1 314 ? 14.169 51.968 11.890 1.00 21.09 312 GLY B C 1
ATOM 6175 O O . GLY B 1 314 ? 14.624 51.278 11.007 1.00 20.74 312 GLY B O 1
ATOM 6176 N N . GLY B 1 315 ? 14.604 51.922 13.152 1.00 20.71 313 GLY B N 1
ATOM 6177 C CA . GLY B 1 315 ? 15.622 50.961 13.579 1.00 20.40 313 GLY B CA 1
ATOM 6178 C C . GLY B 1 315 ? 15.104 49.514 13.580 1.00 20.63 313 GLY B C 1
ATOM 6179 O O . GLY B 1 315 ? 15.832 48.592 13.250 1.00 20.93 313 GLY B O 1
ATOM 6180 N N . ALA B 1 316 ? 13.836 49.333 13.912 1.00 19.12 314 ALA B N 1
ATOM 6181 C CA . ALA B 1 316 ? 13.162 48.021 13.818 1.00 20.04 314 ALA B CA 1
ATOM 6182 C C . ALA B 1 316 ? 13.023 47.532 12.362 1.00 20.30 314 ALA B C 1
ATOM 6183 O O . ALA B 1 316 ? 13.360 46.359 12.020 1.00 20.28 314 ALA B O 1
ATOM 6185 N N . ILE B 1 317 ? 12.616 48.433 11.472 1.00 19.81 315 ILE B N 1
ATOM 6186 C CA . ILE B 1 317 ? 12.637 48.146 10.046 1.00 21.01 315 ILE B CA 1
ATOM 6187 C C . ILE B 1 317 ? 14.075 47.789 9.606 1.00 21.38 315 ILE B C 1
ATOM 6188 O O . ILE B 1 317 ? 14.236 46.833 8.939 1.00 21.72 315 ILE B O 1
ATOM 6193 N N . ARG B 1 318 ? 15.104 48.553 9.982 1.00 22.81 316 ARG B N 1
ATOM 6194 C CA . ARG B 1 318 ? 16.456 48.224 9.507 1.00 23.01 316 ARG B CA 1
ATOM 6195 C C . ARG B 1 318 ? 16.990 46.840 9.940 1.00 22.73 316 ARG B C 1
ATOM 6196 O O . ARG B 1 318 ? 17.744 46.215 9.183 1.00 23.18 316 ARG B O 1
ATOM 6204 N N . ARG B 1 319 ? 16.631 46.349 11.130 1.00 22.33 317 ARG B N 1
ATOM 6205 C CA . ARG B 1 319 ? 17.076 45.008 11.542 1.00 21.50 317 ARG B CA 1
ATOM 6206 C C . ARG B 1 319 ? 16.397 43.884 10.763 1.00 22.28 317 ARG B C 1
ATOM 6207 O O . ARG B 1 319 ? 16.966 42.740 10.656 1.00 20.14 317 ARG B O 1
ATOM 6215 N N . VAL B 1 320 ? 15.192 44.174 10.228 1.00 21.67 318 VAL B N 1
ATOM 6216 C CA . VAL B 1 320 ? 14.534 43.284 9.271 1.00 21.36 318 VAL B CA 1
ATOM 6217 C C . VAL B 1 320 ? 15.277 43.352 7.926 1.00 21.62 318 VAL B C 1
ATOM 6218 O O . VAL B 1 320 ? 15.756 42.340 7.459 1.00 23.29 318 VAL B O 1
ATOM 6222 N N . THR B 1 321 ? 15.499 44.546 7.394 1.00 21.51 319 THR B N 1
ATOM 6223 C CA . THR B 1 321 ? 16.166 44.681 6.110 1.00 22.14 319 THR B CA 1
ATOM 6224 C C . THR B 1 321 ? 17.637 44.130 6.155 1.00 23.03 319 THR B C 1
ATOM 6225 O O . THR B 1 321 ? 18.154 43.559 5.163 1.00 21.64 319 THR B O 1
ATOM 6229 N N . ASP B 1 322 ? 18.266 44.263 7.318 1.00 22.61 320 ASP B N 1
ATOM 6230 C CA . ASP B 1 322 ? 19.607 43.764 7.546 1.00 22.50 320 ASP B CA 1
ATOM 6231 C C . ASP B 1 322 ? 19.698 42.250 7.257 1.00 21.67 320 ASP B C 1
ATOM 6232 O O . ASP B 1 322 ? 20.749 41.762 6.869 1.00 20.03 320 ASP B O 1
ATOM 6237 N N . ALA B 1 323 ? 18.582 41.533 7.425 1.00 21.89 321 ALA B N 1
ATOM 6238 C CA . ALA B 1 323 ? 18.514 40.070 7.236 1.00 21.37 321 ALA B CA 1
ATOM 6239 C C . ALA B 1 323 ? 18.468 39.658 5.792 1.00 22.32 321 ALA B C 1
ATOM 6240 O O . ALA B 1 323 ? 18.640 38.470 5.497 1.00 22.54 321 ALA B O 1
ATOM 6242 N N . LEU B 1 324 ? 18.181 40.607 4.889 1.00 22.33 322 LEU B N 1
ATOM 6243 C CA . LEU B 1 324 ? 17.831 40.292 3.488 1.00 22.07 322 LEU B CA 1
ATOM 6244 C C . LEU B 1 324 ? 18.670 41.047 2.468 1.00 23.15 322 LEU B C 1
ATOM 6245 O O . LEU B 1 324 ? 19.230 42.093 2.757 1.00 21.02 322 LEU B O 1
ATOM 6250 N N . ASP B 1 325 ? 18.707 40.553 1.245 1.00 23.50 323 ASP B N 1
ATOM 6251 C CA . ASP B 1 325 ? 19.208 41.361 0.132 1.00 23.13 323 ASP B CA 1
ATOM 6252 C C . ASP B 1 325 ? 18.104 42.425 -0.272 1.00 22.99 323 ASP B C 1
ATOM 6253 O O . ASP B 1 325 ? 16.888 42.143 -0.274 1.00 22.66 323 ASP B O 1
ATOM 6258 N N . PRO B 1 326 ? 18.515 43.673 -0.550 1.00 22.03 324 PRO B N 1
ATOM 6259 C CA . PRO B 1 326 ? 17.507 44.681 -0.839 1.00 22.35 324 PRO B CA 1
ATOM 6260 C C . PRO B 1 326 ? 16.629 44.474 -2.103 1.00 22.22 324 PRO B C 1
ATOM 6261 O O . PRO B 1 326 ? 15.665 45.263 -2.323 1.00 23.13 324 PRO B O 1
ATOM 6265 N N . ARG B 1 327 ? 17.002 43.508 -2.946 1.00 21.20 325 ARG B N 1
ATOM 6266 C CA . ARG B 1 327 ? 16.162 43.126 -4.084 1.00 22.75 325 ARG B CA 1
ATOM 6267 C C . ARG B 1 327 ? 15.006 42.247 -3.619 1.00 23.25 325 ARG B C 1
ATOM 6268 O O . ARG B 1 327 ? 14.069 42.034 -4.378 1.00 23.27 325 ARG B O 1
ATOM 6276 N N . GLN B 1 328 ? 15.064 41.776 -2.365 1.00 22.83 326 GLN B N 1
ATOM 6277 C CA . GLN B 1 328 ? 13.983 41.022 -1.743 1.00 21.90 326 GLN B CA 1
ATOM 6278 C C . GLN B 1 328 ? 12.871 41.835 -1.065 1.00 22.00 326 GLN B C 1
ATOM 6279 O O . GLN B 1 328 ? 11.893 41.235 -0.636 1.00 21.07 326 GLN B O 1
ATOM 6285 N N . TYR B 1 329 ? 12.957 43.187 -1.015 1.00 21.66 327 TYR B N 1
ATOM 6286 C CA . TYR B 1 329 ? 11.951 43.988 -0.249 1.00 21.63 327 TYR B CA 1
ATOM 6287 C C . TYR B 1 329 ? 11.767 45.359 -0.864 1.00 22.51 327 TYR B C 1
ATOM 6288 O O . TYR B 1 329 ? 12.626 45.765 -1.661 1.00 19.10 327 TYR B O 1
ATOM 6297 N N . HIS B 1 330 ? 10.610 45.987 -0.532 1.00 23.05 328 HIS B N 1
ATOM 6298 C CA . HIS B 1 330 ? 10.122 47.271 -1.049 1.00 24.09 328 HIS B CA 1
ATOM 6299 C C . HIS B 1 330 ? 9.583 47.992 0.222 1.00 24.57 328 HIS B C 1
ATOM 6300 O O . HIS B 1 330 ? 8.635 47.533 0.832 1.00 24.47 328 HIS B O 1
ATOM 6307 N N . ILE B 1 331 ? 10.271 49.042 0.637 1.00 23.07 329 ILE B N 1
ATOM 6308 C CA . ILE B 1 331 ? 9.824 49.857 1.734 1.00 23.56 329 ILE B CA 1
ATOM 6309 C C . ILE B 1 331 ? 9.089 51.014 1.164 1.00 22.87 329 ILE B C 1
ATOM 6310 O O . ILE B 1 331 ? 9.592 51.674 0.314 1.00 21.42 329 ILE B O 1
ATOM 6315 N N . VAL B 1 332 ? 7.888 51.253 1.677 1.00 23.23 330 VAL B N 1
ATOM 6316 C CA . VAL B 1 332 ? 7.049 52.410 1.329 1.00 24.09 330 VAL B CA 1
ATOM 6317 C C . VAL B 1 332 ? 6.859 53.315 2.571 1.00 24.40 330 VAL B C 1
ATOM 6318 O O . VAL B 1 332 ? 6.110 53.010 3.440 1.00 23.30 330 VAL B O 1
ATOM 6322 N N . PRO B 1 333 ? 7.534 54.446 2.620 1.00 24.62 331 PRO B N 1
ATOM 6323 C CA . PRO B 1 333 ? 7.203 55.334 3.713 1.00 26.38 331 PRO B CA 1
ATOM 6324 C C . PRO B 1 333 ? 5.946 56.113 3.383 1.00 27.09 331 PRO B C 1
ATOM 6325 O O . PRO B 1 333 ? 5.911 56.792 2.376 1.00 26.94 331 PRO B O 1
ATOM 6329 N N . ILE B 1 334 ? 4.903 55.988 4.215 1.00 27.67 332 ILE B N 1
ATOM 6330 C CA . ILE B 1 334 ? 3.619 56.637 3.939 1.00 28.38 332 ILE B CA 1
ATOM 6331 C C . ILE B 1 334 ? 3.571 58.044 4.545 1.00 30.01 332 ILE B C 1
ATOM 6332 O O . ILE B 1 334 ? 3.721 58.224 5.774 1.00 30.80 332 ILE B O 1
ATOM 6337 N N . ALA B 1 335 ? 3.379 59.011 3.639 1.00 29.76 333 ALA B N 1
ATOM 6338 C CA . ALA B 1 335 ? 3.277 60.440 3.896 1.00 29.82 333 ALA B CA 1
ATOM 6339 C C . ALA B 1 335 ? 1.920 60.955 3.473 1.00 29.58 333 ALA B C 1
ATOM 6340 O O . ALA B 1 335 ? 1.024 60.168 3.083 1.00 30.20 333 ALA B O 1
ATOM 6342 N N . ALA B 1 336 ? 1.776 62.275 3.502 1.00 28.49 334 ALA B N 1
ATOM 6343 C CA . ALA B 1 336 ? 0.535 62.916 3.065 1.00 28.72 334 ALA B CA 1
ATOM 6344 C C . ALA B 1 336 ? 0.318 62.579 1.602 1.00 27.96 334 ALA B C 1
ATOM 6345 O O . ALA B 1 336 ? 1.276 62.519 0.800 1.00 27.21 334 ALA B O 1
ATOM 6347 N N . PRO B 1 337 ? -0.922 62.306 1.247 1.00 28.32 335 PRO B N 1
ATOM 6348 C CA . PRO B 1 337 ? -1.147 61.868 -0.120 1.00 27.53 335 PRO B CA 1
ATOM 6349 C C . PRO B 1 337 ? -0.779 62.883 -1.212 1.00 27.02 335 PRO B C 1
ATOM 6350 O O . PRO B 1 337 ? -0.968 64.080 -1.062 1.00 27.65 335 PRO B O 1
ATOM 6354 N N . THR B 1 338 ? -0.231 62.389 -2.299 1.00 25.39 336 THR B N 1
ATOM 6355 C CA . THR B 1 338 ? 0.051 63.224 -3.466 1.00 25.63 336 THR B CA 1
ATOM 6356 C C . THR B 1 338 ? -1.232 63.513 -4.274 1.00 24.23 336 THR B C 1
ATOM 6357 O O . THR B 1 338 ? -2.272 62.911 -4.049 1.00 24.08 336 THR B O 1
ATOM 6361 N N . GLU B 1 339 ? -1.132 64.467 -5.184 1.00 23.09 337 GLU B N 1
ATOM 6362 C CA . GLU B 1 339 ? -2.219 64.877 -6.039 1.00 24.45 337 GLU B CA 1
ATOM 6363 C C . GLU B 1 339 ? -2.972 63.677 -6.632 1.00 23.80 337 GLU B C 1
ATOM 6364 O O . GLU B 1 339 ? -4.181 63.566 -6.463 1.00 24.35 337 GLU B O 1
ATOM 6370 N N . GLU B 1 340 ? -2.257 62.763 -7.285 1.00 23.20 338 GLU B N 1
ATOM 6371 C CA . GLU B 1 340 ? -2.876 61.619 -7.925 1.00 24.70 338 GLU B CA 1
ATOM 6372 C C . GLU B 1 340 ? -3.542 60.689 -6.949 1.00 24.38 338 GLU B C 1
ATOM 6373 O O . GLU B 1 340 ? -4.586 60.138 -7.249 1.00 23.10 338 GLU B O 1
ATOM 6379 N N . GLU B 1 341 ? -2.979 60.546 -5.752 1.00 23.96 339 GLU B N 1
ATOM 6380 C CA . GLU B 1 341 ? -3.605 59.772 -4.688 1.00 23.34 339 GLU B CA 1
ATOM 6381 C C . GLU B 1 341 ? -4.876 60.393 -4.148 1.00 23.22 339 GLU B C 1
ATOM 6382 O O . GLU B 1 341 ? -5.802 59.684 -3.727 1.00 22.76 339 GLU B O 1
ATOM 6388 N N . ARG B 1 342 ? -4.902 61.714 -4.069 1.00 23.34 340 ARG B N 1
ATOM 6389 C CA . ARG B 1 342 ? -6.072 62.433 -3.554 1.00 23.22 340 ARG B CA 1
ATOM 6390 C C . ARG B 1 342 ? -7.216 62.394 -4.518 1.00 23.16 340 ARG B C 1
ATOM 6391 O O . ARG B 1 342 ? -8.326 62.705 -4.103 1.00 24.43 340 ARG B O 1
ATOM 6399 N N . ALA B 1 343 ? -6.952 62.087 -5.802 1.00 21.23 341 ALA B N 1
ATOM 6400 C CA . ALA B 1 343 ? -7.947 61.995 -6.833 1.00 21.76 341 ALA B CA 1
ATOM 6401 C C . ALA B 1 343 ? -8.646 60.636 -6.847 1.00 21.16 341 ALA B C 1
ATOM 6402 O O . ALA B 1 343 ? -9.466 60.385 -7.676 1.00 20.92 341 ALA B O 1
ATOM 6404 N N . GLN B 1 344 ? -8.295 59.789 -5.909 1.00 22.64 342 GLN B N 1
ATOM 6405 C CA . GLN B 1 344 ? -8.770 58.415 -5.841 1.00 22.12 342 GLN B CA 1
ATOM 6406 C C . GLN B 1 344 ? -9.288 58.115 -4.443 1.00 21.50 342 GLN B C 1
ATOM 6407 O O . GLN B 1 344 ? -8.983 58.846 -3.489 1.00 21.50 342 GLN B O 1
ATOM 6413 N N . PRO B 1 345 ? -10.037 57.027 -4.291 1.00 21.64 343 PRO B N 1
ATOM 6414 C CA . PRO B 1 345 ? -10.452 56.670 -2.917 1.00 22.24 343 PRO B CA 1
ATOM 6415 C C . PRO B 1 345 ? -9.275 56.295 -2.054 1.00 21.96 343 PRO B C 1
ATOM 6416 O O . PRO B 1 345 ? -8.225 55.913 -2.583 1.00 22.84 343 PRO B O 1
ATOM 6420 N N . TYR B 1 346 ? -9.474 56.464 -0.738 1.00 22.32 344 TYR B N 1
ATOM 6421 C CA . TYR B 1 346 ? -8.460 56.357 0.284 1.00 21.66 344 TYR B CA 1
ATOM 6422 C C . TYR B 1 346 ? -7.488 55.200 0.081 1.00 21.97 344 TYR B C 1
ATOM 6423 O O . TYR B 1 346 ? -6.282 55.395 0.145 1.00 23.40 344 TYR B O 1
ATOM 6432 N N . LEU B 1 347 ? -8.017 53.996 -0.088 1.00 21.19 345 LEU B N 1
ATOM 6433 C CA . LEU B 1 347 ? -7.212 52.778 -0.115 1.00 21.52 345 LEU B CA 1
ATOM 6434 C C . LEU B 1 347 ? -6.445 52.579 -1.441 1.00 21.60 345 LEU B C 1
ATOM 6435 O O . LEU B 1 347 ? -5.529 51.792 -1.505 1.00 22.35 345 LEU B O 1
ATOM 6440 N N . TRP B 1 348 ? -6.826 53.276 -2.498 1.00 21.44 346 TRP B N 1
ATOM 6441 C CA . TRP B 1 348 ? -6.099 53.218 -3.773 1.00 22.31 346 TRP B CA 1
ATOM 6442 C C . TRP B 1 348 ? -4.588 53.357 -3.550 1.00 22.07 346 TRP B C 1
ATOM 6443 O O . TRP B 1 348 ? -3.778 52.616 -4.139 1.00 22.77 346 TRP B O 1
ATOM 6454 N N . ARG B 1 349 ? -4.197 54.316 -2.722 1.00 22.41 347 ARG B N 1
ATOM 6455 C CA . ARG B 1 349 ? -2.776 54.620 -2.513 1.00 23.05 347 ARG B CA 1
ATOM 6456 C C . ARG B 1 349 ? -1.984 53.459 -1.864 1.00 23.21 347 ARG B C 1
ATOM 6457 O O . ARG B 1 349 ? -0.753 53.388 -1.987 1.00 24.49 347 ARG B O 1
ATOM 6465 N N . PHE B 1 350 ? -2.672 52.535 -1.205 1.00 23.37 348 PHE B N 1
ATOM 6466 C CA . PHE B 1 350 ? -2.036 51.397 -0.571 1.00 22.76 348 PHE B CA 1
ATOM 6467 C C . PHE B 1 350 ? -2.085 50.180 -1.451 1.00 22.94 348 PHE B C 1
ATOM 6468 O O . PHE B 1 350 ? -1.097 49.372 -1.510 1.00 22.22 348 PHE B O 1
ATOM 6476 N N . TRP B 1 351 ? -3.231 49.988 -2.152 1.00 23.21 349 TRP B N 1
ATOM 6477 C CA . TRP B 1 351 ? -3.323 48.878 -3.095 1.00 21.54 349 TRP B CA 1
ATOM 6478 C C . TRP B 1 351 ? -2.246 48.946 -4.164 1.00 21.35 349 TRP B C 1
ATOM 6479 O O . TRP B 1 351 ? -1.748 47.916 -4.614 1.00 21.50 349 TRP B O 1
ATOM 6490 N N . ARG B 1 352 ? -1.873 50.157 -4.551 1.00 21.66 350 ARG B N 1
ATOM 6491 C CA . ARG B 1 352 ? -0.834 50.351 -5.574 1.00 23.55 350 ARG B CA 1
ATOM 6492 C C . ARG B 1 352 ? 0.536 49.807 -5.145 1.00 23.16 350 ARG B C 1
ATOM 6493 O O . ARG B 1 352 ? 1.397 49.552 -6.022 1.00 23.17 350 ARG B O 1
ATOM 6501 N N . HIS B 1 353 ? 0.757 49.581 -3.831 1.00 21.25 351 HIS B N 1
ATOM 6502 C CA . HIS B 1 353 ? 2.029 49.083 -3.342 1.00 21.24 351 HIS B CA 1
ATOM 6503 C C . HIS B 1 353 ? 1.946 47.661 -2.827 1.00 21.71 351 HIS B C 1
ATOM 6504 O O . HIS B 1 353 ? 2.861 47.235 -2.151 1.00 22.31 351 HIS B O 1
ATOM 6511 N N . ILE B 1 354 ? 0.876 46.941 -3.134 1.00 21.85 352 ILE B N 1
ATOM 6512 C CA . ILE B 1 354 ? 0.678 45.598 -2.559 1.00 22.40 352 ILE B CA 1
ATOM 6513 C C . ILE B 1 354 ? 1.624 44.671 -3.330 1.00 22.60 352 ILE B C 1
ATOM 6514 O O . ILE B 1 354 ? 1.714 44.749 -4.546 1.00 24.64 352 ILE B O 1
ATOM 6519 N N . PRO B 1 355 ? 2.341 43.792 -2.628 1.00 22.80 353 PRO B N 1
ATOM 6520 C CA . PRO B 1 355 ? 3.329 42.998 -3.342 1.00 22.42 353 PRO B CA 1
ATOM 6521 C C . PRO B 1 355 ? 2.765 41.874 -4.206 1.00 21.82 353 PRO B C 1
ATOM 6522 O O . PRO B 1 355 ? 1.717 41.266 -3.898 1.00 22.11 353 PRO B O 1
ATOM 6526 N N . ALA B 1 356 ? 3.484 41.608 -5.283 1.00 21.36 354 ALA B N 1
ATOM 6527 C CA . ALA B 1 356 ? 3.328 40.351 -6.051 1.00 20.04 354 ALA B CA 1
ATOM 6528 C C . ALA B 1 356 ? 3.802 39.123 -5.258 1.00 19.78 354 ALA B C 1
ATOM 6529 O O . ALA B 1 356 ? 4.511 39.240 -4.241 1.00 19.18 354 ALA B O 1
ATOM 6531 N N . ARG B 1 357 ? 3.433 37.934 -5.755 1.00 21.03 355 ARG B N 1
ATOM 6532 C CA . ARG B 1 357 ? 3.866 36.728 -5.141 1.00 21.49 355 ARG B CA 1
ATOM 6533 C C . ARG B 1 357 ? 5.391 36.805 -5.059 1.00 20.94 355 ARG B C 1
ATOM 6534 O O . ARG B 1 357 ? 6.044 37.228 -5.998 1.00 19.92 355 ARG B O 1
ATOM 6542 N N . ARG B 1 358 ? 5.907 36.416 -3.894 1.00 20.56 356 ARG B N 1
ATOM 6543 C CA . ARG B 1 358 ? 7.331 36.302 -3.567 1.00 21.16 356 ARG B CA 1
ATOM 6544 C C . ARG B 1 358 ? 8.044 37.608 -3.196 1.00 20.89 356 ARG B C 1
ATOM 6545 O O . ARG B 1 358 ? 9.276 37.640 -2.976 1.00 19.38 356 ARG B O 1
ATOM 6553 N N . GLN B 1 359 ? 7.265 38.675 -3.094 1.00 21.61 357 GLN B N 1
ATOM 6554 C CA . GLN B 1 359 ? 7.765 39.953 -2.660 1.00 22.60 357 GLN B CA 1
ATOM 6555 C C . GLN B 1 359 ? 7.420 40.264 -1.180 1.00 22.84 357 GLN B C 1
ATOM 6556 O O . GLN B 1 359 ? 6.572 39.619 -0.543 1.00 21.30 357 GLN B O 1
ATOM 6562 N N . PHE B 1 360 ? 8.056 41.309 -0.666 1.00 23.05 358 PHE B N 1
ATOM 6563 C CA . PHE B 1 360 ? 7.909 41.684 0.744 1.00 22.54 358 PHE B CA 1
ATOM 6564 C C . PHE B 1 360 ? 7.809 43.191 0.761 1.00 21.11 358 PHE B C 1
ATOM 6565 O O . PHE B 1 360 ? 8.770 43.852 0.454 1.00 21.06 358 PHE B O 1
ATOM 6573 N N . THR B 1 361 ? 6.637 43.717 1.129 1.00 22.14 359 THR B N 1
ATOM 6574 C CA . THR B 1 361 ? 6.432 45.166 1.255 1.00 21.10 359 THR B CA 1
ATOM 6575 C C . THR B 1 361 ? 6.311 45.549 2.704 1.00 21.66 359 THR B C 1
ATOM 6576 O O . THR B 1 361 ? 5.503 44.999 3.458 1.00 21.67 359 THR B O 1
ATOM 6580 N N . ILE B 1 362 ? 7.110 46.556 3.070 1.00 22.97 360 ILE B N 1
ATOM 6581 C CA . ILE B 1 362 ? 7.072 47.167 4.388 1.00 22.63 360 ILE B CA 1
ATOM 6582 C C . ILE B 1 362 ? 6.441 48.557 4.284 1.00 22.26 360 ILE B C 1
ATOM 6583 O O . ILE B 1 362 ? 6.909 49.411 3.553 1.00 21.25 360 ILE B O 1
ATOM 6588 N N . PHE B 1 363 ? 5.379 48.781 5.048 1.00 22.12 361 PHE B N 1
ATOM 6589 C CA . PHE B 1 363 ? 4.795 50.103 5.134 1.00 22.59 361 PHE B CA 1
ATOM 6590 C C . PHE B 1 363 ? 5.272 50.806 6.371 1.00 21.89 361 PHE B C 1
ATOM 6591 O O . PHE B 1 363 ? 4.984 50.359 7.471 1.00 21.49 361 PHE B O 1
ATOM 6599 N N . ASP B 1 364 ? 5.952 51.926 6.213 1.00 21.23 362 ASP B N 1
ATOM 6600 C CA . ASP B 1 364 ? 6.353 52.709 7.351 1.00 21.72 362 ASP B CA 1
ATOM 6601 C C . ASP B 1 364 ? 5.307 53.777 7.452 1.00 23.05 362 ASP B C 1
ATOM 6602 O O . ASP B 1 364 ? 5.356 54.816 6.730 1.00 22.02 362 ASP B O 1
ATOM 6607 N N . ARG B 1 365 ? 4.388 53.536 8.390 1.00 23.78 363 ARG B N 1
ATOM 6608 C CA . ARG B 1 365 ? 3.039 54.157 8.432 1.00 25.92 363 ARG B CA 1
ATOM 6609 C C . ARG B 1 365 ? 2.215 53.536 7.257 1.00 24.89 363 ARG B C 1
ATOM 6610 O O . ARG B 1 365 ? 2.753 52.925 6.359 1.00 25.23 363 ARG B O 1
ATOM 6618 N N . SER B 1 366 ? 0.908 53.686 7.286 1.00 25.97 364 SER B N 1
ATOM 6619 C CA . SER B 1 366 ? 0.039 52.795 6.544 1.00 26.29 364 SER B CA 1
ATOM 6620 C C . SER B 1 366 ? -1.344 53.357 6.434 1.00 26.02 364 SER B C 1
ATOM 6621 O O . SER B 1 366 ? -1.609 54.539 6.741 1.00 26.41 364 SER B O 1
ATOM 6624 N N . TRP B 1 367 ? -2.259 52.486 6.072 1.00 26.09 365 TRP B N 1
ATOM 6625 C CA . TRP B 1 367 ? -3.673 52.875 5.940 1.00 25.00 365 TRP B CA 1
ATOM 6626 C C . TRP B 1 367 ? -4.336 53.189 7.269 1.00 25.29 365 TRP B C 1
ATOM 6627 O O . TRP B 1 367 ? -5.396 53.804 7.305 1.00 24.09 365 TRP B O 1
ATOM 6638 N N . TYR B 1 368 ? -3.686 52.812 8.373 1.00 24.38 366 TYR B N 1
ATOM 6639 C CA . TYR B 1 368 ? -4.166 53.163 9.718 1.00 24.60 366 TYR B CA 1
ATOM 6640 C C . TYR B 1 368 ? -4.010 54.653 10.063 1.00 24.35 366 TYR B C 1
ATOM 6641 O O . TYR B 1 368 ? -4.601 55.141 11.014 1.00 24.66 366 TYR B O 1
ATOM 6650 N N . GLY B 1 369 ? -3.261 55.383 9.259 1.00 25.21 367 GLY B N 1
ATOM 6651 C CA . GLY B 1 369 ? -3.267 56.864 9.330 1.00 24.89 367 GLY B CA 1
ATOM 6652 C C . GLY B 1 369 ? -4.652 57.471 9.487 1.00 25.11 367 GLY B C 1
ATOM 6653 O O . GLY B 1 369 ? -4.868 58.369 10.287 1.00 23.74 367 GLY B O 1
ATOM 6654 N N . ARG B 1 370 ? -5.604 56.957 8.734 1.00 26.39 368 ARG B N 1
ATOM 6655 C CA . ARG B 1 370 ? -6.976 57.468 8.791 1.00 26.70 368 ARG B CA 1
ATOM 6656 C C . ARG B 1 370 ? -7.640 57.378 10.204 1.00 26.68 368 ARG B C 1
ATOM 6657 O O . ARG B 1 370 ? -8.408 58.274 10.565 1.00 26.50 368 ARG B O 1
ATOM 6665 N N . VAL B 1 371 ? -7.341 56.319 10.963 1.00 26.07 369 VAL B N 1
ATOM 6666 C CA . VAL B 1 371 ? -7.898 56.100 12.309 1.00 25.60 369 VAL B CA 1
ATOM 6667 C C . VAL B 1 371 ? -6.954 56.579 13.414 1.00 25.97 369 VAL B C 1
ATOM 6668 O O . VAL B 1 371 ? -7.254 56.454 14.574 1.00 26.00 369 VAL B O 1
ATOM 6672 N N . LEU B 1 372 ? -5.856 57.207 13.012 1.00 25.65 370 LEU B N 1
ATOM 6673 C CA . LEU B 1 372 ? -4.865 57.770 13.907 1.00 25.99 370 LEU B CA 1
ATOM 6674 C C . LEU B 1 372 ? -4.739 59.290 13.667 1.00 25.75 370 LEU B C 1
ATOM 6675 O O . LEU B 1 372 ? -5.619 60.045 14.058 1.00 24.70 370 LEU B O 1
ATOM 6680 N N . VAL B 1 373 ? -3.681 59.759 13.015 1.00 26.50 371 VAL B N 1
ATOM 6681 C CA . VAL B 1 373 ? -3.529 61.237 12.805 1.00 27.16 371 VAL B CA 1
ATOM 6682 C C . VAL B 1 373 ? -4.717 61.945 12.083 1.00 27.22 371 VAL B C 1
ATOM 6683 O O . VAL B 1 373 ? -5.068 63.096 12.417 1.00 27.16 371 VAL B O 1
ATOM 6687 N N . GLU B 1 374 ? -5.311 61.298 11.091 1.00 27.26 372 GLU B N 1
ATOM 6688 C CA . GLU B 1 374 ? -6.402 61.932 10.360 1.00 27.52 372 GLU B CA 1
ATOM 6689 C C . GLU B 1 374 ? -7.618 62.171 11.309 1.00 27.72 372 GLU B C 1
ATOM 6690 O O . GLU B 1 374 ? -8.280 63.219 11.271 1.00 27.23 372 GLU B O 1
ATOM 6696 N N . ARG B 1 375 ? -7.885 61.187 12.161 1.00 26.48 373 ARG B N 1
ATOM 6697 C CA . ARG B 1 375 ? -8.922 61.294 13.171 1.00 27.28 373 ARG B CA 1
ATOM 6698 C C . ARG B 1 375 ? -8.605 62.369 14.188 1.00 27.43 373 ARG B C 1
ATOM 6699 O O . ARG B 1 375 ? -9.464 63.150 14.582 1.00 27.07 373 ARG B O 1
ATOM 6707 N N . ILE B 1 376 ? -7.351 62.416 14.625 1.00 28.02 374 ILE B N 1
ATOM 6708 C CA . ILE B 1 376 ? -6.995 63.302 15.697 1.00 29.39 374 ILE B CA 1
ATOM 6709 C C . ILE B 1 376 ? -6.868 64.713 15.169 1.00 29.32 374 ILE B C 1
ATOM 6710 O O . ILE B 1 376 ? -7.195 65.639 15.888 1.00 29.57 374 ILE B O 1
ATOM 6715 N N . GLU B 1 377 ? -6.421 64.891 13.926 1.00 29.40 375 GLU B N 1
ATOM 6716 C CA . GLU B 1 377 ? -6.177 66.252 13.405 1.00 30.59 375 GLU B CA 1
ATOM 6717 C C . GLU B 1 377 ? -7.364 66.805 12.630 1.00 31.45 375 GLU B C 1
ATOM 6718 O O . GLU B 1 377 ? -7.433 68.010 12.382 1.00 32.66 375 GLU B O 1
ATOM 6724 N N . GLY B 1 378 ? -8.296 65.933 12.276 1.00 32.78 376 GLY B N 1
ATOM 6725 C CA . GLY B 1 378 ? -9.454 66.283 11.470 1.00 33.18 376 GLY B CA 1
ATOM 6726 C C . GLY B 1 378 ? -9.130 66.393 9.994 1.00 34.14 376 GLY B C 1
ATOM 6727 O O . GLY B 1 378 ? -9.764 67.170 9.298 1.00 34.98 376 GLY B O 1
ATOM 6728 N N . PHE B 1 379 ? -8.187 65.599 9.488 1.00 34.41 377 PHE B N 1
ATOM 6729 C CA . PHE B 1 379 ? -7.944 65.528 8.039 1.00 34.82 377 PHE B CA 1
ATOM 6730 C C . PHE B 1 379 ? -9.001 64.694 7.306 1.00 35.16 377 PHE B C 1
ATOM 6731 O O . PHE B 1 379 ? -9.040 64.672 6.083 1.00 35.22 377 PHE B O 1
ATOM 6739 N N . CYS B 1 380 ? -9.871 64.019 8.046 1.00 34.95 378 CYS B N 1
ATOM 6740 C CA . CYS B 1 380 ? -11.088 63.479 7.440 1.00 34.62 378 CYS B CA 1
ATOM 6741 C C . CYS B 1 380 ? -12.217 63.638 8.447 1.00 33.96 378 CYS B C 1
ATOM 6742 O O . CYS B 1 380 ? -11.952 63.913 9.591 1.00 33.63 378 CYS B O 1
ATOM 6745 N N . ALA B 1 381 ? -13.463 63.471 8.006 1.00 33.79 379 ALA B N 1
ATOM 6746 C CA . ALA B 1 381 ? -14.638 63.624 8.895 1.00 33.43 379 ALA B CA 1
ATOM 6747 C C . ALA B 1 381 ? -14.829 62.388 9.790 1.00 32.83 379 ALA B C 1
ATOM 6748 O O . ALA B 1 381 ? -14.388 61.290 9.436 1.00 32.44 379 ALA B O 1
ATOM 6750 N N . PRO B 1 382 ? -15.509 62.549 10.937 1.00 32.29 380 PRO B N 1
ATOM 6751 C CA . PRO B 1 382 ? -15.741 61.403 11.809 1.00 31.94 380 PRO B CA 1
ATOM 6752 C C . PRO B 1 382 ? -16.365 60.178 11.102 1.00 31.03 380 PRO B C 1
ATOM 6753 O O . PRO B 1 382 ? -15.958 59.041 11.340 1.00 30.11 380 PRO B O 1
ATOM 6757 N N . ALA B 1 383 ? -17.343 60.403 10.233 1.00 31.31 381 ALA B N 1
ATOM 6758 C CA . ALA B 1 383 ? -18.009 59.315 9.531 1.00 30.32 381 ALA B CA 1
ATOM 6759 C C . ALA B 1 383 ? -16.994 58.609 8.687 1.00 29.74 381 ALA B C 1
ATOM 6760 O O . ALA B 1 383 ? -17.088 57.418 8.520 1.00 29.44 381 ALA B O 1
ATOM 6762 N N . ASP B 1 384 ? -15.980 59.327 8.213 1.00 30.02 382 ASP B N 1
ATOM 6763 C CA . ASP B 1 384 ? -14.938 58.707 7.375 1.00 29.86 382 ASP B CA 1
ATOM 6764 C C . ASP B 1 384 ? -14.059 57.710 8.120 1.00 29.96 382 ASP B C 1
ATOM 6765 O O . ASP B 1 384 ? -13.850 56.595 7.640 1.00 29.52 382 ASP B O 1
ATOM 6770 N N . TRP B 1 385 ? -13.539 58.124 9.284 1.00 29.79 383 TRP B N 1
ATOM 6771 C CA . TRP B 1 385 ? -12.714 57.245 10.075 1.00 28.80 383 TRP B CA 1
ATOM 6772 C C . TRP B 1 385 ? -13.514 56.147 10.747 1.00 27.92 383 TRP B C 1
ATOM 6773 O O . TRP B 1 385 ? -13.004 55.045 10.936 1.00 26.44 383 TRP B O 1
ATOM 6784 N N . LEU B 1 386 ? -14.780 56.397 11.059 1.00 27.63 384 LEU B N 1
ATOM 6785 C CA . LEU B 1 386 ? -15.589 55.328 11.655 1.00 27.78 384 LEU B CA 1
ATOM 6786 C C . LEU B 1 386 ? -15.783 54.157 10.699 1.00 26.95 384 LEU B C 1
ATOM 6787 O O . LEU B 1 386 ? -15.691 52.989 11.088 1.00 25.39 384 LEU B O 1
ATOM 6792 N N . ARG B 1 387 ? -16.066 54.458 9.426 1.00 28.12 385 ARG B N 1
ATOM 6793 C CA . ARG B 1 387 ? -16.222 53.395 8.431 1.00 26.74 385 ARG B CA 1
ATOM 6794 C C . ARG B 1 387 ? -14.880 52.783 8.030 1.00 25.85 385 ARG B C 1
ATOM 6795 O O . ARG B 1 387 ? -14.852 51.659 7.609 1.00 24.63 385 ARG B O 1
ATOM 6803 N N . ALA B 1 388 ? -13.775 53.506 8.198 1.00 25.71 386 ALA B N 1
ATOM 6804 C CA . ALA B 1 388 ? -12.438 52.974 7.854 1.00 26.23 386 ALA B CA 1
ATOM 6805 C C . ALA B 1 388 ? -12.125 51.613 8.524 1.00 26.53 386 ALA B C 1
ATOM 6806 O O . ALA B 1 388 ? -11.499 50.752 7.928 1.00 26.45 386 ALA B O 1
ATOM 6808 N N . TYR B 1 389 ? -12.548 51.416 9.772 1.00 27.07 387 TYR B N 1
ATOM 6809 C CA . TYR B 1 389 ? -12.164 50.194 10.498 1.00 26.81 387 TYR B CA 1
ATOM 6810 C C . TYR B 1 389 ? -12.594 48.936 9.738 1.00 26.66 387 TYR B C 1
ATOM 6811 O O . TYR B 1 389 ? -11.808 48.026 9.571 1.00 27.07 387 TYR B O 1
ATOM 6820 N N . GLY B 1 390 ? -13.838 48.912 9.293 1.00 26.98 388 GLY B N 1
ATOM 6821 C CA . GLY B 1 390 ? -14.400 47.786 8.564 1.00 26.67 388 GLY B CA 1
ATOM 6822 C C . GLY B 1 390 ? -13.874 47.701 7.154 1.00 26.18 388 GLY B C 1
ATOM 6823 O O . GLY B 1 390 ? -13.648 46.608 6.642 1.00 26.47 388 GLY B O 1
ATOM 6824 N N . GLU B 1 391 ? -13.626 48.852 6.546 1.00 26.05 389 GLU B N 1
ATOM 6825 C CA . GLU B 1 391 ? -12.999 48.911 5.202 1.00 26.60 389 GLU B CA 1
ATOM 6826 C C . GLU B 1 391 ? -11.567 48.368 5.211 1.00 27.24 389 GLU B C 1
ATOM 6827 O O . GLU B 1 391 ? -11.123 47.666 4.250 1.00 27.26 389 GLU B O 1
ATOM 6833 N N . ILE B 1 392 ? -10.852 48.678 6.293 1.00 26.78 390 ILE B N 1
ATOM 6834 C CA . ILE B 1 392 ? -9.523 48.131 6.506 1.00 26.41 390 ILE B CA 1
ATOM 6835 C C . ILE B 1 392 ? -9.552 46.619 6.728 1.00 25.96 390 ILE B C 1
ATOM 6836 O O . ILE B 1 392 ? -8.687 45.913 6.221 1.00 27.10 390 ILE B O 1
ATOM 6841 N N . ASN B 1 393 ? -10.490 46.129 7.535 1.00 26.07 391 ASN B N 1
ATOM 6842 C CA . ASN B 1 393 ? -10.646 44.671 7.762 1.00 25.73 391 ASN B CA 1
ATOM 6843 C C . ASN B 1 393 ? -10.960 43.943 6.454 1.00 25.42 391 ASN B C 1
ATOM 6844 O O . ASN B 1 393 ? -10.490 42.816 6.217 1.00 24.92 391 ASN B O 1
ATOM 6849 N N . ASP B 1 394 ? -11.808 44.566 5.640 1.00 26.01 392 ASP B N 1
ATOM 6850 C CA . ASP B 1 394 ? -12.199 43.995 4.361 1.00 25.93 392 ASP B CA 1
ATOM 6851 C C . ASP B 1 394 ? -10.963 43.914 3.471 1.00 25.81 392 ASP B C 1
ATOM 6852 O O . ASP B 1 394 ? -10.748 42.887 2.822 1.00 25.33 392 ASP B O 1
ATOM 6857 N N . PHE B 1 395 ? -10.143 44.978 3.488 1.00 25.34 393 PHE B N 1
ATOM 6858 C CA . PHE B 1 395 ? -8.864 45.058 2.758 1.00 25.07 393 PHE B CA 1
ATOM 6859 C C . PHE B 1 395 ? -7.909 43.940 3.128 1.00 25.15 393 PHE B C 1
ATOM 6860 O O . PHE B 1 395 ? -7.395 43.240 2.248 1.00 25.14 393 PHE B O 1
ATOM 6868 N N . GLU B 1 396 ? -7.680 43.750 4.432 1.00 24.86 394 GLU B N 1
ATOM 6869 C CA . GLU B 1 396 ? -6.692 42.770 4.912 1.00 24.34 394 GLU B CA 1
ATOM 6870 C C . GLU B 1 396 ? -7.189 41.339 4.653 1.00 24.00 394 GLU B C 1
ATOM 6871 O O . GLU B 1 396 ? -6.411 40.429 4.415 1.00 22.57 394 GLU B O 1
ATOM 6877 N N . GLU B 1 397 ? -8.484 41.157 4.688 1.00 24.52 395 GLU B N 1
ATOM 6878 C CA . GLU B 1 397 ? -9.087 39.860 4.357 1.00 25.37 395 GLU B CA 1
ATOM 6879 C C . GLU B 1 397 ? -8.871 39.521 2.879 1.00 25.10 395 GLU B C 1
ATOM 6880 O O . GLU B 1 397 ? -8.532 38.381 2.547 1.00 25.39 395 GLU B O 1
ATOM 6886 N N . GLN B 1 398 ? -9.068 40.496 1.991 1.00 25.43 396 GLN B N 1
ATOM 6887 C CA . GLN B 1 398 ? -8.717 40.335 0.571 1.00 25.08 396 GLN B CA 1
ATOM 6888 C C . GLN B 1 398 ? -7.254 39.883 0.440 1.00 25.09 396 GLN B C 1
ATOM 6889 O O . GLN B 1 398 ? -6.919 38.966 -0.318 1.00 23.32 396 GLN B O 1
ATOM 6895 N N . LEU B 1 399 ? -6.363 40.541 1.182 1.00 24.19 397 LEU B N 1
ATOM 6896 C CA . LEU B 1 399 ? -4.944 40.239 1.060 1.00 23.46 397 LEU B CA 1
ATOM 6897 C C . LEU B 1 399 ? -4.691 38.808 1.539 1.00 23.04 397 LEU B C 1
ATOM 6898 O O . LEU B 1 399 ? -4.094 37.990 0.843 1.00 22.80 397 LEU B O 1
ATOM 6903 N N . SER B 1 400 ? -5.112 38.541 2.742 1.00 24.23 398 SER B N 1
ATOM 6904 C CA . SER B 1 400 ? -4.986 37.209 3.335 1.00 25.72 398 SER B CA 1
ATOM 6905 C C . SER B 1 400 ? -5.565 36.105 2.488 1.00 26.39 398 SER B C 1
ATOM 6906 O O . SER B 1 400 ? -4.923 35.035 2.307 1.00 27.69 398 SER B O 1
ATOM 6909 N N . GLU B 1 401 ? -6.758 36.323 1.925 1.00 26.91 399 GLU B N 1
ATOM 6910 C CA . GLU B 1 401 ? -7.393 35.260 1.151 1.00 27.42 399 GLU B CA 1
ATOM 6911 C C . GLU B 1 401 ? -6.500 34.839 -0.047 1.00 26.48 399 GLU B C 1
ATOM 6912 O O . GLU B 1 401 ? -6.510 33.688 -0.482 1.00 25.77 399 GLU B O 1
ATOM 6918 N N . TYR B 1 402 ? -5.714 35.767 -0.573 1.00 25.80 400 TYR B N 1
ATOM 6919 C CA . TYR B 1 402 ? -4.884 35.460 -1.724 1.00 24.73 400 TYR B CA 1
ATOM 6920 C C . TYR B 1 402 ? -3.592 34.784 -1.295 1.00 24.22 400 TYR B C 1
ATOM 6921 O O . TYR B 1 402 ? -2.879 34.251 -2.113 1.00 25.74 400 TYR B O 1
ATOM 6930 N N . GLY B 1 403 ? -3.274 34.784 -0.007 1.00 23.48 401 GLY B N 1
ATOM 6931 C CA . GLY B 1 403 ? -2.007 34.180 0.438 1.00 22.87 401 GLY B CA 1
ATOM 6932 C C . GLY B 1 403 ? -0.945 35.156 0.923 1.00 22.22 401 GLY B C 1
ATOM 6933 O O . GLY B 1 403 ? 0.158 34.738 1.221 1.00 22.07 401 GLY B O 1
ATOM 6934 N N . ILE B 1 404 ? -1.272 36.451 0.948 1.00 21.39 402 ILE B N 1
ATOM 6935 C CA . ILE B 1 404 ? -0.396 37.470 1.514 1.00 21.41 402 ILE B CA 1
ATOM 6936 C C . ILE B 1 404 ? -0.435 37.361 3.044 1.00 21.78 402 ILE B C 1
ATOM 6937 O O . ILE B 1 404 ? -1.538 37.323 3.667 1.00 20.78 402 ILE B O 1
ATOM 6942 N N . ILE B 1 405 ? 0.765 37.271 3.624 1.00 22.33 403 ILE B N 1
ATOM 6943 C CA . ILE B 1 405 ? 0.986 37.117 5.059 1.00 21.78 403 ILE B CA 1
ATOM 6944 C C . ILE B 1 405 ? 1.032 38.534 5.626 1.00 23.21 403 ILE B C 1
ATOM 6945 O O . ILE B 1 405 ? 1.888 39.307 5.248 1.00 21.55 403 ILE B O 1
ATOM 6950 N N . VAL B 1 406 ? 0.062 38.904 6.464 1.00 23.27 404 VAL B N 1
ATOM 6951 C CA . VAL B 1 406 ? -0.014 40.285 6.952 1.00 23.35 404 VAL B CA 1
ATOM 6952 C C . VAL B 1 406 ? 0.372 40.327 8.454 1.00 24.48 404 VAL B C 1
ATOM 6953 O O . VAL B 1 406 ? -0.236 39.651 9.288 1.00 24.55 404 VAL B O 1
ATOM 6957 N N . VAL B 1 407 ? 1.371 41.136 8.794 1.00 25.72 405 VAL B N 1
ATOM 6958 C CA . VAL B 1 407 ? 1.786 41.374 10.184 1.00 25.45 405 VAL B CA 1
ATOM 6959 C C . VAL B 1 407 ? 1.715 42.862 10.418 1.00 25.34 405 VAL B C 1
ATOM 6960 O O . VAL B 1 407 ? 1.992 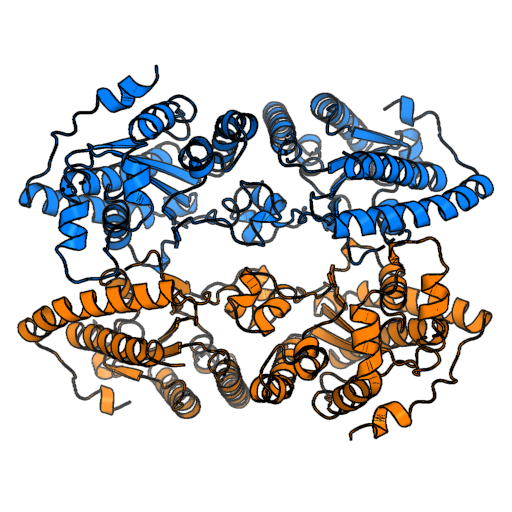43.635 9.501 1.00 25.61 405 VAL B O 1
ATOM 6964 N N . LYS B 1 408 ? 1.292 43.254 11.626 1.00 25.95 406 LYS B N 1
ATOM 6965 C CA . LYS B 1 408 ? 1.073 44.670 12.013 1.00 25.10 406 LYS B CA 1
ATOM 6966 C C . LYS B 1 408 ? 1.680 44.977 13.343 1.00 25.43 406 LYS B C 1
ATOM 6967 O O . LYS B 1 408 ? 1.443 44.265 14.324 1.00 26.25 406 LYS B O 1
ATOM 6973 N N . PHE B 1 409 ? 2.450 46.062 13.392 1.00 26.50 407 PHE B N 1
ATOM 6974 C CA . PHE B 1 409 ? 3.196 46.427 14.602 1.00 26.80 407 PHE B CA 1
ATOM 6975 C C . PHE B 1 409 ? 2.786 47.798 15.101 1.00 26.02 407 PHE B C 1
ATOM 6976 O O . PHE B 1 409 ? 2.729 48.721 14.338 1.00 27.45 407 PHE B O 1
ATOM 6984 N N . TRP B 1 410 ? 2.450 47.875 16.390 1.00 26.10 408 TRP B N 1
ATOM 6985 C CA . TRP B 1 410 ? 2.345 49.140 17.079 1.00 25.96 408 TRP B CA 1
ATOM 6986 C C . TRP B 1 410 ? 3.468 49.131 18.101 1.00 25.90 408 TRP B C 1
ATOM 6987 O O . TRP B 1 410 ? 3.453 48.347 19.036 1.00 25.84 408 TRP B O 1
ATOM 6998 N N . LEU B 1 411 ? 4.437 50.027 17.924 1.00 25.17 409 LEU B N 1
ATOM 6999 C CA . LEU B 1 411 ? 5.550 50.121 18.830 1.00 25.96 409 LEU B CA 1
ATOM 7000 C C . LEU B 1 411 ? 5.221 51.170 19.856 1.00 26.03 409 LEU B C 1
ATOM 7001 O O . LEU B 1 411 ? 5.068 52.348 19.512 1.00 25.70 409 LEU B O 1
ATOM 7006 N N . ALA B 1 412 ? 5.141 50.699 21.108 1.00 26.16 410 ALA B N 1
ATOM 7007 C CA . ALA B 1 412 ? 4.656 51.470 22.281 1.00 25.25 410 ALA B CA 1
ATOM 7008 C C . ALA B 1 412 ? 5.821 51.819 23.213 1.00 25.11 410 ALA B C 1
ATOM 7009 O O . ALA B 1 412 ? 6.614 50.965 23.648 1.00 24.08 410 ALA B O 1
ATOM 7011 N N . ILE B 1 413 ? 5.947 53.112 23.508 1.00 25.15 411 ILE B N 1
ATOM 7012 C CA . ILE B 1 413 ? 6.830 53.550 24.583 1.00 25.17 411 ILE B CA 1
ATOM 7013 C C . ILE B 1 413 ? 5.953 54.369 25.585 1.00 25.62 411 ILE B C 1
ATOM 7014 O O . ILE B 1 413 ? 4.873 54.864 25.227 1.00 27.04 411 ILE B O 1
ATOM 7019 N N . ASP B 1 414 ? 6.413 54.562 26.798 1.00 25.83 412 ASP B N 1
ATOM 7020 C CA . ASP B 1 414 ? 5.704 55.513 27.682 1.00 27.45 412 ASP B CA 1
ATOM 7021 C C . ASP B 1 414 ? 6.103 56.974 27.377 1.00 26.81 412 ASP B C 1
ATOM 7022 O O . ASP B 1 414 ? 7.092 57.254 26.702 1.00 24.65 412 ASP B O 1
ATOM 7027 N N . LYS B 1 415 ? 5.319 57.902 27.906 1.00 26.21 413 LYS B N 1
ATOM 7028 C CA . LYS B 1 415 ? 5.461 59.286 27.547 1.00 26.92 413 LYS B CA 1
ATOM 7029 C C . LYS B 1 415 ? 6.809 59.847 28.002 1.00 27.02 413 LYS B C 1
ATOM 7030 O O . LYS B 1 415 ? 7.389 60.722 27.349 1.00 27.41 413 LYS B O 1
ATOM 7036 N N . GLN B 1 416 ? 7.291 59.364 29.153 1.00 27.04 414 GLN B N 1
ATOM 7037 C CA . GLN B 1 416 ? 8.503 59.862 29.756 1.00 27.21 414 GLN B CA 1
ATOM 7038 C C . GLN B 1 416 ? 9.683 59.423 28.903 1.00 26.62 414 GLN B C 1
ATOM 7039 O O . GLN B 1 416 ? 10.629 60.212 28.651 1.00 23.90 414 GLN B O 1
ATOM 7045 N N . THR B 1 417 ? 9.586 58.196 28.379 1.00 25.91 415 THR B N 1
ATOM 7046 C CA . THR B 1 417 ? 10.613 57.679 27.475 1.00 26.97 415 THR B CA 1
ATOM 7047 C C . THR B 1 417 ? 10.649 58.493 26.184 1.00 26.50 415 THR B C 1
ATOM 7048 O O . THR B 1 417 ? 11.728 58.791 25.657 1.00 25.14 415 THR B O 1
ATOM 7052 N N . GLN B 1 418 ? 9.473 58.865 25.679 1.00 26.42 416 GLN B N 1
ATOM 7053 C CA . GLN B 1 418 ? 9.440 59.707 24.484 1.00 26.68 416 GLN B CA 1
ATOM 7054 C C . GLN B 1 418 ? 10.212 61.017 24.725 1.00 26.45 416 GLN B C 1
ATOM 7055 O O . GLN B 1 418 ? 11.016 61.409 23.910 1.00 26.75 416 GLN B O 1
ATOM 7069 N N . GLU B 1 420 ? 12.558 61.826 26.844 1.00 26.39 418 GLU B N 1
ATOM 7070 C CA . GLU B 1 420 ? 13.974 61.562 26.939 1.00 27.04 418 GLU B CA 1
ATOM 7071 C C . GLU B 1 420 ? 14.624 61.338 25.560 1.00 26.74 418 GLU B C 1
ATOM 7072 O O . GLU B 1 420 ? 15.709 61.850 25.315 1.00 25.01 418 GLU B O 1
ATOM 7078 N N . ARG B 1 421 ? 13.969 60.561 24.691 1.00 26.53 419 ARG B N 1
ATOM 7079 C CA . ARG B 1 421 ? 14.471 60.352 23.315 1.00 27.51 419 ARG B CA 1
ATOM 7080 C C . ARG B 1 421 ? 14.455 61.631 22.484 1.00 28.15 419 ARG B C 1
ATOM 7081 O O . ARG B 1 421 ? 15.366 61.889 21.718 1.00 28.62 419 ARG B O 1
ATOM 7089 N N . PHE B 1 422 ? 13.412 62.420 22.670 1.00 29.07 420 PHE B N 1
ATOM 7090 C CA . PHE B 1 422 ? 13.290 63.758 22.087 1.00 30.01 420 PHE B CA 1
ATOM 7091 C C . PHE B 1 422 ? 14.463 64.630 22.524 1.00 31.15 420 PHE B C 1
ATOM 7092 O O . PHE B 1 422 ? 15.032 65.346 21.698 1.00 32.92 420 PHE B O 1
ATOM 7100 N N . LYS B 1 423 ? 14.795 64.587 23.818 1.00 32.15 421 LYS B N 1
ATOM 7101 C CA . LYS B 1 423 ? 15.955 65.316 24.390 1.00 32.31 421 LYS B CA 1
ATOM 7102 C C . LYS B 1 423 ? 17.304 64.874 23.807 1.00 32.35 421 LYS B C 1
ATOM 7103 O O . LYS B 1 423 ? 18.122 65.679 23.349 1.00 32.18 421 LYS B O 1
ATOM 7109 N N . GLU B 1 424 ? 17.535 63.581 23.850 1.00 32.78 422 GLU B N 1
ATOM 7110 C CA . GLU B 1 424 ? 18.702 62.994 23.262 1.00 33.63 422 GLU B CA 1
ATOM 7111 C C . GLU B 1 424 ? 18.888 63.385 21.775 1.00 34.61 422 GLU B C 1
ATOM 7112 O O . GLU B 1 424 ? 19.998 63.719 21.321 1.00 33.99 422 GLU B O 1
ATOM 7118 N N . ARG B 1 425 ? 17.787 63.349 21.024 1.00 36.80 423 ARG B N 1
ATOM 7119 C CA . ARG B 1 425 ? 17.796 63.596 19.579 1.00 36.64 423 ARG B CA 1
ATOM 7120 C C . ARG B 1 425 ? 18.132 65.056 19.325 1.00 37.40 423 ARG B C 1
ATOM 7121 O O . ARG B 1 425 ? 18.957 65.341 18.436 1.00 38.07 423 ARG B O 1
ATOM 7129 N N . GLU B 1 426 ? 17.522 65.956 20.094 1.00 37.00 424 GLU B N 1
ATOM 7130 C CA . GLU B 1 426 ? 17.829 67.401 20.036 1.00 37.79 424 GLU B CA 1
ATOM 7131 C C . GLU B 1 426 ? 19.320 67.721 20.200 1.00 37.58 424 GLU B C 1
ATOM 7132 O O . GLU B 1 426 ? 19.829 68.626 19.545 1.00 37.67 424 GLU B O 1
ATOM 7138 N N . LYS B 1 427 ? 20.019 67.040 21.104 1.00 37.26 425 LYS B N 1
ATOM 7139 C CA . LYS B 1 427 ? 21.399 67.441 21.390 1.00 37.04 425 LYS B CA 1
ATOM 7140 C C . LYS B 1 427 ? 22.448 66.746 20.506 1.00 36.50 425 LYS B C 1
ATOM 7141 O O . LYS B 1 427 ? 23.635 67.038 20.614 1.00 36.29 425 LYS B O 1
ATOM 7147 N N . THR B 1 428 ? 22.011 65.878 19.592 1.00 35.83 426 THR B N 1
ATOM 7148 C CA . THR B 1 428 ? 22.887 65.422 18.537 1.00 35.47 426 THR B CA 1
ATOM 7149 C C . THR B 1 428 ? 23.018 66.596 17.540 1.00 35.21 426 THR B C 1
ATOM 7150 O O . THR B 1 428 ? 22.134 67.470 17.460 1.00 35.25 426 THR B O 1
ATOM 7154 N N . PRO B 1 429 ? 24.143 66.646 16.809 1.00 35.26 427 PRO B N 1
ATOM 7155 C CA . PRO B 1 429 ? 24.381 67.594 15.704 1.00 34.78 427 PRO B CA 1
ATOM 7156 C C . PRO B 1 429 ? 23.877 67.111 14.335 1.00 34.60 427 PRO B C 1
ATOM 7157 O O . PRO B 1 429 ? 24.308 67.619 13.298 1.00 35.21 427 PRO B O 1
ATOM 7161 N N . TYR B 1 430 ? 22.960 66.152 14.356 1.00 34.05 428 TYR B N 1
ATOM 7162 C CA . TYR B 1 430 ? 22.366 65.558 13.170 1.00 33.48 428 TYR B CA 1
ATOM 7163 C C . TYR B 1 430 ? 20.998 66.151 12.841 1.00 32.70 428 TYR B C 1
ATOM 7164 O O . TYR B 1 430 ? 20.065 66.003 13.616 1.00 32.40 428 TYR B O 1
ATOM 7173 N N . LYS B 1 431 ? 20.894 66.780 11.667 1.00 31.59 429 LYS B N 1
ATOM 7174 C CA . LYS B 1 431 ? 19.674 67.447 11.208 1.00 31.01 429 LYS B CA 1
ATOM 7175 C C . LYS B 1 431 ? 18.522 66.462 11.077 1.00 29.76 429 LYS B C 1
ATOM 7176 O O . LYS B 1 431 ? 17.376 66.810 11.346 1.00 29.82 429 LYS B O 1
ATOM 7182 N N . ARG B 1 432 ? 18.834 65.223 10.715 1.00 28.47 430 ARG B N 1
ATOM 7183 C CA . ARG B 1 432 ? 17.818 64.182 10.599 1.00 27.63 430 ARG B CA 1
ATOM 7184 C C . ARG B 1 432 ? 17.067 63.942 11.912 1.00 29.42 430 ARG B C 1
ATOM 7185 O O . ARG B 1 432 ? 15.894 63.569 11.902 1.00 30.38 430 ARG B O 1
ATOM 7193 N N . TYR B 1 433 ? 17.745 64.152 13.038 1.00 30.23 431 TYR B N 1
ATOM 7194 C CA . TYR B 1 433 ? 17.139 63.913 14.363 1.00 31.41 431 TYR B CA 1
ATOM 7195 C C . TYR B 1 433 ? 16.401 65.093 15.020 1.00 32.44 431 TYR B C 1
ATOM 7196 O O . TYR B 1 433 ? 15.821 64.916 16.086 1.00 34.20 431 TYR B O 1
ATOM 7205 N N . LYS B 1 434 ? 16.385 66.255 14.377 1.00 33.66 432 LYS B N 1
ATOM 7206 C CA . LYS B 1 434 ? 15.672 67.437 14.873 1.00 33.58 432 LYS B CA 1
ATOM 7207 C C . LYS B 1 434 ? 14.225 67.120 15.221 1.00 33.76 432 LYS B C 1
ATOM 7208 O O . LYS B 1 434 ? 13.498 66.557 14.432 1.00 33.69 432 LYS B O 1
ATOM 7214 N N . ILE B 1 435 ? 13.795 67.522 16.403 1.00 33.14 433 ILE B N 1
ATOM 7215 C CA . ILE B 1 435 ? 12.420 67.355 16.774 1.00 33.47 433 ILE B CA 1
ATOM 7216 C C . ILE B 1 435 ? 11.653 68.511 16.161 1.00 34.12 433 ILE B C 1
ATOM 7217 O O . ILE B 1 435 ? 12.003 69.660 16.381 1.00 34.29 433 ILE B O 1
ATOM 7222 N N . THR B 1 436 ? 10.640 68.201 15.360 1.00 35.42 434 THR B N 1
ATOM 7223 C CA . THR B 1 436 ? 9.940 69.219 14.589 1.00 35.86 434 THR B CA 1
ATOM 7224 C C . THR B 1 436 ? 8.771 69.805 15.392 1.00 36.02 434 THR B C 1
ATOM 7225 O O . THR B 1 436 ? 8.416 69.306 16.453 1.00 35.97 434 THR B O 1
ATOM 7229 N N . GLU B 1 437 ? 8.162 70.863 14.868 1.00 36.28 435 GLU B N 1
ATOM 7230 C CA . GLU B 1 437 ? 6.959 71.452 15.486 1.00 35.92 435 GLU B CA 1
ATOM 7231 C C . GLU B 1 437 ? 5.771 70.475 15.475 1.00 35.58 435 GLU B C 1
ATOM 7232 O O . GLU B 1 437 ? 4.954 70.479 16.386 1.00 35.30 435 GLU B O 1
ATOM 7238 N N . GLU B 1 438 ? 5.717 69.626 14.454 1.00 35.85 436 GLU B N 1
ATOM 7239 C CA . GLU B 1 438 ? 4.685 68.602 14.363 1.00 35.87 436 GLU B CA 1
ATOM 7240 C C . GLU B 1 438 ? 4.903 67.514 15.412 1.00 35.71 436 GLU B C 1
ATOM 7241 O O . GLU B 1 438 ? 3.946 66.924 15.913 1.00 36.07 436 GLU B O 1
ATOM 7247 N N . ASP B 1 439 ? 6.165 67.254 15.742 1.00 35.42 437 ASP B N 1
ATOM 7248 C CA . ASP B 1 439 ? 6.504 66.237 16.749 1.00 35.28 437 ASP B CA 1
ATOM 7249 C C . ASP B 1 439 ? 5.976 66.649 18.103 1.00 34.94 437 ASP B C 1
ATOM 7250 O O . ASP B 1 439 ? 5.447 65.825 18.852 1.00 34.77 437 ASP B O 1
ATOM 7255 N N . TRP B 1 440 ? 6.157 67.918 18.429 1.00 35.61 438 TRP B N 1
ATOM 7256 C CA . TRP B 1 440 ? 5.601 68.480 19.657 1.00 36.49 438 TRP B CA 1
ATOM 7257 C C . TRP B 1 440 ? 4.064 68.550 19.623 1.00 36.87 438 TRP B C 1
ATOM 7258 O O . TRP B 1 440 ? 3.402 68.377 20.653 1.00 37.37 438 TRP B O 1
ATOM 7269 N N . ARG B 1 441 ? 3.515 68.795 18.439 1.00 36.42 439 ARG B N 1
ATOM 7270 C CA . ARG B 1 441 ? 2.063 68.852 18.254 1.00 36.75 439 ARG B CA 1
ATOM 7271 C C . ARG B 1 441 ? 1.495 67.493 18.595 1.00 36.03 439 ARG B C 1
ATOM 7272 O O . ARG B 1 441 ? 0.544 67.392 19.376 1.00 36.87 439 ARG B O 1
ATOM 7280 N N . ASN B 1 442 ? 2.087 66.452 18.017 1.00 34.26 440 ASN B N 1
ATOM 7281 C CA . ASN B 1 442 ? 1.611 65.109 18.275 1.00 33.70 440 ASN B CA 1
ATOM 7282 C C . ASN B 1 442 ? 1.731 64.725 19.765 1.00 33.04 440 ASN B C 1
ATOM 7283 O O . ASN B 1 442 ? 0.851 64.076 20.305 1.00 31.77 440 ASN B O 1
ATOM 7288 N N . ARG B 1 443 ? 2.841 65.125 20.407 1.00 33.43 441 ARG B N 1
ATOM 7289 C CA . ARG B 1 443 ? 3.128 64.751 21.800 1.00 33.14 441 ARG B CA 1
ATOM 7290 C C . ARG B 1 443 ? 2.084 65.390 22.691 1.00 33.54 441 ARG B C 1
ATOM 7291 O O . ARG B 1 443 ? 1.548 64.728 23.581 1.00 33.35 441 ARG B O 1
ATOM 7299 N N . ASP B 1 444 ? 1.756 66.657 22.428 1.00 33.47 442 ASP B N 1
ATOM 7300 C CA . ASP B 1 444 ? 0.619 67.322 23.089 1.00 33.60 442 ASP B CA 1
ATOM 7301 C C . ASP B 1 444 ? -0.710 66.558 23.050 1.00 33.35 442 ASP B C 1
ATOM 7302 O O . ASP B 1 444 ? -1.574 66.806 23.903 1.00 33.65 442 ASP B O 1
ATOM 7307 N N . LYS B 1 445 ? -0.904 65.719 22.029 1.00 32.66 443 LYS B N 1
ATOM 7308 C CA . LYS B 1 445 ? -2.154 64.954 21.854 1.00 32.18 443 LYS B CA 1
ATOM 7309 C C . LYS B 1 445 ? -1.963 63.481 22.254 1.00 30.87 443 LYS B C 1
ATOM 7310 O O . LYS B 1 445 ? -2.761 62.622 21.879 1.00 29.79 443 LYS B O 1
ATOM 7316 N N . TRP B 1 446 ? -0.958 63.244 23.088 1.00 30.05 444 TRP B N 1
ATOM 7317 C CA . TRP B 1 446 ? -0.548 61.913 23.560 1.00 30.46 444 TRP B CA 1
ATOM 7318 C C . TRP B 1 446 ? -1.767 61.076 23.945 1.00 30.25 444 TRP B C 1
ATOM 7319 O O . TRP B 1 446 ? -1.885 59.928 23.513 1.00 30.98 444 TRP B O 1
ATOM 7330 N N . ASP B 1 447 ? -2.654 61.656 24.745 1.00 30.39 445 ASP B N 1
ATOM 7331 C CA . ASP B 1 447 ? -3.806 60.914 25.288 1.00 31.19 445 ASP B CA 1
ATOM 7332 C C . ASP B 1 447 ? -4.816 60.639 24.196 1.00 30.70 445 ASP B C 1
ATOM 7333 O O . ASP B 1 447 ? -5.514 59.639 24.262 1.00 31.05 445 ASP B O 1
ATOM 7338 N N . GLN B 1 448 ? -4.899 61.520 23.214 1.00 30.97 446 GLN B N 1
ATOM 7339 C CA . GLN B 1 448 ? -5.806 61.282 22.060 1.00 31.08 446 GLN B CA 1
ATOM 7340 C C . GLN B 1 448 ? -5.290 60.104 21.262 1.00 30.23 446 GLN B C 1
ATOM 7341 O O . GLN B 1 448 ? -6.079 59.321 20.798 1.00 29.81 446 GLN B O 1
ATOM 7347 N N . TYR B 1 449 ? -3.967 59.979 21.139 1.00 30.94 447 TYR B N 1
ATOM 7348 C CA . TYR B 1 449 ? -3.351 58.805 20.458 1.00 31.29 447 TYR B CA 1
ATOM 7349 C C . TYR B 1 449 ? -3.528 57.515 21.261 1.00 31.69 447 TYR B C 1
ATOM 7350 O O . TYR B 1 449 ? -3.756 56.470 20.664 1.00 32.12 447 TYR B O 1
ATOM 7359 N N . VAL B 1 450 ? -3.439 57.567 22.595 1.00 30.86 448 VAL B N 1
ATOM 7360 C CA . VAL B 1 450 ? -3.709 56.360 23.394 1.00 30.67 448 VAL B CA 1
ATOM 7361 C C . VAL B 1 450 ? -5.110 55.790 23.121 1.00 30.51 448 VAL B C 1
ATOM 7362 O O . VAL B 1 450 ? -5.300 54.594 22.953 1.00 31.35 448 VAL B O 1
ATOM 7366 N N . ASP B 1 451 ? -6.086 56.666 23.139 1.00 31.13 449 ASP B N 1
ATOM 7367 C CA . ASP B 1 451 ? -7.467 56.288 22.892 1.00 31.39 449 ASP B CA 1
ATOM 7368 C C . ASP B 1 451 ? -7.687 55.786 21.488 1.00 30.15 449 ASP B C 1
ATOM 7369 O O . ASP B 1 451 ? -8.418 54.829 21.282 1.00 30.54 449 ASP B O 1
ATOM 7374 N N . ALA B 1 452 ? -7.079 56.443 20.513 1.00 29.08 450 ALA B N 1
ATOM 7375 C CA . ALA B 1 452 ? -7.256 56.050 19.131 1.00 28.61 450 ALA B CA 1
ATOM 7376 C C . ALA B 1 452 ? -6.672 54.628 18.821 1.00 28.11 450 ALA B C 1
ATOM 7377 O O . ALA B 1 452 ? -7.272 53.838 18.091 1.00 27.72 450 ALA B O 1
ATOM 7379 N N . VAL B 1 453 ? -5.555 54.305 19.423 1.00 28.34 451 VAL B N 1
ATOM 7380 C CA . VAL B 1 453 ? -4.897 52.979 19.289 1.00 27.33 451 VAL B CA 1
ATOM 7381 C C . VAL B 1 453 ? -5.705 51.882 19.948 1.00 26.74 451 VAL B C 1
ATOM 7382 O O . VAL B 1 453 ? -5.816 50.754 19.450 1.00 25.63 451 VAL B O 1
ATOM 7386 N N . GLY B 1 454 ? -6.222 52.195 21.120 1.00 26.60 452 GLY B N 1
ATOM 7387 C CA . GLY B 1 454 ? -7.242 51.359 21.731 1.00 27.09 452 GLY B CA 1
ATOM 7388 C C . GLY B 1 454 ? -8.392 51.027 20.828 1.00 26.29 452 GLY B C 1
ATOM 7389 O O . GLY B 1 454 ? -8.738 49.877 20.708 1.00 27.62 452 GLY B O 1
ATOM 7390 N N . ASP B 1 455 ? -9.029 52.025 20.230 1.00 26.62 453 ASP B N 1
ATOM 7391 C CA . ASP B 1 455 ? -10.146 51.769 19.318 1.00 26.93 453 ASP B CA 1
ATOM 7392 C C . ASP B 1 455 ? -9.723 50.937 18.106 1.00 27.07 453 ASP B C 1
ATOM 7393 O O . ASP B 1 455 ? -10.402 49.990 17.698 1.00 26.38 453 ASP B O 1
ATOM 7406 N N . VAL B 1 457 ? -7.121 48.781 17.769 1.00 25.92 455 VAL B N 1
ATOM 7407 C CA . VAL B 1 457 ? -6.806 47.371 18.042 1.00 24.87 455 VAL B CA 1
ATOM 7408 C C . VAL B 1 457 ? -8.116 46.603 18.355 1.00 24.72 455 VAL B C 1
ATOM 7409 O O . VAL B 1 457 ? -8.306 45.445 17.934 1.00 23.18 455 VAL B O 1
ATOM 7413 N N . ASP B 1 458 ? -9.039 47.266 19.039 1.00 24.59 456 ASP B N 1
ATOM 7414 C CA . ASP B 1 458 ? -10.341 46.671 19.358 1.00 25.15 456 ASP B CA 1
ATOM 7415 C C . ASP B 1 458 ? -11.053 46.330 18.075 1.00 25.00 456 ASP B C 1
ATOM 7416 O O . ASP B 1 458 ? -11.664 45.283 17.973 1.00 24.78 456 ASP B O 1
ATOM 7421 N N . ARG B 1 459 ? -10.969 47.214 17.085 1.00 23.79 457 ARG B N 1
ATOM 7422 C CA . ARG B 1 459 ? -11.775 47.080 15.871 1.00 24.16 457 ARG B CA 1
ATOM 7423 C C . ARG B 1 459 ? -11.082 46.467 14.648 1.00 22.36 457 ARG B C 1
ATOM 7424 O O . ARG B 1 459 ? -11.741 46.188 13.647 1.00 21.71 457 ARG B O 1
ATOM 7432 N N . THR B 1 460 ? -9.770 46.261 14.712 1.00 21.61 458 THR B N 1
ATOM 7433 C CA . THR B 1 460 ? -9.039 45.720 13.535 1.00 22.18 458 THR B CA 1
ATOM 7434 C C . THR B 1 460 ? -7.997 44.638 13.858 1.00 21.99 458 THR B C 1
ATOM 7435 O O . THR B 1 460 ? -7.295 44.198 12.963 1.00 20.23 458 THR B O 1
ATOM 7439 N N . SER B 1 461 ? -7.858 44.243 15.130 1.00 22.05 459 SER B N 1
ATOM 7440 C CA . SER B 1 461 ? -6.993 43.124 15.454 1.00 23.04 459 SER B CA 1
ATOM 7441 C C . SER B 1 461 ? -7.861 41.899 15.253 1.00 23.49 459 SER B C 1
ATOM 7442 O O . SER B 1 461 ? -8.659 41.557 16.100 1.00 24.11 459 SER B O 1
ATOM 7445 N N . THR B 1 462 ? -7.765 41.276 14.094 1.00 23.71 460 THR B N 1
ATOM 7446 C CA . THR B 1 462 ? -8.686 40.197 13.709 1.00 24.09 460 THR B CA 1
ATOM 7447 C C . THR B 1 462 ? -7.940 38.871 13.785 1.00 24.31 460 THR B C 1
ATOM 7448 O O . THR B 1 462 ? -6.730 38.875 13.889 1.00 23.73 460 THR B O 1
ATOM 7452 N N . GLU B 1 463 ? -8.643 37.752 13.659 1.00 25.01 461 GLU B N 1
ATOM 7453 C CA . GLU B 1 463 ? -8.006 36.425 13.531 1.00 26.21 461 GLU B CA 1
ATOM 7454 C C . GLU B 1 463 ? -7.139 36.340 12.266 1.00 26.00 461 GLU B C 1
ATOM 7455 O O . GLU B 1 463 ? -6.055 35.737 12.232 1.00 26.28 461 GLU B O 1
ATOM 7461 N N . ILE B 1 464 ? -7.612 36.974 11.207 1.00 25.90 462 ILE B N 1
ATOM 7462 C CA . ILE B 1 464 ? -6.902 36.984 9.943 1.00 25.13 462 ILE B CA 1
ATOM 7463 C C . ILE B 1 464 ? -5.661 37.870 10.032 1.00 24.89 462 ILE B C 1
ATOM 7464 O O . ILE B 1 464 ? -4.607 37.540 9.471 1.00 25.55 462 ILE B O 1
ATOM 7469 N N . ALA B 1 465 ? -5.813 39.014 10.699 1.00 24.40 463 ALA B N 1
ATOM 7470 C CA . ALA B 1 465 ? -4.758 40.005 10.812 1.00 23.83 463 ALA B CA 1
ATOM 7471 C C . ALA B 1 465 ? -4.655 40.608 12.209 1.00 24.13 463 ALA B C 1
ATOM 7472 O O . ALA B 1 465 ? -5.131 41.742 12.449 1.00 25.02 463 ALA B O 1
ATOM 7474 N N . PRO B 1 466 ? -4.005 39.884 13.143 1.00 24.95 464 PRO B N 1
ATOM 7475 C CA . PRO B 1 466 ? -3.793 40.479 14.483 1.00 24.63 464 PRO B CA 1
ATOM 7476 C C . PRO B 1 466 ? -2.826 41.662 14.582 1.00 24.71 464 PRO B C 1
ATOM 7477 O O . PRO B 1 466 ? -1.851 41.759 13.833 1.00 24.76 464 PRO B O 1
ATOM 7481 N N . TRP B 1 467 ? -3.092 42.546 15.540 1.00 23.66 465 TRP B N 1
ATOM 7482 C CA . TRP B 1 467 ? -2.135 43.569 15.938 1.00 23.36 465 TRP B CA 1
ATOM 7483 C C . TRP B 1 467 ? -1.167 42.954 16.929 1.00 23.19 465 TRP B C 1
ATOM 7484 O O . TRP B 1 467 ? -1.570 42.212 17.868 1.00 21.61 465 TRP B O 1
ATOM 7495 N N . THR B 1 468 ? 0.113 43.197 16.654 1.00 23.09 466 THR B N 1
ATOM 7496 C CA . THR B 1 468 ? 1.204 42.899 17.570 1.00 23.10 466 THR B CA 1
ATOM 7497 C C . THR B 1 468 ? 1.617 44.189 18.243 1.00 22.72 466 THR B C 1
ATOM 7498 O O . THR B 1 468 ? 2.117 45.079 17.601 1.00 23.76 466 THR B O 1
ATOM 7502 N N . LEU B 1 469 ? 1.404 44.271 19.561 1.00 22.34 467 LEU B N 1
ATOM 7503 C CA A LEU B 1 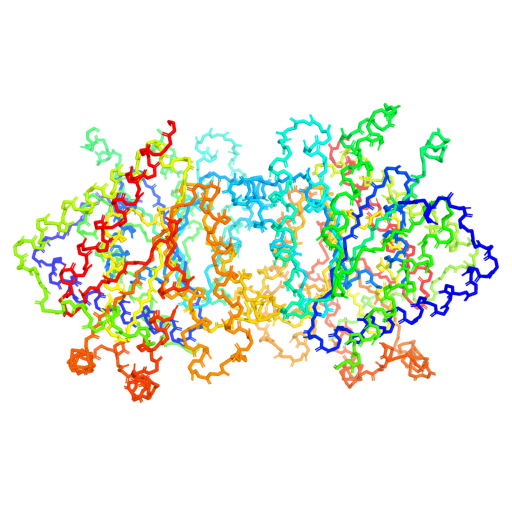469 ? 1.852 45.433 20.321 0.50 22.53 467 LEU B CA 1
ATOM 7504 C CA B LEU B 1 469 ? 1.830 45.420 20.366 0.50 21.95 467 LEU B CA 1
ATOM 7505 C C . LEU B 1 469 ? 3.273 45.172 20.795 1.00 21.82 467 LEU B C 1
ATOM 7506 O O . LEU B 1 469 ? 3.556 44.178 21.472 1.00 21.66 467 LEU B O 1
ATOM 7515 N N . VAL B 1 470 ? 4.183 46.067 20.397 1.00 21.86 468 VAL B N 1
ATOM 7516 C CA . VAL B 1 470 ? 5.595 45.874 20.659 1.00 20.94 468 VAL B CA 1
ATOM 7517 C C . VAL B 1 470 ? 6.066 46.826 21.717 1.00 20.69 468 VAL B C 1
ATOM 7518 O O . VAL B 1 470 ? 6.043 48.037 21.561 1.00 20.45 468 VAL B O 1
ATOM 7522 N N . GLU B 1 471 ? 6.465 46.250 22.843 1.00 21.97 469 GLU B N 1
ATOM 7523 C CA . GLU B 1 471 ? 7.027 46.984 23.935 1.00 21.31 469 GLU B CA 1
ATOM 7524 C C . GLU B 1 471 ? 8.444 47.436 23.557 1.00 21.06 469 GLU B C 1
ATOM 7525 O O . GLU B 1 471 ? 9.337 46.614 23.303 1.00 21.75 469 GLU B O 1
ATOM 7531 N N . ALA B 1 472 ? 8.615 48.753 23.489 1.00 19.84 470 ALA B N 1
ATOM 7532 C CA . ALA B 1 472 ? 9.698 49.366 22.735 1.00 20.79 470 ALA B CA 1
ATOM 7533 C C . ALA B 1 472 ? 10.569 50.355 23.519 1.00 21.13 470 ALA B C 1
ATOM 7534 O O . ALA B 1 472 ? 11.498 50.965 22.952 1.00 22.62 470 ALA B O 1
ATOM 7536 N N . ASN B 1 473 ? 10.364 50.452 24.814 1.00 21.20 471 ASN B N 1
ATOM 7537 C CA . ASN B 1 473 ? 11.262 51.227 25.682 1.00 21.36 471 ASN B CA 1
ATOM 7538 C C . ASN B 1 473 ? 12.656 50.594 25.616 1.00 20.89 471 ASN B C 1
ATOM 7539 O O . ASN B 1 473 ? 13.642 51.258 25.759 1.00 18.87 471 ASN B O 1
ATOM 7544 N N . ASP B 1 474 ? 12.738 49.300 25.404 1.00 20.34 472 ASP B N 1
ATOM 7545 C CA . ASP B 1 474 ? 14.041 48.726 25.086 1.00 20.78 472 ASP B CA 1
ATOM 7546 C C . ASP B 1 474 ? 14.056 48.372 23.609 1.00 20.82 472 ASP B C 1
ATOM 7547 O O . ASP B 1 474 ? 13.309 47.498 23.159 1.00 21.16 472 ASP B O 1
ATOM 7552 N N . LYS B 1 475 ? 14.894 49.069 22.838 1.00 20.45 473 LYS B N 1
ATOM 7553 C CA . LYS B 1 475 ? 14.996 48.779 21.379 1.00 21.49 473 LYS B CA 1
ATOM 7554 C C . LYS B 1 475 ? 15.420 47.363 21.036 1.00 21.06 473 LYS B C 1
ATOM 7555 O O . LYS B 1 475 ? 15.047 46.811 19.995 1.00 21.14 473 LYS B O 1
ATOM 7561 N N . ARG B 1 476 ? 16.239 46.764 21.881 1.00 19.69 474 ARG B N 1
ATOM 7562 C CA . ARG B 1 476 ? 16.703 45.414 21.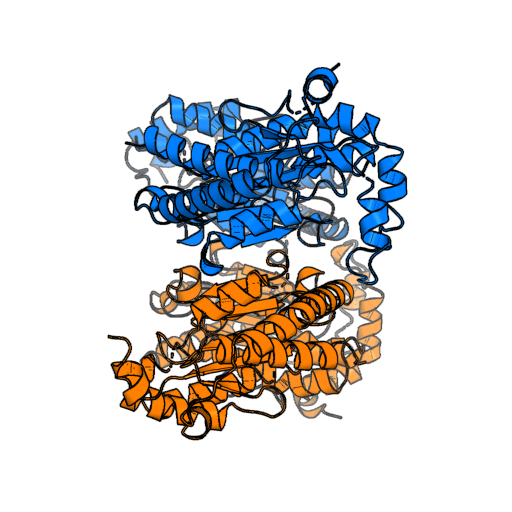616 1.00 19.71 474 ARG B CA 1
ATOM 7563 C C . ARG B 1 476 ? 15.552 44.438 21.641 1.00 19.99 474 ARG B C 1
ATOM 7564 O O . ARG B 1 476 ? 15.290 43.793 20.674 1.00 19.48 474 ARG B O 1
ATOM 7572 N N . PHE B 1 477 ? 14.794 44.419 22.727 1.00 20.21 475 PHE B N 1
ATOM 7573 C CA . PHE B 1 477 ? 13.579 43.622 22.785 1.00 20.40 475 PHE B CA 1
ATOM 7574 C C . PHE B 1 477 ? 12.636 43.877 21.581 1.00 18.97 475 PHE B C 1
ATOM 7575 O O . PHE B 1 477 ? 12.069 42.951 21.058 1.00 18.92 475 PHE B O 1
ATOM 7583 N N . ALA B 1 478 ? 12.414 45.156 21.250 1.00 19.72 476 ALA B N 1
ATOM 7584 C CA . ALA B 1 478 ? 11.458 45.593 20.172 1.00 19.53 476 ALA B CA 1
ATOM 7585 C C . ALA B 1 478 ? 11.853 45.033 18.840 1.00 19.42 476 ALA B C 1
ATOM 7586 O O . ALA B 1 478 ? 11.005 44.469 18.116 1.00 21.15 476 ALA B O 1
ATOM 7588 N N . ARG B 1 479 ? 13.160 45.109 18.540 1.00 21.19 477 ARG B N 1
ATOM 7589 C CA . ARG B 1 479 ? 13.727 44.658 17.278 1.00 20.27 477 ARG B CA 1
ATOM 7590 C C . ARG B 1 479 ? 13.605 43.109 17.122 1.00 20.11 477 ARG B C 1
ATOM 7591 O O . ARG B 1 479 ? 13.171 42.622 16.098 1.00 19.18 477 ARG B O 1
ATOM 7599 N N . VAL B 1 480 ? 13.948 42.373 18.167 1.00 18.92 478 VAL B N 1
ATOM 7600 C CA . VAL B 1 480 ? 13.787 40.893 18.162 1.00 19.84 478 VAL B CA 1
ATOM 7601 C C . VAL B 1 480 ? 12.310 40.470 18.103 1.00 20.24 478 VAL B C 1
ATOM 7602 O O . VAL B 1 480 ? 11.964 39.639 17.314 1.00 21.58 478 VAL B O 1
ATOM 7606 N N . LYS B 1 481 ? 11.424 41.065 18.892 1.00 20.68 479 LYS B N 1
ATOM 7607 C CA . LYS B 1 481 ? 9.986 40.797 18.805 1.00 21.07 479 LYS B CA 1
ATOM 7608 C C . LYS B 1 481 ? 9.390 41.037 17.388 1.00 21.92 479 LYS B C 1
ATOM 7609 O O . LYS B 1 481 ? 8.561 40.245 16.904 1.00 21.05 479 LYS B O 1
ATOM 7615 N N . VAL B 1 482 ? 9.792 42.120 16.737 1.00 21.61 480 VAL B N 1
ATOM 7616 C CA . VAL B 1 482 ? 9.422 42.344 15.304 1.00 22.03 480 VAL B CA 1
ATOM 7617 C C . VAL B 1 482 ? 9.853 41.170 14.401 1.00 23.59 480 VAL B C 1
ATOM 7618 O O . VAL B 1 482 ? 9.032 40.569 13.686 1.00 24.14 480 VAL B O 1
ATOM 7622 N N . LEU B 1 483 ? 11.147 40.847 14.412 1.00 23.20 481 LEU B N 1
ATOM 7623 C CA . LEU B 1 483 ? 11.651 39.728 13.611 1.00 22.93 481 LEU B CA 1
ATOM 7624 C C . LEU B 1 483 ? 10.960 38.460 13.982 1.00 22.45 481 LEU B C 1
ATOM 7625 O O . LEU B 1 483 ? 10.528 37.747 13.113 1.00 23.56 481 LEU B O 1
ATOM 7630 N N . ARG B 1 484 ? 10.804 38.157 15.266 1.00 23.29 482 ARG B N 1
ATOM 7631 C CA . ARG B 1 484 ? 10.179 36.873 15.639 1.00 22.76 482 ARG B CA 1
ATOM 7632 C C . ARG B 1 484 ? 8.732 36.785 15.183 1.00 22.71 482 ARG B C 1
ATOM 7633 O O . ARG B 1 484 ? 8.217 35.727 14.843 1.00 22.29 482 ARG B O 1
ATOM 7641 N N . THR B 1 485 ? 8.018 37.883 15.280 1.00 23.31 483 THR B N 1
ATOM 7642 C CA . THR B 1 485 ? 6.605 37.921 14.862 1.00 22.97 483 THR B CA 1
ATOM 7643 C C . THR B 1 485 ? 6.455 37.658 13.367 1.00 22.62 483 THR B C 1
ATOM 7644 O O . THR B 1 485 ? 5.607 36.831 12.938 1.00 22.32 483 THR B O 1
ATOM 7648 N N . ILE B 1 486 ? 7.268 38.337 12.571 1.00 21.58 484 ILE B N 1
ATOM 7649 C CA . ILE B 1 486 ? 7.239 38.106 11.103 1.00 21.57 484 ILE B CA 1
ATOM 7650 C C . ILE B 1 486 ? 7.478 36.624 10.856 1.00 21.37 484 ILE B C 1
ATOM 7651 O O . ILE B 1 486 ? 6.772 36.003 10.089 1.00 21.59 484 ILE B O 1
ATOM 7656 N N . ASN B 1 487 ? 8.472 36.049 11.509 1.00 21.62 485 ASN B N 1
ATOM 7657 C CA . ASN B 1 487 ? 8.907 34.699 11.174 1.00 22.06 485 ASN B CA 1
ATOM 7658 C C . ASN B 1 487 ? 7.839 33.652 11.549 1.00 22.59 485 ASN B C 1
ATOM 7659 O O . ASN B 1 487 ? 7.622 32.637 10.820 1.00 24.90 485 ASN B O 1
ATOM 7664 N N . ASP B 1 488 ? 7.245 33.842 12.732 1.00 22.80 486 ASP B N 1
ATOM 7665 C CA . ASP B 1 488 ? 6.185 32.959 13.255 1.00 23.33 486 ASP B CA 1
ATOM 7666 C C . ASP B 1 488 ? 5.037 33.029 12.238 1.00 23.22 486 ASP B C 1
ATOM 7667 O O . ASP B 1 488 ? 4.421 32.040 11.967 1.00 22.64 486 ASP B O 1
ATOM 7672 N N . ALA B 1 489 ? 4.715 34.228 11.740 1.00 22.86 487 ALA B N 1
ATOM 7673 C CA . ALA B 1 489 ? 3.623 34.388 10.770 1.00 23.96 487 ALA B CA 1
ATOM 7674 C C . ALA B 1 489 ? 3.891 3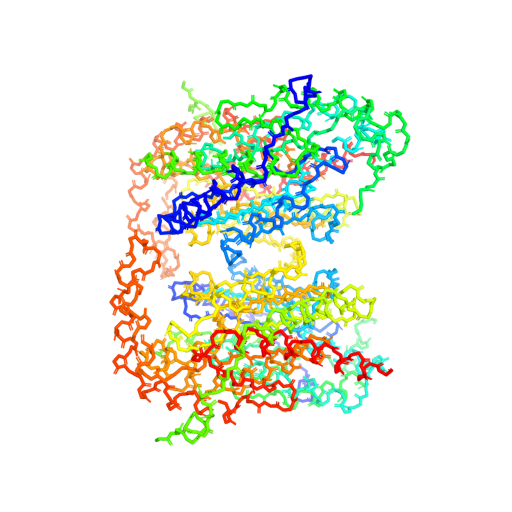3.636 9.440 1.00 24.11 487 ALA B C 1
ATOM 7675 O O . ALA B 1 489 ? 3.011 33.008 8.893 1.00 25.26 487 ALA B O 1
ATOM 7677 N N . ILE B 1 490 ? 5.130 33.671 8.966 1.00 23.55 488 ILE B N 1
ATOM 7678 C CA . ILE B 1 490 ? 5.483 32.949 7.774 1.00 22.79 488 ILE B CA 1
ATOM 7679 C C . ILE B 1 490 ? 5.374 31.425 8.015 1.00 24.43 488 ILE B C 1
ATOM 7680 O O . ILE B 1 490 ? 4.810 30.722 7.154 1.00 22.20 488 ILE B O 1
ATOM 7685 N N . GLU B 1 491 ? 5.979 30.939 9.114 1.00 24.85 489 GLU B N 1
ATOM 7686 C CA . GLU B 1 491 ? 5.876 29.518 9.500 1.00 26.88 489 GLU B CA 1
ATOM 7687 C C . GLU B 1 491 ? 4.439 29.104 9.640 1.00 25.51 489 GLU B C 1
ATOM 7688 O O . GLU B 1 491 ? 4.049 28.051 9.146 1.00 27.30 489 GLU B O 1
ATOM 7694 N N . ALA B 1 492 ? 3.643 29.933 10.303 1.00 25.68 490 ALA B N 1
ATOM 7695 C CA . ALA B 1 492 ? 2.201 29.689 10.411 1.00 25.92 490 ALA B CA 1
ATOM 7696 C C . ALA B 1 492 ? 1.556 29.462 8.997 1.00 26.49 490 ALA B C 1
ATOM 7697 O O . ALA B 1 492 ? 0.688 28.641 8.836 1.00 25.57 490 ALA B O 1
ATOM 7699 N N . ALA B 1 493 ? 1.997 30.201 7.983 1.00 27.25 491 ALA B N 1
ATOM 7700 C CA . ALA B 1 493 ? 1.375 30.128 6.654 1.00 26.91 491 ALA B CA 1
ATOM 7701 C C . ALA B 1 493 ? 1.785 28.833 6.001 1.00 27.39 491 ALA B C 1
ATOM 7702 O O . ALA B 1 493 ? 0.964 28.169 5.374 1.00 25.89 491 ALA B O 1
ATOM 7704 N N . TYR B 1 494 ? 3.048 28.444 6.175 1.00 27.89 492 TYR B N 1
ATOM 7705 C CA . TYR B 1 494 ? 3.550 27.208 5.546 1.00 27.83 492 TYR B CA 1
ATOM 7706 C C . TYR B 1 494 ? 2.847 25.996 6.159 1.00 29.04 492 TYR B C 1
ATOM 7707 O O . TYR B 1 494 ? 2.509 25.038 5.439 1.00 28.12 492 TYR B O 1
ATOM 7716 N N . LYS B 1 495 ? 2.601 26.040 7.476 1.00 29.54 493 LYS B N 1
ATOM 7717 C CA . LYS B 1 495 ? 1.856 24.979 8.137 1.00 30.19 493 LYS B CA 1
ATOM 7718 C C . LYS B 1 495 ? 0.419 24.903 7.619 1.00 31.41 493 LYS B C 1
ATOM 7719 O O . LYS B 1 495 ? -0.082 23.814 7.361 1.00 32.09 493 LYS B O 1
ATOM 7725 N N . LYS B 1 496 ? -0.246 26.047 7.502 1.00 32.62 494 LYS B N 1
ATOM 7726 C CA . LYS B 1 496 ? -1.629 26.085 7.028 1.00 33.42 494 LYS B CA 1
ATOM 7727 C C . LYS B 1 496 ? -1.743 25.584 5.584 1.00 34.37 494 LYS B C 1
ATOM 7728 O O . LYS B 1 496 ? -2.706 24.898 5.243 1.00 33.57 494 LYS B O 1
ATOM 7734 N N . ASP B 1 497 ? -0.764 25.925 4.741 1.00 34.50 495 ASP B N 1
ATOM 7735 C CA . ASP B 1 497 ? -0.656 25.309 3.404 1.00 35.56 495 ASP B CA 1
ATOM 7736 C C . ASP B 1 497 ? -0.644 23.781 3.394 1.00 35.96 495 ASP B C 1
ATOM 7737 O O . ASP B 1 497 ? -0.765 23.188 2.336 1.00 35.71 495 ASP B O 1
ATOM 7742 N N . LYS B 1 498 ? -0.391 23.177 4.555 1.00 38.01 496 LYS B N 1
ATOM 7743 C CA . LYS B 1 498 ? -0.545 21.702 4.828 1.00 39.18 496 LYS B CA 1
ATOM 7744 C C . LYS B 1 498 ? 0.755 20.924 4.610 1.00 39.69 496 LYS B C 1
ATOM 7745 O O . LYS B 1 498 ? 1.742 21.146 5.316 1.00 40.64 496 LYS B O 1
#

Solvent-accessible surface area: 41796 Å² total

Radius of gyration: 30.47 Å; Cα contacts (8 Å, |Δi|>4): 1410; chains: 2; bounding box: 89×66×82 Å

Secondary structure (DSSP, 8-state):
-GGGGS-----HHHHHHHHHHHHHHHHHHHHHHHHH----EEEEEEE-TTSSHHHHHHHHTT--GGGEEEEE-SS--HHHHTS-TTHHHHHHPPPTT-EEEEES-TTT--HHHHTTSS-HHHHHHHHHHHHHHH--TTTT-EEEEEEEE--HHHHHH---SS-TTSHHHHHHHHHHHHHHHHHH-BTTB-EEEEE-S-HHHHHHHHHHHHHHHHHHHHH--TTHHHHT--TT----HHHHHHHHHHHHHHHHHHHHSGGGGG-EEEEEEEESTTS-HHHHHHHHHTTS-GGG-EEEE--SPPHHHHTS-TTHHHHTTPPPTT-EEEEES-GGGGGTHHHHHTSS-HHHHHHHHHHHHHHHHHHHHHTEEEEEEEEE--TTT--HHHHHHHSS-TTS---SSTTTGGGGHHHHHHHHH--TTT--SSS-EEEEE-SSHHHHHHHHHHHHHHHHHHHHHH--/-GGGGS-----HHHHHHHHHHHHHHHHHHHHHHHHH----EEEEEEE-TTSSHHHHHHHHTT--GGGEEEEE-SS--HHHHTS-TTHHHHHTPPPTT-EEEEES-TTT--HHHHTTSS-HHHHHHHHHHHHHHH--TTTT-EEEEEEEE--HHHHHT---HHHHHHHHHHHHHHH-BTTB-EEEEE-SSHHHHHHHHHHHHHHHHHHHHT-----HHHHH--TT----HHHHHHHHHHHHHHHHHHHHSGGGGG-EEEEEEEESTTS-HHHHHHHHHTTS-GGG-EEEE--SPPHHHHTS-TTHHHHTTPPPTT-EEEEES-GGGGGTHHHHHTSS-HHHHHHHHHHHHHHHHHHHHHTEEEEEEEEE--TTT--HHHHHHHSS-GGGPPPHHHHHHHHTHHHHHHHHH--TTT--SSS-EEEEE-SSHHHHHHHHHHHHHHHHHHHHHHT-

CATH classification: 3.40.50.300 (+1 more: 3.40.50.300)